Protein AF-0000000085128824 (afdb_homodimer)

pLDDT: mean 96.06, std 3.85, range [76.0, 98.94]

Radius of gyration: 30.32 Å; Cα contacts (8 Å, |Δi|>4): 2595; chains: 2; bounding box: 74×83×73 Å

Organism: Delftia acidovorans (strain DSM 14801 / SPH-1) (NCBI:txid398578)

Solvent-accessible surface area (backbone atoms only — not comparable to full-atom values): 56099 Å² total; per-residue (Å²): 107,40,31,37,21,40,40,27,42,61,51,48,26,54,29,29,67,61,25,47,53,52,52,52,52,51,46,54,53,30,52,72,69,62,27,44,33,38,38,35,14,32,28,36,46,35,14,75,72,45,60,47,48,72,73,36,65,72,48,50,50,47,51,53,51,40,51,52,51,49,29,56,55,27,52,79,43,53,77,34,33,38,37,38,10,33,79,39,82,42,81,76,49,36,41,62,22,20,52,22,42,36,32,35,37,46,52,37,80,78,42,78,44,44,30,50,48,62,57,34,46,56,78,41,59,44,51,51,54,29,32,64,29,70,100,65,62,49,72,46,76,48,88,81,37,36,36,24,62,46,41,47,55,30,63,71,25,75,87,41,51,64,30,86,70,41,54,53,62,41,38,46,74,67,55,39,54,31,33,40,30,24,13,65,59,68,42,31,67,64,41,68,52,48,50,52,48,52,50,26,48,47,15,38,76,56,65,30,23,36,40,39,36,17,24,22,47,30,46,62,32,44,29,20,38,27,47,22,33,32,30,30,48,83,66,26,42,30,42,65,48,56,65,72,43,73,38,79,48,55,33,29,38,47,96,68,38,60,19,34,76,86,66,42,74,48,54,70,52,73,78,71,72,70,56,67,54,59,45,52,51,54,50,46,27,45,26,50,42,34,34,34,52,50,65,70,31,72,31,34,35,36,65,32,70,31,38,52,48,32,49,45,47,50,54,45,45,25,68,43,58,34,25,91,29,30,36,34,38,31,58,47,45,88,47,46,51,70,63,28,56,52,43,36,51,53,28,28,60,57,55,56,29,54,73,38,60,44,73,39,46,68,59,50,52,51,51,40,53,51,44,24,71,42,70,74,47,76,64,53,67,67,37,40,30,43,44,55,36,26,52,52,25,50,52,52,49,41,48,22,60,69,71,59,28,43,34,43,22,41,49,29,25,52,35,54,42,47,40,69,65,35,82,59,4,55,51,43,42,65,35,22,67,34,37,46,34,41,59,68,49,51,55,52,37,44,53,46,54,20,60,74,67,73,42,67,43,61,47,64,67,36,70,69,45,78,63,52,81,47,59,42,83,88,44,43,48,61,79,81,38,66,56,54,82,57,44,46,33,48,46,46,38,73,72,40,34,83,64,39,54,69,67,58,32,52,51,22,46,52,51,46,55,54,36,48,74,37,92,65,25,48,58,49,54,51,50,51,51,50,30,34,61,73,17,40,65,54,58,53,36,36,44,48,39,37,38,46,40,77,62,28,78,60,68,34,47,48,65,63,62,41,41,44,83,127,106,39,30,38,22,41,39,28,42,62,52,48,25,54,30,30,69,62,24,48,52,51,52,51,53,51,47,54,54,30,52,74,68,61,27,45,33,37,40,36,15,32,28,36,46,35,15,74,74,46,58,49,47,71,72,35,68,69,50,50,50,47,50,53,50,40,51,52,52,49,29,55,54,27,50,78,43,54,77,33,32,38,35,38,11,34,80,39,81,41,79,75,51,36,40,62,21,21,53,24,40,35,33,33,36,47,52,37,78,78,44,78,44,43,30,51,49,60,56,35,46,56,76,41,59,42,51,52,54,30,32,65,30,69,99,64,64,49,71,46,78,50,86,81,37,38,36,24,63,45,41,46,55,29,62,71,24,76,85,40,51,63,31,86,70,42,56,52,61,41,37,46,73,67,56,41,54,32,33,41,30,24,13,63,60,68,41,30,68,62,40,68,52,48,51,52,49,51,49,26,49,48,16,40,77,57,65,30,24,36,40,39,35,18,22,22,48,29,47,62,32,44,28,21,36,28,47,24,34,31,28,31,47,83,66,26,43,30,42,63,48,55,65,73,43,73,38,79,49,53,34,28,38,48,97,65,38,60,19,33,76,86,68,42,74,48,55,72,52,74,79,70,72,70,58,67,55,58,43,53,51,53,50,46,26,44,27,51,42,34,34,33,53,50,63,71,32,72,32,35,34,34,64,34,68,33,39,52,48,32,49,43,46,49,54,45,45,24,69,43,56,34,26,90,29,30,39,35,36,32,59,47,45,88,48,44,52,70,64,27,56,50,45,36,52,53,29,29,59,56,55,57,30,54,72,38,59,44,72,38,45,67,59,51,52,50,51,38,53,50,43,24,70,41,71,74,46,75,65,53,67,66,36,41,30,44,45,55,37,27,52,52,25,50,53,51,49,40,49,21,59,68,73,58,29,43,33,44,24,42,51,28,24,52,34,55,43,47,40,70,66,34,81,58,5,57,50,43,43,65,34,21,68,34,36,47,33,40,59,68,49,51,54,52,38,44,51,45,53,20,60,75,67,73,44,66,41,63,46,64,70,35,70,70,44,80,62,54,81,47,59,42,82,88,46,44,51,59,79,81,38,68,56,55,81,58,43,46,34,48,46,46,39,71,72,39,33,84,65,41,53,71,67,58,32,50,52,22,47,51,51,47,55,53,36,49,74,37,92,66,25,49,60,48,55,51,48,51,53,50,30,34,61,73,17,40,65,55,56,51,35,35,42,48,36,37,38,46,40,76,64,27,76,60,70,35,47,49,66,62,61,40,41,44,85,128

InterPro domains:
  IPR003010 Carbon-nitrogen hydrolase [PF00795] (3-253)
  IPR003010 Carbon-nitrogen hydrolase [PS50263] (2-255)
  IPR003694 NAD(+) synthetase [PTHR23090] (282-561)
  IPR003694 NAD(+) synthetase [TIGR00552] (288-543)
  IPR003694 NAD(+) synthetase [cd00553] (278-539)
  IPR014445 Glutamine-dependent NAD(+) synthetase [MF_02090] (2-566)
  IPR014445 Glutamine-dependent NAD(+) synthetase [PIRSF006630] (1-564)
  IPR014729 Rossmann-like alpha/beta/alpha sandwich fold [G3DSA:3.40.50.620] (280-566)
  IPR022310 NAD/GMP synthase [PF02540] (282-542)
  IPR036526 Carbon-nitrogen hydrolase superfamily [G3DSA:3.60.110.10] (1-261)
  IPR036526 Carbon-nitrogen hydrolase superfamily [SSF56317] (2-255)

Secondary structure (DSSP, 8-state):
-EEEEEEE--PPTT-HHHHHHHHHHHHHHHHHTT-SEEEPPTTTTT-S--GGGGG-HHHHHHHHHHHHHHHHHHTTSTT-EEEEEEEEE--SSS-SEEEEEEEEETTEEEEEEE------STT--GGGTBPPPPS---EEEETTEEEEEEEGGGGS-TTSSS-S--HHHHHHHH--SEEEEEE-----TTHHHHHHHHHHHHHHHHT--EEEEE-EEEETTEEEEB--EEEETTTEEEEEPPBTS-EEEEEEEETTEEE-TTSPBPPPPPS--S-HHHHHHHHHHHHHHHHHHHHT---EEEE--SSHHHHHHHHHHHHHH-GGGEEEEE---TT--HHHHHHHHHHHHHHT-EEEE---HHHHHHHHHHHHHHHSS---SHHHHHHHHHHHHHHHHHHHHHH-PEEEE---HHHHHHT-S-TTTTT-SSEESSTTS-HHHHHHHHHHHHHHHTS-SS-HHHHHSPP---SSTT--GGGTS--HHHHHHHHIIIIIGGGS-HHHHHHHHHHHHHHHHSTTHHHHHHHHHHHHHHTHHHHHTPPPB---SSS-SGGG----SSS---/-EEEEEEE--PPTT-HHHHHHHHHHHHHHHHHTT-SEEEPPTTTTT-S--GGGGG-HHHHHHHHHHHHHHHHHHTTSTT-EEEEEEEEE--SSS-SEEEEEEEEETTEEEEEEE------STT--GGGTBPPPPS---EEEETTEEEEEEEGGGGS-TTSSS-S--HHHHHHHH--SEEEEEE-----TTHHHHHHHHHHHHHHHHT--EEEEE-EEEETTEEEEB--EEEETTTEEEEEPPBTS-EEEEEEEETTEEE-TTSPBPPPPPS--S-HHHHHHHHHHHHHHHHHHHHT---EEEE--SSHHHHHHHHHHHHHH-GGGEEEEE---TT--HHHHHHHHHHHHHHT-EEEE---HHHHHHHHHHHHHHHSS---SHHHHHHHHHHHHHHHHHHHHHH-PEEEE---HHHHHHT-S-TTTTT-SSEESSTTS-HHHHHHHHHHHHHHHTS-SS-HHHHHSPP---SSTT--GGGTS--HHHHHHHHIIIIIGGGS-HHHHHHHHHHHHHHHHSTTHHHHHHHHHHHHHHTHHHHHTPPPB---SSS-SGGG----SSS---

Structure (mmCIF, N/CA/C/O backbone):
data_AF-0000000085128824-model_v1
#
loop_
_entity.id
_entity.type
_entity.pdbx_description
1 polymer 'Glutamine-dependent NAD(+) synthetase'
#
loop_
_atom_site.group_PDB
_atom_site.id
_atom_site.type_symbol
_atom_site.label_atom_id
_atom_site.label_alt_id
_atom_site.label_comp_id
_atom_site.label_asym_id
_atom_site.label_entity_id
_atom_site.label_seq_id
_atom_site.pdbx_PDB_ins_code
_atom_site.Cartn_x
_atom_site.Cartn_y
_atom_site.Cartn_z
_atom_site.occupancy
_atom_site.B_iso_or_equiv
_atom_site.auth_seq_id
_atom_site.auth_comp_id
_atom_site.auth_asym_id
_atom_site.auth_atom_id
_atom_site.pdbx_PDB_model_num
ATOM 1 N N . MET A 1 1 ? -27.078 31.078 25.359 1 91.44 1 MET A N 1
ATOM 2 C CA . MET A 1 1 ? -25.734 31.281 24.844 1 91.44 1 MET A CA 1
ATOM 3 C C . MET A 1 1 ? -24.844 30.094 25.188 1 91.44 1 MET A C 1
ATOM 5 O O . MET A 1 1 ? -24.891 29.578 26.312 1 91.44 1 MET A O 1
ATOM 9 N N . LEU A 1 2 ? -24.203 29.578 24.234 1 96.56 2 LEU A N 1
ATOM 10 C CA . LEU A 1 2 ? -23.281 28.453 24.375 1 96.56 2 LEU A CA 1
ATOM 11 C C . LEU A 1 2 ? -21.844 28.891 24.062 1 96.56 2 LEU A C 1
ATOM 13 O O . LEU A 1 2 ? -21.594 29.516 23.031 1 96.56 2 LEU A O 1
ATOM 17 N N . ARG A 1 3 ? -20.906 28.688 24.984 1 97.69 3 ARG A N 1
ATOM 18 C CA . ARG A 1 3 ? -19.484 28.969 24.75 1 97.69 3 ARG A CA 1
ATOM 19 C C . ARG A 1 3 ? -18.75 27.703 24.328 1 97.69 3 ARG A C 1
ATOM 21 O O . ARG A 1 3 ? -18.75 26.703 25.047 1 97.69 3 ARG A O 1
ATOM 28 N N . ILE A 1 4 ? -18.125 27.75 23.125 1 98.5 4 ILE A N 1
ATOM 29 C CA . ILE A 1 4 ? -17.531 26.562 22.516 1 98.5 4 ILE A CA 1
ATOM 30 C C . ILE A 1 4 ? -16.031 26.797 22.297 1 98.5 4 ILE A C 1
ATOM 32 O O . ILE A 1 4 ? -15.648 27.75 21.625 1 98.5 4 ILE A O 1
ATOM 36 N N . THR A 1 5 ? -15.188 25.938 22.875 1 98.75 5 THR A N 1
ATOM 37 C CA . THR A 1 5 ? -13.758 25.969 22.578 1 98.75 5 THR A CA 1
ATOM 38 C C . THR A 1 5 ? -13.398 24.922 21.531 1 98.75 5 THR A C 1
ATOM 40 O O . THR A 1 5 ? -13.695 23.734 21.719 1 98.75 5 THR A O 1
ATOM 43 N N . ILE A 1 6 ? -12.812 25.375 20.422 1 98.69 6 ILE A N 1
ATOM 44 C CA . ILE A 1 6 ? -12.297 24.531 19.359 1 98.69 6 ILE A CA 1
ATOM 45 C C . ILE A 1 6 ? -10.852 24.141 19.672 1 98.69 6 ILE A C 1
ATOM 47 O O . ILE A 1 6 ? -9.992 25 19.859 1 98.69 6 ILE A O 1
ATOM 51 N N . ALA A 1 7 ? -10.633 22.859 19.797 1 98.88 7 ALA A N 1
ATOM 52 C CA . ALA A 1 7 ? -9.273 22.375 20 1 98.88 7 ALA A CA 1
ATOM 53 C C . ALA A 1 7 ? -8.703 21.75 18.734 1 98.88 7 ALA A C 1
ATOM 55 O O . ALA A 1 7 ? -8.711 20.516 18.578 1 98.88 7 ALA A O 1
ATOM 56 N N . GLN A 1 8 ? -8.211 22.578 17.828 1 98.75 8 GLN A N 1
ATOM 57 C CA . GLN A 1 8 ? -7.445 22.109 16.672 1 98.75 8 GLN A CA 1
ATOM 58 C C . GLN A 1 8 ? -6.066 21.609 17.094 1 98.75 8 GLN A C 1
ATOM 60 O O . GLN A 1 8 ? -5.121 22.391 17.203 1 98.75 8 GLN A O 1
ATOM 65 N N . LEU A 1 9 ? -5.977 20.25 17.297 1 98.62 9 LEU A N 1
ATOM 66 C CA . LEU A 1 9 ? -4.781 19.688 17.906 1 98.62 9 LEU A CA 1
ATOM 67 C C . LEU A 1 9 ? -4.082 18.719 16.953 1 98.62 9 LEU A C 1
ATOM 69 O O . LEU A 1 9 ? -4.66 18.312 15.938 1 98.62 9 LEU A O 1
ATOM 73 N N . ASN A 1 10 ? -2.822 18.438 17.25 1 98.44 10 ASN A N 1
ATOM 74 C CA . ASN A 1 10 ? -1.932 17.562 16.5 1 98.44 10 ASN A CA 1
ATOM 75 C C . ASN A 1 10 ? -1.668 16.266 17.25 1 98.44 10 ASN A C 1
ATOM 77 O O . ASN A 1 10 ? -0.556 16.031 17.719 1 98.44 10 ASN A O 1
ATOM 81 N N . PRO A 1 11 ? -2.709 15.367 17.297 1 98.38 11 PRO A N 1
ATOM 82 C CA . PRO A 1 11 ? -2.48 14.102 18 1 98.38 11 PRO A CA 1
ATOM 83 C C . PRO A 1 11 ? -1.459 13.211 17.281 1 98.38 11 PRO A C 1
ATOM 85 O O . PRO A 1 11 ? -1.275 13.328 16.078 1 98.38 11 PRO A O 1
ATOM 88 N N . THR A 1 12 ? -0.739 12.383 18.094 1 98.19 12 THR A N 1
ATOM 89 C CA . THR A 1 12 ? 0.215 11.414 17.562 1 98.19 12 THR A CA 1
ATOM 90 C C . THR A 1 12 ? -0.395 10.016 17.516 1 98.19 12 THR A C 1
ATOM 92 O O . THR A 1 12 ? -0.889 9.523 18.531 1 98.19 12 THR A O 1
ATOM 95 N N . VAL A 1 13 ? -0.369 9.406 16.406 1 98.25 13 VAL A N 1
ATOM 96 C CA . VAL A 1 13 ? -0.931 8.062 16.234 1 98.25 13 VAL A CA 1
ATOM 97 C C . VAL A 1 13 ? -0.264 7.105 17.219 1 98.25 13 VAL A C 1
ATOM 99 O O . VAL A 1 13 ? 0.965 7.016 17.281 1 98.25 13 VAL A O 1
ATOM 102 N N . GLY A 1 14 ? -1.083 6.449 18.016 1 97.62 14 GLY A N 1
ATOM 103 C CA . GLY A 1 14 ? -0.595 5.402 18.906 1 97.62 14 GLY A CA 1
ATOM 104 C C . GLY A 1 14 ? -0.161 5.926 20.266 1 97.62 14 GLY A C 1
ATOM 105 O O . GLY A 1 14 ? 0.028 5.148 21.203 1 97.62 14 GLY A O 1
ATOM 106 N N . ASP A 1 15 ? -0.001 7.219 20.438 1 97.94 15 ASP A N 1
ATOM 107 C CA . ASP A 1 15 ? 0.423 7.801 21.703 1 97.94 15 ASP A CA 1
ATOM 108 C C . ASP A 1 15 ? -0.78 8.172 22.562 1 97.94 15 ASP A C 1
ATOM 110 O O . ASP A 1 15 ? -0.999 9.352 22.859 1 97.94 15 ASP A O 1
ATOM 114 N N . ILE A 1 16 ? -1.431 7.16 23.047 1 98.44 16 ILE A N 1
ATOM 115 C CA . ILE A 1 16 ? -2.686 7.359 23.766 1 98.44 16 ILE A CA 1
ATOM 116 C C . ILE A 1 16 ? -2.441 8.227 25 1 98.44 16 ILE A C 1
ATOM 118 O O . ILE A 1 16 ? -3.135 9.219 25.219 1 98.44 16 ILE A O 1
ATOM 122 N N . ALA A 1 17 ? -1.405 7.91 25.75 1 97.88 17 ALA A N 1
ATOM 123 C CA . ALA A 1 17 ? -1.111 8.664 26.969 1 97.88 17 ALA A CA 1
ATOM 124 C C . ALA A 1 17 ? -0.786 10.117 26.641 1 97.88 17 ALA A C 1
ATOM 126 O O . ALA A 1 17 ? -1.258 11.031 27.328 1 97.88 17 ALA A O 1
ATOM 127 N N . GLY A 1 18 ? 0.056 10.297 25.625 1 98.19 18 GLY A N 1
ATOM 128 C CA . GLY A 1 18 ? 0.394 11.648 25.219 1 98.19 18 GLY A CA 1
ATOM 129 C C . GLY A 1 18 ? -0.802 12.438 24.719 1 98.19 18 GLY A C 1
ATOM 130 O O . GLY A 1 18 ? -0.931 13.633 25.016 1 98.19 18 GLY A O 1
ATOM 131 N N . ASN A 1 19 ? -1.681 11.844 23.984 1 98.75 19 ASN A N 1
ATOM 132 C CA . ASN A 1 19 ? -2.881 12.5 23.484 1 98.75 19 ASN A CA 1
ATOM 133 C C . ASN A 1 19 ? -3.828 12.883 24.609 1 98.75 19 ASN A C 1
ATOM 135 O O . ASN A 1 19 ? -4.395 13.977 24.625 1 98.75 19 ASN A O 1
ATOM 139 N N . VAL A 1 20 ? -3.947 11.938 25.578 1 98.75 20 VAL A N 1
ATOM 140 C CA . VAL A 1 20 ? -4.793 12.203 26.734 1 98.75 20 VAL A CA 1
ATOM 141 C C . VAL A 1 20 ? -4.27 13.422 27.484 1 98.75 20 VAL A C 1
ATOM 143 O O . VAL A 1 20 ? -5.047 14.305 27.875 1 98.75 20 VAL A O 1
ATOM 146 N N . ALA A 1 21 ? -2.994 13.477 27.688 1 98.5 21 ALA A N 1
ATOM 147 C CA . ALA A 1 21 ? -2.383 14.602 28.391 1 98.5 21 ALA A CA 1
ATOM 148 C C . ALA A 1 21 ? -2.645 15.914 27.656 1 98.5 21 ALA A C 1
ATOM 150 O O . ALA A 1 21 ? -2.967 16.922 28.281 1 98.5 21 ALA A O 1
ATOM 151 N N . ARG A 1 22 ? -2.516 15.922 26.375 1 98.19 22 ARG A N 1
ATOM 152 C CA . ARG A 1 22 ? -2.752 17.109 25.578 1 98.19 22 ARG A CA 1
ATOM 153 C C . ARG A 1 22 ? -4.215 17.547 25.641 1 98.19 22 ARG A C 1
ATOM 155 O O . ARG A 1 22 ? -4.512 18.734 25.703 1 98.19 22 ARG A O 1
ATOM 162 N N . MET A 1 23 ? -5.078 16.594 25.578 1 98.75 23 MET A N 1
ATOM 163 C CA . MET A 1 23 ? -6.508 16.891 25.672 1 98.75 23 MET A CA 1
ATOM 164 C C . MET A 1 23 ? -6.863 17.484 27.031 1 98.75 23 MET A C 1
ATOM 166 O O . MET A 1 23 ? -7.668 18.422 27.109 1 98.75 23 MET A O 1
ATOM 170 N N . ALA A 1 24 ? -6.246 16.969 28.062 1 98.44 24 ALA A N 1
ATOM 171 C CA . ALA A 1 24 ? -6.469 17.516 29.391 1 98.44 24 ALA A CA 1
ATOM 172 C C . ALA A 1 24 ? -5.965 18.953 29.5 1 98.44 24 ALA A C 1
ATOM 174 O O . ALA A 1 24 ? -6.602 19.797 30.125 1 98.44 24 ALA A O 1
ATOM 175 N N . GLU A 1 25 ? -4.84 19.172 28.891 1 98.5 25 GLU A N 1
ATOM 176 C CA . GLU A 1 25 ? -4.309 20.531 28.875 1 98.5 25 GLU A CA 1
ATOM 177 C C . GLU A 1 25 ? -5.266 21.484 28.156 1 98.5 25 GLU A C 1
ATOM 179 O O . GLU A 1 25 ? -5.48 22.609 28.609 1 98.5 25 GLU A O 1
ATOM 184 N N . ALA A 1 26 ? -5.777 21.078 27.047 1 98.75 26 ALA A N 1
ATOM 185 C CA . ALA A 1 26 ? -6.754 21.891 26.312 1 98.75 26 ALA A CA 1
ATOM 186 C C . ALA A 1 26 ? -8 22.125 27.156 1 98.75 26 ALA A C 1
ATOM 188 O O . ALA A 1 26 ? -8.602 23.219 27.094 1 98.75 26 ALA A O 1
ATOM 189 N N . ALA A 1 27 ? -8.414 21.156 27.922 1 98.69 27 ALA A N 1
ATOM 190 C CA . ALA A 1 27 ? -9.586 21.281 28.766 1 98.69 27 ALA A CA 1
ATOM 191 C C . ALA A 1 27 ? -9.375 22.344 29.844 1 98.69 27 ALA A C 1
ATOM 193 O O . ALA A 1 27 ? -10.297 23.094 30.172 1 98.69 27 ALA A O 1
ATOM 194 N N . ALA A 1 28 ? -8.227 22.328 30.391 1 98.38 28 ALA A N 1
ATOM 195 C CA . ALA A 1 28 ? -7.906 23.344 31.391 1 98.38 28 ALA A CA 1
ATOM 196 C C . ALA A 1 28 ? -8.062 24.75 30.797 1 98.38 28 ALA A C 1
ATOM 198 O O . ALA A 1 28 ? -8.625 25.641 31.438 1 98.38 28 ALA A O 1
ATOM 199 N N . ARG A 1 29 ? -7.566 24.891 29.594 1 98.19 29 ARG A N 1
ATOM 200 C CA . ARG A 1 29 ? -7.676 26.188 28.922 1 98.19 29 ARG A CA 1
ATOM 201 C C . ARG A 1 29 ? -9.133 26.516 28.594 1 98.19 29 ARG A C 1
ATOM 203 O O . ARG A 1 29 ? -9.555 27.656 28.719 1 98.19 29 ARG A O 1
ATOM 210 N N . ALA A 1 30 ? -9.844 25.547 28.109 1 98.5 30 ALA A N 1
ATOM 211 C CA . ALA A 1 30 ? -11.258 25.734 27.812 1 98.5 30 ALA A CA 1
ATOM 212 C C . ALA A 1 30 ? -12.039 26.125 29.062 1 98.5 30 ALA A C 1
ATOM 214 O O . ALA A 1 30 ? -12.938 26.969 29.016 1 98.5 30 ALA A O 1
ATOM 215 N N . ALA A 1 31 ? -11.734 25.5 30.156 1 97.81 31 ALA A N 1
ATOM 216 C CA . ALA A 1 31 ? -12.398 25.797 31.422 1 97.81 31 ALA A CA 1
ATOM 217 C C . ALA A 1 31 ? -12.133 27.234 31.844 1 97.81 31 ALA A C 1
ATOM 219 O O . ALA A 1 31 ? -13.031 27.922 32.344 1 97.81 31 ALA A O 1
ATOM 220 N N . ARG A 1 32 ? -10.914 27.641 31.672 1 97.25 32 ARG A N 1
ATOM 221 C CA . ARG A 1 32 ? -10.562 29.016 32 1 97.25 32 ARG A CA 1
ATOM 222 C C . ARG A 1 32 ? -11.359 30 31.141 1 97.25 32 ARG A C 1
ATOM 224 O O . ARG A 1 32 ? -11.695 31.094 31.594 1 97.25 32 ARG A O 1
ATOM 231 N N . ALA A 1 33 ? -11.633 29.609 29.953 1 96.94 33 ALA A N 1
ATOM 232 C CA . ALA A 1 33 ? -12.422 30.438 29.047 1 96.94 33 ALA A CA 1
ATOM 233 C C . ALA A 1 33 ? -13.914 30.281 29.312 1 96.94 33 ALA A C 1
ATOM 235 O O . ALA A 1 33 ? -14.742 30.797 28.562 1 96.94 33 ALA A O 1
ATOM 236 N N . GLN A 1 34 ? -14.273 29.469 30.359 1 96.56 34 GLN A N 1
ATOM 237 C CA . GLN A 1 34 ? -15.648 29.234 30.781 1 96.56 34 GLN A CA 1
ATOM 238 C C . GLN A 1 34 ? -16.469 28.562 29.672 1 96.56 34 GLN A C 1
ATOM 240 O O . GLN A 1 34 ? -17.625 28.922 29.453 1 96.56 34 GLN A O 1
ATOM 245 N N . ALA A 1 35 ? -15.805 27.734 28.906 1 98 35 ALA A N 1
ATOM 246 C CA . ALA A 1 35 ? -16.484 27.016 27.828 1 98 35 ALA A CA 1
ATOM 247 C C . ALA A 1 35 ? -17.5 26.031 28.375 1 98 35 ALA A C 1
ATOM 249 O O . ALA A 1 35 ? -17.297 25.438 29.438 1 98 35 ALA A O 1
ATOM 250 N N . ASP A 1 36 ? -18.625 25.891 27.609 1 98.25 36 ASP A N 1
ATOM 251 C CA . ASP A 1 36 ? -19.609 24.859 27.875 1 98.25 36 ASP A CA 1
ATOM 252 C C . ASP A 1 36 ? -19.281 23.578 27.109 1 98.25 36 ASP A C 1
ATOM 254 O O . ASP A 1 36 ? -19.672 22.484 27.516 1 98.25 36 ASP A O 1
ATOM 258 N N . LEU A 1 37 ? -18.609 23.734 26 1 98.62 37 LEU A N 1
ATOM 259 C CA . LEU A 1 37 ? -18.312 22.656 25.062 1 98.62 37 LEU A CA 1
ATOM 260 C C . LEU A 1 37 ? -16.875 22.766 24.562 1 98.62 37 LEU A C 1
ATOM 262 O O . LEU A 1 37 ? -16.438 23.844 24.141 1 98.62 37 LEU A O 1
ATOM 266 N N . LEU A 1 38 ? -16.078 21.719 24.719 1 98.88 38 LEU A N 1
ATOM 267 C CA . LEU A 1 38 ? -14.734 21.562 24.172 1 98.88 38 LEU A CA 1
ATOM 268 C C . LEU A 1 38 ? -14.711 20.484 23.094 1 98.88 38 LEU A C 1
ATOM 270 O O . LEU A 1 38 ? -15.07 19.328 23.359 1 98.88 38 LEU A O 1
ATOM 274 N N . VAL A 1 39 ? -14.297 20.828 21.844 1 98.94 39 VAL A N 1
ATOM 275 C CA . VAL A 1 39 ? -14.422 19.906 20.719 1 98.94 39 VAL A CA 1
ATOM 276 C C . VAL A 1 39 ? -13.039 19.531 20.188 1 98.94 39 VAL A C 1
ATOM 278 O O . VAL A 1 39 ? -12.25 20.406 19.828 1 98.94 39 VAL A O 1
ATOM 281 N N . PHE A 1 40 ? -12.719 18.25 20.25 1 98.94 40 PHE A N 1
ATOM 282 C CA . PHE A 1 40 ? -11.484 17.719 19.688 1 98.94 40 PHE A CA 1
ATOM 283 C C . PHE A 1 40 ? -11.734 17.094 18.312 1 98.94 40 PHE A C 1
ATOM 285 O O . PHE A 1 40 ? -12.875 16.828 17.953 1 98.94 40 PHE A O 1
ATOM 292 N N . PRO A 1 41 ? -10.688 16.828 17.516 1 98.88 41 PRO A N 1
ATOM 293 C CA . PRO A 1 41 ? -10.852 16.25 16.172 1 98.88 41 PRO A CA 1
ATOM 294 C C . PRO A 1 41 ? -11.219 14.773 16.219 1 98.88 41 PRO A C 1
ATOM 296 O O . PRO A 1 41 ? -11.25 14.172 17.281 1 98.88 41 PRO A O 1
ATOM 299 N N . GLU A 1 42 ? -11.516 14.273 15.008 1 98.88 42 GLU A N 1
ATOM 300 C CA . GLU A 1 42 ? -11.82 12.867 14.781 1 98.88 42 GLU A CA 1
ATOM 301 C C . GLU A 1 42 ? -10.664 11.977 15.234 1 98.88 42 GLU A C 1
ATOM 303 O O . GLU A 1 42 ? -9.5 12.25 14.93 1 98.88 42 GLU A O 1
ATOM 308 N N . LEU A 1 43 ? -11 10.961 16 1 98.88 43 LEU A N 1
ATOM 309 C CA . LEU A 1 43 ? -10.062 9.961 16.516 1 98.88 43 LEU A CA 1
ATOM 310 C C . LEU A 1 43 ? -8.938 10.625 17.297 1 98.88 43 LEU A C 1
ATOM 312 O O . LEU A 1 43 ? -7.797 10.164 17.266 1 98.88 43 LEU A O 1
ATOM 316 N N . SER A 1 44 ? -9.234 11.633 17.984 1 98.75 44 SER A N 1
ATOM 317 C CA . SER A 1 44 ? -8.234 12.422 18.703 1 98.75 44 SER A CA 1
ATOM 318 C C . SER A 1 44 ? -7.57 11.609 19.797 1 98.75 44 SER A C 1
ATOM 320 O O . SER A 1 44 ? -6.441 11.898 20.203 1 98.75 44 SER A O 1
ATOM 322 N N . LEU A 1 45 ? -8.227 10.508 20.312 1 98.81 45 LEU A N 1
ATOM 323 C CA . LEU A 1 45 ? -7.648 9.688 21.359 1 98.81 45 LEU A CA 1
ATOM 324 C C . LEU A 1 45 ? -6.414 8.945 20.859 1 98.81 45 LEU A C 1
ATOM 326 O O . LEU A 1 45 ? -5.43 8.812 21.594 1 98.81 45 LEU A O 1
ATOM 330 N N . CYS A 1 46 ? -6.484 8.516 19.609 1 98.38 46 CYS A N 1
ATOM 331 C CA . CYS A 1 46 ? -5.379 7.684 19.141 1 98.38 46 CYS A CA 1
ATOM 332 C C . CYS A 1 46 ? -4.68 8.312 17.938 1 98.38 46 CYS A C 1
ATOM 334 O O . CYS A 1 46 ? -3.613 7.859 17.531 1 98.38 46 CYS A O 1
ATOM 336 N N . GLY A 1 47 ? -5.172 9.367 17.438 1 98.12 47 GLY A N 1
ATOM 337 C CA . GLY A 1 47 ? -4.641 9.922 16.203 1 98.12 47 GLY A CA 1
ATOM 338 C C . GLY A 1 47 ? -5.148 9.219 14.969 1 98.12 47 GLY A C 1
ATOM 339 O O . GLY A 1 47 ? -5.32 7.996 14.969 1 98.12 47 GLY A O 1
ATOM 340 N N . TYR A 1 48 ? -5.496 10.047 13.945 1 97.69 48 TYR A N 1
ATOM 341 C CA . TYR A 1 48 ? -5.93 9.508 12.664 1 97.69 48 TYR A CA 1
ATOM 342 C C . TYR A 1 48 ? -4.75 9.344 11.711 1 97.69 48 TYR A C 1
ATOM 344 O O . TYR A 1 48 ? -3.967 10.281 11.523 1 97.69 48 TYR A O 1
ATOM 352 N N . TYR A 1 49 ? -4.398 8.211 11.102 1 95.19 49 TYR A N 1
ATOM 353 C CA . TYR A 1 49 ? -5.113 6.938 11.062 1 95.19 49 TYR A CA 1
ATOM 354 C C . TYR A 1 49 ? -4.223 5.797 11.547 1 95.19 49 TYR A C 1
ATOM 356 O O . TYR A 1 49 ? -3.104 5.625 11.055 1 95.19 49 TYR A O 1
ATOM 364 N N . PRO A 1 50 ? -4.641 5.016 12.453 1 96.81 50 PRO A N 1
ATOM 365 C CA . PRO A 1 50 ? -3.777 4.023 13.102 1 96.81 50 PRO A CA 1
ATOM 366 C C . PRO A 1 50 ? -3.557 2.783 12.234 1 96.81 50 PRO A C 1
ATOM 368 O O . PRO A 1 50 ? -2.662 1.982 12.523 1 96.81 50 PRO A O 1
ATOM 371 N N . GLY A 1 51 ? -4.418 2.588 11.18 1 95.81 51 GLY A N 1
ATOM 372 C CA . GLY A 1 51 ? -4.293 1.386 10.367 1 95.81 51 GLY A CA 1
ATOM 373 C C . GLY A 1 51 ? -4.512 0.109 11.156 1 95.81 51 GLY A C 1
ATOM 374 O O . GLY A 1 51 ? -5.434 0.025 11.969 1 95.81 51 GLY A O 1
ATOM 375 N N . ASP A 1 52 ? -3.678 -0.912 10.977 1 96.25 52 ASP A N 1
ATOM 376 C CA . ASP A 1 52 ? -3.877 -2.24 11.555 1 96.25 52 ASP A CA 1
ATOM 377 C C . ASP A 1 52 ? -3.473 -2.27 13.023 1 96.25 52 ASP A C 1
ATOM 379 O O . ASP A 1 52 ? -3.617 -3.297 13.695 1 96.25 52 ASP A O 1
ATOM 383 N N . LEU A 1 53 ? -2.953 -1.183 13.586 1 96.69 53 LEU A N 1
ATOM 384 C CA . LEU A 1 53 ? -2.846 -1.116 15.039 1 96.69 53 LEU A CA 1
ATOM 385 C C . LEU A 1 53 ? -4.191 -1.405 15.695 1 96.69 53 LEU A C 1
ATOM 387 O O . LEU A 1 53 ? -4.242 -1.963 16.797 1 96.69 53 LEU A O 1
ATOM 391 N N . LEU A 1 54 ? -5.219 -1.082 14.984 1 97.75 54 LEU A N 1
ATOM 392 C CA . LEU A 1 54 ? -6.574 -1.255 15.492 1 97.75 54 LEU A CA 1
ATOM 393 C C . LEU A 1 54 ? -6.91 -2.734 15.656 1 97.75 54 LEU A C 1
ATOM 395 O O . LEU A 1 54 ? -7.867 -3.084 16.359 1 97.75 54 LEU A O 1
ATOM 399 N N . ASP A 1 55 ? -6.16 -3.572 15 1 94.31 55 ASP A N 1
ATOM 400 C CA . ASP A 1 55 ? -6.41 -5.008 15.086 1 94.31 55 ASP A CA 1
ATOM 401 C C . ASP A 1 55 ? -5.676 -5.625 16.266 1 94.31 55 ASP A C 1
ATOM 403 O O . ASP A 1 55 ? -5.953 -6.766 16.656 1 94.31 55 ASP A O 1
ATOM 407 N N . GLU A 1 56 ? -4.75 -4.918 16.859 1 92.94 56 GLU A N 1
ATOM 408 C CA . GLU A 1 56 ? -3.914 -5.449 17.922 1 92.94 56 GLU A CA 1
ATOM 409 C C . GLU A 1 56 ? -4.637 -5.391 19.266 1 92.94 56 GLU A C 1
ATOM 411 O O . GLU A 1 56 ? -5.023 -4.309 19.719 1 92.94 56 GLU A O 1
ATOM 416 N N . PRO A 1 57 ? -4.785 -6.496 19.984 1 92.5 57 PRO A N 1
ATOM 417 C CA . PRO A 1 57 ? -5.484 -6.5 21.266 1 92.5 57 PRO A CA 1
ATOM 418 C C . PRO A 1 57 ? -4.867 -5.539 22.281 1 92.5 57 PRO A C 1
ATOM 420 O O . PRO A 1 57 ? -5.59 -4.84 22.984 1 92.5 57 PRO A O 1
ATOM 423 N N . ALA A 1 58 ? -3.561 -5.516 22.312 1 92.25 58 ALA A N 1
ATOM 424 C CA . ALA A 1 58 ? -2.885 -4.629 23.266 1 92.25 58 ALA A CA 1
ATOM 425 C C . ALA A 1 58 ? -3.211 -3.168 22.969 1 92.25 58 ALA A C 1
ATOM 427 O O . ALA A 1 58 ? -3.354 -2.363 23.891 1 92.25 58 ALA A O 1
ATOM 428 N N . PHE A 1 59 ? -3.303 -2.82 21.734 1 96.19 59 PHE A N 1
ATOM 429 C CA . PHE A 1 59 ? -3.652 -1.457 21.344 1 96.19 59 PHE A CA 1
ATOM 430 C C . PHE A 1 59 ? -5.07 -1.117 21.797 1 96.19 59 PHE A C 1
ATOM 432 O O . PHE A 1 59 ? -5.316 -0.04 22.344 1 96.19 59 PHE A O 1
ATOM 439 N N . ARG A 1 60 ? -5.977 -2.021 21.594 1 97 60 ARG A N 1
ATOM 440 C CA . ARG A 1 60 ? -7.367 -1.822 21.984 1 97 60 ARG A CA 1
ATOM 441 C C . ARG A 1 60 ? -7.5 -1.664 23.484 1 97 60 ARG A C 1
ATOM 443 O O . ARG A 1 60 ? -8.32 -0.877 23.969 1 97 60 ARG A O 1
ATOM 450 N N . GLU A 1 61 ? -6.719 -2.385 24.188 1 96.94 61 GLU A N 1
ATOM 451 C CA . GLU A 1 61 ? -6.715 -2.24 25.641 1 96.94 61 GLU A CA 1
ATOM 452 C C . GLU A 1 61 ? -6.238 -0.852 26.047 1 96.94 61 GLU A C 1
ATOM 454 O O . GLU A 1 61 ? -6.805 -0.241 26.953 1 96.94 61 GLU A O 1
ATOM 459 N N . ARG A 1 62 ? -5.227 -0.38 25.422 1 97.44 62 ARG A N 1
ATOM 460 C CA . ARG A 1 62 ? -4.719 0.955 25.734 1 97.44 62 ARG A CA 1
ATOM 461 C C . ARG A 1 62 ? -5.75 2.023 25.391 1 97.44 62 ARG A C 1
ATOM 463 O O . ARG A 1 62 ? -5.836 3.051 26.062 1 97.44 62 ARG A O 1
ATOM 470 N N . LEU A 1 63 ? -6.48 1.771 24.344 1 98.19 63 LEU A N 1
ATOM 471 C CA . LEU A 1 63 ? -7.559 2.682 23.984 1 98.19 63 LEU A CA 1
ATOM 472 C C . LEU A 1 63 ? -8.594 2.764 25.094 1 98.19 63 LEU A C 1
ATOM 474 O O . LEU A 1 63 ? -9.031 3.855 25.469 1 98.19 63 LEU A O 1
ATOM 478 N N . GLU A 1 64 ? -8.93 1.618 25.625 1 98.19 64 GLU A N 1
ATOM 479 C CA . GLU A 1 64 ? -9.898 1.573 26.719 1 98.19 64 GLU A CA 1
ATOM 480 C C . GLU A 1 64 ? -9.375 2.285 27.953 1 98.19 64 GLU A C 1
ATOM 482 O O . GLU A 1 64 ? -10.109 3.035 28.609 1 98.19 64 GLU A O 1
ATOM 487 N N . GLN A 1 65 ? -8.148 2.059 28.219 1 98.38 65 GLN A N 1
ATOM 488 C CA . GLN A 1 65 ? -7.527 2.729 29.359 1 98.38 65 GLN A CA 1
ATOM 489 C C . GLN A 1 65 ? -7.488 4.238 29.156 1 98.38 65 GLN A C 1
ATOM 491 O O . GLN A 1 65 ? -7.734 5.008 30.078 1 98.38 65 GLN A O 1
ATOM 496 N N . GLY A 1 66 ? -7.133 4.641 27.953 1 98.75 66 GLY A N 1
ATOM 497 C CA . GLY A 1 66 ? -7.121 6.059 27.641 1 98.75 66 GLY A CA 1
ATOM 498 C C . GLY A 1 66 ? -8.477 6.719 27.797 1 98.75 66 GLY A C 1
ATOM 499 O O . GLY A 1 66 ? -8.578 7.836 28.297 1 98.75 66 GLY A O 1
ATOM 500 N N . LEU A 1 67 ? -9.484 6.027 27.359 1 98.75 67 LEU A N 1
ATOM 501 C CA . LEU A 1 67 ? -10.844 6.555 27.516 1 98.75 67 LEU A CA 1
ATOM 502 C C . LEU A 1 67 ? -11.195 6.715 28.984 1 98.75 67 LEU A C 1
ATOM 504 O O . LEU A 1 67 ? -11.805 7.715 29.375 1 98.75 67 LEU A O 1
ATOM 508 N N . GLN A 1 68 ? -10.828 5.734 29.781 1 98.69 68 GLN A N 1
ATOM 509 C CA . GLN A 1 68 ? -11.078 5.824 31.219 1 98.69 68 GLN A CA 1
ATOM 510 C C . GLN A 1 68 ? -10.344 7.016 31.828 1 98.69 68 GLN A C 1
ATOM 512 O O . GLN A 1 68 ? -10.883 7.703 32.688 1 98.69 68 GLN A O 1
ATOM 517 N N . GLN A 1 69 ? -9.141 7.215 31.391 1 98.75 69 GLN A N 1
ATOM 518 C CA . GLN A 1 69 ? -8.375 8.352 31.875 1 98.75 69 GLN A CA 1
ATOM 519 C C . GLN A 1 69 ? -9.055 9.672 31.516 1 98.75 69 GLN A C 1
ATOM 521 O O . GLN A 1 69 ? -9.078 10.609 32.312 1 98.75 69 GLN A O 1
ATOM 526 N N . LEU A 1 70 ? -9.57 9.758 30.344 1 98.81 70 LEU A N 1
ATOM 527 C CA . LEU A 1 70 ? -10.281 10.961 29.922 1 98.81 70 LEU A CA 1
ATOM 528 C C . LEU A 1 70 ? -11.531 11.172 30.766 1 98.81 70 LEU A C 1
ATOM 530 O O . LEU A 1 70 ? -11.828 12.297 31.172 1 98.81 70 LEU A O 1
ATOM 534 N N . LEU A 1 71 ? -12.266 10.094 30.969 1 98.69 71 LEU A N 1
ATOM 535 C CA . LEU A 1 71 ? -13.461 10.188 31.812 1 98.69 71 LEU A CA 1
ATOM 536 C C . LEU A 1 71 ? -13.109 10.727 33.188 1 98.69 71 LEU A C 1
ATOM 538 O O . LEU A 1 71 ? -13.805 11.602 33.719 1 98.69 71 LEU A O 1
ATOM 542 N N . GLN A 1 72 ? -12.062 10.227 33.688 1 98.5 72 GLN A N 1
ATOM 543 C CA . GLN A 1 72 ? -11.617 10.711 35 1 98.5 72 GLN A CA 1
ATOM 544 C C . GLN A 1 72 ? -11.234 12.188 34.938 1 98.5 72 GLN A C 1
ATOM 546 O O . GLN A 1 72 ? -11.555 12.953 35.844 1 98.5 72 GLN A O 1
ATOM 551 N N . ALA A 1 73 ? -10.578 12.578 33.906 1 98.5 73 ALA A N 1
ATOM 552 C CA . ALA A 1 73 ? -10.141 13.961 33.75 1 98.5 73 ALA A CA 1
ATOM 553 C C . ALA A 1 73 ? -11.336 14.906 33.688 1 98.5 73 ALA A C 1
ATOM 555 O O . ALA A 1 73 ? -11.266 16.047 34.188 1 98.5 73 ALA A O 1
ATOM 556 N N . THR A 1 74 ? -12.398 14.484 33.125 1 98.5 74 THR A N 1
ATOM 557 C CA . THR A 1 74 ? -13.57 15.344 32.969 1 98.5 74 THR A CA 1
ATOM 558 C C . THR A 1 74 ? -14.125 15.734 34.344 1 98.5 74 THR A C 1
ATOM 560 O O . THR A 1 74 ? -14.82 16.75 34.469 1 98.5 74 THR A O 1
ATOM 563 N N . ARG A 1 75 ? -13.906 14.945 35.375 1 98.31 75 ARG A N 1
ATOM 564 C CA . ARG A 1 75 ? -14.422 15.219 36.719 1 98.31 75 ARG A CA 1
ATOM 565 C C . ARG A 1 75 ? -13.805 16.484 37.281 1 98.31 75 ARG A C 1
ATOM 567 O O . ARG A 1 75 ? -14.359 17.094 38.219 1 98.31 75 ARG A O 1
ATOM 574 N N . GLN A 1 76 ? -12.656 16.844 36.75 1 97.88 76 GLN A N 1
ATOM 575 C CA . GLN A 1 76 ? -12.008 18.078 37.188 1 97.88 76 GLN A CA 1
ATOM 576 C C . GLN A 1 76 ? -12.812 19.312 36.781 1 97.88 76 GLN A C 1
ATOM 578 O O . GLN A 1 76 ? -12.75 20.344 37.438 1 97.88 76 GLN A O 1
ATOM 583 N N . TRP A 1 77 ? -13.469 19.219 35.656 1 97.62 77 TRP A N 1
ATOM 584 C CA . TRP A 1 77 ? -14.328 20.266 35.156 1 97.62 77 TRP A CA 1
ATOM 585 C C . TRP A 1 77 ? -15.727 19.734 34.844 1 97.62 77 TRP A C 1
ATOM 587 O O . TRP A 1 77 ? -16.125 19.641 33.688 1 97.62 77 TRP A O 1
ATOM 597 N N . PRO A 1 78 ? -16.531 19.547 35.844 1 97.19 78 PRO A N 1
ATOM 598 C CA . PRO A 1 78 ? -17.766 18.766 35.719 1 97.19 78 PRO A CA 1
ATOM 599 C C . PRO A 1 78 ? -18.797 19.438 34.812 1 97.19 78 PRO A C 1
ATOM 601 O O . PRO A 1 78 ? -19.75 18.781 34.375 1 97.19 78 PRO A O 1
ATOM 604 N N . GLN A 1 79 ? -18.719 20.703 34.594 1 96.75 79 GLN A N 1
ATOM 605 C CA . GLN A 1 79 ? -19.719 21.391 33.781 1 96.75 79 GLN A CA 1
ATOM 606 C C . GLN A 1 79 ? -19.312 21.422 32.312 1 96.75 79 GLN A C 1
ATOM 608 O O . GLN A 1 79 ? -20.141 21.75 31.438 1 96.75 79 GLN A O 1
ATOM 613 N N . LEU A 1 80 ? -18.078 21.109 32 1 98.44 80 LEU A N 1
ATOM 614 C CA . LEU A 1 80 ? -17.547 21.156 30.656 1 98.44 80 LEU A CA 1
ATOM 615 C C . LEU A 1 80 ? -17.859 19.859 29.906 1 98.44 80 LEU A C 1
ATOM 617 O O . LEU A 1 80 ? -17.578 18.766 30.406 1 98.44 80 LEU A O 1
ATOM 621 N N . HIS A 1 81 ? -18.5 19.922 28.719 1 98.81 81 HIS A N 1
ATOM 622 C CA . HIS A 1 81 ? -18.688 18.797 27.828 1 98.81 81 HIS A CA 1
ATOM 623 C C . HIS A 1 81 ? -17.5 18.609 26.891 1 98.81 81 HIS A C 1
ATOM 625 O O . HIS A 1 81 ? -17.062 19.578 26.25 1 98.81 81 HIS A O 1
ATOM 631 N N . TRP A 1 82 ? -16.906 17.438 26.875 1 98.88 82 TRP A N 1
ATOM 632 C CA . TRP A 1 82 ? -15.812 17.125 25.953 1 98.88 82 TRP A CA 1
ATOM 633 C C . TRP A 1 82 ? -16.328 16.328 24.766 1 98.88 82 TRP A C 1
ATOM 635 O O . TRP A 1 82 ? -16.797 15.203 24.906 1 98.88 82 TRP A O 1
ATOM 645 N N . VAL A 1 83 ? -16.281 16.875 23.547 1 98.94 83 VAL A N 1
ATOM 646 C CA . VAL A 1 83 ? -16.531 16.109 22.344 1 98.94 83 VAL A CA 1
ATOM 647 C C . VAL A 1 83 ? -15.211 15.531 21.812 1 98.94 83 VAL A C 1
ATOM 649 O O . VAL A 1 83 ? -14.336 16.281 21.375 1 98.94 83 VAL A O 1
ATOM 652 N N . ILE A 1 84 ? -15.039 14.227 21.875 1 98.94 84 ILE A N 1
ATOM 653 C CA . ILE A 1 84 ? -13.789 13.594 21.453 1 98.94 84 ILE A CA 1
ATOM 654 C C . ILE A 1 84 ? -14.078 12.547 20.375 1 98.94 84 ILE A C 1
ATOM 656 O O . ILE A 1 84 ? -15.234 12.148 20.188 1 98.94 84 ILE A O 1
ATOM 660 N N . GLY A 1 85 ? -13.047 12.188 19.609 1 98.88 85 GLY A N 1
ATOM 661 C CA . GLY A 1 85 ? -13.117 11.047 18.703 1 98.88 85 GLY A CA 1
ATOM 662 C C . GLY A 1 85 ? -12.312 9.852 19.188 1 98.88 85 GLY A C 1
ATOM 663 O O . GLY A 1 85 ? -11.18 10.008 19.656 1 98.88 85 GLY A O 1
ATOM 664 N N . ALA A 1 86 ? -12.883 8.625 19.094 1 98.88 86 ALA A N 1
ATOM 665 C CA . ALA A 1 86 ? -12.195 7.402 19.516 1 98.88 86 ALA A CA 1
ATOM 666 C C . ALA A 1 86 ? -12.797 6.176 18.844 1 98.88 86 ALA A C 1
ATOM 668 O O . ALA A 1 86 ? -13.977 6.164 18.484 1 98.88 86 ALA A O 1
ATOM 669 N N . PRO A 1 87 ? -11.938 5.156 18.594 1 98.75 87 PRO A N 1
ATOM 670 C CA . PRO A 1 87 ? -12.531 3.861 18.25 1 98.75 87 PRO A CA 1
ATOM 671 C C . PRO A 1 87 ? -13.328 3.256 19.406 1 98.75 87 PRO A C 1
ATOM 673 O O . PRO A 1 87 ? -12.906 3.35 20.562 1 98.75 87 PRO A O 1
ATOM 676 N N . THR A 1 88 ? -14.477 2.762 19.109 1 98.5 88 THR A N 1
ATOM 677 C CA . THR A 1 88 ? -15.281 2.08 20.125 1 98.5 88 THR A CA 1
ATOM 678 C C . THR A 1 88 ? -15.695 0.694 19.641 1 98.5 88 THR A C 1
ATOM 680 O O . THR A 1 88 ? -15.672 0.416 18.438 1 98.5 88 THR A O 1
ATOM 683 N N . ARG A 1 89 ? -16.031 -0.153 20.547 1 97.19 89 ARG A N 1
ATOM 684 C CA . ARG A 1 89 ? -16.422 -1.518 20.219 1 97.19 89 ARG A CA 1
ATOM 685 C C . ARG A 1 89 ? -17.781 -1.541 19.5 1 97.19 89 ARG A C 1
ATOM 687 O O . ARG A 1 89 ? -18.688 -0.806 19.875 1 97.19 89 ARG A O 1
ATOM 694 N N . ALA A 1 90 ? -17.828 -2.234 18.438 1 95.75 90 ALA A N 1
ATOM 695 C CA . ALA A 1 90 ? -19.078 -2.459 17.734 1 95.75 90 ALA A CA 1
ATOM 696 C C . ALA A 1 90 ? -19.781 -3.719 18.234 1 95.75 90 ALA A C 1
ATOM 698 O O . ALA A 1 90 ? -19.125 -4.703 18.578 1 95.75 90 ALA A O 1
ATOM 699 N N . SER A 1 91 ? -21.109 -3.559 18.234 1 89.31 91 SER A N 1
ATOM 700 C CA . SER A 1 91 ? -21.922 -4.727 18.562 1 89.31 91 SER A CA 1
ATOM 701 C C . SER A 1 91 ? -22.609 -5.285 17.328 1 89.31 91 SER A C 1
ATOM 703 O O . SER A 1 91 ? -22.891 -4.551 16.375 1 89.31 91 SER A O 1
ATOM 705 N N . GLY A 1 92 ? -22.734 -6.543 17.234 1 88.31 92 GLY A N 1
ATOM 706 C CA . GLY A 1 92 ? -23.406 -7.152 16.094 1 88.31 92 GLY A CA 1
ATOM 707 C C . GLY A 1 92 ? -22.453 -7.676 15.039 1 88.31 92 GLY A C 1
ATOM 708 O O . GLY A 1 92 ? -21.25 -7.824 15.297 1 88.31 92 GLY A O 1
ATOM 709 N N . PRO A 1 93 ? -22.969 -8 13.852 1 91.81 93 PRO A N 1
ATOM 710 C CA . PRO A 1 93 ? -22.125 -8.531 12.781 1 91.81 93 PRO A CA 1
ATOM 711 C C . PRO A 1 93 ? -21.25 -7.461 12.141 1 91.81 93 PRO A C 1
ATOM 713 O O . PRO A 1 93 ? -21.547 -6.27 12.234 1 91.81 93 PRO A O 1
ATOM 716 N N . GLY A 1 94 ? -20.188 -7.879 11.578 1 93.56 94 GLY A N 1
ATOM 717 C CA . GLY A 1 94 ? -19.312 -6.969 10.836 1 93.56 94 GLY A CA 1
ATOM 718 C C . GLY A 1 94 ? -18.016 -6.68 11.555 1 93.56 94 GLY A C 1
ATOM 719 O O . GLY A 1 94 ? -17.469 -7.547 12.242 1 93.56 94 GLY A O 1
ATOM 720 N N . LYS A 1 95 ? -17.5 -5.484 11.297 1 96 95 LYS A N 1
ATOM 721 C CA . LYS A 1 95 ? -16.219 -5.09 11.891 1 96 95 LYS A CA 1
ATOM 722 C C . LYS A 1 95 ? -16.359 -4.883 13.398 1 96 95 LYS A C 1
ATOM 724 O O . LYS A 1 95 ? -17.422 -4.484 13.883 1 96 95 LYS A O 1
ATOM 729 N N . PRO A 1 96 ? -15.289 -5.078 14.109 1 95.25 96 PRO A N 1
ATOM 730 C CA . PRO A 1 96 ? -15.383 -5.066 15.57 1 95.25 96 PRO A CA 1
ATOM 731 C C . PRO A 1 96 ? -15.359 -3.654 16.156 1 95.25 96 PRO A C 1
ATOM 733 O O . PRO A 1 96 ? -15.562 -3.475 17.359 1 95.25 96 PRO A O 1
ATOM 736 N N . LEU A 1 97 ? -15.125 -2.66 15.32 1 98.25 97 LEU A N 1
ATOM 737 C CA . LEU A 1 97 ? -14.977 -1.313 15.859 1 98.25 97 LEU A CA 1
ATOM 738 C C . LEU A 1 97 ? -15.867 -0.328 15.109 1 98.25 97 LEU A C 1
ATOM 740 O O . LEU A 1 97 ? -16.234 -0.568 13.953 1 98.25 97 LEU A O 1
ATOM 744 N N . HIS A 1 98 ? -16.25 0.699 15.766 1 98.56 98 HIS A N 1
ATOM 745 C CA . HIS A 1 98 ? -16.797 1.912 15.172 1 98.56 98 HIS A CA 1
ATOM 746 C C . HIS A 1 98 ? -15.828 3.08 15.297 1 98.56 98 HIS A C 1
ATOM 748 O O . HIS A 1 98 ? -15.008 3.115 16.219 1 98.56 98 HIS A O 1
ATOM 754 N N . ASN A 1 99 ? -15.812 3.934 14.344 1 98.81 99 ASN A N 1
ATOM 755 C CA . ASN A 1 99 ? -15.273 5.281 14.484 1 98.81 99 ASN A CA 1
ATOM 756 C C . ASN A 1 99 ? -16.281 6.223 15.133 1 98.81 99 ASN A C 1
ATOM 758 O O . ASN A 1 99 ? -17.234 6.652 14.492 1 98.81 99 ASN A O 1
ATOM 762 N N . SER A 1 100 ? -15.977 6.59 16.391 1 98.88 100 SER A N 1
ATOM 763 C CA . SER A 1 100 ? -17.062 7.18 17.156 1 98.88 100 SER A CA 1
ATOM 764 C C . SER A 1 100 ? -16.703 8.578 17.641 1 98.88 100 SER A C 1
ATOM 766 O O . SER A 1 100 ? -15.531 8.883 17.844 1 98.88 100 SER A O 1
ATOM 768 N N . LEU A 1 101 ? -17.672 9.398 17.703 1 98.88 101 LEU A N 1
ATOM 769 C CA . LEU A 1 101 ? -17.672 10.625 18.484 1 98.88 101 LEU A CA 1
ATOM 770 C C . LEU A 1 101 ? -18.344 10.406 19.844 1 98.88 101 LEU A C 1
ATOM 772 O O . LEU A 1 101 ? -19.438 9.844 19.922 1 98.88 101 LEU A O 1
ATOM 776 N N . LEU A 1 102 ? -17.672 10.758 20.922 1 98.94 102 LEU A N 1
ATOM 777 C CA . LEU A 1 102 ? -18.203 10.656 22.281 1 98.94 102 LEU A CA 1
ATOM 778 C C . LEU A 1 102 ? -18.297 12.039 22.922 1 98.94 102 LEU A C 1
ATOM 780 O O . LEU A 1 102 ? -17.391 12.867 22.766 1 98.94 102 LEU A O 1
ATOM 784 N N . VAL A 1 103 ? -19.391 12.297 23.578 1 98.94 103 VAL A N 1
ATOM 785 C CA . VAL A 1 103 ? -19.5 13.461 24.453 1 98.94 103 VAL A CA 1
ATOM 786 C C . VAL A 1 103 ? -19.328 13.023 25.906 1 98.94 103 VAL A C 1
ATOM 788 O O . VAL A 1 103 ? -20.141 12.281 26.438 1 98.94 103 VAL A O 1
ATOM 791 N N . LEU A 1 104 ? -18.234 13.461 26.5 1 98.88 104 LEU A N 1
ATOM 792 C CA . LEU A 1 104 ? -17.906 13.125 27.891 1 98.88 104 LEU A CA 1
ATOM 793 C C . LEU A 1 104 ? -18.266 14.273 28.828 1 98.88 104 LEU A C 1
ATOM 795 O O . LEU A 1 104 ? -18.078 15.445 28.469 1 98.88 104 LEU A O 1
ATOM 799 N N . LYS A 1 105 ? -18.734 13.961 29.984 1 98.75 105 LYS A N 1
ATOM 800 C CA . LYS A 1 105 ? -19 14.953 31.031 1 98.75 105 LYS A CA 1
ATOM 801 C C . LYS A 1 105 ? -18.984 14.305 32.406 1 98.75 105 LYS A C 1
ATOM 803 O O . LYS A 1 105 ? -19.703 13.32 32.625 1 98.75 105 LYS A O 1
ATOM 808 N N . ASP A 1 106 ? -18.219 14.805 33.25 1 98.5 106 ASP A N 1
ATOM 809 C CA . ASP A 1 106 ? -18.234 14.461 34.688 1 98.5 106 ASP A CA 1
ATOM 810 C C . ASP A 1 106 ? -18.125 12.945 34.875 1 98.5 106 ASP A C 1
ATOM 812 O O . ASP A 1 106 ? -18.938 12.344 35.562 1 98.5 106 ASP A O 1
ATOM 816 N N . GLY A 1 107 ? -17.234 12.383 34.156 1 98.56 107 GLY A N 1
ATOM 817 C CA . GLY A 1 107 ? -16.875 10.992 34.375 1 98.56 107 GLY A CA 1
ATOM 818 C C . GLY A 1 107 ? -17.781 10.031 33.625 1 98.56 107 GLY A C 1
ATOM 819 O O . GLY A 1 107 ? -17.703 8.812 33.812 1 98.56 107 GLY A O 1
ATOM 820 N N . ALA A 1 108 ? -18.625 10.562 32.719 1 98.56 108 ALA A N 1
ATOM 821 C CA . ALA A 1 108 ? -19.562 9.68 32.031 1 98.56 108 ALA A CA 1
ATOM 822 C C . ALA A 1 108 ? -19.656 10.023 30.547 1 98.56 108 ALA A C 1
ATOM 824 O O . ALA A 1 108 ? -19.406 11.172 30.156 1 98.56 108 ALA A O 1
ATOM 825 N N . VAL A 1 109 ? -19.969 9.031 29.766 1 98.75 109 VAL A N 1
ATOM 826 C CA . VAL A 1 109 ? -20.328 9.258 28.375 1 98.75 109 VAL A CA 1
ATOM 827 C C . VAL A 1 109 ? -21.797 9.68 28.266 1 98.75 109 VAL A C 1
ATOM 829 O O . VAL A 1 109 ? -22.688 8.914 28.625 1 98.75 109 VAL A O 1
ATOM 832 N N . ARG A 1 110 ? -22.016 10.844 27.766 1 98.69 110 ARG A N 1
ATOM 833 C CA . ARG A 1 110 ? -23.375 11.391 27.688 1 98.69 110 ARG A CA 1
ATOM 834 C C . ARG A 1 110 ? -24.016 11.078 26.344 1 98.69 110 ARG A C 1
ATOM 836 O O . ARG A 1 110 ? -25.234 11.047 26.219 1 98.69 110 ARG A O 1
ATOM 843 N N . LEU A 1 111 ? -23.188 10.891 25.391 1 98.69 111 LEU A N 1
ATOM 844 C CA . LEU A 1 111 ? -23.672 10.578 24.047 1 98.69 111 LEU A CA 1
ATOM 845 C C . LEU A 1 111 ? -22.594 9.883 23.234 1 98.69 111 LEU A C 1
ATOM 847 O O . LEU A 1 111 ? -21.406 10.227 23.344 1 98.69 111 LEU A O 1
ATOM 851 N N . ARG A 1 112 ? -22.969 8.914 22.484 1 98.56 112 ARG A N 1
ATOM 852 C CA . ARG A 1 112 ? -22.125 8.25 21.5 1 98.56 112 ARG A CA 1
ATOM 853 C C . ARG A 1 112 ? -22.766 8.305 20.109 1 98.56 112 ARG A C 1
ATOM 855 O O . ARG A 1 112 ? -23.953 8.023 19.938 1 98.56 112 ARG A O 1
ATOM 862 N N . TYR A 1 113 ? -22.031 8.773 19.188 1 98.62 113 TYR A N 1
ATOM 863 C CA . TYR A 1 113 ? -22.391 8.766 17.766 1 98.62 113 TYR A CA 1
ATOM 864 C C . TYR A 1 113 ? -21.344 7.992 16.953 1 98.62 113 TYR A C 1
ATOM 866 O O . TYR A 1 113 ? -20.156 8.281 17.016 1 98.62 113 TYR A O 1
ATOM 874 N N . ASP A 1 114 ? -21.781 6.934 16.25 1 98.5 114 ASP A N 1
ATOM 875 C CA . ASP A 1 114 ? -20.891 6.141 15.406 1 98.5 114 ASP A CA 1
ATOM 876 C C . ASP A 1 114 ? -20.953 6.605 13.953 1 98.5 114 ASP A C 1
ATOM 878 O O . ASP A 1 114 ? -22.047 6.727 13.375 1 98.5 114 ASP A O 1
ATOM 882 N N . LYS A 1 115 ? -19.844 6.91 13.414 1 98.38 115 LYS A N 1
ATOM 883 C CA . LYS A 1 115 ? -19.734 7.375 12.039 1 98.38 115 LYS A CA 1
ATOM 884 C C . LYS A 1 115 ? -20.516 6.473 11.094 1 98.38 115 LYS A C 1
ATOM 886 O O . LYS A 1 115 ? -20.422 5.246 11.164 1 98.38 115 LYS A O 1
ATOM 891 N N . GLN A 1 116 ? -21.219 7.066 10.164 1 97.69 116 GLN A N 1
ATOM 892 C CA . GLN A 1 116 ? -22.109 6.289 9.305 1 97.69 116 GLN A CA 1
ATOM 893 C C . GLN A 1 116 ? -21.469 6.016 7.949 1 97.69 116 GLN A C 1
ATOM 895 O O . GLN A 1 116 ? -21.656 4.941 7.371 1 97.69 116 GLN A O 1
ATOM 900 N N . LEU A 1 117 ? -20.828 7 7.406 1 97.75 117 LEU A N 1
ATOM 901 C CA . LEU A 1 117 ? -20.188 6.867 6.105 1 97.75 117 LEU A CA 1
ATOM 902 C C . LEU A 1 117 ? -18.688 6.637 6.258 1 97.75 117 LEU A C 1
ATOM 904 O O . LEU A 1 117 ? -17.984 7.469 6.836 1 97.75 117 LEU A O 1
ATOM 908 N N . LEU A 1 118 ? -18.203 5.543 5.77 1 97.81 118 LEU A N 1
ATOM 909 C CA . LEU A 1 118 ? -16.797 5.16 5.918 1 97.81 118 LEU A CA 1
ATOM 910 C C . LEU A 1 118 ? -16.062 5.27 4.59 1 97.81 118 LEU A C 1
ATOM 912 O O . LEU A 1 118 ? -16.188 4.395 3.73 1 97.81 118 LEU A O 1
ATOM 916 N N . PRO A 1 119 ? -15.281 6.344 4.434 1 96.94 119 PRO A N 1
ATOM 917 C CA . PRO A 1 119 ? -14.586 6.52 3.154 1 96.94 119 PRO A CA 1
ATOM 918 C C . PRO A 1 119 ? -13.602 5.391 2.857 1 96.94 119 PRO A C 1
ATOM 920 O O . PRO A 1 119 ? -12.773 5.051 3.703 1 96.94 119 PRO A O 1
ATOM 923 N N . THR A 1 120 ? -13.648 4.77 1.687 1 96.38 120 THR A N 1
ATOM 924 C CA . THR A 1 120 ? -12.789 3.715 1.162 1 96.38 120 THR A CA 1
ATOM 925 C C . THR A 1 120 ? -12.445 3.977 -0.3 1 96.38 120 THR A C 1
ATOM 927 O O . THR A 1 120 ? -12.914 3.27 -1.192 1 96.38 120 THR A O 1
ATOM 930 N N . TYR A 1 121 ? -11.641 4.941 -0.539 1 94.88 121 TYR A N 1
ATOM 931 C CA . TYR A 1 121 ? -11.164 5.43 -1.829 1 94.88 121 TYR A CA 1
ATOM 932 C C . TYR A 1 121 ? -9.914 6.281 -1.662 1 94.88 121 TYR A C 1
ATOM 934 O O . TYR A 1 121 ? -9.641 6.785 -0.57 1 94.88 121 TYR A O 1
ATOM 942 N N . ASN A 1 122 ? -9.086 6.398 -2.703 1 94.56 122 ASN A N 1
ATOM 943 C CA . ASN A 1 122 ? -7.887 7.23 -2.645 1 94.56 122 ASN A CA 1
ATOM 944 C C . ASN A 1 122 ? -6.984 6.836 -1.479 1 94.56 122 ASN A C 1
ATOM 946 O O . ASN A 1 122 ? -6.59 5.676 -1.36 1 94.56 122 ASN A O 1
ATOM 950 N N . ILE A 1 123 ? -6.809 7.699 -0.504 1 95.62 123 ILE A N 1
ATOM 951 C CA . ILE A 1 123 ? -5.895 7.395 0.591 1 95.62 123 ILE A CA 1
ATOM 952 C C . ILE A 1 123 ? -6.676 6.809 1.767 1 95.62 123 ILE A C 1
ATOM 954 O O . ILE A 1 123 ? -6.086 6.402 2.771 1 95.62 123 ILE A O 1
ATOM 958 N N . PHE A 1 124 ? -8.023 6.738 1.688 1 96.62 124 PHE A N 1
ATOM 959 C CA . PHE A 1 124 ? -8.867 6.355 2.811 1 96.62 124 PHE A CA 1
ATOM 960 C C . PHE A 1 124 ? -9.18 4.863 2.771 1 96.62 124 PHE A C 1
ATOM 962 O O . PHE A 1 124 ? -9.406 4.301 1.699 1 96.62 124 PHE A O 1
ATOM 969 N N . ASP A 1 125 ? -9.219 4.223 3.922 1 96.25 125 ASP A N 1
ATOM 970 C CA . ASP A 1 125 ? -9.477 2.791 4.031 1 96.25 125 ASP A CA 1
ATOM 971 C C . ASP A 1 125 ? -10.219 2.463 5.324 1 96.25 125 ASP A C 1
ATOM 973 O O . ASP A 1 125 ? -9.914 1.474 5.992 1 96.25 125 ASP A O 1
ATOM 977 N N . GLU A 1 126 ? -11.227 3.182 5.652 1 97.75 126 GLU A N 1
ATOM 978 C CA . GLU A 1 126 ? -11.844 3.074 6.969 1 97.75 126 GLU A CA 1
ATOM 979 C C . GLU A 1 126 ? -12.664 1.793 7.09 1 97.75 126 GLU A C 1
ATOM 981 O O . GLU A 1 126 ? -12.773 1.22 8.18 1 97.75 126 GLU A O 1
ATOM 986 N N . ARG A 1 127 ? -13.227 1.309 5.941 1 97.12 127 ARG A N 1
ATOM 987 C CA . ARG A 1 127 ? -14.031 0.096 6 1 97.12 127 ARG A CA 1
ATOM 988 C C . ARG A 1 127 ? -13.188 -1.108 6.398 1 97.12 127 ARG A C 1
ATOM 990 O O . ARG A 1 127 ? -13.727 -2.158 6.758 1 97.12 127 ARG A O 1
ATOM 997 N N . ARG A 1 128 ? -11.945 -0.994 6.297 1 96.88 128 ARG A N 1
ATOM 998 C CA . ARG A 1 128 ? -11.023 -2.055 6.691 1 96.88 128 ARG A CA 1
ATOM 999 C C . ARG A 1 128 ? -11.164 -2.377 8.18 1 96.88 128 ARG A C 1
ATOM 1001 O O . ARG A 1 128 ? -11.016 -3.533 8.578 1 96.88 128 ARG A O 1
ATOM 1008 N N . HIS A 1 129 ? -11.57 -1.397 9.023 1 97.69 129 HIS A N 1
ATOM 1009 C CA . HIS A 1 129 ? -11.492 -1.611 10.469 1 97.69 129 HIS A CA 1
ATOM 1010 C C . HIS A 1 129 ? -12.812 -1.281 11.148 1 97.69 129 HIS A C 1
ATOM 1012 O O . HIS A 1 129 ? -13.078 -1.758 12.25 1 97.69 129 HIS A O 1
ATOM 1018 N N . PHE A 1 130 ? -13.602 -0.451 10.5 1 98.19 130 PHE A N 1
ATOM 1019 C CA . PHE A 1 130 ? -14.766 0.081 11.195 1 98.19 130 PHE A CA 1
ATOM 1020 C C . PHE A 1 130 ? -16.047 -0.385 10.531 1 98.19 130 PHE A C 1
ATOM 1022 O O . PHE A 1 130 ? -16.094 -0.583 9.312 1 98.19 130 PHE A O 1
ATOM 1029 N N . GLU A 1 131 ? -17.047 -0.56 11.266 1 97.19 131 GLU A N 1
ATOM 1030 C CA . GLU A 1 131 ? -18.406 -0.813 10.812 1 97.19 131 GLU A CA 1
ATOM 1031 C C . GLU A 1 131 ? -19.234 0.471 10.797 1 97.19 131 GLU A C 1
ATOM 1033 O O . GLU A 1 131 ? -19.125 1.29 11.719 1 97.19 131 GLU A O 1
ATOM 1038 N N . PRO A 1 132 ? -20.031 0.711 9.758 1 96.5 132 PRO A N 1
ATOM 1039 C CA . PRO A 1 132 ? -20.875 1.909 9.742 1 96.5 132 PRO A CA 1
ATOM 1040 C C . PRO A 1 132 ? -21.828 1.976 10.945 1 96.5 132 PRO A C 1
ATOM 1042 O O . PRO A 1 132 ? -22.359 0.95 11.367 1 96.5 132 PRO A O 1
ATOM 1045 N N . GLY A 1 133 ? -22.031 3.137 11.516 1 96.94 133 GLY A N 1
ATOM 1046 C CA . GLY A 1 133 ? -23.031 3.342 12.555 1 96.94 133 GLY A CA 1
ATOM 1047 C C . GLY A 1 133 ? -24.453 3.318 12.023 1 96.94 133 GLY A C 1
ATOM 1048 O O . GLY A 1 133 ? -24.656 3.293 10.812 1 96.94 133 GLY A O 1
ATOM 1049 N N . PRO A 1 134 ? -25.406 3.314 12.898 1 95.25 134 PRO A N 1
ATOM 1050 C CA . PRO A 1 134 ? -26.812 3.314 12.484 1 95.25 134 PRO A CA 1
ATOM 1051 C C . PRO A 1 134 ? -27.203 4.594 11.75 1 95.25 134 PRO A C 1
ATOM 1053 O O . PRO A 1 134 ? -26.656 5.664 12.023 1 95.25 134 PRO A 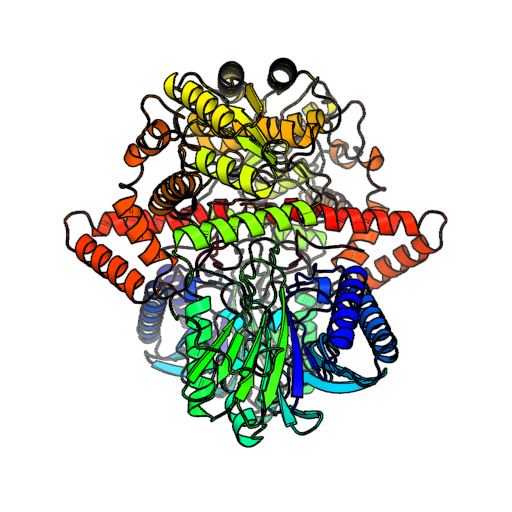O 1
ATOM 1056 N N . ASP A 1 135 ? -28.172 4.48 10.875 1 95.44 135 ASP A N 1
ATOM 1057 C CA . ASP A 1 135 ? -28.719 5.621 10.141 1 95.44 135 ASP A CA 1
ATOM 1058 C C . ASP A 1 135 ? -29.625 6.465 11.031 1 95.44 135 ASP A C 1
ATOM 1060 O O . ASP A 1 135 ? -30.859 6.438 10.883 1 95.44 135 ASP A O 1
ATOM 1064 N N . ALA A 1 136 ? -29.016 7.152 11.891 1 95.69 136 ALA A N 1
ATOM 1065 C CA . ALA A 1 136 ? -29.75 7.965 12.852 1 95.69 136 ALA A CA 1
ATOM 1066 C C . ALA A 1 136 ? -28.953 9.195 13.266 1 95.69 136 ALA A C 1
ATOM 1068 O O . ALA A 1 136 ? -27.719 9.148 13.32 1 95.69 136 ALA A O 1
ATOM 1069 N N . ALA A 1 137 ? -29.688 10.273 13.492 1 97.06 137 ALA A N 1
ATOM 1070 C CA . ALA A 1 137 ? -29.062 11.469 14.062 1 97.06 137 ALA A CA 1
ATOM 1071 C C . ALA A 1 137 ? -28.984 11.375 15.586 1 97.06 137 ALA A C 1
ATOM 1073 O O . ALA A 1 137 ? -29.844 10.766 16.219 1 97.06 137 ALA A O 1
ATOM 1074 N N . LYS A 1 138 ? -27.938 11.914 16.141 1 97.81 138 LYS 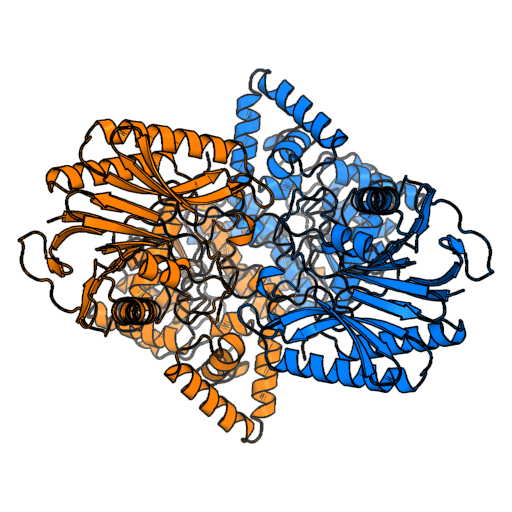A N 1
ATOM 1075 C CA . LYS A 1 138 ? -27.781 12.023 17.578 1 97.81 138 LYS A CA 1
ATOM 1076 C C . LYS A 1 138 ? -27.625 13.477 18.016 1 97.81 138 LYS A C 1
ATOM 1078 O O . LYS A 1 138 ? -26.812 14.211 17.438 1 97.81 138 LYS A O 1
ATOM 1083 N N . VAL A 1 139 ? -28.469 13.891 18.969 1 98.19 139 VAL A N 1
ATOM 1084 C CA . VAL A 1 139 ? -28.453 15.258 19.469 1 98.19 139 VAL A CA 1
ATOM 1085 C C . VAL A 1 139 ? -28.375 15.258 20.984 1 98.19 139 VAL A C 1
ATOM 1087 O O . VAL A 1 139 ? -28.766 14.289 21.641 1 98.19 139 VAL A O 1
ATOM 1090 N N . LEU A 1 140 ? -27.766 16.234 21.531 1 98.44 140 LEU A N 1
ATOM 1091 C CA . LEU A 1 140 ? -27.641 16.422 22.969 1 98.44 140 LEU A CA 1
ATOM 1092 C C . LEU A 1 140 ? -27.891 17.875 23.359 1 98.44 140 LEU A C 1
ATOM 1094 O O . LEU A 1 140 ? -27.328 18.781 22.75 1 98.44 140 LEU A O 1
ATOM 1098 N N . ARG A 1 141 ? -28.734 18.078 24.344 1 97.62 141 ARG A N 1
ATOM 1099 C CA . ARG A 1 141 ? -28.938 19.422 24.859 1 97.62 141 ARG A CA 1
ATOM 1100 C C . ARG A 1 141 ? -27.781 19.859 25.734 1 97.62 141 ARG A C 1
ATOM 1102 O O . ARG A 1 141 ? -27.438 19.188 26.719 1 97.62 141 ARG A O 1
ATOM 1109 N N . ILE A 1 142 ? -27.172 20.953 25.438 1 97.31 142 ILE A N 1
ATOM 1110 C CA . ILE A 1 142 ? -26.094 21.562 26.203 1 97.31 142 ILE A CA 1
ATOM 1111 C C . ILE A 1 142 ? -26.422 23.031 26.469 1 97.31 142 ILE A C 1
ATOM 1113 O O . ILE A 1 142 ? -26.406 23.859 25.547 1 97.31 142 ILE A O 1
ATOM 1117 N N . GLY A 1 143 ? -26.625 23.312 27.688 1 92.06 143 GLY A N 1
ATOM 1118 C CA . GLY A 1 143 ? -27.172 24.625 27.969 1 92.06 143 GLY A CA 1
ATOM 1119 C C . GLY A 1 143 ? -28.5 24.875 27.281 1 92.06 143 GLY A C 1
ATOM 1120 O O . GLY A 1 143 ? -29.438 24.078 27.422 1 92.06 143 GLY A O 1
ATOM 1121 N N . GLN A 1 144 ? -28.531 25.906 26.516 1 91.56 144 GLN A N 1
ATOM 1122 C CA . GLN A 1 144 ? -29.797 26.266 25.875 1 91.56 144 GLN A CA 1
ATOM 1123 C C . GLN A 1 144 ? -29.828 25.797 24.438 1 91.56 144 GLN A C 1
ATOM 1125 O O . GLN A 1 144 ? -30.797 26.047 23.719 1 91.56 144 GLN A O 1
ATOM 1130 N N . ALA A 1 145 ? -28.859 25.062 24.062 1 96.56 145 ALA A N 1
ATOM 1131 C CA . ALA A 1 145 ? -28.766 24.688 22.656 1 96.56 145 ALA A CA 1
ATOM 1132 C C . ALA A 1 145 ? -28.875 23.172 22.5 1 96.56 145 ALA A C 1
ATOM 1134 O O . ALA A 1 145 ? -28.312 22.422 23.297 1 96.56 145 ALA A O 1
ATOM 1135 N N . GLN A 1 146 ? -29.609 22.766 21.531 1 97.56 146 GLN A N 1
ATOM 1136 C CA . GLN A 1 146 ? -29.562 21.375 21.062 1 97.56 146 GLN A CA 1
ATOM 1137 C C . GLN A 1 146 ? -28.438 21.188 20.047 1 97.56 146 GLN A C 1
ATOM 1139 O O . GLN A 1 146 ? -28.453 21.812 18.984 1 97.56 146 GLN A O 1
ATOM 1144 N N . VAL A 1 147 ? -27.5 20.359 20.422 1 98.62 147 VAL A N 1
ATOM 1145 C CA . VAL A 1 147 ? -26.328 20.188 19.562 1 98.62 147 VAL A CA 1
ATOM 1146 C C . VAL A 1 147 ? -26.391 18.828 18.875 1 98.62 147 VAL A C 1
ATOM 1148 O O . VAL A 1 147 ? -26.594 17.797 19.531 1 98.62 147 VAL A O 1
ATOM 1151 N N . GLY A 1 148 ? -26.328 18.766 17.5 1 98.5 148 GLY A N 1
ATOM 1152 C CA . GLY A 1 148 ? -26.172 17.547 16.719 1 98.5 148 GLY A CA 1
ATOM 1153 C C . GLY A 1 148 ? -24.734 17.25 16.375 1 98.5 148 GLY A C 1
ATOM 1154 O O . GLY A 1 148 ? -23.875 18.125 16.422 1 98.5 148 GLY A O 1
ATOM 1155 N N . PHE A 1 149 ? -24.453 15.961 16.031 1 98.69 149 PHE A N 1
ATOM 1156 C CA . PHE A 1 149 ? -23.062 15.562 15.883 1 98.69 149 PHE A CA 1
ATOM 1157 C C . PHE A 1 149 ? -22.859 14.773 14.594 1 98.69 149 PHE A C 1
ATOM 1159 O O . PHE A 1 149 ? -23.719 13.969 14.211 1 98.69 149 PHE A O 1
ATOM 1166 N N . LEU A 1 150 ? -21.75 15.008 13.875 1 98.19 150 LEU A N 1
ATOM 1167 C CA . LEU A 1 150 ? -21.297 14.289 12.695 1 98.19 150 LEU A CA 1
ATOM 1168 C C . LEU A 1 150 ? -19.812 13.969 12.797 1 98.19 150 LEU A C 1
ATOM 1170 O O . LEU A 1 150 ? -19.078 14.609 13.555 1 98.19 150 LEU A O 1
ATOM 1174 N N . VAL A 1 151 ? -19.375 12.977 12.023 1 98.62 151 VAL A N 1
ATOM 1175 C CA . VAL A 1 151 ? -17.953 12.672 11.93 1 98.62 151 VAL A CA 1
ATOM 1176 C C . VAL A 1 151 ? -17.516 12.727 10.469 1 98.62 151 VAL A C 1
ATOM 1178 O O . VAL A 1 151 ? -17.859 11.852 9.672 1 98.62 151 VAL A O 1
ATOM 1181 N N . CYS A 1 152 ? -16.797 13.688 10.109 1 97.81 152 CYS A N 1
ATOM 1182 C CA . CYS A 1 152 ? -16.016 13.867 8.891 1 97.81 152 CYS A CA 1
ATOM 1183 C C . CYS A 1 152 ? -16.828 13.5 7.656 1 97.81 152 CYS A C 1
ATOM 1185 O O . CYS A 1 152 ? -17.734 14.234 7.27 1 97.81 152 CYS A O 1
ATOM 1187 N N . GLU A 1 153 ? -16.688 12.258 7.098 1 97.5 153 GLU A N 1
ATOM 1188 C CA . GLU A 1 153 ? -17.297 11.805 5.852 1 97.5 153 GLU A CA 1
ATOM 1189 C C . GLU A 1 153 ? -1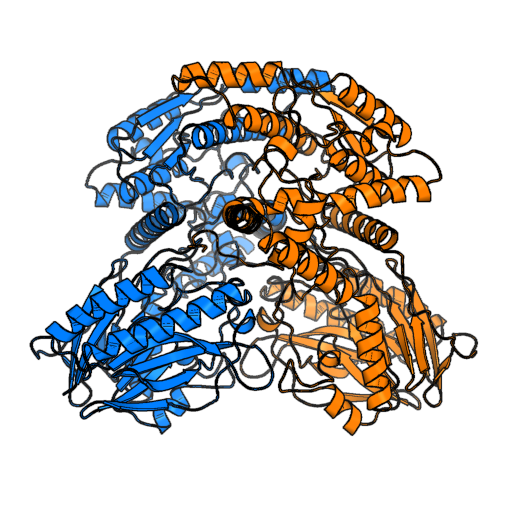8.812 11.945 5.91 1 97.5 153 GLU A C 1
ATOM 1191 O O . GLU A 1 153 ? -19.469 12.125 4.879 1 97.5 153 GLU A O 1
ATOM 1196 N N . ASP A 1 154 ? -19.406 11.914 7.059 1 97.31 154 ASP A N 1
ATOM 1197 C CA . ASP A 1 154 ? -20.844 12.023 7.23 1 97.31 154 ASP A CA 1
ATOM 1198 C C . ASP A 1 154 ? -21.375 13.32 6.637 1 97.31 154 ASP A C 1
ATOM 1200 O O . ASP A 1 154 ? -22.547 13.398 6.234 1 97.31 154 ASP A O 1
ATOM 1204 N N . GLY A 1 155 ? -20.484 14.297 6.566 1 94.56 155 GLY A N 1
ATOM 1205 C CA . GLY A 1 155 ? -20.891 15.594 6.059 1 94.56 155 GLY A CA 1
ATOM 1206 C C . GLY A 1 155 ? -20.656 15.758 4.566 1 94.56 155 GLY A C 1
ATOM 1207 O O . GLY A 1 155 ? -20.906 16.828 4.004 1 94.56 155 GLY A O 1
ATOM 1208 N N . TRP A 1 156 ? -20.188 14.758 3.885 1 91.25 156 TRP A N 1
ATOM 1209 C CA . TRP A 1 156 ? -19.734 14.906 2.506 1 91.25 156 TRP A CA 1
ATOM 1210 C C . TRP A 1 156 ? -20.766 14.32 1.534 1 91.25 156 TRP A C 1
ATOM 1212 O O . TRP A 1 156 ? -20.5 14.242 0.33 1 91.25 156 TRP A O 1
ATOM 1222 N N . ASN A 1 157 ? -21.875 13.836 1.933 1 87.88 157 ASN A N 1
ATOM 1223 C CA . ASN A 1 157 ? -22.859 13.203 1.059 1 87.88 157 ASN A CA 1
ATOM 1224 C C . ASN A 1 157 ? -24.172 13.984 1.024 1 87.88 157 ASN A C 1
ATOM 1226 O O . ASN A 1 157 ? -25.25 13.398 0.945 1 87.88 157 ASN A O 1
ATOM 1230 N N . ASP A 1 158 ? -24.062 15.242 1.104 1 82 158 ASP A N 1
ATOM 1231 C CA . ASP A 1 158 ? -25.266 16.078 1.111 1 82 158 ASP A CA 1
ATOM 1232 C C . ASP A 1 158 ? -26.047 15.914 -0.182 1 82 158 ASP A C 1
ATOM 1234 O O . ASP A 1 158 ? -27.281 15.898 -0.163 1 82 158 ASP A O 1
ATOM 1238 N N . ALA A 1 159 ? -25.344 15.688 -1.307 1 80.38 159 ALA A N 1
ATOM 1239 C CA . ALA A 1 159 ? -26 15.531 -2.605 1 80.38 159 ALA A CA 1
ATOM 1240 C C . ALA A 1 159 ? -26.547 14.117 -2.775 1 80.38 159 ALA A C 1
ATOM 1242 O O . ALA A 1 159 ? -27.344 13.867 -3.678 1 80.38 159 ALA A O 1
ATOM 1243 N N . GLY A 1 160 ? -26.141 13.211 -1.922 1 78.88 160 GLY A N 1
ATOM 1244 C CA . GLY A 1 160 ? -26.656 11.844 -1.893 1 78.88 160 GLY A CA 1
ATOM 1245 C C . GLY A 1 160 ? -26.141 10.992 -3.035 1 78.88 160 GLY A C 1
ATOM 1246 O O . GLY A 1 160 ? -26.781 10.016 -3.424 1 78.88 160 GLY A O 1
ATOM 1247 N N . ALA A 1 161 ? -25.016 11.305 -3.607 1 78.75 161 ALA A N 1
ATOM 1248 C CA . ALA A 1 161 ? -24.547 10.602 -4.797 1 78.75 161 ALA A CA 1
ATOM 1249 C C . ALA A 1 161 ? -23.531 9.531 -4.434 1 78.75 161 ALA A C 1
ATOM 1251 O O . ALA A 1 161 ? -23.516 8.453 -5.031 1 78.75 161 ALA A O 1
ATOM 1252 N N . ASP A 1 162 ? -22.844 9.711 -3.381 1 85.25 162 ASP A N 1
ATOM 1253 C CA . ASP A 1 162 ? -21.688 8.852 -3.102 1 85.25 162 ASP A CA 1
ATOM 1254 C C . ASP A 1 162 ? -22.078 7.688 -2.199 1 85.25 162 ASP A C 1
ATOM 1256 O O . ASP A 1 162 ? -21.359 6.688 -2.119 1 85.25 162 ASP A O 1
ATOM 1260 N N . TYR A 1 163 ? -23.172 7.832 -1.434 1 91.31 163 TYR A N 1
ATOM 1261 C CA . TYR A 1 163 ? -23.672 6.812 -0.521 1 91.31 163 TYR A CA 1
ATOM 1262 C C . TYR A 1 163 ? -25.203 6.754 -0.555 1 91.31 163 TYR A C 1
ATOM 1264 O O . TYR A 1 163 ? -25.859 7.758 -0.835 1 91.31 163 TYR A O 1
ATOM 1272 N N . ALA A 1 164 ? -25.703 5.656 -0.208 1 87.56 164 ALA A N 1
ATOM 1273 C CA . ALA A 1 164 ? -27.141 5.512 -0.084 1 87.56 164 ALA A CA 1
ATOM 1274 C C . ALA A 1 164 ? -27.656 6.227 1.164 1 87.56 164 ALA A C 1
ATOM 1276 O O . ALA A 1 164 ? -28.719 6.852 1.134 1 87.56 164 ALA A O 1
ATOM 1277 N N . THR A 1 165 ? -26.875 6.188 2.227 1 91.12 165 THR A N 1
ATOM 1278 C CA . THR A 1 165 ? -27.203 6.859 3.48 1 91.12 165 THR A CA 1
ATOM 1279 C C . THR A 1 165 ? -26.734 8.312 3.445 1 91.12 165 THR A C 1
ATOM 1281 O O . THR A 1 165 ? -25.656 8.617 2.949 1 91.12 165 THR A O 1
ATOM 1284 N N . ASN A 1 166 ? -27.609 9.25 4.039 1 92.69 166 ASN A N 1
ATOM 1285 C CA . ASN A 1 166 ? -27.266 10.672 4.082 1 92.69 166 ASN A CA 1
ATOM 1286 C C . ASN A 1 166 ? -27.438 11.242 5.488 1 92.69 166 ASN A C 1
ATOM 1288 O O . ASN A 1 166 ? -28.516 11.727 5.844 1 92.69 166 ASN A O 1
ATOM 1292 N N . PRO A 1 167 ? -26.422 11.312 6.207 1 94.25 167 PRO A N 1
ATOM 1293 C CA . PRO A 1 167 ? -26.484 11.773 7.598 1 94.25 167 PRO A CA 1
ATOM 1294 C C . PRO A 1 167 ? -27.031 13.203 7.719 1 94.25 167 PRO A C 1
ATOM 1296 O O . PRO A 1 167 ? -27.672 13.539 8.719 1 94.25 167 PRO A O 1
ATOM 1299 N N . PHE A 1 168 ? -26.844 14.07 6.781 1 91.25 168 PHE A N 1
ATOM 1300 C CA . PHE A 1 168 ? -27.344 15.438 6.848 1 91.25 168 PHE A CA 1
ATOM 1301 C C . PHE A 1 168 ? -28.859 15.461 6.801 1 91.25 168 PHE A C 1
ATOM 1303 O O . PHE A 1 168 ? -29.5 16.328 7.426 1 91.25 168 PHE A O 1
ATOM 1310 N N . ALA A 1 169 ? -29.391 14.57 6.008 1 89.81 169 ALA A N 1
ATOM 1311 C CA . ALA A 1 169 ? -30.844 14.5 5.957 1 89.81 169 ALA A CA 1
ATOM 1312 C C . ALA A 1 169 ? -31.422 14.156 7.328 1 89.81 169 ALA A C 1
ATOM 1314 O O . ALA A 1 169 ? -32.406 14.758 7.762 1 89.81 169 ALA A O 1
ATOM 1315 N N . ARG A 1 170 ? -30.797 13.188 7.984 1 93.19 170 ARG A N 1
ATOM 1316 C CA . ARG A 1 170 ? -31.234 12.82 9.328 1 93.19 170 ARG A CA 1
ATOM 1317 C C . ARG A 1 170 ? -31.031 13.969 10.305 1 93.19 170 ARG A C 1
ATOM 1319 O O . ARG A 1 170 ? -31.844 14.18 11.203 1 93.19 170 ARG A O 1
ATOM 1326 N N . MET A 1 171 ? -29.984 14.656 10.148 1 94.38 171 MET A N 1
ATOM 1327 C CA . MET A 1 171 ? -29.672 15.789 11.008 1 94.38 171 MET A CA 1
ATOM 1328 C C . MET A 1 171 ? -30.688 16.906 10.836 1 94.38 171 MET A C 1
ATOM 1330 O O . MET A 1 171 ? -31.125 17.516 11.812 1 94.38 171 MET A O 1
ATOM 1334 N N . ALA A 1 172 ? -31.031 17.156 9.617 1 92.31 172 ALA A N 1
ATOM 1335 C CA . ALA A 1 172 ? -32.031 18.172 9.328 1 92.31 172 ALA A CA 1
ATOM 1336 C C . ALA A 1 172 ? -33.375 17.828 9.984 1 92.31 172 ALA A C 1
ATOM 1338 O O . ALA A 1 172 ? -34.062 18.703 10.492 1 92.31 172 ALA A O 1
ATOM 1339 N N . ASP A 1 173 ? -33.719 16.547 9.93 1 93.94 173 ASP A N 1
ATOM 1340 C CA . ASP A 1 173 ? -34.938 16.094 10.555 1 93.94 173 ASP A CA 1
ATOM 1341 C C . ASP A 1 173 ? -34.938 16.344 12.062 1 93.94 173 ASP A C 1
ATOM 1343 O O . ASP A 1 173 ? -35.938 16.719 12.648 1 93.94 173 ASP A O 1
ATOM 1347 N N . ALA A 1 174 ? -33.75 16.156 12.633 1 96 174 ALA A N 1
ATOM 1348 C CA . ALA A 1 174 ? -33.594 16.344 14.078 1 96 174 ALA A CA 1
ATOM 1349 C C . ALA A 1 174 ? -33.594 17.812 14.438 1 96 174 ALA A C 1
ATOM 1351 O O . ALA A 1 174 ? -33.844 18.188 15.586 1 96 174 ALA A O 1
ATOM 1352 N N . ALA A 1 175 ? -33.25 18.656 13.602 1 94.19 175 ALA A N 1
ATOM 1353 C CA . ALA A 1 175 ? -33.281 20.109 13.633 1 94.19 175 ALA A CA 1
ATOM 1354 C C . ALA A 1 175 ? -32.562 20.656 14.859 1 94.19 175 ALA A C 1
ATOM 1356 O O . ALA A 1 175 ? -33.125 21.453 15.617 1 94.19 175 ALA A O 1
ATOM 1357 N N . PRO A 1 176 ? -31.391 20.281 15.078 1 97.88 176 PRO A N 1
ATOM 1358 C CA . PRO A 1 176 ? -30.641 20.906 16.172 1 97.88 176 PRO A CA 1
ATOM 1359 C C . PRO A 1 176 ? -30.359 22.391 15.938 1 97.88 176 PRO A C 1
ATOM 1361 O O . PRO A 1 176 ? -30.547 22.891 14.828 1 97.88 176 PRO A O 1
ATOM 1364 N N . ASP A 1 177 ? -29.984 23.062 17.062 1 97.62 177 ASP A N 1
ATOM 1365 C CA . ASP A 1 177 ? -29.609 24.469 16.938 1 97.62 177 ASP A CA 1
ATOM 1366 C C . ASP A 1 177 ? -28.234 24.625 16.297 1 97.62 177 ASP A C 1
ATOM 1368 O O . ASP A 1 177 ? -27.938 25.641 15.664 1 97.62 177 ASP A O 1
ATOM 1372 N N . LEU A 1 178 ? -27.406 23.641 16.469 1 98.06 178 LEU A N 1
ATOM 1373 C CA . LEU A 1 178 ? -26 23.625 16.047 1 98.06 178 LEU A CA 1
ATOM 1374 C C . LEU A 1 178 ? -25.547 22.219 15.703 1 98.06 178 LEU A C 1
ATOM 1376 O O . LEU A 1 178 ? -25.906 21.266 16.406 1 98.06 178 LEU A O 1
ATOM 1380 N N . VAL A 1 179 ? -24.812 22.062 14.602 1 98.44 179 VAL A N 1
ATOM 1381 C CA . VAL A 1 179 ? -24.172 20.781 14.273 1 98.44 179 VAL A CA 1
ATOM 1382 C C . VAL A 1 179 ? -22.672 20.875 14.492 1 98.44 179 VAL A C 1
ATOM 1384 O O . VAL A 1 179 ? -22.016 21.812 14 1 98.44 179 VAL A O 1
ATOM 1387 N N . VAL A 1 180 ? -22.094 20.016 15.273 1 98.75 180 VAL A N 1
ATOM 1388 C CA . VAL A 1 180 ? -20.656 19.891 15.477 1 98.75 180 VAL A CA 1
ATOM 1389 C C . VAL A 1 180 ? -20.125 18.703 14.695 1 98.75 180 VAL A C 1
ATOM 1391 O O . VAL A 1 180 ? -20.594 17.562 14.875 1 98.75 180 VAL A O 1
ATOM 1394 N N . SER A 1 181 ? -19.234 18.953 13.781 1 98.75 181 SER A N 1
ATOM 1395 C CA . SER A 1 181 ? -18.562 17.906 13.016 1 98.75 181 SER A CA 1
ATOM 1396 C C . SER A 1 181 ? -17.094 17.797 13.398 1 98.75 181 SER A C 1
ATOM 1398 O O . SER A 1 181 ? -16.328 18.75 13.273 1 98.75 181 SER A O 1
ATOM 1400 N N . ILE A 1 182 ? -16.672 16.609 13.93 1 98.94 182 ILE A N 1
ATOM 1401 C CA . ILE A 1 182 ? -15.258 16.406 14.203 1 98.94 182 ILE A CA 1
ATOM 1402 C C . ILE A 1 182 ? -14.609 15.695 13.023 1 98.94 182 ILE A C 1
ATOM 1404 O O . ILE A 1 182 ? -15.211 14.82 12.406 1 98.94 182 ILE A O 1
ATOM 1408 N N . ASN A 1 183 ? -13.359 16.156 12.68 1 98.88 183 ASN A N 1
ATOM 1409 C CA . ASN A 1 183 ? -12.797 15.711 11.406 1 98.88 183 ASN A CA 1
ATOM 1410 C C . ASN A 1 183 ? -11.297 15.445 11.516 1 98.88 183 ASN A C 1
ATOM 1412 O O . ASN A 1 183 ? -10.609 16.078 12.336 1 98.88 183 ASN A O 1
ATOM 1416 N N . ALA A 1 184 ? -10.82 14.508 10.805 1 98.62 184 ALA A N 1
ATOM 1417 C CA . ALA A 1 184 ? -9.438 14.352 10.375 1 98.62 184 ALA A CA 1
ATOM 1418 C C . ALA A 1 184 ? -9.336 14.328 8.852 1 98.62 184 ALA A C 1
ATOM 1420 O O . ALA A 1 184 ? -8.977 13.305 8.266 1 98.62 184 ALA A O 1
ATOM 1421 N N . SER A 1 185 ? -9.641 15.461 8.281 1 98.31 185 SER A N 1
ATOM 1422 C CA . SER A 1 185 ? -9.664 15.617 6.828 1 98.31 185 SER A CA 1
ATOM 1423 C C . SER A 1 185 ? -8.297 16 6.289 1 98.31 185 SER A C 1
ATOM 1425 O O . SER A 1 185 ? -7.801 17.094 6.559 1 98.31 185 SER A O 1
ATOM 1427 N N . PRO A 1 186 ? -7.695 15.133 5.543 1 97.81 186 PRO A N 1
ATOM 1428 C CA . PRO A 1 186 ? -6.363 15.43 5.008 1 97.81 186 PRO A CA 1
ATOM 1429 C C . PRO A 1 186 ? -6.367 16.625 4.055 1 97.81 186 PRO A C 1
ATOM 1431 O O . PRO A 1 186 ? -7.379 16.891 3.396 1 97.81 186 PRO A O 1
ATOM 1434 N N . SER A 1 187 ? -5.227 17.234 4.035 1 97.88 187 SER A N 1
ATOM 1435 C CA . SER A 1 187 ? -5.066 18.438 3.236 1 97.88 187 SER A CA 1
ATOM 1436 C C . SER A 1 187 ? -4.453 18.125 1.875 1 97.88 187 SER A C 1
ATOM 1438 O O . SER A 1 187 ? -3.6 17.25 1.763 1 97.88 187 SER A O 1
ATOM 1440 N N . HIS A 1 188 ? -4.875 18.781 0.866 1 97.06 188 HIS A N 1
ATOM 1441 C CA . HIS A 1 188 ? -4.266 18.891 -0.453 1 97.06 188 HIS A CA 1
ATOM 1442 C C . HIS A 1 188 ? -4.727 20.156 -1.174 1 97.06 188 HIS A C 1
ATOM 1444 O O . HIS A 1 188 ? -5.613 20.859 -0.689 1 97.06 188 HIS A O 1
ATOM 1450 N N . LEU A 1 189 ? -4.137 20.453 -2.26 1 96.62 189 LEU A N 1
ATOM 1451 C CA . LEU A 1 189 ? -4.48 21.641 -3.016 1 96.62 189 LEU A CA 1
ATOM 1452 C C . LEU A 1 189 ? -5.977 21.688 -3.314 1 96.62 189 LEU A C 1
ATOM 1454 O O . LEU A 1 189 ? -6.527 20.75 -3.883 1 96.62 189 LEU A O 1
ATOM 1458 N N . GLY A 1 190 ? -6.688 22.688 -2.877 1 95 190 GLY A N 1
ATOM 1459 C CA . GLY A 1 190 ? -8.094 22.922 -3.18 1 95 190 GLY A CA 1
ATOM 1460 C C . GLY A 1 190 ? -9.023 22.344 -2.127 1 95 190 GLY A C 1
ATOM 1461 O O . GLY A 1 190 ? -10.227 22.609 -2.152 1 95 190 GLY A O 1
ATOM 1462 N N . LYS A 1 191 ? -8.484 21.672 -1.199 1 96.25 191 LYS A N 1
ATOM 1463 C CA . LYS A 1 191 ? -9.336 20.969 -0.254 1 96.25 191 LYS A CA 1
ATOM 1464 C C . LYS A 1 191 ? -10.07 21.938 0.667 1 96.25 191 LYS A C 1
ATOM 1466 O O . LYS A 1 191 ? -11.25 21.734 0.968 1 96.25 191 LYS A O 1
ATOM 1471 N N . ARG A 1 192 ? -9.359 22.969 1.142 1 96.31 192 ARG A N 1
ATOM 1472 C CA . ARG A 1 192 ? -9.984 23.953 2.008 1 96.31 192 ARG A CA 1
ATOM 1473 C C . ARG A 1 192 ? -11.203 24.578 1.334 1 96.31 192 ARG A C 1
ATOM 1475 O O . ARG A 1 192 ? -12.266 24.703 1.954 1 96.31 192 ARG A O 1
ATOM 1482 N N . GLU A 1 193 ? -11.039 24.969 0.09 1 95 193 GLU A N 1
ATOM 1483 C CA . GLU A 1 193 ? -12.133 25.547 -0.679 1 95 193 GLU A CA 1
ATOM 1484 C C . GLU A 1 193 ? -13.289 24.562 -0.832 1 95 193 GLU A C 1
ATOM 1486 O O . GLU A 1 193 ? -14.453 24.938 -0.718 1 95 193 GLU A O 1
ATOM 1491 N N . GLN A 1 194 ? -12.914 23.359 -1.052 1 94.25 194 GLN A N 1
ATOM 1492 C CA . GLN A 1 194 ? -13.93 22.312 -1.175 1 94.25 194 GLN A CA 1
ATOM 1493 C C . GLN A 1 194 ? -14.711 22.141 0.124 1 94.25 194 GLN A C 1
ATOM 1495 O O . GLN A 1 194 ? -15.938 22.031 0.105 1 94.25 194 GLN A O 1
ATOM 1500 N N . ARG A 1 195 ? -14.062 22.109 1.264 1 96.81 195 ARG A N 1
ATOM 1501 C CA . ARG A 1 195 ? -14.703 22.016 2.566 1 96.81 195 ARG A CA 1
ATOM 1502 C C . ARG A 1 195 ? -15.688 23.156 2.785 1 96.81 195 ARG A C 1
ATOM 1504 O O . ARG A 1 195 ? -16.828 22.938 3.186 1 96.81 195 ARG A O 1
ATOM 1511 N N . HIS A 1 196 ? -15.18 24.375 2.516 1 96.75 196 HIS A N 1
ATOM 1512 C CA . HIS A 1 196 ? -16.016 25.562 2.695 1 96.75 196 HIS A CA 1
ATOM 1513 C C . HIS A 1 196 ? -17.266 25.484 1.839 1 96.75 196 HIS A C 1
ATOM 1515 O O . HIS A 1 196 ? -18.375 25.781 2.311 1 96.75 196 HIS A O 1
ATOM 1521 N N . GLU A 1 197 ? -17.062 25.031 0.62 1 94.44 197 GLU A N 1
ATOM 1522 C CA . GLU A 1 197 ? -18.188 24.953 -0.312 1 94.44 197 GLU A CA 1
ATOM 1523 C C . GLU A 1 197 ? -19.203 23.906 0.137 1 94.44 197 GLU A C 1
ATOM 1525 O O . GLU A 1 197 ? -20.406 24.203 0.23 1 94.44 197 GLU A O 1
ATOM 1530 N N . ILE A 1 198 ? -18.766 22.734 0.414 1 94.69 198 ILE A N 1
ATOM 1531 C CA . ILE A 1 198 ? -19.641 21.625 0.736 1 94.69 198 ILE A CA 1
ATOM 1532 C C . ILE A 1 198 ? -20.406 21.922 2.021 1 94.69 198 ILE A C 1
ATOM 1534 O O . ILE A 1 198 ? -21.641 21.812 2.057 1 94.69 198 ILE A O 1
ATOM 1538 N N . PHE A 1 199 ? -19.75 22.344 3.051 1 96.12 199 PHE A N 1
ATOM 1539 C CA . PHE A 1 199 ? -20.391 22.547 4.344 1 96.12 199 PHE A CA 1
ATOM 1540 C C . PHE A 1 199 ? -21.172 23.859 4.352 1 96.12 199 PHE A C 1
ATOM 1542 O O . PHE A 1 199 ? -22.188 23.984 5.051 1 96.12 199 PHE A O 1
ATOM 1549 N N . GLY A 1 200 ? -20.672 24.875 3.564 1 95.62 200 GLY A N 1
ATOM 1550 C CA . GLY A 1 200 ? -21.484 26.078 3.389 1 95.62 200 GLY A CA 1
ATOM 1551 C C . GLY A 1 200 ? -22.812 25.812 2.734 1 95.62 200 GLY A C 1
ATOM 1552 O O . GLY A 1 200 ? -23.859 26.281 3.207 1 95.62 200 GLY A O 1
ATOM 1553 N N . GLN A 1 201 ? -22.797 25 1.671 1 95.06 201 GLN A N 1
ATOM 1554 C CA . GLN A 1 201 ? -24.031 24.656 0.958 1 95.06 201 GLN A CA 1
ATOM 1555 C C . GLN A 1 201 ? -24.953 23.812 1.837 1 95.06 201 GLN A C 1
ATOM 1557 O O . GLN A 1 201 ? -26.172 24.047 1.859 1 95.06 201 GLN A O 1
ATOM 1562 N N . ALA A 1 202 ? -24.391 22.875 2.514 1 94.5 202 ALA A N 1
ATOM 1563 C CA . ALA A 1 202 ? -25.188 22.031 3.395 1 94.5 202 ALA A CA 1
ATOM 1564 C C . ALA A 1 202 ? -25.859 22.859 4.484 1 94.5 202 ALA A C 1
ATOM 1566 O O . ALA A 1 202 ? -27.047 22.656 4.781 1 94.5 202 ALA A O 1
ATOM 1567 N N . ALA A 1 203 ? -25.062 23.766 5.105 1 95.56 203 ALA A N 1
ATOM 1568 C CA . ALA A 1 203 ? -25.594 24.641 6.148 1 95.56 203 ALA A CA 1
ATOM 1569 C C . ALA A 1 203 ? -26.781 25.438 5.629 1 95.56 203 ALA A C 1
ATOM 1571 O O . ALA A 1 203 ? -27.812 25.562 6.312 1 95.56 203 ALA A O 1
ATOM 1572 N N . THR A 1 204 ? -26.656 25.969 4.469 1 96 204 THR A N 1
ATOM 1573 C CA . THR A 1 204 ? -27.688 26.797 3.873 1 96 204 THR A CA 1
ATOM 1574 C C . THR A 1 204 ? -28.906 25.953 3.498 1 96 204 THR A C 1
ATOM 1576 O O . THR A 1 204 ? -30.047 26.312 3.812 1 96 204 THR A O 1
ATOM 1579 N N . ARG A 1 205 ? -28.688 24.859 2.844 1 94.75 205 ARG A N 1
ATOM 1580 C CA . ARG A 1 205 ? -29.766 24 2.357 1 94.75 205 ARG A CA 1
ATOM 1581 C C . ARG A 1 205 ? -30.625 23.5 3.508 1 94.75 205 ARG A C 1
ATOM 1583 O O . ARG A 1 205 ? -31.859 23.422 3.379 1 94.75 205 ARG A O 1
ATOM 1590 N N . HIS A 1 206 ? -30 23.219 4.641 1 94.12 206 HIS A N 1
ATOM 1591 C CA . HIS A 1 206 ? -30.75 22.578 5.727 1 94.12 206 HIS A CA 1
ATOM 1592 C C . HIS A 1 206 ? -31.016 23.578 6.855 1 94.12 206 HIS A C 1
ATOM 1594 O O . HIS A 1 206 ? -31.672 23.234 7.844 1 94.12 206 HIS A O 1
ATOM 1600 N N . GLY A 1 207 ? -30.531 24.75 6.746 1 94.81 207 GLY A N 1
ATOM 1601 C CA . GLY A 1 207 ? -30.719 25.766 7.77 1 94.81 207 GLY A CA 1
ATOM 1602 C C . GLY A 1 207 ? -30.031 25.422 9.086 1 94.81 207 GLY A C 1
ATOM 1603 O O . GLY A 1 207 ? -30.609 25.625 10.156 1 94.81 207 GLY A O 1
ATOM 1604 N N . LEU A 1 208 ? -28.844 24.844 8.984 1 95.81 208 LEU A N 1
ATOM 1605 C CA . LEU A 1 208 ? -28.156 24.359 10.172 1 95.81 208 LEU A CA 1
ATOM 1606 C C . LEU A 1 208 ? -26.781 25.016 10.305 1 95.81 208 LEU A C 1
ATOM 1608 O O . LEU A 1 208 ? -25.906 24.812 9.453 1 95.81 208 LEU A O 1
ATOM 1612 N N . PRO A 1 209 ? -26.531 25.875 11.359 1 97.69 209 PRO A N 1
ATOM 1613 C CA . PRO A 1 209 ? -25.156 26.266 11.633 1 97.69 209 PRO A CA 1
ATOM 1614 C C . PRO A 1 209 ? -24.25 25.078 11.922 1 97.69 209 PRO A C 1
ATOM 1616 O O . PRO A 1 209 ? -24.672 24.109 12.57 1 97.69 209 PRO A O 1
ATOM 1619 N N . ILE A 1 210 ? -23.016 25.109 11.414 1 98.25 210 ILE A N 1
ATOM 1620 C CA . ILE A 1 210 ? -22.109 23.969 11.547 1 98.25 210 ILE A CA 1
ATOM 1621 C C . ILE A 1 210 ? -20.766 24.438 12.102 1 98.25 210 ILE A C 1
ATOM 1623 O O . ILE A 1 210 ? -20.219 25.453 11.648 1 98.25 210 ILE A O 1
ATOM 1627 N N . LEU A 1 211 ? -20.297 23.828 13.125 1 98.75 211 LEU A N 1
ATOM 1628 C CA . LEU A 1 211 ? -18.922 23.953 13.609 1 98.75 211 LEU A CA 1
ATOM 1629 C C . LEU A 1 211 ? -18.078 22.766 13.156 1 98.75 211 LEU A C 1
ATOM 1631 O O . LEU A 1 211 ? -18.359 21.625 13.531 1 98.75 211 LEU A O 1
ATOM 1635 N N . TYR A 1 212 ? -17.109 23.016 12.328 1 98.69 212 TYR A N 1
ATOM 1636 C CA . TYR A 1 212 ? -16.203 22.031 11.734 1 98.69 212 TYR A CA 1
ATOM 1637 C C . TYR A 1 212 ? -14.844 22.047 12.422 1 98.69 212 TYR A C 1
ATOM 1639 O O . TYR A 1 212 ? -14.086 23.016 12.281 1 98.69 212 TYR A O 1
ATOM 1647 N N . VAL A 1 213 ? -14.484 21 13.195 1 98.88 213 VAL A N 1
ATOM 1648 C CA . VAL A 1 213 ? -13.211 20.953 13.906 1 98.88 213 VAL A CA 1
ATOM 1649 C C . VAL A 1 213 ? -12.305 19.906 13.273 1 98.88 213 VAL A C 1
ATOM 1651 O O . VAL A 1 213 ? -12.656 18.719 13.227 1 98.88 213 VAL A O 1
ATOM 1654 N N . ASN A 1 214 ? -11.109 20.312 12.812 1 98.81 214 ASN A N 1
ATOM 1655 C CA . ASN A 1 214 ? -10.227 19.453 12.039 1 98.81 214 ASN A CA 1
ATOM 1656 C C . ASN A 1 214 ? -8.891 19.25 12.742 1 98.81 214 ASN A C 1
ATOM 1658 O O . ASN A 1 214 ? -8.453 20.109 13.516 1 98.81 214 ASN A O 1
ATOM 1662 N N . GLN A 1 215 ? -8.328 18.109 12.469 1 98.62 215 GLN A N 1
ATOM 1663 C CA . GLN A 1 215 ? -7 17.766 12.953 1 98.62 215 GLN A CA 1
ATOM 1664 C C . GLN A 1 215 ? -5.926 18.578 12.242 1 98.62 215 GLN A C 1
ATOM 1666 O O . GLN A 1 215 ? -6.137 19.062 11.125 1 98.62 215 GLN A O 1
ATOM 1671 N N . ILE A 1 216 ? -4.809 18.797 12.906 1 98.38 216 ILE A N 1
ATOM 1672 C CA . ILE A 1 216 ? -3.635 19.391 12.289 1 98.38 216 ILE A CA 1
ATOM 1673 C C . ILE A 1 216 ? -2.422 18.5 12.484 1 98.38 216 ILE A C 1
ATOM 1675 O O . ILE A 1 216 ? -2.395 17.672 13.406 1 98.38 216 ILE A O 1
ATOM 1679 N N . GLY A 1 217 ? -1.431 18.531 11.508 1 98.38 217 GLY A N 1
ATOM 1680 C CA . GLY A 1 217 ? -0.175 17.812 11.664 1 98.38 217 GLY A CA 1
ATOM 1681 C C . GLY A 1 217 ? 0.104 16.844 10.531 1 98.38 217 GLY A C 1
ATOM 1682 O O . GLY A 1 217 ? -0.736 16.656 9.648 1 98.38 217 GLY A O 1
ATOM 1683 N N . GLY A 1 218 ? 1.353 16.344 10.547 1 97.88 218 GLY A N 1
ATOM 1684 C CA . GLY A 1 218 ? 1.775 15.383 9.547 1 97.88 218 GLY A CA 1
ATOM 1685 C C . GLY A 1 218 ? 1.791 13.953 10.062 1 97.88 218 GLY A C 1
ATOM 1686 O O . GLY A 1 218 ? 2.141 13.711 11.219 1 97.88 218 GLY A O 1
ATOM 1687 N N . GLN A 1 219 ? 1.348 13.055 9.266 1 96.81 219 GLN A N 1
ATOM 1688 C CA . GLN A 1 219 ? 1.357 11.617 9.531 1 96.81 219 GLN A CA 1
ATOM 1689 C C . GLN A 1 219 ? 1.716 10.828 8.273 1 96.81 219 GLN A C 1
ATOM 1691 O O . GLN A 1 219 ? 0.873 10.633 7.395 1 96.81 219 GLN A O 1
ATOM 1696 N N . ASP A 1 220 ? 2.975 10.227 8.258 1 96.25 220 ASP A N 1
ATOM 1697 C CA . ASP A 1 220 ? 3.488 9.555 7.066 1 96.25 220 ASP A CA 1
ATOM 1698 C C . ASP A 1 220 ? 3.408 10.477 5.848 1 96.25 220 ASP A C 1
ATOM 1700 O O . ASP A 1 220 ? 3.953 11.578 5.859 1 96.25 220 ASP A O 1
ATOM 1704 N N . GLN A 1 221 ? 2.568 10.141 4.812 1 96.69 221 GLN A N 1
ATOM 1705 C CA . GLN A 1 221 ? 2.49 10.938 3.596 1 96.69 221 GLN A CA 1
ATOM 1706 C C . GLN A 1 221 ? 1.435 12.031 3.725 1 96.69 221 GLN A C 1
ATOM 1708 O O . GLN A 1 221 ? 1.385 12.953 2.908 1 96.69 221 GLN A O 1
ATOM 1713 N N . ILE A 1 222 ? 0.609 11.984 4.762 1 97.38 222 ILE A N 1
ATOM 1714 C CA . ILE A 1 222 ? -0.576 12.836 4.852 1 97.38 222 ILE A CA 1
ATOM 1715 C C . ILE A 1 222 ? -0.301 14.008 5.789 1 97.38 222 ILE A C 1
ATOM 1717 O O . ILE A 1 222 ? 0.406 13.859 6.789 1 97.38 222 ILE A O 1
ATOM 1721 N N . VAL A 1 223 ? -0.852 15.148 5.43 1 98.44 223 VAL A N 1
ATOM 1722 C CA . VAL A 1 223 ? -0.812 16.328 6.285 1 98.44 223 VAL A CA 1
ATOM 1723 C C . VAL A 1 223 ? -2.227 16.859 6.5 1 98.44 223 VAL A C 1
ATOM 1725 O O . VAL A 1 223 ? -3.033 16.906 5.566 1 98.44 223 VAL A O 1
ATOM 1728 N N . PHE A 1 224 ? -2.584 17.172 7.711 1 98.75 224 PHE A N 1
ATOM 1729 C CA . PHE A 1 224 ? -3.809 17.875 8.07 1 98.75 224 PHE A CA 1
ATOM 1730 C C . PHE A 1 224 ? -3.531 19.359 8.297 1 98.75 224 PHE A C 1
ATOM 1732 O O . PHE A 1 224 ? -2.625 19.719 9.055 1 98.75 224 PHE A O 1
ATOM 1739 N N . ASP A 1 225 ? -4.336 20.172 7.723 1 98.5 225 ASP A N 1
ATOM 1740 C CA . ASP A 1 225 ? -3.998 21.594 7.73 1 98.5 225 ASP A CA 1
ATOM 1741 C C . ASP A 1 225 ? -4.785 22.344 8.805 1 98.5 225 ASP A C 1
ATOM 1743 O O . ASP A 1 225 ? -4.676 23.562 8.922 1 98.5 225 ASP A O 1
ATOM 1747 N N . GLY A 1 226 ? -5.543 21.609 9.617 1 98.44 226 GLY A N 1
ATOM 1748 C CA . GLY A 1 226 ? -6.438 22.312 10.523 1 98.44 226 GLY A CA 1
ATOM 1749 C C . GLY A 1 226 ? -7.512 23.109 9.797 1 98.44 226 GLY A C 1
ATOM 1750 O O . GLY A 1 226 ? -8.258 22.547 8.984 1 98.44 226 GLY A O 1
ATOM 1751 N N . ALA A 1 227 ? -7.398 24.391 10.008 1 97.94 227 ALA A N 1
ATOM 1752 C CA . ALA A 1 227 ? -8.367 25.266 9.352 1 97.94 227 ALA A CA 1
ATOM 1753 C C . ALA A 1 227 ? -9.789 24.922 9.773 1 97.94 227 ALA A C 1
ATOM 1755 O O . ALA A 1 227 ? -10.68 24.766 8.93 1 97.94 227 ALA A O 1
ATOM 1756 N N . SER A 1 228 ? -9.953 24.609 11.07 1 98.69 228 SER A N 1
ATOM 1757 C CA . SER A 1 228 ? -11.305 24.469 11.602 1 98.69 228 SER A CA 1
ATOM 1758 C C . SER A 1 228 ? -12.148 25.703 11.32 1 98.69 228 SER A C 1
ATOM 1760 O O . SER A 1 228 ? -11.625 26.812 11.234 1 98.69 228 SER A O 1
ATOM 1762 N N . PHE A 1 229 ? -13.484 25.453 11.156 1 98.44 229 PHE A N 1
ATOM 1763 C CA . PHE A 1 229 ? -14.258 26.641 10.797 1 98.44 229 PHE A CA 1
ATOM 1764 C C . PHE A 1 229 ? -15.703 26.516 11.273 1 98.44 229 PHE A C 1
ATOM 1766 O O . PHE A 1 229 ? -16.125 25.438 11.695 1 98.44 229 PHE A O 1
ATOM 1773 N N . ALA A 1 230 ? -16.375 27.672 11.266 1 98.44 230 ALA A N 1
ATOM 1774 C CA . ALA A 1 230 ? -17.797 27.766 11.57 1 98.44 230 ALA A CA 1
ATOM 1775 C C . ALA A 1 230 ? -18.562 28.344 10.398 1 98.44 230 ALA A C 1
ATOM 1777 O O . ALA A 1 230 ? -18.094 29.281 9.734 1 98.44 230 ALA A O 1
ATOM 1778 N N . VAL A 1 231 ? -19.703 27.766 10.133 1 97.31 231 VAL A N 1
ATOM 1779 C CA . VAL A 1 231 ? -20.531 28.203 9.008 1 97.31 231 VAL A CA 1
ATOM 1780 C C . VAL A 1 231 ? -21.938 28.531 9.5 1 97.31 231 VAL A C 1
ATOM 1782 O O . VAL A 1 231 ? -22.484 27.812 10.344 1 97.31 231 VAL A O 1
ATOM 1785 N N . GLU A 1 232 ? -22.516 29.656 9.016 1 97.12 232 GLU A N 1
ATOM 1786 C CA . GLU A 1 232 ? -23.906 30.031 9.25 1 97.12 232 GLU A CA 1
ATOM 1787 C C . GLU A 1 232 ? -24.719 29.953 7.969 1 97.12 232 GLU A C 1
ATOM 1789 O O . GLU A 1 232 ? -24.234 30.297 6.891 1 97.12 232 GLU A O 1
ATOM 1794 N N . PRO A 1 233 ? -25.953 29.438 8.148 1 96.06 233 PRO A N 1
ATOM 1795 C CA . PRO A 1 233 ? -26.828 29.406 6.973 1 96.06 233 PRO A CA 1
ATOM 1796 C C . PRO A 1 233 ? -26.922 30.766 6.281 1 96.06 233 PRO A C 1
ATOM 1798 O O . PRO A 1 233 ? -27.219 31.766 6.93 1 96.06 233 PRO A O 1
ATOM 1801 N N . GLY A 1 234 ? -26.719 30.734 4.98 1 93.44 234 GLY A N 1
ATOM 1802 C CA . GLY A 1 234 ? -26.859 31.938 4.188 1 93.44 234 GLY A CA 1
ATOM 1803 C C . GLY A 1 234 ? -25.656 32.844 4.242 1 93.44 234 GLY A C 1
ATOM 1804 O O . GLY A 1 234 ? -25.438 33.656 3.34 1 93.44 234 GLY A O 1
ATOM 1805 N N . ARG A 1 235 ? -24.781 32.75 5.262 1 94.19 235 ARG A N 1
ATOM 1806 C CA . ARG A 1 235 ? -23.641 33.656 5.434 1 94.19 235 ARG A CA 1
ATOM 1807 C C . ARG A 1 235 ? -22.344 32.969 5.051 1 94.19 235 ARG A C 1
ATOM 1809 O O . ARG A 1 235 ? -21.344 33.656 4.762 1 94.19 235 ARG A O 1
ATOM 1816 N N . GLY A 1 236 ? -22.406 31.688 5.082 1 95 236 GLY A N 1
ATOM 1817 C CA . GLY A 1 236 ? -21.188 30.953 4.781 1 95 236 GLY A CA 1
ATOM 1818 C C . GLY A 1 236 ? -20.234 30.859 5.961 1 95 236 GLY A C 1
ATOM 1819 O O . GLY A 1 236 ? -20.672 30.781 7.109 1 95 236 GLY A O 1
ATOM 1820 N N . VAL A 1 237 ? -18.938 30.766 5.656 1 97.81 237 VAL A N 1
ATOM 1821 C CA . VAL A 1 237 ? -17.938 30.594 6.703 1 97.81 237 VAL A CA 1
ATOM 1822 C C . VAL A 1 237 ? -17.703 31.922 7.418 1 97.81 237 VAL A C 1
ATOM 1824 O O . VAL A 1 237 ? -17.312 32.906 6.793 1 97.81 237 VAL A O 1
ATOM 1827 N N . VAL A 1 238 ? -17.875 31.938 8.734 1 97.62 238 VAL A N 1
ATOM 1828 C CA . VAL A 1 238 ? -17.828 33.188 9.484 1 97.62 238 VAL A CA 1
ATOM 1829 C C . VAL A 1 238 ? -16.641 33.188 10.445 1 97.62 238 VAL A C 1
ATOM 1831 O O . VAL A 1 238 ? -16.375 34.156 11.141 1 97.62 238 VAL A O 1
ATOM 1834 N N . PHE A 1 239 ? -15.984 32.094 10.539 1 97.56 239 PHE A N 1
ATOM 1835 C CA . PHE A 1 239 ? -14.781 31.906 11.352 1 97.56 239 PHE A CA 1
ATOM 1836 C C . PHE A 1 239 ? -13.898 30.812 10.773 1 97.56 239 PHE A C 1
ATOM 1838 O O . PHE A 1 239 ? -14.406 29.797 10.281 1 97.56 239 PHE A O 1
ATOM 1845 N N . GLU A 1 240 ? -12.625 30.922 10.828 1 97.88 240 GLU A N 1
ATOM 1846 C CA . GLU A 1 240 ? -11.656 29.891 10.484 1 97.88 240 GLU A CA 1
ATOM 1847 C C . GLU A 1 240 ? -10.422 29.969 11.383 1 97.88 240 GLU A C 1
ATOM 1849 O O . GLU A 1 240 ? -9.844 31.047 11.555 1 97.88 240 GLU A O 1
ATOM 1854 N N . ALA A 1 241 ? -10.109 28.875 12.039 1 97.62 241 ALA A N 1
ATOM 1855 C CA . ALA A 1 241 ? -8.898 28.797 12.844 1 97.62 241 ALA A CA 1
ATOM 1856 C C . ALA A 1 241 ? -7.648 28.844 11.961 1 97.62 241 ALA A C 1
ATOM 1858 O O . ALA A 1 241 ? -7.734 28.672 10.75 1 97.62 241 ALA A O 1
ATOM 1859 N N . GLU A 1 242 ? -6.516 29.078 12.609 1 96.81 242 GLU A N 1
ATOM 1860 C CA . GLU A 1 242 ? -5.266 29.219 11.867 1 96.81 242 GLU A CA 1
ATOM 1861 C C . GLU A 1 242 ? -4.879 27.906 11.18 1 96.81 242 GLU A C 1
ATOM 1863 O O . GLU A 1 242 ? -5.086 26.828 11.734 1 96.81 242 GLU A O 1
ATOM 1868 N N . ARG A 1 243 ? -4.309 28.047 10.008 1 96.75 243 ARG A N 1
ATOM 1869 C CA . ARG A 1 243 ? -3.906 26.875 9.242 1 96.75 243 ARG A CA 1
ATOM 1870 C C . ARG A 1 243 ? -2.477 26.469 9.578 1 96.75 243 ARG A C 1
ATOM 1872 O O . ARG A 1 243 ? -1.628 27.312 9.852 1 96.75 243 ARG A O 1
ATOM 1879 N N . PHE A 1 244 ? -2.195 25.156 9.609 1 98.19 244 PHE A N 1
ATOM 1880 C CA . PHE A 1 244 ? -0.898 24.5 9.695 1 98.19 244 PHE A CA 1
ATOM 1881 C C . PHE A 1 244 ? -0.262 24.719 11.062 1 98.19 244 PHE A C 1
ATOM 1883 O O . PHE A 1 244 ? 0.954 24.578 11.211 1 98.19 244 PHE A O 1
ATOM 1890 N N . VAL A 1 245 ? -1.081 25.156 12.055 1 97.69 245 VAL A N 1
ATOM 1891 C CA . VAL A 1 245 ? -0.629 25.266 13.438 1 97.69 245 VAL A CA 1
ATOM 1892 C C . VAL A 1 245 ? -1.741 24.812 14.383 1 97.69 245 VAL A C 1
ATOM 1894 O O . VAL A 1 245 ? -2.92 24.844 14.023 1 97.69 245 VAL A O 1
ATOM 1897 N N . GLU A 1 246 ? -1.393 24.359 15.516 1 98.31 246 GLU A N 1
ATOM 1898 C CA . GLU A 1 246 ? -2.406 24.156 16.547 1 98.31 246 GLU A CA 1
ATOM 1899 C C . GLU A 1 246 ? -3.08 25.469 16.922 1 98.31 246 GLU A C 1
ATOM 1901 O O . GLU A 1 246 ? -2.441 26.531 16.906 1 98.31 246 GLU A O 1
ATOM 1906 N N . ASP A 1 247 ? -4.305 25.375 17.156 1 98.19 247 ASP A N 1
ATOM 1907 C CA . ASP A 1 247 ? -5.07 26.578 17.453 1 98.19 247 ASP A CA 1
ATOM 1908 C C . ASP A 1 247 ? -6.234 26.266 18.391 1 98.19 247 ASP A C 1
ATOM 1910 O O . ASP A 1 247 ? -7.113 25.469 18.062 1 98.19 247 ASP A O 1
ATOM 1914 N N . LEU A 1 248 ? -6.234 26.797 19.609 1 98.12 248 LEU A N 1
ATOM 1915 C CA . LEU A 1 248 ? -7.336 26.703 20.562 1 98.12 248 LEU A CA 1
ATOM 1916 C C . LEU A 1 248 ? -8.117 28.016 20.625 1 98.12 248 LEU A C 1
ATOM 1918 O O . LEU A 1 248 ? -7.613 29.031 21.109 1 98.12 248 LEU A O 1
ATOM 1922 N N . ARG A 1 249 ? -9.352 27.984 20.047 1 97 249 ARG A N 1
ATOM 1923 C CA . ARG A 1 249 ? -10.172 29.188 19.953 1 97 249 ARG A CA 1
ATOM 1924 C C . ARG A 1 249 ? -11.531 28.984 20.609 1 97 249 ARG A C 1
ATOM 1926 O O . ARG A 1 249 ? -12.141 27.922 20.469 1 97 249 ARG A O 1
ATOM 1933 N N . THR A 1 250 ? -11.992 30.031 21.375 1 98 250 THR A N 1
ATOM 1934 C CA . THR A 1 250 ? -13.312 29.969 21.984 1 98 250 THR A CA 1
ATOM 1935 C C . THR A 1 250 ? -14.281 30.891 21.25 1 98 250 THR A C 1
ATOM 1937 O O . THR A 1 250 ? -13.977 32.062 21.016 1 98 250 THR A O 1
ATOM 1940 N N . LEU A 1 251 ? -15.383 30.359 20.828 1 98.06 251 LEU A N 1
ATOM 1941 C CA . LEU A 1 251 ? -16.484 31.109 20.219 1 98.06 251 LEU A CA 1
ATOM 1942 C C . LEU A 1 251 ? -17.719 31.062 21.109 1 98.06 251 LEU A C 1
ATOM 1944 O O . LEU A 1 251 ? -17.812 30.234 22.016 1 98.06 251 LEU A O 1
ATOM 1948 N N . GLN A 1 252 ? -18.594 32.031 20.875 1 97.56 252 GLN A N 1
ATOM 1949 C CA . GLN A 1 252 ? -19.922 31.984 21.469 1 97.56 252 GLN A CA 1
ATOM 1950 C C . GLN A 1 252 ? -20.984 31.688 20.406 1 97.56 252 GLN A C 1
ATOM 1952 O O . GLN A 1 252 ? -20.781 32 19.219 1 97.56 252 GLN A O 1
ATOM 1957 N N . PHE A 1 253 ? -21.938 30.969 20.766 1 97.75 253 PHE A N 1
ATOM 1958 C CA . PHE A 1 253 ? -23.047 30.641 19.875 1 97.75 253 PHE A CA 1
ATOM 1959 C C . PHE A 1 253 ? -24.375 31.031 20.531 1 97.75 253 PHE A C 1
ATOM 1961 O O . PHE A 1 253 ? -24.688 30.578 21.625 1 97.75 253 PHE A O 1
ATOM 1968 N N . ASP A 1 254 ? -25.078 31.891 19.828 1 95 254 ASP A N 1
ATOM 1969 C CA . ASP A 1 254 ? -26.344 32.406 20.344 1 95 254 ASP A CA 1
ATOM 1970 C C . ASP A 1 254 ? -27.344 32.625 19.203 1 95 254 ASP A C 1
ATOM 1972 O O . ASP A 1 254 ? -27.016 33.281 18.219 1 95 254 ASP A O 1
ATOM 1976 N N . ASP A 1 255 ? -28.531 32.062 19.375 1 92.44 255 ASP A N 1
ATOM 1977 C CA . ASP A 1 255 ? -29.641 32.281 18.438 1 92.44 255 ASP A CA 1
ATOM 1978 C C . ASP A 1 255 ? -29.219 32.031 17 1 92.44 255 ASP A C 1
ATOM 1980 O O . ASP A 1 255 ? -29.406 32.875 16.125 1 92.44 255 ASP A O 1
ATOM 1984 N N . GLY A 1 256 ? -28.469 30.953 16.781 1 93.44 256 GLY A N 1
ATOM 1985 C CA . GLY A 1 256 ? -28.125 30.516 15.445 1 93.44 256 GLY A CA 1
ATOM 1986 C C . GLY A 1 256 ? -26.906 31.219 14.875 1 93.44 256 GLY A C 1
ATOM 1987 O O . GLY A 1 256 ? -26.531 31 13.719 1 93.44 256 GLY A O 1
ATOM 1988 N N . ARG A 1 257 ? -26.234 32 15.68 1 95.5 257 ARG A N 1
ATOM 1989 C CA . ARG A 1 257 ? -25.094 32.781 15.195 1 95.5 257 ARG A CA 1
ATOM 1990 C C . ARG A 1 257 ? -23.859 32.531 16.031 1 95.5 257 ARG A C 1
ATOM 1992 O O . ARG A 1 257 ? -23.938 32.344 17.25 1 95.5 257 ARG A O 1
ATOM 1999 N N . PHE A 1 258 ? -22.75 32.594 15.32 1 97.75 258 PHE A N 1
ATOM 2000 C CA . PHE A 1 258 ? -21.469 32.5 16 1 97.75 258 PHE A CA 1
ATOM 2001 C C . PHE A 1 258 ? -20.922 33.875 16.328 1 97.75 258 PHE A C 1
ATOM 2003 O O . PHE A 1 258 ? -21 34.781 15.508 1 97.75 258 PHE A O 1
ATOM 2010 N N . LEU A 1 259 ? -20.438 34.062 17.516 1 97.31 259 LEU A N 1
ATOM 2011 C CA . LEU A 1 259 ? -19.766 35.25 17.984 1 97.31 259 LEU A CA 1
ATOM 2012 C C . LEU A 1 259 ? -18.359 34.938 18.469 1 97.31 259 LEU A C 1
ATOM 2014 O O . LEU A 1 259 ? -18.047 33.812 18.812 1 97.31 259 LEU A O 1
ATOM 2018 N N . ASP A 1 260 ? -17.5 35.938 18.453 1 94.81 260 ASP A N 1
ATOM 2019 C CA . ASP A 1 260 ? -16.172 35.75 18.984 1 94.81 260 ASP A CA 1
ATOM 2020 C C . ASP A 1 260 ? -16.172 35.719 20.516 1 94.81 260 ASP A C 1
ATOM 2022 O O . ASP A 1 260 ? -17.234 35.75 21.141 1 94.81 260 ASP A O 1
ATOM 2026 N N . ALA A 1 261 ? -15.031 35.531 21.078 1 90.81 261 ALA A N 1
ATOM 2027 C CA . ALA A 1 261 ? -14.914 35.375 22.531 1 90.81 261 ALA A CA 1
ATOM 2028 C C . ALA A 1 261 ? -15.438 36.594 23.266 1 90.81 261 ALA A C 1
ATOM 2030 O O . ALA A 1 261 ? -15.93 36.5 24.391 1 90.81 261 ALA A O 1
ATOM 2031 N N . ALA A 1 262 ? -15.414 37.781 22.578 1 91.62 262 ALA A N 1
ATOM 2032 C CA . ALA A 1 262 ? -15.844 39.031 23.188 1 91.62 262 ALA A CA 1
ATOM 2033 C C . ALA A 1 262 ? -17.328 39.281 22.953 1 91.62 262 ALA A C 1
ATOM 2035 O O . ALA A 1 262 ? -17.875 40.312 23.391 1 91.62 262 ALA A O 1
ATOM 2036 N N . GLY A 1 263 ? -17.969 38.406 22.234 1 92.25 263 GLY A N 1
ATOM 2037 C CA . GLY A 1 263 ? -19.391 38.531 22 1 92.25 263 GLY A CA 1
ATOM 2038 C C . GLY A 1 263 ? -19.719 39.312 20.75 1 92.25 263 GLY A C 1
ATOM 2039 O O . GLY A 1 263 ? -20.859 39.75 20.562 1 92.25 263 GLY A O 1
ATOM 2040 N N . GLN A 1 264 ? -18.703 39.562 20 1 93.88 264 GLN A N 1
ATOM 2041 C CA . GLN A 1 264 ? -18.922 40.281 18.734 1 93.88 264 GLN A CA 1
ATOM 2042 C C . GLN A 1 264 ? -19.188 39.312 17.594 1 93.88 264 GLN A C 1
ATOM 2044 O O . GLN A 1 264 ? -18.641 38.219 17.562 1 93.88 264 GLN A O 1
ATOM 2049 N N . PRO A 1 265 ? -20 39.75 16.688 1 91.25 265 PRO A N 1
ATOM 2050 C CA . PRO A 1 265 ? -20.266 38.875 15.547 1 91.25 265 PRO A CA 1
ATOM 2051 C C . PRO A 1 265 ? -19 38.5 14.766 1 91.25 265 PRO A C 1
ATOM 2053 O O . PRO A 1 265 ? -18.141 39.375 14.57 1 91.25 265 PRO A O 1
ATOM 2056 N N . CYS A 1 266 ? -18.938 37.312 14.43 1 90.62 266 CYS A N 1
ATOM 2057 C CA . CYS A 1 266 ? -17.844 36.875 13.562 1 90.62 266 CYS A CA 1
ATOM 2058 C C . CYS A 1 266 ? -18.016 37.406 12.148 1 90.62 266 CYS A C 1
ATOM 2060 O O . CYS A 1 266 ? -19.141 37.656 11.711 1 90.62 266 CYS A O 1
ATOM 2062 N N . MET A 1 267 ? -16.859 37.625 11.562 1 87 267 MET A N 1
ATOM 2063 C CA . MET A 1 267 ? -16.906 38.156 10.203 1 87 267 MET A CA 1
ATOM 2064 C C . MET A 1 267 ? -16.641 37.031 9.188 1 87 267 MET A C 1
ATOM 2066 O O . MET A 1 267 ? -15.961 36.062 9.508 1 87 267 MET A O 1
ATOM 2070 N N . SER A 1 268 ? -17.141 37.281 7.965 1 89.38 268 SER A N 1
ATOM 2071 C CA . SER A 1 268 ? -16.938 36.312 6.898 1 89.38 268 SER A CA 1
ATOM 2072 C C . SER A 1 268 ? -15.461 36.125 6.594 1 89.38 268 SER A C 1
ATOM 2074 O O . SER A 1 268 ? -14.68 37.094 6.633 1 89.38 268 SER A O 1
ATOM 2076 N N . VAL A 1 269 ? -15.125 34.906 6.387 1 92.94 269 VAL A N 1
ATOM 2077 C CA . VAL A 1 269 ? -13.758 34.531 6.035 1 92.94 269 VAL A CA 1
ATOM 2078 C C . VAL A 1 269 ? -13.602 34.5 4.516 1 92.94 269 VAL A C 1
ATOM 2080 O O . VAL A 1 269 ? -14.461 34 3.807 1 92.94 269 VAL A O 1
ATOM 2083 N N . PRO A 1 270 ? -12.539 35.094 4.023 1 88.56 270 PRO A N 1
ATOM 2084 C CA . PRO A 1 270 ? -12.352 35.094 2.568 1 88.56 270 PRO A CA 1
ATOM 2085 C C . PRO A 1 270 ? -12.32 33.688 1.978 1 88.56 270 PRO A C 1
ATOM 2087 O O . PRO A 1 270 ? -11.758 32.781 2.582 1 88.56 270 PRO A O 1
ATOM 2090 N N . ALA A 1 271 ? -12.945 33.625 0.802 1 86.38 271 ALA A N 1
ATOM 2091 C CA . ALA A 1 271 ? -12.984 32.344 0.089 1 86.38 271 ALA A CA 1
ATOM 2092 C C . ALA A 1 271 ? -11.594 31.922 -0.377 1 86.38 271 ALA A C 1
ATOM 2094 O O . ALA A 1 271 ? -11.281 30.734 -0.43 1 86.38 271 ALA A O 1
ATOM 2095 N N . GLU A 1 272 ? -10.898 33 -0.716 1 86.94 272 GLU A N 1
ATOM 2096 C CA . GLU A 1 272 ? -9.547 32.719 -1.2 1 86.94 272 GLU A CA 1
ATOM 2097 C C . GLU A 1 272 ? -8.617 32.344 -0.052 1 86.94 272 GLU A C 1
ATOM 2099 O O . GLU A 1 272 ? -8.609 33 0.992 1 86.94 272 GLU A O 1
ATOM 2104 N N . GLY A 1 273 ? -8.016 31.281 -0.165 1 88.31 273 GLY A N 1
ATOM 2105 C CA . GLY A 1 273 ? -7.051 30.828 0.83 1 88.31 273 GLY A CA 1
ATOM 2106 C C . GLY A 1 273 ? -5.621 31.219 0.493 1 88.31 273 GLY A C 1
ATOM 2107 O O . GLY A 1 273 ? -5.375 32.281 -0.039 1 88.31 273 GLY A O 1
ATOM 2108 N N . LEU A 1 274 ? -4.695 30.469 0.863 1 94.19 274 LEU A N 1
ATOM 2109 C CA . LEU A 1 274 ? -3.275 30.672 0.59 1 94.19 274 LEU A CA 1
ATOM 2110 C C . LEU A 1 274 ? -2.977 30.5 -0.895 1 94.19 274 LEU A C 1
ATOM 2112 O O . LEU A 1 274 ? -3.529 29.609 -1.543 1 94.19 274 LEU A O 1
ATOM 2116 N N . PRO A 1 275 ? -2.109 31.453 -1.427 1 95.88 275 PRO A N 1
ATOM 2117 C CA . PRO A 1 275 ? -1.631 31.141 -2.773 1 95.88 275 PRO A CA 1
ATOM 2118 C C . PRO A 1 275 ? -1.013 29.75 -2.865 1 95.88 275 PRO A C 1
ATOM 2120 O O . PRO A 1 275 ? -0.448 29.25 -1.886 1 95.88 275 PRO A O 1
ATOM 2123 N N . THR A 1 276 ? -1.09 29.156 -4.008 1 96.81 276 THR A N 1
ATOM 2124 C CA . THR A 1 276 ? -0.745 27.766 -4.219 1 96.81 276 THR A CA 1
ATOM 2125 C C . THR A 1 276 ? 0.661 27.469 -3.703 1 96.81 276 THR A C 1
ATOM 2127 O O . THR A 1 276 ? 0.864 26.5 -2.955 1 96.81 276 THR A O 1
ATOM 2130 N N . MET A 1 277 ? 1.633 28.266 -4.055 1 98.5 277 MET A N 1
ATOM 2131 C CA . MET A 1 277 ? 3.018 28 -3.682 1 98.5 277 MET A CA 1
ATOM 2132 C C . MET A 1 277 ? 3.219 28.156 -2.178 1 98.5 277 MET A C 1
ATOM 2134 O O . MET A 1 277 ? 3.99 27.422 -1.566 1 98.5 277 MET A O 1
ATOM 2138 N N . GLU A 1 278 ? 2.553 29.141 -1.6 1 98.31 278 GLU A N 1
ATOM 2139 C CA . GLU A 1 278 ? 2.6 29.312 -0.15 1 98.31 278 GLU A CA 1
ATOM 2140 C C . GLU A 1 278 ? 1.979 28.109 0.559 1 98.31 278 GLU A C 1
ATOM 2142 O O . GLU A 1 278 ? 2.5 27.641 1.573 1 98.31 278 GLU A O 1
ATOM 2147 N N . PHE A 1 279 ? 0.863 27.656 0.012 1 98.06 279 PHE A N 1
ATOM 2148 C CA . PHE A 1 279 ? 0.215 26.469 0.536 1 98.06 279 PHE A CA 1
ATOM 2149 C C . PHE A 1 279 ? 1.168 25.281 0.504 1 98.06 279 PHE A C 1
ATOM 2151 O O . PHE A 1 279 ? 1.349 24.594 1.513 1 98.06 279 PHE A O 1
ATOM 2158 N N . TYR A 1 280 ? 1.824 25.031 -0.679 1 98.62 280 TYR A N 1
ATOM 2159 C CA . TYR A 1 280 ? 2.771 23.922 -0.812 1 98.62 280 TYR A CA 1
ATOM 2160 C C . TYR A 1 280 ? 3.885 24.031 0.222 1 98.62 280 TYR A C 1
ATOM 2162 O O . TYR A 1 280 ? 4.203 23.062 0.908 1 98.62 280 TYR A O 1
ATOM 2170 N N . ARG A 1 281 ? 4.434 25.219 0.32 1 98.75 281 ARG A N 1
ATOM 2171 C CA . ARG A 1 281 ? 5.559 25.469 1.22 1 98.75 281 ARG A CA 1
ATOM 2172 C C . ARG A 1 281 ? 5.184 25.125 2.66 1 98.75 281 ARG A C 1
ATOM 2174 O O . ARG A 1 281 ? 5.855 24.312 3.309 1 98.75 281 ARG A O 1
ATOM 2181 N N . ARG A 1 282 ? 4.074 25.656 3.145 1 98.5 282 ARG A N 1
ATOM 2182 C CA . ARG A 1 282 ? 3.674 25.469 4.535 1 98.5 282 ARG A CA 1
ATOM 2183 C C . ARG A 1 282 ? 3.344 24 4.812 1 98.5 282 ARG A C 1
ATOM 2185 O O . ARG A 1 282 ? 3.693 23.469 5.867 1 98.5 282 ARG A O 1
ATOM 2192 N N . GLN A 1 283 ? 2.684 23.391 3.879 1 98.62 283 GLN A N 1
ATOM 2193 C CA . GLN A 1 283 ? 2.295 22 4.074 1 98.62 283 GLN A CA 1
ATOM 2194 C C . GLN A 1 283 ? 3.518 21.078 4.121 1 98.62 283 GLN A C 1
ATOM 2196 O O . GLN A 1 283 ? 3.607 20.203 4.977 1 98.62 283 GLN A O 1
ATOM 2201 N N . ILE A 1 284 ? 4.453 21.25 3.189 1 98.88 284 ILE A N 1
ATOM 2202 C CA . ILE A 1 284 ? 5.641 20.406 3.113 1 98.88 284 ILE A CA 1
ATOM 2203 C C . ILE A 1 284 ? 6.492 20.594 4.363 1 98.88 284 ILE A C 1
ATOM 2205 O O . ILE A 1 284 ? 6.988 19.625 4.941 1 98.88 284 ILE A O 1
ATOM 2209 N N . VAL A 1 285 ? 6.605 21.828 4.801 1 98.81 285 VAL A N 1
ATOM 2210 C CA . VAL A 1 285 ? 7.406 22.141 5.98 1 98.81 285 VAL A CA 1
ATOM 2211 C C . VAL A 1 285 ? 6.809 21.453 7.207 1 98.81 285 VAL A C 1
ATOM 2213 O O . VAL A 1 285 ? 7.523 20.812 7.977 1 98.81 285 VAL A O 1
ATOM 2216 N N . LEU A 1 286 ? 5.473 21.547 7.379 1 98.81 286 LEU A N 1
ATOM 2217 C CA . LEU A 1 286 ? 4.805 20.891 8.5 1 98.81 286 LEU A CA 1
ATOM 2218 C C . LEU A 1 286 ? 4.953 19.375 8.406 1 98.81 286 LEU A C 1
ATOM 2220 O O . LEU A 1 286 ? 5.227 18.719 9.406 1 98.81 286 LEU A O 1
ATOM 2224 N N . GLY A 1 287 ? 4.762 18.844 7.195 1 98.75 287 GLY A N 1
ATOM 2225 C CA . GLY A 1 287 ? 4.891 17.406 6.988 1 98.75 287 GLY A CA 1
ATOM 2226 C C . GLY A 1 287 ? 6.258 16.875 7.379 1 98.75 287 GLY A C 1
ATOM 2227 O O . GLY A 1 287 ? 6.355 15.852 8.062 1 98.75 287 GLY A O 1
ATOM 2228 N N . LEU A 1 288 ? 7.309 17.578 6.969 1 98.81 288 LEU A N 1
ATOM 2229 C CA . LEU A 1 288 ? 8.664 17.156 7.289 1 98.81 288 LEU A CA 1
ATOM 2230 C C . LEU A 1 288 ? 8.922 17.234 8.789 1 98.81 288 LEU A C 1
ATOM 2232 O O . LEU A 1 288 ? 9.453 16.281 9.383 1 98.81 288 LEU A O 1
ATOM 2236 N N . ARG A 1 289 ? 8.555 18.328 9.406 1 98.62 289 ARG A N 1
ATOM 2237 C CA . ARG A 1 289 ? 8.781 18.531 10.836 1 98.62 289 ARG A CA 1
ATOM 2238 C C . ARG A 1 289 ? 8.156 17.391 11.641 1 98.62 289 ARG A C 1
ATOM 2240 O O . ARG A 1 289 ? 8.805 16.812 12.516 1 98.62 289 ARG A O 1
ATOM 2247 N N . ASP A 1 290 ? 6.93 17.109 11.359 1 98.5 290 ASP A N 1
ATOM 2248 C CA . ASP A 1 290 ? 6.211 16.109 12.148 1 98.5 290 ASP A CA 1
ATOM 2249 C C . ASP A 1 290 ? 6.734 14.695 11.859 1 98.5 290 ASP A C 1
ATOM 2251 O O . ASP A 1 290 ? 6.852 13.875 12.766 1 98.5 290 ASP A O 1
ATOM 2255 N N . TYR A 1 291 ? 7.012 14.391 10.586 1 98.44 291 TYR A N 1
ATOM 2256 C CA . TYR A 1 291 ? 7.562 13.078 10.258 1 98.44 291 TYR A CA 1
ATOM 2257 C C . TYR A 1 291 ? 8.883 12.844 10.984 1 98.44 291 TYR A C 1
ATOM 2259 O O . TYR A 1 291 ? 9.086 11.789 11.594 1 98.44 291 TYR A O 1
ATOM 2267 N N . ALA A 1 292 ? 9.805 13.805 10.875 1 98.38 292 ALA A N 1
ATOM 2268 C CA . ALA A 1 292 ? 11.109 13.695 11.531 1 98.38 292 ALA A CA 1
ATOM 2269 C C . ALA A 1 292 ? 10.945 13.492 13.031 1 98.38 292 ALA A C 1
ATOM 2271 O O . ALA A 1 292 ? 11.492 12.539 13.594 1 98.38 292 ALA A O 1
ATOM 2272 N N . ARG A 1 293 ? 10.133 14.328 13.672 1 97.06 293 ARG A N 1
ATOM 2273 C CA . ARG A 1 293 ? 9.938 14.258 15.109 1 97.06 293 ARG A CA 1
ATOM 2274 C C . ARG A 1 293 ? 9.352 12.914 15.523 1 97.06 293 ARG A C 1
ATOM 2276 O O . ARG A 1 293 ? 9.836 12.289 16.469 1 97.06 293 ARG A O 1
ATOM 2283 N N . ARG A 1 294 ? 8.359 12.492 14.828 1 96.69 294 ARG A N 1
ATOM 2284 C CA . ARG A 1 294 ? 7.645 11.281 15.203 1 96.69 294 ARG A CA 1
ATOM 2285 C C . ARG A 1 294 ? 8.492 10.039 14.945 1 96.69 294 ARG A C 1
ATOM 2287 O O . ARG A 1 294 ? 8.336 9.016 15.617 1 96.69 294 ARG A O 1
ATOM 2294 N N . CYS A 1 295 ? 9.422 10.102 14.008 1 96.5 295 CYS A N 1
ATOM 2295 C CA . CYS A 1 295 ? 10.312 8.984 13.711 1 96.5 295 CYS A CA 1
ATOM 2296 C C . CYS A 1 295 ? 11.602 9.086 14.516 1 96.5 295 CYS A C 1
ATOM 2298 O O . CYS A 1 295 ? 12.492 8.25 14.375 1 96.5 295 CYS A O 1
ATOM 2300 N N . GLY A 1 296 ? 11.758 10.188 15.281 1 95.88 296 GLY A N 1
ATOM 2301 C CA . GLY A 1 296 ? 12.883 10.312 16.203 1 95.88 296 GLY A CA 1
ATOM 2302 C C . GLY A 1 296 ? 14.086 10.992 15.578 1 95.88 296 GLY A C 1
ATOM 2303 O O . GLY A 1 296 ? 15.195 10.922 16.125 1 95.88 296 GLY A O 1
ATOM 2304 N N . PHE A 1 297 ? 13.914 11.664 14.477 1 97.69 297 PHE A N 1
ATOM 2305 C CA . PHE A 1 297 ? 15 12.383 13.828 1 97.69 297 PHE A CA 1
ATOM 2306 C C . PHE A 1 297 ? 15 13.852 14.227 1 97.69 297 PHE A C 1
ATOM 2308 O O . PHE A 1 297 ? 13.938 14.461 14.383 1 97.69 297 PHE A O 1
ATOM 2315 N N . THR A 1 298 ? 16.156 14.406 14.352 1 97.69 298 THR A N 1
ATOM 2316 C CA . THR A 1 298 ? 16.297 15.836 14.625 1 97.69 298 THR A CA 1
ATOM 2317 C C . THR A 1 298 ? 17.078 16.531 13.516 1 97.69 298 THR A C 1
ATOM 2319 O O . THR A 1 298 ? 17.047 17.766 13.406 1 97.69 298 THR A O 1
ATOM 2322 N N . ARG A 1 299 ? 17.766 15.727 12.711 1 98.5 299 ARG A N 1
ATOM 2323 C CA . ARG A 1 299 ? 18.594 16.266 11.633 1 98.5 299 ARG A CA 1
ATOM 2324 C C . ARG A 1 299 ? 18.312 15.531 10.32 1 98.5 299 ARG A C 1
ATOM 2326 O O . ARG A 1 299 ? 17.797 14.414 10.32 1 98.5 299 ARG A O 1
ATOM 2333 N N . ALA A 1 300 ? 18.672 16.234 9.211 1 98.81 300 ALA A N 1
ATOM 2334 C CA . ALA A 1 300 ? 18.453 15.648 7.887 1 98.81 300 ALA A CA 1
ATOM 2335 C C . ALA A 1 300 ? 19.688 15.812 7.004 1 98.81 300 ALA A C 1
ATOM 2337 O O . ALA A 1 300 ? 20.5 16.703 7.23 1 98.81 300 ALA A O 1
ATOM 2338 N N . VAL A 1 301 ? 19.859 14.906 6.07 1 98.94 301 VAL A N 1
ATOM 2339 C CA . VAL A 1 301 ? 20.906 14.984 5.062 1 98.94 301 VAL A CA 1
ATOM 2340 C C . VAL A 1 301 ? 20.297 14.898 3.668 1 98.94 301 VAL A C 1
ATOM 2342 O O . VAL A 1 301 ? 19.312 14.188 3.453 1 98.94 301 VAL A O 1
ATOM 2345 N N . VAL A 1 302 ? 20.797 15.695 2.732 1 98.75 302 VAL A N 1
ATOM 2346 C CA . VAL A 1 302 ? 20.328 15.758 1.352 1 98.75 302 VAL A CA 1
ATOM 2347 C C . VAL A 1 302 ? 21.531 15.773 0.402 1 98.75 302 VAL A C 1
ATOM 2349 O O . VAL A 1 302 ? 22.516 16.469 0.659 1 98.75 302 VAL A O 1
ATOM 2352 N N . GLY A 1 303 ? 21.484 14.938 -0.616 1 98.38 303 GLY A N 1
ATOM 2353 C CA . GLY A 1 303 ? 22.438 15.094 -1.694 1 98.38 303 GLY A CA 1
ATOM 2354 C C . GLY A 1 303 ? 22.234 16.375 -2.494 1 98.38 303 GLY A C 1
ATOM 2355 O O . GLY A 1 303 ? 21.141 16.625 -3.002 1 98.38 303 GLY A O 1
ATOM 2356 N N . SER A 1 304 ? 23.266 17.156 -2.58 1 97.19 304 SER A N 1
ATOM 2357 C CA . SER A 1 304 ? 23.203 18.406 -3.342 1 97.19 304 SER A CA 1
ATOM 2358 C C . SER A 1 304 ? 23.812 18.234 -4.73 1 97.19 304 SER A C 1
ATOM 2360 O O . SER A 1 304 ? 25.031 18.219 -4.879 1 97.19 304 SER A O 1
ATOM 2362 N N . SER A 1 305 ? 23.031 18.203 -5.75 1 92.69 305 SER A N 1
ATOM 2363 C CA . SER A 1 305 ? 23.5 17.969 -7.113 1 92.69 305 SER A CA 1
ATOM 2364 C C . SER A 1 305 ? 23.797 19.281 -7.832 1 92.69 305 SER A C 1
ATOM 2366 O O . SER A 1 305 ? 24.359 19.281 -8.922 1 92.69 305 SER A O 1
ATOM 2368 N N . GLY A 1 306 ? 23.359 20.359 -7.266 1 92 306 GLY A N 1
ATOM 2369 C CA . GLY A 1 306 ? 23.422 21.625 -7.973 1 92 306 GLY A CA 1
ATOM 2370 C C . GLY A 1 306 ? 22.219 21.891 -8.844 1 92 306 GLY A C 1
ATOM 2371 O O . GLY A 1 306 ? 22.125 22.922 -9.5 1 92 306 GLY A O 1
ATOM 2372 N N . GLY A 1 307 ? 21.297 20.984 -8.812 1 94.56 307 GLY A N 1
ATOM 2373 C CA . GLY A 1 307 ? 20.047 21.141 -9.555 1 94.56 307 GLY A CA 1
ATOM 2374 C C . GLY A 1 307 ? 18.922 21.688 -8.703 1 94.56 307 GLY A C 1
ATOM 2375 O O . GLY A 1 307 ? 19.047 21.812 -7.488 1 94.56 307 GLY A O 1
ATOM 2376 N N . ILE A 1 308 ? 17.828 21.938 -9.336 1 97.44 308 ILE A N 1
ATOM 2377 C CA . ILE A 1 308 ? 16.719 22.672 -8.727 1 97.44 308 ILE A CA 1
ATOM 2378 C C . ILE A 1 308 ? 16.031 21.812 -7.684 1 97.44 308 ILE A C 1
ATOM 2380 O O . ILE A 1 308 ? 15.594 22.297 -6.645 1 97.44 308 ILE A O 1
ATOM 2384 N N . ASP A 1 309 ? 15.938 20.484 -7.906 1 98.19 309 ASP A N 1
ATOM 2385 C CA . ASP A 1 309 ? 15.211 19.609 -6.988 1 98.19 309 ASP A CA 1
ATOM 2386 C C . ASP A 1 309 ? 15.914 19.531 -5.637 1 98.19 309 ASP A C 1
ATOM 2388 O O . ASP A 1 309 ? 15.281 19.688 -4.59 1 98.19 309 ASP A O 1
ATOM 2392 N N . SER A 1 310 ? 17.219 19.25 -5.672 1 98.06 310 SER A N 1
ATOM 2393 C CA . SER A 1 310 ? 17.984 19.172 -4.426 1 98.06 310 SER A CA 1
ATOM 2394 C C . SER A 1 310 ? 18.047 20.531 -3.734 1 98.06 310 SER A C 1
ATOM 2396 O O . SER A 1 310 ? 18 20.609 -2.504 1 98.06 310 SER A O 1
ATOM 2398 N N . ALA A 1 311 ? 18.094 21.609 -4.535 1 98.56 311 ALA A N 1
ATOM 2399 C CA . ALA A 1 311 ? 18.141 22.953 -3.973 1 98.56 311 ALA A CA 1
ATOM 2400 C C . ALA A 1 311 ? 16.859 23.266 -3.205 1 98.56 311 ALA A C 1
ATOM 2402 O O . ALA A 1 311 ? 16.922 23.75 -2.07 1 98.56 311 ALA A O 1
ATOM 2403 N N . LEU A 1 312 ? 15.758 23 -3.826 1 98.81 312 LEU A N 1
ATOM 2404 C CA . LEU A 1 312 ? 14.477 23.25 -3.17 1 98.81 312 LEU A CA 1
ATOM 2405 C C . LEU A 1 312 ? 14.312 22.375 -1.936 1 98.81 312 LEU A C 1
ATOM 2407 O O . LEU A 1 312 ? 13.836 22.844 -0.896 1 98.81 312 LEU A O 1
ATOM 2411 N N . THR A 1 313 ? 14.711 21.109 -2.018 1 98.88 313 THR A N 1
ATOM 2412 C CA . THR A 1 313 ? 14.625 20.203 -0.881 1 98.88 313 THR A CA 1
ATOM 2413 C C . THR A 1 313 ? 15.43 20.734 0.299 1 98.88 313 THR A C 1
ATOM 2415 O O . THR A 1 313 ? 14.953 20.734 1.434 1 98.88 313 THR A O 1
ATOM 2418 N N . LEU A 1 314 ? 16.609 21.219 0.031 1 98.88 314 LEU A N 1
ATOM 2419 C CA . LEU A 1 314 ? 17.469 21.75 1.078 1 98.88 314 LEU A CA 1
ATOM 2420 C C . LEU A 1 314 ? 16.859 23 1.699 1 98.88 314 LEU A C 1
ATOM 2422 O O . LEU A 1 314 ? 16.875 23.172 2.922 1 98.88 314 LEU A O 1
ATOM 2426 N N . ALA A 1 315 ? 16.328 23.859 0.87 1 98.88 315 ALA A N 1
ATOM 2427 C CA . ALA A 1 315 ? 15.727 25.094 1.367 1 98.88 315 ALA A CA 1
ATOM 2428 C C . ALA A 1 315 ? 14.539 24.797 2.285 1 98.88 315 ALA A C 1
ATOM 2430 O O . ALA A 1 315 ? 14.422 25.375 3.367 1 98.88 315 ALA A O 1
ATOM 2431 N N . LEU A 1 316 ? 13.695 23.891 1.896 1 98.94 316 LEU A N 1
ATOM 2432 C CA . LEU A 1 316 ? 12.531 23.516 2.688 1 98.94 316 LEU A CA 1
ATOM 2433 C C . LEU A 1 316 ? 12.945 22.797 3.969 1 98.94 316 LEU A C 1
ATOM 2435 O O . LEU A 1 316 ? 12.344 23.016 5.027 1 98.94 316 LEU A O 1
ATOM 2439 N N . ALA A 1 317 ? 13.953 21.953 3.854 1 98.88 317 ALA A N 1
ATOM 2440 C CA . ALA A 1 317 ? 14.453 21.25 5.031 1 98.88 317 ALA A CA 1
ATOM 2441 C C . ALA A 1 317 ? 15.023 22.219 6.055 1 98.88 317 ALA A C 1
ATOM 2443 O O . ALA A 1 317 ? 14.773 22.094 7.254 1 98.88 317 ALA A O 1
ATOM 2444 N N . ALA A 1 318 ? 15.781 23.188 5.559 1 98.81 318 ALA A N 1
ATOM 2445 C CA . ALA A 1 318 ? 16.344 24.203 6.449 1 98.81 318 ALA A CA 1
ATOM 2446 C C . ALA A 1 318 ? 15.25 25 7.148 1 98.81 318 ALA A C 1
ATOM 2448 O O . ALA A 1 318 ? 15.375 25.328 8.328 1 98.81 318 ALA A O 1
ATOM 2449 N N . GLU A 1 319 ? 14.289 25.312 6.406 1 98.56 319 GLU A N 1
ATOM 2450 C CA . GLU A 1 319 ? 13.164 26.031 7.008 1 98.56 319 GLU A CA 1
ATOM 2451 C C . GLU A 1 319 ? 12.469 25.172 8.062 1 98.56 319 GLU A C 1
ATOM 2453 O O . GLU A 1 319 ? 12.094 25.672 9.125 1 98.56 319 GLU A O 1
ATOM 2458 N N . ALA A 1 320 ? 12.273 23.922 7.828 1 98.62 320 ALA A N 1
ATOM 2459 C CA . ALA A 1 320 ? 11.5 23.031 8.688 1 98.62 320 ALA A CA 1
ATOM 2460 C C . ALA A 1 320 ? 12.273 22.688 9.953 1 98.62 320 ALA A C 1
ATOM 2462 O O . ALA A 1 320 ? 11.695 22.641 11.047 1 98.62 320 ALA A O 1
ATOM 2463 N N . LEU A 1 321 ? 13.578 22.422 9.812 1 98.69 321 LEU A N 1
ATOM 2464 C CA . LEU A 1 321 ? 14.32 21.828 10.914 1 98.69 321 LEU A CA 1
ATOM 2465 C C . LEU A 1 321 ? 15.336 22.812 11.484 1 98.69 321 LEU A C 1
ATOM 2467 O O . LEU A 1 321 ? 15.867 22.594 12.578 1 98.69 321 LEU A O 1
ATOM 2471 N N . GLY A 1 322 ? 15.57 23.922 10.828 1 98.56 322 GLY A N 1
ATOM 2472 C CA . GLY A 1 322 ? 16.656 24.812 11.164 1 98.56 322 GLY A CA 1
ATOM 2473 C C . GLY A 1 322 ? 17.953 24.484 10.43 1 98.56 322 GLY A C 1
ATOM 2474 O O . GLY A 1 322 ? 18.312 23.312 10.297 1 98.56 322 GLY A O 1
ATOM 2475 N N . ALA A 1 323 ? 18.641 25.469 9.945 1 98.5 323 ALA A N 1
ATOM 2476 C CA . ALA A 1 323 ? 19.828 25.312 9.117 1 98.5 323 ALA A CA 1
ATOM 2477 C C . ALA A 1 323 ? 20.875 24.438 9.812 1 98.5 323 ALA A C 1
ATOM 2479 O O . ALA A 1 323 ? 21.516 23.609 9.172 1 98.5 323 ALA A O 1
ATOM 2480 N N . ASP A 1 324 ? 21.031 24.562 11.141 1 98.44 324 ASP A N 1
ATOM 2481 C CA . ASP A 1 324 ? 22.031 23.828 11.898 1 98.44 324 ASP A CA 1
ATOM 2482 C C . ASP A 1 324 ? 21.75 22.328 11.891 1 98.44 324 ASP A C 1
ATOM 2484 O O . ASP A 1 324 ? 22.625 21.516 12.219 1 98.44 324 ASP A O 1
ATOM 2488 N N . ASN A 1 325 ? 20.531 21.953 11.523 1 98.75 325 ASN A N 1
ATOM 2489 C CA . ASN A 1 325 ? 20.094 20.562 11.602 1 98.75 325 ASN A CA 1
ATOM 2490 C C . ASN A 1 325 ? 20 19.938 10.211 1 98.75 325 ASN A C 1
ATOM 2492 O O . ASN A 1 325 ? 19.406 18.859 10.055 1 98.75 325 ASN A O 1
ATOM 2496 N N . VAL A 1 326 ? 20.547 20.625 9.219 1 98.81 326 VAL A N 1
ATOM 2497 C CA . VAL A 1 326 ? 20.516 20.125 7.852 1 98.81 326 VAL A CA 1
ATOM 2498 C C . VAL A 1 326 ? 21.922 20.078 7.277 1 98.81 326 VAL A C 1
ATOM 2500 O O . VAL A 1 326 ? 22.688 21.047 7.434 1 98.81 326 VAL A O 1
ATOM 2503 N N . VAL A 1 327 ? 22.25 18.938 6.66 1 98.69 327 VAL A N 1
ATOM 2504 C CA . VAL A 1 327 ? 23.562 18.766 6.027 1 98.69 327 VAL A CA 1
ATOM 2505 C C . VAL A 1 327 ? 23.375 18.422 4.551 1 98.69 327 VAL A C 1
ATOM 2507 O O . VAL A 1 327 ? 22.469 17.672 4.188 1 98.69 327 VAL A O 1
ATOM 2510 N N . ALA A 1 328 ? 24.203 19.016 3.742 1 98.69 328 ALA A N 1
ATOM 2511 C CA . ALA A 1 328 ? 24.25 18.719 2.314 1 98.69 328 ALA A CA 1
ATOM 2512 C C . ALA A 1 328 ? 25.531 17.984 1.946 1 98.69 328 ALA A C 1
ATOM 2514 O O . ALA A 1 328 ? 26.578 18.234 2.547 1 98.69 328 ALA A O 1
ATOM 2515 N N . VAL A 1 329 ? 25.469 17.094 0.992 1 98.62 329 VAL A N 1
ATOM 2516 C CA . VAL A 1 329 ? 26.641 16.422 0.45 1 98.62 329 VAL A CA 1
ATOM 2517 C C . VAL A 1 329 ? 26.672 16.562 -1.07 1 98.62 329 VAL A C 1
ATOM 2519 O O . VAL A 1 329 ? 25.734 16.109 -1.754 1 98.62 329 VAL A O 1
ATOM 2522 N N . THR A 1 330 ? 27.625 17.266 -1.637 1 97.75 330 THR A N 1
ATOM 2523 C CA . THR A 1 330 ? 27.828 17.266 -3.08 1 97.75 330 THR A CA 1
ATOM 2524 C C . THR A 1 330 ? 28.781 16.141 -3.496 1 97.75 330 THR A C 1
ATOM 2526 O O . THR A 1 330 ? 29.766 15.883 -2.818 1 97.75 330 THR A O 1
ATOM 2529 N N . MET A 1 331 ? 28.406 15.406 -4.551 1 97.62 331 MET A N 1
ATOM 2530 C CA . MET A 1 331 ? 29.094 14.18 -4.934 1 97.62 331 MET A CA 1
ATOM 2531 C C . MET A 1 331 ? 29.453 14.203 -6.414 1 97.62 331 MET A C 1
ATOM 2533 O O . MET A 1 331 ? 28.938 13.406 -7.195 1 97.62 331 MET A O 1
ATOM 2537 N N . PRO A 1 332 ? 30.406 15.016 -6.773 1 94.94 332 PRO A N 1
ATOM 2538 C CA . PRO A 1 332 ? 30.734 15.211 -8.188 1 94.94 332 PRO A CA 1
ATOM 2539 C C . PRO A 1 332 ? 31.391 13.977 -8.812 1 94.94 332 PRO A C 1
ATOM 2541 O O . PRO A 1 332 ? 32.156 13.266 -8.148 1 94.94 332 PRO A O 1
ATOM 2544 N N . SER A 1 333 ? 31.016 13.727 -10.023 1 91.94 333 SER A N 1
ATOM 2545 C CA . SER A 1 333 ? 31.656 12.734 -10.883 1 91.94 333 SER A CA 1
ATOM 2546 C C . SER A 1 333 ? 32.5 13.406 -11.977 1 91.94 333 SER A C 1
ATOM 2548 O O . SER A 1 333 ? 32.75 14.617 -11.906 1 91.94 333 SER A O 1
ATOM 2550 N N . ARG A 1 334 ? 32.938 12.586 -12.992 1 85.12 334 ARG A N 1
ATOM 2551 C CA . ARG A 1 334 ? 33.656 13.117 -14.148 1 85.12 334 ARG A CA 1
ATOM 2552 C C . ARG A 1 334 ? 32.719 13.977 -15.008 1 85.12 334 ARG A C 1
ATOM 2554 O O . ARG A 1 334 ? 33.188 14.828 -15.766 1 85.12 334 ARG A O 1
ATOM 2561 N N . PHE A 1 335 ? 31.469 13.797 -14.828 1 80.81 335 PHE A N 1
ATOM 2562 C CA . PHE A 1 335 ? 30.516 14.461 -15.703 1 80.81 335 PHE A CA 1
ATOM 2563 C C . PHE A 1 335 ? 29.906 15.68 -15.023 1 80.81 335 PHE A C 1
ATOM 2565 O O . PHE A 1 335 ? 29.125 16.406 -15.625 1 80.81 335 PHE A O 1
ATOM 2572 N N . SER A 1 336 ? 30.312 15.844 -13.766 1 81.12 336 SER A N 1
ATOM 2573 C CA . SER A 1 336 ? 29.781 17 -13.039 1 81.12 336 SER A CA 1
ATOM 2574 C C . SER A 1 336 ? 30.453 18.281 -13.492 1 81.12 336 SER A C 1
ATOM 2576 O O . SER A 1 336 ? 31.672 18.344 -13.625 1 81.12 336 SER A O 1
ATOM 2578 N N . SER A 1 337 ? 29.672 19.281 -13.719 1 76.31 337 SER A N 1
ATOM 2579 C CA . SER A 1 337 ? 30.203 20.562 -14.141 1 76.31 337 SER A CA 1
ATOM 2580 C C . SER A 1 337 ? 30.734 21.359 -12.945 1 76.31 337 SER A C 1
ATOM 2582 O O . SER A 1 337 ? 30.266 21.188 -11.82 1 76.31 337 SER A O 1
ATOM 2584 N N . SER A 1 338 ? 31.688 22.156 -13.18 1 79.25 338 SER A N 1
ATOM 2585 C CA . SER A 1 338 ? 32.188 23.062 -12.148 1 79.25 338 SER A CA 1
ATOM 2586 C C . SER A 1 338 ? 31.078 23.984 -11.656 1 79.25 338 SER A C 1
ATOM 2588 O O . SER A 1 338 ? 31 24.297 -10.469 1 79.25 338 SER A O 1
ATOM 2590 N N . GLY A 1 339 ? 30.219 24.25 -12.547 1 78.81 339 GLY A N 1
ATOM 2591 C CA . GLY A 1 339 ? 29.094 25.109 -12.219 1 78.81 339 GLY A CA 1
ATOM 2592 C C . GLY A 1 339 ? 28.172 24.5 -11.188 1 78.81 339 GLY A C 1
ATOM 2593 O O . GLY A 1 339 ? 27.688 25.188 -10.281 1 78.81 339 GLY A O 1
ATOM 2594 N N . SER A 1 340 ? 28.016 23.25 -11.289 1 84.62 340 SER A N 1
ATOM 2595 C CA . SER A 1 340 ? 27.109 22.578 -10.359 1 84.62 340 SER A CA 1
ATOM 2596 C C . SER A 1 340 ? 27.688 22.531 -8.953 1 84.62 340 SER A C 1
ATOM 2598 O O . SER A 1 340 ? 26.953 22.703 -7.973 1 84.62 340 SER A O 1
ATOM 2600 N N . VAL A 1 341 ? 28.938 22.328 -8.836 1 88.75 341 VAL A N 1
ATOM 2601 C CA . VAL A 1 341 ? 29.594 22.312 -7.535 1 88.75 341 VAL A CA 1
ATOM 2602 C C . VAL A 1 341 ? 29.562 23.703 -6.922 1 88.75 341 VAL A C 1
ATOM 2604 O O . VAL A 1 341 ? 29.219 23.875 -5.75 1 88.75 341 VAL A O 1
ATOM 2607 N N . ASP A 1 342 ? 29.828 24.672 -7.73 1 91.69 342 ASP A N 1
ATOM 2608 C CA . ASP A 1 342 ? 29.812 26.047 -7.27 1 91.69 342 ASP A CA 1
ATOM 2609 C C . ASP A 1 342 ? 28.406 26.453 -6.816 1 91.69 342 ASP A C 1
ATOM 2611 O O . ASP A 1 342 ? 28.25 27.141 -5.809 1 91.69 342 ASP A O 1
ATOM 2615 N N . ASP A 1 343 ? 27.484 26.031 -7.57 1 92.69 343 ASP A N 1
ATOM 2616 C CA . ASP A 1 343 ? 26.094 26.328 -7.234 1 92.69 343 ASP A CA 1
ATOM 2617 C C . ASP A 1 343 ? 25.734 25.75 -5.867 1 92.69 343 ASP A C 1
ATOM 2619 O O . ASP A 1 343 ? 25.031 26.391 -5.082 1 92.69 343 ASP A O 1
ATOM 2623 N N . SER A 1 344 ? 26.219 24.562 -5.617 1 94.62 344 SER A N 1
ATOM 2624 C CA . SER A 1 344 ? 25.953 23.922 -4.328 1 94.62 344 SER A CA 1
ATOM 2625 C C . SER A 1 344 ? 26.594 24.703 -3.186 1 94.62 344 SER A C 1
ATOM 2627 O O . SER A 1 344 ? 26.016 24.844 -2.111 1 94.62 344 SER A O 1
ATOM 2629 N N . VAL A 1 345 ? 27.75 25.188 -3.432 1 97 345 VAL A N 1
ATOM 2630 C CA . VAL A 1 345 ? 28.469 25.969 -2.422 1 97 345 VAL A CA 1
ATOM 2631 C C . VAL A 1 345 ? 27.703 27.25 -2.109 1 97 345 VAL A C 1
ATOM 2633 O O . VAL A 1 345 ? 27.469 27.562 -0.942 1 97 345 VAL A O 1
ATOM 2636 N N . ILE A 1 346 ? 27.312 27.984 -3.111 1 97.5 346 ILE A N 1
ATOM 2637 C CA . ILE A 1 346 ? 26.578 29.234 -2.941 1 97.5 346 ILE A CA 1
ATOM 2638 C C . ILE A 1 346 ? 25.25 28.969 -2.246 1 97.5 346 ILE A C 1
ATOM 2640 O O . ILE A 1 346 ? 24.875 29.688 -1.313 1 97.5 346 ILE A O 1
ATOM 2644 N N . LEU A 1 347 ? 24.562 27.938 -2.703 1 98 347 LEU A N 1
ATOM 2645 C CA . LEU A 1 347 ? 23.297 27.562 -2.113 1 98 347 LEU A CA 1
ATOM 2646 C C . LEU A 1 347 ? 23.438 27.312 -0.617 1 98 347 LEU A C 1
ATOM 2648 O O . LEU A 1 347 ? 22.672 27.875 0.185 1 98 347 LEU A O 1
ATOM 2652 N N . CYS A 1 348 ? 24.391 26.484 -0.205 1 98.19 348 CYS A N 1
ATOM 2653 C CA . CYS A 1 348 ? 24.562 26.094 1.192 1 98.19 348 CYS A CA 1
ATOM 2654 C C . CYS A 1 348 ? 25 27.297 2.035 1 98.19 348 CYS A C 1
ATOM 2656 O O . CYS A 1 348 ? 24.594 27.422 3.195 1 98.19 348 CYS A O 1
ATOM 2658 N N . ARG A 1 349 ? 25.797 28.125 1.426 1 98 349 ARG A N 1
ATOM 2659 C CA . ARG A 1 349 ? 26.156 29.375 2.105 1 98 349 ARG A CA 1
ATOM 2660 C C . ARG A 1 349 ? 24.938 30.234 2.361 1 98 349 ARG A C 1
ATOM 2662 O O . ARG A 1 349 ? 24.734 30.734 3.469 1 98 349 ARG A O 1
ATOM 2669 N N . ASN A 1 350 ? 24.109 30.406 1.359 1 98.31 350 ASN A N 1
ATOM 2670 C CA . ASN A 1 350 ? 22.891 31.203 1.485 1 98.31 350 ASN A CA 1
ATOM 2671 C C . ASN A 1 350 ? 21.953 30.641 2.555 1 98.31 350 ASN A C 1
ATOM 2673 O O . ASN A 1 350 ? 21.281 31.406 3.258 1 98.31 350 ASN A O 1
ATOM 2677 N N . LEU A 1 351 ? 21.938 29.344 2.691 1 98.56 351 LEU A N 1
ATOM 2678 C CA . LEU A 1 351 ? 21 28.672 3.596 1 98.56 351 LEU A CA 1
ATOM 2679 C C . LEU A 1 351 ? 21.609 28.531 4.988 1 98.56 351 LEU A C 1
ATOM 2681 O O . LEU A 1 351 ? 20.891 28.25 5.953 1 98.56 351 LEU A O 1
ATOM 2685 N N . GLY A 1 352 ? 22.891 28.703 5.09 1 98.12 352 GLY A N 1
ATOM 2686 C CA . GLY A 1 352 ? 23.578 28.531 6.355 1 98.12 352 GLY A CA 1
ATOM 2687 C C . GLY A 1 352 ? 23.719 27.078 6.754 1 98.12 352 GLY A C 1
ATOM 2688 O O . GLY A 1 352 ? 23.656 26.734 7.934 1 98.12 352 GLY A O 1
ATOM 2689 N N . ILE A 1 353 ? 23.844 26.219 5.75 1 97.81 353 ILE A N 1
ATOM 2690 C CA . ILE A 1 353 ? 23.922 24.797 6.059 1 97.81 353 ILE A CA 1
ATOM 2691 C C . ILE A 1 353 ? 25.328 24.281 5.75 1 97.81 353 ILE A C 1
ATOM 2693 O O . ILE A 1 353 ? 26.047 24.875 4.941 1 97.81 353 ILE A O 1
ATOM 2697 N N . THR A 1 354 ? 25.688 23.188 6.449 1 98.06 354 THR A N 1
ATOM 2698 C CA . THR A 1 354 ? 26.984 22.547 6.223 1 98.06 354 THR A CA 1
ATOM 2699 C C . THR A 1 354 ? 26.984 21.781 4.902 1 98.06 354 THR A C 1
ATOM 2701 O O . THR A 1 354 ? 26.016 21.062 4.59 1 98.06 354 THR A O 1
ATOM 2704 N N . LEU A 1 355 ? 28.031 21.984 4.156 1 98.31 355 LEU A N 1
ATOM 2705 C CA . LEU A 1 355 ? 28.219 21.25 2.904 1 98.31 355 LEU A CA 1
ATOM 2706 C C . LEU A 1 355 ? 29.469 20.375 2.965 1 98.31 355 LEU A C 1
ATOM 2708 O O . LEU A 1 355 ? 30.562 20.875 3.273 1 98.31 355 LEU A O 1
ATOM 2712 N N . HIS A 1 356 ? 29.312 19.094 2.756 1 98.06 356 HIS A N 1
ATOM 2713 C CA . HIS A 1 356 ? 30.422 18.172 2.568 1 98.06 356 HIS A CA 1
ATOM 2714 C C . HIS A 1 356 ? 30.625 17.844 1.094 1 98.06 356 HIS A C 1
ATOM 2716 O O . HIS A 1 356 ? 29.656 17.859 0.314 1 98.06 356 HIS A O 1
ATOM 2722 N N . GLU A 1 357 ? 31.812 17.609 0.719 1 97 357 GLU A N 1
ATOM 2723 C CA . GLU A 1 357 ? 32.125 17.141 -0.627 1 97 357 GLU A CA 1
ATOM 2724 C C . GLU A 1 357 ? 32.625 15.703 -0.605 1 97 357 GLU A C 1
ATOM 2726 O O . GLU A 1 357 ? 33.531 15.367 0.177 1 97 357 GLU A O 1
ATOM 2731 N N . HIS A 1 358 ? 32.031 14.922 -1.399 1 97.38 358 HIS A N 1
ATOM 2732 C CA . HIS A 1 358 ? 32.406 13.516 -1.541 1 97.38 358 HIS A CA 1
ATOM 2733 C C . HIS A 1 358 ? 32.469 13.109 -3.01 1 97.38 358 HIS A C 1
ATOM 2735 O O . HIS A 1 358 ? 31.5 12.547 -3.541 1 97.38 358 HIS A O 1
ATOM 2741 N N . PRO A 1 359 ? 33.625 13.242 -3.656 1 96.06 359 PRO A N 1
ATOM 2742 C CA . PRO A 1 359 ? 33.719 12.867 -5.07 1 96.06 359 PRO A CA 1
ATOM 2743 C C . PRO A 1 359 ? 33.531 11.367 -5.293 1 96.06 359 PRO A C 1
ATOM 2745 O O . PRO A 1 359 ? 34 10.562 -4.484 1 96.06 359 PRO A O 1
ATOM 2748 N N . ILE A 1 360 ? 32.875 11.031 -6.422 1 96.75 360 ILE A N 1
ATOM 2749 C CA . ILE A 1 360 ? 32.531 9.625 -6.578 1 96.75 360 ILE A CA 1
ATOM 2750 C C . ILE A 1 360 ? 33.312 9.023 -7.742 1 96.75 360 ILE A C 1
ATOM 2752 O O . ILE A 1 360 ? 33.156 7.836 -8.047 1 96.75 360 ILE A O 1
ATOM 2756 N N . ARG A 1 361 ? 34.156 9.766 -8.43 1 95.88 361 ARG A N 1
ATOM 2757 C CA . ARG A 1 361 ? 34.844 9.328 -9.648 1 95.88 361 ARG A CA 1
ATOM 2758 C C . ARG A 1 361 ? 35.594 8.023 -9.422 1 95.88 361 ARG A C 1
ATOM 2760 O O . ARG A 1 361 ? 35.469 7.09 -10.219 1 95.88 361 ARG A O 1
ATOM 2767 N N . GLU A 1 362 ? 36.375 7.953 -8.391 1 96.44 362 GLU A N 1
ATOM 2768 C CA . GLU A 1 362 ? 37.188 6.781 -8.102 1 96.44 362 GLU A CA 1
ATOM 2769 C C . GLU A 1 362 ? 36.312 5.547 -7.867 1 96.44 362 GLU A C 1
ATOM 2771 O O . GLU A 1 362 ? 36.688 4.445 -8.297 1 96.44 362 GLU A O 1
ATOM 2776 N N . LEU A 1 363 ? 35.281 5.715 -7.168 1 97.69 363 LEU A N 1
ATOM 2777 C CA . LEU A 1 363 ? 34.375 4.605 -6.902 1 97.69 363 LEU A CA 1
ATOM 2778 C C . LEU A 1 363 ? 33.75 4.105 -8.195 1 97.69 363 LEU A C 1
ATOM 2780 O O . LEU A 1 363 ? 33.594 2.896 -8.391 1 97.69 363 LEU A O 1
ATOM 2784 N N . VAL A 1 364 ? 33.344 5.055 -9.078 1 97.5 364 VAL A N 1
ATOM 2785 C CA . VAL A 1 364 ? 32.75 4.684 -10.359 1 97.5 364 VAL A CA 1
ATOM 2786 C C . VAL A 1 364 ? 33.719 3.855 -11.172 1 97.5 364 VAL A C 1
ATOM 2788 O O . VAL A 1 364 ? 33.375 2.807 -11.711 1 97.5 364 VAL A O 1
ATOM 2791 N N . ASP A 1 365 ? 34.969 4.309 -11.227 1 96.88 365 ASP A N 1
ATOM 2792 C CA . ASP A 1 365 ? 36 3.598 -11.953 1 96.88 365 ASP A CA 1
ATOM 2793 C C . ASP A 1 365 ? 36.219 2.205 -11.375 1 96.88 365 ASP A C 1
ATOM 2795 O O . ASP A 1 365 ? 36.438 1.24 -12.117 1 96.88 365 ASP A O 1
ATOM 2799 N N . GLY A 1 366 ? 36.25 2.135 -10.062 1 97 366 GLY A N 1
ATOM 2800 C CA . GLY A 1 366 ? 36.406 0.852 -9.398 1 97 366 GLY A CA 1
ATOM 2801 C C . GLY A 1 366 ? 35.312 -0.144 -9.742 1 97 366 GLY A C 1
ATOM 2802 O O . GLY A 1 366 ? 35.594 -1.292 -10.086 1 97 366 GLY A O 1
ATOM 2803 N N . TYR A 1 367 ? 34.062 0.26 -9.703 1 97.81 367 TYR A N 1
ATOM 2804 C CA . TYR A 1 367 ? 32.938 -0.595 -10.047 1 97.81 367 TYR A CA 1
ATOM 2805 C C . TYR A 1 367 ? 33.031 -1.05 -11.5 1 97.81 367 TYR A C 1
ATOM 2807 O O . TYR A 1 367 ? 32.781 -2.221 -11.805 1 97.81 367 TYR A O 1
ATOM 2815 N N . ALA A 1 368 ? 33.281 -0.076 -12.359 1 96.94 368 ALA A N 1
ATOM 2816 C CA . ALA A 1 368 ? 33.344 -0.384 -13.781 1 96.94 368 ALA A CA 1
ATOM 2817 C C . ALA A 1 368 ? 34.406 -1.431 -14.078 1 96.94 368 ALA A C 1
ATOM 2819 O O . ALA A 1 368 ? 34.156 -2.381 -14.828 1 96.94 368 ALA A O 1
ATOM 2820 N N . ARG A 1 369 ? 35.562 -1.243 -13.523 1 97.06 369 ARG A N 1
ATOM 2821 C CA . ARG A 1 369 ? 36.656 -2.18 -13.719 1 97.06 369 ARG A CA 1
ATOM 2822 C C . ARG A 1 369 ? 36.312 -3.568 -13.203 1 97.06 369 ARG A C 1
ATOM 2824 O O . ARG A 1 369 ? 36.531 -4.57 -13.883 1 97.06 369 ARG A O 1
ATOM 2831 N N . GLN A 1 370 ? 35.812 -3.641 -12.047 1 96.69 370 GLN A N 1
ATOM 2832 C CA . GLN A 1 370 ? 35.469 -4.922 -11.438 1 96.69 370 GLN A CA 1
ATOM 2833 C C . GLN A 1 370 ? 34.344 -5.609 -12.203 1 96.69 370 GLN A C 1
ATOM 2835 O O . GLN A 1 370 ? 34.344 -6.832 -12.344 1 96.69 370 GLN A O 1
ATOM 2840 N N . PHE A 1 371 ? 33.375 -4.828 -12.617 1 97.25 371 PHE A N 1
ATOM 2841 C CA . PHE A 1 371 ? 32.25 -5.363 -13.391 1 97.25 371 PHE A CA 1
ATOM 2842 C C . PHE A 1 371 ? 32.75 -6.051 -14.656 1 97.25 371 PHE A C 1
ATOM 2844 O O . PHE A 1 371 ? 32.344 -7.172 -14.969 1 97.25 371 PHE A O 1
ATOM 2851 N N . GLU A 1 372 ? 33.625 -5.328 -15.398 1 97.19 372 GLU A N 1
ATOM 2852 C CA . GLU A 1 372 ? 34.188 -5.895 -16.625 1 97.19 372 GLU A CA 1
ATOM 2853 C C . GLU A 1 372 ? 34.969 -7.172 -16.328 1 97.19 372 GLU A C 1
ATOM 2855 O O . GLU A 1 372 ? 34.844 -8.156 -17.062 1 97.19 372 GLU A O 1
ATOM 2860 N N . ALA A 1 373 ? 35.688 -7.176 -15.32 1 97.12 373 ALA A N 1
ATOM 2861 C CA . ALA A 1 373 ? 36.5 -8.336 -14.938 1 97.12 373 ALA A CA 1
ATOM 2862 C C . ALA A 1 373 ? 35.594 -9.523 -14.578 1 97.12 373 ALA A C 1
ATOM 2864 O O . ALA A 1 373 ? 35.906 -10.672 -14.906 1 97.12 373 ALA A O 1
ATOM 2865 N N . SER A 1 374 ? 34.5 -9.297 -13.922 1 97.06 374 SER A N 1
ATOM 2866 C CA . SER A 1 374 ? 33.656 -10.344 -13.367 1 97.06 374 SER A CA 1
ATOM 2867 C C . SER A 1 374 ? 32.688 -10.867 -14.414 1 97.06 374 SER A C 1
ATOM 2869 O O . SER A 1 374 ? 32.312 -12.047 -14.406 1 97.06 374 SER A O 1
ATOM 2871 N N . PHE A 1 375 ? 32.188 -9.977 -15.312 1 97.19 375 PHE A N 1
ATOM 2872 C CA . PHE A 1 375 ? 31.047 -10.367 -16.156 1 97.19 375 PHE A CA 1
ATOM 2873 C C . PHE A 1 375 ? 31.438 -10.305 -17.625 1 97.19 375 PHE A C 1
ATOM 2875 O O . PHE A 1 375 ? 30.625 -10.641 -18.5 1 97.19 375 PHE A O 1
ATOM 2882 N N . GLY A 1 376 ? 32.625 -9.828 -18 1 95.5 376 GLY A N 1
ATOM 2883 C CA . GLY A 1 376 ? 33.188 -9.984 -19.328 1 95.5 376 GLY A CA 1
ATOM 2884 C C . GLY A 1 376 ? 32.75 -8.898 -20.297 1 95.5 376 GLY A C 1
ATOM 2885 O O . GLY A 1 376 ? 33.062 -8.961 -21.484 1 95.5 376 GLY A O 1
ATOM 2886 N N . GLN A 1 377 ? 31.969 -7.945 -19.812 1 94.75 377 GLN A N 1
ATOM 2887 C CA . GLN A 1 377 ? 31.531 -6.824 -20.625 1 94.75 377 GLN A CA 1
ATOM 2888 C C . GLN A 1 377 ? 31.641 -5.504 -19.875 1 94.75 377 GLN A C 1
ATOM 2890 O O . GLN A 1 377 ? 31.453 -5.465 -18.656 1 94.75 377 GLN A O 1
ATOM 2895 N N . PRO A 1 378 ? 32 -4.477 -20.641 1 95.06 378 PRO A N 1
ATOM 2896 C CA . PRO A 1 378 ? 32.125 -3.184 -19.969 1 95.06 378 PRO A CA 1
ATOM 2897 C C . PRO A 1 378 ? 30.766 -2.645 -19.5 1 95.06 378 PRO A C 1
ATOM 2899 O O . PRO A 1 378 ? 29.75 -2.895 -20.156 1 95.06 378 PRO A O 1
ATOM 2902 N N . LEU A 1 379 ? 30.828 -2.01 -18.453 1 94.19 379 LEU A N 1
ATOM 2903 C CA . LEU A 1 379 ? 29.656 -1.282 -17.984 1 94.19 379 LEU A CA 1
ATOM 2904 C C . LEU A 1 379 ? 29.469 0.003 -18.797 1 94.19 379 LEU A C 1
ATOM 2906 O O . LEU A 1 379 ? 30.344 0.868 -18.797 1 94.19 379 LEU A O 1
ATOM 2910 N N . GLN A 1 380 ? 28.406 0.182 -19.516 1 93.62 380 GLN A N 1
ATOM 2911 C CA . GLN A 1 380 ? 28.188 1.34 -20.375 1 93.62 380 GLN A CA 1
ATOM 2912 C C . GLN A 1 380 ? 26.703 1.665 -20.484 1 93.62 380 GLN A C 1
ATOM 2914 O O . GLN A 1 380 ? 25.859 0.904 -20 1 93.62 380 GLN A O 1
ATOM 2919 N N . GLY A 1 381 ? 26.469 2.881 -20.953 1 93.06 381 GLY A N 1
ATOM 2920 C CA . GLY A 1 381 ? 25.078 3.27 -21.156 1 93.06 381 GLY A CA 1
ATOM 2921 C C . GLY A 1 381 ? 24.312 3.457 -19.859 1 93.06 381 GLY A C 1
ATOM 2922 O O . GLY A 1 381 ? 24.844 4.023 -18.906 1 93.06 381 GLY A O 1
ATOM 2923 N N . LEU A 1 382 ? 23.094 3.027 -19.875 1 93.38 382 LEU A N 1
ATOM 2924 C CA . LEU A 1 382 ? 22.172 3.244 -18.766 1 93.38 382 LEU A CA 1
ATOM 2925 C C . LEU A 1 382 ? 22.688 2.59 -17.484 1 93.38 382 LEU A C 1
ATOM 2927 O O . LEU A 1 382 ? 22.625 3.182 -16.406 1 93.38 382 LEU A O 1
ATOM 2931 N N . PRO A 1 383 ? 23.281 1.391 -17.594 1 96 383 PRO A N 1
ATOM 2932 C CA . PRO A 1 383 ? 23.828 0.784 -16.359 1 96 383 PRO A CA 1
ATOM 2933 C C . PRO A 1 383 ? 24.906 1.64 -15.703 1 96 383 PRO A C 1
ATOM 2935 O O . PRO A 1 383 ? 24.953 1.734 -14.477 1 96 383 PRO A O 1
ATOM 2938 N N . LEU A 1 384 ? 25.734 2.248 -16.5 1 96.31 384 LEU A N 1
ATOM 2939 C CA . LEU A 1 384 ? 26.781 3.109 -15.969 1 96.31 384 LEU A CA 1
ATOM 2940 C C . LEU A 1 384 ? 26.172 4.367 -15.352 1 96.31 384 LEU A C 1
ATOM 2942 O O . LEU A 1 384 ? 26.641 4.836 -14.305 1 96.31 384 LEU A O 1
ATOM 2946 N N . GLU A 1 385 ? 25.219 4.953 -16.031 1 95.38 385 GLU A N 1
ATOM 2947 C CA . GLU A 1 385 ? 24.516 6.102 -15.477 1 95.38 385 GLU A CA 1
ATOM 2948 C C . GLU A 1 385 ? 23.875 5.758 -14.125 1 95.38 385 GLU A C 1
ATOM 2950 O O . GLU A 1 385 ? 24.047 6.492 -13.148 1 95.38 385 GLU A O 1
ATOM 2955 N N . ASN A 1 386 ? 23.203 4.641 -14.07 1 97.19 386 ASN A N 1
ATOM 2956 C CA . ASN A 1 386 ? 22.531 4.199 -12.852 1 97.19 386 ASN A CA 1
ATOM 2957 C C . ASN A 1 386 ? 23.531 3.914 -11.734 1 97.19 386 ASN A C 1
ATOM 2959 O O . ASN A 1 386 ? 23.219 4.137 -10.555 1 97.19 386 ASN A O 1
ATOM 2963 N N . LEU A 1 387 ? 24.672 3.402 -12.133 1 97.94 387 LEU A N 1
ATOM 2964 C CA . LEU A 1 387 ? 25.719 3.131 -11.148 1 97.94 387 LEU A CA 1
ATOM 2965 C C . LEU A 1 387 ? 26.094 4.398 -10.391 1 97.94 387 LEU A C 1
ATOM 2967 O O . LEU A 1 387 ? 26.234 4.379 -9.164 1 97.94 387 LEU A O 1
ATOM 2971 N N . GLN A 1 388 ? 26.281 5.48 -11.102 1 97.5 388 GLN A N 1
ATOM 2972 C CA . GLN A 1 388 ? 26.656 6.742 -10.469 1 97.5 388 GLN A CA 1
ATOM 2973 C C . GLN A 1 388 ? 25.609 7.172 -9.438 1 97.5 388 GLN A C 1
ATOM 2975 O O . GLN A 1 388 ? 25.953 7.59 -8.336 1 97.5 388 GLN A O 1
ATOM 2980 N N . ALA A 1 389 ? 24.359 7.047 -9.805 1 97.62 389 ALA A N 1
ATOM 2981 C CA . ALA A 1 389 ? 23.266 7.371 -8.883 1 97.62 389 ALA A CA 1
ATOM 2982 C C . ALA A 1 389 ? 23.297 6.461 -7.66 1 97.62 389 ALA A C 1
ATOM 2984 O O . ALA A 1 389 ? 23.094 6.914 -6.535 1 97.62 389 ALA A O 1
ATOM 2985 N N . ARG A 1 390 ? 23.547 5.191 -7.844 1 98.5 390 ARG A N 1
ATOM 2986 C CA . ARG A 1 390 ? 23.531 4.238 -6.734 1 98.5 390 ARG A CA 1
ATOM 2987 C C . ARG A 1 390 ? 24.719 4.441 -5.812 1 98.5 390 ARG A C 1
ATOM 2989 O O . ARG A 1 390 ? 24.609 4.262 -4.598 1 98.5 390 ARG A O 1
ATOM 2996 N N . ILE A 1 391 ? 25.875 4.832 -6.387 1 98.44 391 ILE A N 1
ATOM 2997 C CA . ILE A 1 391 ? 27.031 5.168 -5.566 1 98.44 391 ILE A CA 1
ATOM 2998 C C . ILE A 1 391 ? 26.703 6.359 -4.668 1 98.44 391 ILE A C 1
ATOM 3000 O O . ILE A 1 391 ? 27 6.344 -3.471 1 98.44 391 ILE A O 1
ATOM 3004 N N . ARG A 1 392 ? 26.094 7.371 -5.242 1 98.25 392 ARG A N 1
ATOM 3005 C CA . ARG A 1 392 ? 25.672 8.539 -4.465 1 98.25 392 ARG A CA 1
ATOM 3006 C C . ARG A 1 392 ? 24.688 8.148 -3.371 1 98.25 392 ARG A C 1
ATOM 3008 O O . ARG A 1 392 ? 24.812 8.586 -2.229 1 98.25 392 ARG A O 1
ATOM 3015 N N . GLY A 1 393 ? 23.656 7.293 -3.777 1 98.19 393 GLY A N 1
ATOM 3016 C CA . GLY A 1 393 ? 22.703 6.801 -2.795 1 98.19 393 GLY A CA 1
ATOM 3017 C C . GLY A 1 393 ? 23.359 6.062 -1.644 1 98.19 393 GLY A C 1
ATOM 3018 O O . GLY A 1 393 ? 22.984 6.262 -0.483 1 98.19 393 GLY A O 1
ATOM 3019 N N . THR A 1 394 ? 24.297 5.215 -1.955 1 98.44 394 THR A N 1
ATOM 3020 C CA . THR A 1 394 ? 25.016 4.449 -0.946 1 98.44 394 THR A CA 1
ATOM 3021 C C . THR A 1 394 ? 25.781 5.379 -0.006 1 98.44 394 THR A C 1
ATOM 3023 O O . THR A 1 394 ? 25.734 5.207 1.214 1 98.44 394 THR A O 1
ATOM 3026 N N . THR A 1 395 ? 26.438 6.352 -0.598 1 98.19 395 THR A N 1
ATOM 3027 C CA . THR A 1 395 ? 27.203 7.316 0.185 1 98.19 395 THR A CA 1
ATOM 3028 C C . THR A 1 395 ? 26.297 8.062 1.164 1 98.19 395 THR A C 1
ATOM 3030 O O . THR A 1 395 ? 26.641 8.195 2.344 1 98.19 395 THR A O 1
ATOM 3033 N N . LEU A 1 396 ? 25.203 8.508 0.729 1 98.56 396 LEU A N 1
ATOM 3034 C CA . LEU A 1 396 ? 24.25 9.25 1.562 1 98.56 396 LEU A CA 1
ATOM 3035 C C . LEU A 1 396 ? 23.688 8.359 2.666 1 98.56 396 LEU A C 1
ATOM 3037 O O . LEU A 1 396 ? 23.516 8.805 3.801 1 98.56 396 LEU A O 1
ATOM 3041 N N . MET A 1 397 ? 23.422 7.121 2.346 1 98.12 397 MET A N 1
ATOM 3042 C CA . MET A 1 397 ? 22.906 6.191 3.348 1 98.12 397 MET A CA 1
ATOM 3043 C C . MET A 1 397 ? 23.953 5.902 4.414 1 98.12 397 MET A C 1
ATOM 3045 O O . MET A 1 397 ? 23.625 5.723 5.586 1 98.12 397 MET A O 1
ATOM 3049 N N . GLU A 1 398 ? 25.234 5.781 3.99 1 97.69 398 GLU A N 1
ATOM 3050 C CA . GLU A 1 398 ? 26.312 5.602 4.961 1 97.69 398 GLU A CA 1
ATOM 3051 C C . GLU A 1 398 ? 26.375 6.777 5.93 1 97.69 398 GLU A C 1
ATOM 3053 O O . GLU A 1 398 ? 26.578 6.59 7.133 1 97.69 398 GLU A O 1
ATOM 3058 N N . TYR A 1 399 ? 26.234 7.949 5.355 1 98.12 399 TYR A N 1
ATOM 3059 C CA . TYR A 1 399 ? 26.219 9.133 6.211 1 98.12 399 TYR A CA 1
ATOM 3060 C C . TYR A 1 399 ? 25.062 9.062 7.199 1 98.12 399 TYR A C 1
ATOM 3062 O O . TYR A 1 399 ? 25.25 9.289 8.398 1 98.12 399 TYR A O 1
ATOM 3070 N N . SER A 1 400 ? 23.891 8.773 6.691 1 98.06 400 SER A N 1
ATOM 3071 C CA . SER A 1 400 ? 22.688 8.664 7.527 1 98.06 400 SER A CA 1
ATOM 3072 C C . SER A 1 400 ? 22.891 7.652 8.648 1 98.06 400 SER A C 1
ATOM 3074 O O . SER A 1 400 ? 22.562 7.926 9.805 1 98.06 400 SER A O 1
ATOM 3076 N N . ASN A 1 401 ? 23.453 6.512 8.281 1 96.5 401 ASN A N 1
ATOM 3077 C CA . ASN A 1 401 ? 23.688 5.453 9.258 1 96.5 401 ASN A CA 1
ATOM 3078 C C . ASN A 1 401 ? 24.703 5.883 10.32 1 96.5 401 ASN A C 1
ATOM 3080 O O . ASN A 1 401 ? 24.531 5.566 11.5 1 96.5 401 ASN A O 1
ATOM 3084 N N . ALA A 1 402 ? 25.703 6.551 9.898 1 97.62 402 ALA A N 1
ATOM 3085 C CA . ALA A 1 402 ? 26.812 6.891 10.781 1 97.62 402 ALA A CA 1
ATOM 3086 C C . ALA A 1 402 ? 26.422 8.039 11.719 1 97.62 402 ALA A C 1
ATOM 3088 O O . ALA A 1 402 ? 26.844 8.062 12.875 1 97.62 402 ALA A O 1
ATOM 3089 N N . PHE A 1 403 ? 25.609 8.992 11.219 1 97.62 403 PHE A N 1
ATOM 3090 C CA . PHE A 1 403 ? 25.406 10.219 11.984 1 97.62 403 PHE A CA 1
ATOM 3091 C C . PHE A 1 403 ? 23.969 10.344 12.445 1 97.62 403 PHE A C 1
ATOM 3093 O O . PHE A 1 403 ? 23.625 11.273 13.18 1 97.62 403 PHE A O 1
ATOM 3100 N N . GLY A 1 404 ? 23.062 9.453 11.992 1 97.06 404 GLY A N 1
ATOM 3101 C CA . GLY A 1 404 ? 21.688 9.398 12.484 1 97.06 404 GLY A CA 1
ATOM 3102 C C . GLY A 1 404 ? 20.797 10.445 11.852 1 97.06 404 GLY A C 1
ATOM 3103 O O . GLY A 1 404 ? 19.812 10.867 12.461 1 97.06 404 GLY A O 1
ATOM 3104 N N . HIS A 1 405 ? 21.156 10.953 10.641 1 98.44 405 HIS A N 1
ATOM 3105 C CA . HIS A 1 405 ? 20.359 11.969 9.953 1 98.44 405 HIS A CA 1
ATOM 3106 C C . HIS A 1 405 ? 19.297 11.328 9.062 1 98.44 405 HIS A C 1
ATOM 3108 O O . HIS A 1 405 ? 19.562 10.297 8.438 1 98.44 405 HIS A O 1
ATOM 3114 N N . LEU A 1 406 ? 18.094 11.906 9.008 1 98.69 406 LEU A N 1
ATOM 3115 C CA . LEU A 1 406 ? 17.062 11.492 8.055 1 98.69 406 LEU A CA 1
ATOM 3116 C C . LEU A 1 406 ? 17.484 11.828 6.629 1 98.69 406 LEU A C 1
ATOM 3118 O O . LEU A 1 406 ? 17.734 12.992 6.305 1 98.69 406 LEU A O 1
ATOM 3122 N N . LEU A 1 407 ? 17.609 10.852 5.801 1 98.81 407 LEU A N 1
ATOM 3123 C CA . LEU A 1 407 ? 17.906 11.094 4.395 1 98.81 407 LEU A CA 1
ATOM 3124 C C . LEU A 1 407 ? 16.641 11.469 3.633 1 98.81 407 LEU A C 1
ATOM 3126 O O . LEU A 1 407 ? 15.664 10.719 3.641 1 98.81 407 LEU A O 1
ATOM 3130 N N . LEU A 1 408 ? 16.625 12.625 2.982 1 98.81 408 LEU A N 1
ATOM 3131 C CA . LEU A 1 408 ? 15.492 13.086 2.184 1 98.81 408 LEU A CA 1
ATOM 3132 C C . LEU A 1 408 ? 15.742 12.844 0.699 1 98.81 408 LEU A C 1
ATOM 3134 O O . LEU A 1 408 ? 16.828 13.133 0.188 1 98.81 408 LEU A O 1
ATOM 3138 N N . THR A 1 409 ? 14.758 12.281 0.037 1 98.06 409 THR A N 1
ATOM 3139 C CA . THR A 1 409 ? 14.852 12.133 -1.411 1 98.06 409 THR A CA 1
ATOM 3140 C C . THR A 1 409 ? 14.484 13.438 -2.113 1 98.06 409 THR A C 1
ATOM 3142 O O . THR A 1 409 ? 13.836 14.305 -1.525 1 98.06 409 THR A O 1
ATOM 3145 N N . THR A 1 410 ? 14.875 13.547 -3.355 1 97.94 410 THR A N 1
ATOM 3146 C CA . THR A 1 410 ? 14.719 14.844 -4.012 1 97.94 410 THR A CA 1
ATOM 3147 C C . THR A 1 410 ? 13.875 14.711 -5.277 1 97.94 410 THR A C 1
ATOM 3149 O O . THR A 1 410 ? 13.664 15.688 -5.996 1 97.94 410 THR A O 1
ATOM 3152 N N . GLY A 1 411 ? 13.352 13.508 -5.559 1 97.44 411 GLY A N 1
ATOM 3153 C CA . GLY A 1 411 ? 12.586 13.297 -6.777 1 97.44 411 GLY A CA 1
ATOM 3154 C C . GLY A 1 411 ? 11.258 14.039 -6.785 1 97.44 411 GLY A C 1
ATOM 3155 O O . GLY A 1 411 ? 10.594 14.141 -5.754 1 97.44 411 GLY A O 1
ATOM 3156 N N . ASN A 1 412 ? 10.875 14.609 -7.973 1 98.19 412 ASN A N 1
ATOM 3157 C CA . ASN A 1 412 ? 9.586 15.258 -8.156 1 98.19 412 ASN A CA 1
ATOM 3158 C C . ASN A 1 412 ? 8.586 14.328 -8.836 1 98.19 412 ASN A C 1
ATOM 3160 O O . ASN A 1 412 ? 8.938 13.234 -9.266 1 98.19 412 ASN A O 1
ATOM 3164 N N . LYS A 1 413 ? 7.375 14.742 -8.945 1 98.12 413 LYS A N 1
ATOM 3165 C CA . LYS A 1 413 ? 6.297 13.883 -9.422 1 98.12 413 LYS A CA 1
ATOM 3166 C C . LYS A 1 413 ? 6.473 13.539 -10.898 1 98.12 413 LYS A C 1
ATOM 3168 O O . LYS A 1 413 ? 6.168 12.43 -11.32 1 98.12 413 LYS A O 1
ATOM 3173 N N . SER A 1 414 ? 6.934 14.523 -11.688 1 98.44 414 SER A N 1
ATOM 3174 C CA . SER A 1 414 ? 7.117 14.289 -13.117 1 98.44 414 SER A CA 1
ATOM 3175 C C . SER A 1 414 ? 8.078 13.133 -13.367 1 98.44 414 SER A C 1
ATOM 3177 O O . SER A 1 414 ? 7.758 12.203 -14.109 1 98.44 414 SER A O 1
ATOM 3179 N N . GLU A 1 415 ? 9.219 13.227 -12.68 1 97.81 415 GLU A N 1
ATOM 3180 C CA . GLU A 1 415 ? 10.273 12.227 -12.852 1 97.81 415 GLU A CA 1
ATOM 3181 C C . GLU A 1 415 ? 9.844 10.875 -12.289 1 97.81 415 GLU A C 1
ATOM 3183 O O . GLU A 1 415 ? 10.031 9.844 -12.93 1 97.81 415 GLU A O 1
ATOM 3188 N N . ILE A 1 416 ? 9.25 10.875 -11.141 1 97.44 416 ILE A N 1
ATOM 3189 C CA . ILE A 1 416 ? 8.805 9.656 -10.477 1 97.44 416 ILE A CA 1
ATOM 3190 C C . ILE A 1 416 ? 7.723 8.984 -11.312 1 97.44 416 ILE A C 1
ATOM 3192 O O . ILE A 1 416 ? 7.66 7.75 -11.383 1 97.44 416 ILE A O 1
ATOM 3196 N N . SER A 1 417 ? 6.895 9.781 -11.961 1 97.94 417 SER A N 1
ATOM 3197 C CA . SER A 1 417 ? 5.797 9.258 -12.766 1 97.94 417 SER A CA 1
ATOM 3198 C C . SER A 1 417 ? 6.316 8.406 -13.922 1 97.94 417 SER A C 1
ATOM 3200 O O . SER A 1 417 ? 5.828 7.301 -14.156 1 97.94 417 SER A O 1
ATOM 3202 N N . VAL A 1 418 ? 7.332 8.922 -14.57 1 97.62 418 VAL A N 1
ATOM 3203 C CA . VAL A 1 418 ? 7.754 8.273 -15.805 1 97.62 418 VAL A CA 1
ATOM 3204 C C . VAL A 1 418 ? 9.008 7.445 -15.555 1 97.62 418 VAL A C 1
ATOM 3206 O O . VAL A 1 418 ? 9.641 6.961 -16.5 1 97.62 418 VAL A O 1
ATOM 3209 N N . GLY A 1 419 ? 9.422 7.344 -14.352 1 96.56 419 GLY A N 1
ATOM 3210 C CA . GLY A 1 419 ? 10.523 6.469 -13.969 1 96.56 419 GLY A CA 1
ATOM 3211 C C . GLY A 1 419 ? 11.883 7.062 -14.266 1 96.56 419 GLY A C 1
ATOM 3212 O O . GLY A 1 419 ? 12.875 6.336 -14.375 1 96.56 419 GLY A O 1
ATOM 3213 N N . TYR A 1 420 ? 11.906 8.398 -14.5 1 96.38 420 TYR A N 1
ATOM 3214 C CA . TYR A 1 420 ? 13.18 9.078 -14.703 1 96.38 420 TYR A CA 1
ATOM 3215 C C . TYR A 1 420 ? 13.922 9.266 -13.383 1 96.38 420 TYR A C 1
ATOM 3217 O O . TYR A 1 420 ? 14.164 10.398 -12.953 1 96.38 420 TYR A O 1
ATOM 3225 N N . CYS A 1 421 ? 14.234 8.219 -12.719 1 96.5 421 CYS A N 1
ATOM 3226 C CA . CYS A 1 421 ? 14.953 8.062 -11.453 1 96.5 421 CYS A CA 1
ATOM 3227 C C . CYS A 1 421 ? 15.625 6.699 -11.375 1 96.5 421 CYS A C 1
ATOM 3229 O O . CYS A 1 421 ? 15.297 5.793 -12.141 1 96.5 421 CYS A O 1
ATOM 3231 N N . THR A 1 422 ? 16.578 6.574 -10.57 1 97.38 422 THR A N 1
ATOM 3232 C CA . THR A 1 422 ? 17.312 5.324 -10.406 1 97.38 422 THR A CA 1
ATOM 3233 C C . THR A 1 422 ? 16.906 4.629 -9.109 1 97.38 422 THR A C 1
ATOM 3235 O O . THR A 1 422 ? 17.156 5.145 -8.016 1 97.38 422 THR A O 1
ATOM 3238 N N . LEU A 1 423 ? 16.281 3.461 -9.242 1 97.25 423 LEU A N 1
ATOM 3239 C CA . LEU A 1 423 ? 15.922 2.645 -8.094 1 97.25 423 LEU A CA 1
ATOM 3240 C C . LEU A 1 423 ? 17.156 2.312 -7.258 1 97.25 423 LEU A C 1
ATOM 3242 O O . LEU A 1 423 ? 18.188 1.902 -7.801 1 97.25 423 LEU A O 1
ATOM 3246 N N . TYR A 1 424 ? 17.141 2.523 -5.938 1 97.69 424 TYR A N 1
ATOM 3247 C CA . TYR A 1 424 ? 18.203 2.32 -4.957 1 97.69 424 TYR A CA 1
ATOM 3248 C C . TYR A 1 424 ? 19.328 3.328 -5.152 1 97.69 424 TYR A C 1
ATOM 3250 O O . TYR A 1 424 ? 20.469 3.08 -4.75 1 97.69 424 TYR A O 1
ATOM 3258 N N . GLY A 1 425 ? 19.125 4.375 -5.934 1 97.5 425 GLY A N 1
ATOM 3259 C CA . GLY A 1 425 ? 20 5.523 -6.094 1 97.5 425 GLY A CA 1
ATOM 3260 C C . GLY A 1 425 ? 19.406 6.809 -5.551 1 97.5 425 GLY A C 1
ATOM 3261 O O . GLY A 1 425 ? 19.406 7.035 -4.336 1 97.5 425 GLY A O 1
ATOM 3262 N N . ASP A 1 426 ? 18.766 7.566 -6.512 1 96.44 426 ASP A N 1
ATOM 3263 C CA . ASP A 1 426 ? 18.188 8.836 -6.082 1 96.44 426 ASP A CA 1
ATOM 3264 C C . ASP A 1 426 ? 16.844 8.609 -5.391 1 96.44 426 ASP A C 1
ATOM 3266 O O . ASP A 1 426 ? 16.266 9.539 -4.82 1 96.44 426 ASP A O 1
ATOM 3270 N N . THR A 1 427 ? 16.359 7.363 -5.363 1 96.94 427 THR A N 1
ATOM 3271 C CA . THR A 1 427 ? 15.141 7.055 -4.641 1 96.94 427 THR A CA 1
ATOM 3272 C C . THR A 1 427 ? 15.438 6.727 -3.18 1 96.94 427 THR A C 1
ATOM 3274 O O . THR A 1 427 ? 14.523 6.551 -2.377 1 96.94 427 THR A O 1
ATOM 3277 N N . ASN A 1 428 ? 16.688 6.648 -2.799 1 97.81 428 ASN A N 1
ATOM 3278 C CA . ASN A 1 428 ? 17.047 6.344 -1.416 1 97.81 428 ASN A CA 1
ATOM 3279 C C . ASN A 1 428 ? 16.594 7.453 -0.465 1 97.81 428 ASN A C 1
ATOM 3281 O O . ASN A 1 428 ? 16.781 8.633 -0.755 1 97.81 428 ASN A O 1
ATOM 3285 N N . GLY A 1 429 ? 15.977 7.066 0.605 1 97.69 429 GLY A N 1
ATOM 3286 C CA . GLY A 1 429 ? 15.633 8.039 1.632 1 97.69 429 GLY A CA 1
ATOM 3287 C C . GLY A 1 429 ? 14.477 7.598 2.506 1 97.69 429 GLY A C 1
ATOM 3288 O O . GLY A 1 429 ? 13.906 6.523 2.299 1 97.69 429 GLY A O 1
ATOM 3289 N N . GLY A 1 430 ? 14.266 8.398 3.494 1 97.88 430 GLY A N 1
ATOM 3290 C CA . GLY A 1 430 ? 13.18 8.094 4.414 1 97.88 430 GLY A CA 1
ATOM 3291 C C . GLY A 1 430 ? 11.922 8.898 4.148 1 97.88 430 GLY A C 1
ATOM 3292 O O . GLY A 1 430 ? 10.836 8.539 4.605 1 97.88 430 GLY A O 1
ATOM 3293 N N . LEU A 1 431 ? 12.055 9.953 3.363 1 98.56 431 LEU A N 1
ATOM 3294 C CA . LEU A 1 431 ? 10.914 10.82 3.07 1 98.56 431 LEU A CA 1
ATOM 3295 C C . LEU A 1 431 ? 11.172 11.641 1.812 1 98.56 431 LEU A C 1
ATOM 3297 O O . LEU A 1 431 ? 12.289 12.125 1.597 1 98.56 431 LEU A O 1
ATOM 3301 N N . GLY A 1 432 ? 10.203 11.742 0.994 1 98.44 432 GLY A N 1
ATOM 3302 C CA . GLY A 1 432 ? 10.258 12.625 -0.163 1 98.44 432 GLY A CA 1
ATOM 3303 C C . GLY A 1 432 ? 9.375 13.844 -0.023 1 98.44 432 GLY A C 1
ATOM 3304 O O . GLY A 1 432 ? 8.18 13.727 0.275 1 98.44 432 GLY A O 1
ATOM 3305 N N . LEU A 1 433 ? 9.93 15.016 -0.277 1 98.62 433 LEU A N 1
ATOM 3306 C CA . LEU A 1 433 ? 9.195 16.266 -0.077 1 98.62 433 LEU A CA 1
ATOM 3307 C C . LEU A 1 433 ? 8.523 16.719 -1.369 1 98.62 433 LEU A C 1
ATOM 3309 O O . LEU A 1 433 ? 7.473 17.359 -1.335 1 98.62 433 LEU A O 1
ATOM 3313 N N . LEU A 1 434 ? 9.156 16.328 -2.506 1 98.62 434 LEU A N 1
ATOM 3314 C CA . LEU A 1 434 ? 8.766 16.953 -3.766 1 98.62 434 LEU A CA 1
ATOM 3315 C C . LEU A 1 434 ? 8 15.961 -4.645 1 98.62 434 LEU A C 1
ATOM 3317 O O . LEU A 1 434 ? 7.559 16.312 -5.738 1 98.62 434 LEU A O 1
ATOM 3321 N N . GLY A 1 435 ? 7.863 14.797 -4.18 1 98.19 435 GLY A N 1
ATOM 3322 C CA . GLY A 1 435 ? 7.395 13.711 -5.027 1 98.19 435 GLY A CA 1
ATOM 3323 C C . GLY A 1 435 ? 5.965 13.898 -5.5 1 98.19 435 GLY A C 1
ATOM 3324 O O . GLY A 1 435 ? 5.492 13.164 -6.367 1 98.19 435 GLY A O 1
ATOM 3325 N N . ASP A 1 436 ? 5.234 14.859 -5.023 1 98.25 436 ASP A N 1
ATOM 3326 C CA . ASP A 1 436 ? 3.869 15.133 -5.461 1 98.25 436 ASP A CA 1
ATOM 3327 C C . ASP A 1 436 ? 3.762 16.516 -6.086 1 98.25 436 ASP A C 1
ATOM 3329 O O . ASP A 1 436 ? 2.662 17.062 -6.219 1 98.25 436 ASP A O 1
ATOM 3333 N N . LEU A 1 437 ? 4.918 17.125 -6.391 1 98.62 437 LEU A N 1
ATOM 3334 C CA . LEU A 1 437 ? 5.012 18.359 -7.164 1 98.62 437 LEU A CA 1
ATOM 3335 C C . LEU A 1 437 ? 5.484 18.078 -8.586 1 98.62 437 LEU A C 1
ATOM 3337 O O . LEU A 1 437 ? 6.488 17.391 -8.789 1 98.62 437 LEU A O 1
ATOM 3341 N N . TYR A 1 438 ? 4.762 18.641 -9.555 1 98.44 438 TYR A N 1
ATOM 3342 C CA . TYR A 1 438 ? 5.273 18.562 -10.922 1 98.44 438 TYR A CA 1
ATOM 3343 C C . TYR A 1 438 ? 6.504 19.453 -11.094 1 98.44 438 TYR A C 1
ATOM 3345 O O . TYR A 1 438 ? 6.68 20.422 -10.352 1 98.44 438 TYR A O 1
ATOM 3353 N N . LYS A 1 439 ? 7.355 19.141 -12.055 1 98.38 439 LYS A N 1
ATOM 3354 C CA . LYS A 1 439 ? 8.617 19.859 -12.242 1 98.38 439 LYS A CA 1
ATOM 3355 C C . LYS A 1 439 ? 8.375 21.344 -12.422 1 98.38 439 LYS A C 1
ATOM 3357 O O . LYS A 1 439 ? 9.133 22.172 -11.898 1 98.38 439 LYS A O 1
ATOM 3362 N N . THR A 1 440 ? 7.344 21.734 -13.18 1 98.12 440 THR A N 1
ATOM 3363 C CA . THR A 1 440 ? 7.016 23.156 -13.367 1 98.12 440 THR A CA 1
ATOM 3364 C C . THR A 1 440 ? 6.688 23.812 -12.031 1 98.12 440 THR A C 1
ATOM 3366 O O . THR A 1 440 ? 7.031 24.969 -11.812 1 98.12 440 THR A O 1
ATOM 3369 N N . GLU A 1 441 ? 6.086 23.078 -11.164 1 98.5 441 GLU A N 1
ATOM 3370 C CA . GLU A 1 441 ? 5.746 23.594 -9.844 1 98.5 441 GLU A CA 1
ATOM 3371 C C . GLU A 1 441 ? 6.98 23.703 -8.961 1 98.5 441 GLU A C 1
ATOM 3373 O O . GLU A 1 441 ? 7.059 24.578 -8.094 1 98.5 441 GLU A O 1
ATOM 3378 N N . VAL A 1 442 ? 7.922 22.781 -9.156 1 98.75 442 VAL A N 1
ATOM 3379 C CA . VAL A 1 442 ? 9.18 22.844 -8.422 1 98.75 442 VAL A CA 1
ATOM 3380 C C . VAL A 1 442 ? 9.875 24.172 -8.711 1 98.75 442 VAL A C 1
ATOM 3382 O O . VAL A 1 442 ? 10.344 24.844 -7.793 1 98.75 442 VAL A O 1
ATOM 3385 N N . PHE A 1 443 ? 9.891 24.578 -9.977 1 98.56 443 PHE A N 1
ATOM 3386 C CA . PHE A 1 443 ? 10.492 25.859 -10.359 1 98.56 443 PHE A CA 1
ATOM 3387 C C . PHE A 1 443 ? 9.742 27.016 -9.719 1 98.56 443 PHE A C 1
ATOM 3389 O O . PHE A 1 443 ? 10.359 27.922 -9.156 1 98.56 443 PHE A O 1
ATOM 3396 N N . GLU A 1 444 ? 8.453 26.953 -9.789 1 98.62 444 GLU A N 1
ATOM 3397 C CA . GLU A 1 444 ? 7.641 28.047 -9.258 1 98.62 444 GLU A CA 1
ATOM 3398 C C . GLU A 1 444 ? 7.789 28.156 -7.742 1 98.62 444 GLU A C 1
ATOM 3400 O O . GLU A 1 444 ? 7.844 29.25 -7.195 1 98.62 444 GLU A O 1
ATOM 3405 N N . LEU A 1 445 ? 7.805 27 -7.07 1 98.81 445 LEU A N 1
ATOM 3406 C CA . LEU A 1 445 ? 7.953 27.016 -5.617 1 98.81 445 LEU A CA 1
ATOM 3407 C C . LEU A 1 445 ? 9.328 27.531 -5.219 1 98.81 445 LEU A C 1
ATOM 3409 O O . LEU A 1 445 ? 9.469 28.219 -4.195 1 98.81 445 LEU A O 1
ATOM 3413 N N . SER A 1 446 ? 10.336 27.219 -6.004 1 98.81 446 SER A N 1
ATOM 3414 C CA . SER A 1 446 ? 11.672 27.734 -5.742 1 98.81 446 SER A CA 1
ATOM 3415 C C . SER A 1 446 ? 11.703 29.25 -5.812 1 98.81 446 SER A C 1
ATOM 3417 O O . SER A 1 446 ? 12.289 29.906 -4.949 1 98.81 446 SER A O 1
ATOM 3419 N N . ARG A 1 447 ? 11.07 29.797 -6.84 1 98.62 447 ARG A N 1
ATOM 3420 C CA . ARG A 1 447 ? 10.977 31.25 -6.961 1 98.62 447 ARG A CA 1
ATOM 3421 C C . ARG A 1 447 ? 10.211 31.844 -5.789 1 98.62 447 ARG A C 1
ATOM 3423 O O . ARG A 1 447 ? 10.578 32.906 -5.273 1 98.62 447 ARG A O 1
ATOM 3430 N N . HIS A 1 448 ? 9.172 31.188 -5.406 1 98.69 448 HIS A N 1
ATOM 3431 C CA . HIS A 1 448 ? 8.359 31.641 -4.277 1 98.69 448 HIS A CA 1
ATOM 3432 C C . HIS A 1 448 ? 9.18 31.672 -2.99 1 98.69 448 HIS A C 1
ATOM 3434 O O . HIS A 1 448 ? 9.062 32.594 -2.191 1 98.69 448 HIS A O 1
ATOM 3440 N N . VAL A 1 449 ? 9.969 30.656 -2.748 1 98.62 449 VAL A N 1
ATOM 3441 C CA . VAL A 1 449 ? 10.82 30.578 -1.565 1 98.62 449 VAL A CA 1
ATOM 3442 C C . VAL A 1 449 ? 11.75 31.781 -1.521 1 98.62 449 VAL A C 1
ATOM 3444 O O . VAL A 1 449 ? 11.906 32.406 -0.476 1 98.62 449 VAL A O 1
ATOM 3447 N N . ASN A 1 450 ? 12.32 32.125 -2.646 1 98.56 450 ASN A N 1
ATOM 3448 C CA . ASN A 1 450 ? 13.188 33.312 -2.729 1 98.56 450 ASN A CA 1
ATOM 3449 C C . ASN A 1 450 ? 12.422 34.594 -2.445 1 98.56 450 ASN A C 1
ATOM 3451 O O . ASN A 1 450 ? 12.883 35.438 -1.674 1 98.56 450 ASN A O 1
ATOM 3455 N N . ARG A 1 451 ? 11.273 34.719 -3.033 1 98.06 451 ARG A N 1
ATOM 3456 C CA . ARG A 1 451 ? 10.461 35.906 -2.836 1 98.06 451 ARG A CA 1
ATOM 3457 C C . ARG A 1 451 ? 10.039 36.062 -1.377 1 98.06 451 ARG A C 1
ATOM 3459 O O . ARG A 1 451 ? 10.086 37.156 -0.816 1 98.06 451 ARG A O 1
ATOM 3466 N N . SER A 1 452 ? 9.609 35 -0.792 1 97.12 452 SER A N 1
ATOM 3467 C CA . SER A 1 452 ? 9.148 35 0.591 1 97.12 452 SER A CA 1
ATOM 3468 C C . SER A 1 452 ? 10.273 35.344 1.552 1 97.12 452 SER A C 1
ATOM 3470 O O . SER A 1 452 ? 10.039 35.969 2.592 1 97.12 452 SER A O 1
ATOM 3472 N N . ALA A 1 453 ? 11.461 34.938 1.224 1 96.81 453 ALA A N 1
ATOM 3473 C CA . ALA A 1 453 ? 12.617 35.219 2.068 1 96.81 453 ALA A CA 1
ATOM 3474 C C . ALA A 1 453 ? 13.148 36.625 1.814 1 96.81 453 ALA A C 1
ATOM 3476 O O . ALA A 1 453 ? 13.906 37.156 2.621 1 96.81 453 ALA A O 1
ATOM 3477 N N . GLY A 1 454 ? 12.797 37.25 0.712 1 96.75 454 GLY A N 1
ATOM 3478 C CA . GLY A 1 454 ? 13.281 38.562 0.331 1 96.75 454 GLY A CA 1
ATOM 3479 C C . GLY A 1 454 ? 14.727 38.562 -0.133 1 96.75 454 GLY A C 1
ATOM 3480 O O . GLY A 1 454 ? 15.383 39.594 -0.149 1 96.75 454 GLY A O 1
ATOM 3481 N N . ARG A 1 455 ? 15.273 37.375 -0.354 1 95.94 455 ARG A N 1
ATOM 3482 C CA . ARG A 1 455 ? 16.641 37.219 -0.851 1 95.94 455 ARG A CA 1
ATOM 3483 C C . ARG A 1 455 ? 16.781 35.906 -1.626 1 95.94 455 ARG A C 1
ATOM 3485 O O . ARG A 1 455 ? 15.891 35.062 -1.592 1 95.94 455 ARG A O 1
ATOM 3492 N N . GLU A 1 456 ? 17.859 35.781 -2.287 1 95.94 456 GLU A N 1
ATOM 3493 C CA . GLU A 1 456 ? 18.141 34.562 -3.076 1 95.94 456 GLU A CA 1
ATOM 3494 C C . GLU A 1 456 ? 18.688 33.438 -2.199 1 95.94 456 GLU A C 1
ATOM 3496 O O . GLU A 1 456 ? 19.875 33.156 -2.207 1 95.94 456 GLU A O 1
ATOM 3501 N N . LEU A 1 457 ? 17.812 32.812 -1.557 1 97.81 457 LEU A N 1
ATOM 3502 C CA . LEU A 1 457 ? 18.234 31.609 -0.864 1 97.81 457 LEU A CA 1
ATOM 3503 C C . LEU A 1 457 ? 18.719 30.562 -1.855 1 97.81 457 LEU A C 1
ATOM 3505 O O . LEU A 1 457 ? 19.797 29.984 -1.672 1 97.81 457 LEU A O 1
ATOM 3509 N N . ILE A 1 458 ? 17.875 30.344 -2.865 1 98.56 458 ILE A N 1
ATOM 3510 C CA . ILE A 1 458 ? 18.266 29.484 -3.984 1 98.56 458 ILE A CA 1
ATOM 3511 C C . ILE A 1 458 ? 18.844 30.344 -5.105 1 98.56 458 ILE A C 1
ATOM 3513 O O . ILE A 1 458 ? 18.156 31.188 -5.672 1 98.56 458 ILE A O 1
ATOM 3517 N N . PRO A 1 459 ? 20.031 30.109 -5.426 1 97.75 459 PRO A N 1
ATOM 3518 C CA . PRO A 1 459 ? 20.656 30.938 -6.469 1 97.75 459 PRO A CA 1
ATOM 3519 C C . PRO A 1 459 ? 19.875 30.922 -7.777 1 97.75 459 PRO A C 1
ATOM 3521 O O . PRO A 1 459 ? 19.422 29.859 -8.219 1 97.75 459 PRO A O 1
ATOM 3524 N N . GLN A 1 460 ? 19.75 32.094 -8.391 1 96.81 460 GLN A N 1
ATOM 3525 C CA . GLN A 1 460 ? 19.031 32.219 -9.656 1 96.81 460 GLN A CA 1
ATOM 3526 C C . GLN A 1 460 ? 19.656 31.344 -10.734 1 96.81 460 GLN A C 1
ATOM 3528 O O . GLN A 1 460 ? 18.953 30.812 -11.602 1 96.81 460 GLN A O 1
ATOM 3533 N N . ALA A 1 461 ? 20.953 31.156 -10.672 1 95.56 461 ALA A N 1
ATOM 3534 C CA . ALA A 1 461 ? 21.656 30.312 -11.625 1 95.56 461 ALA A CA 1
ATOM 3535 C C . ALA A 1 461 ? 21.109 28.891 -11.625 1 95.56 461 ALA A C 1
ATOM 3537 O O . ALA A 1 461 ? 21.062 28.234 -12.664 1 95.56 461 ALA A O 1
ATOM 3538 N N . ILE A 1 462 ? 20.734 28.375 -10.445 1 96.56 462 ILE A N 1
ATOM 3539 C CA . ILE A 1 462 ? 20.156 27.047 -10.32 1 96.56 462 ILE A CA 1
ATOM 3540 C C . ILE A 1 462 ? 18.781 27.016 -10.961 1 96.56 462 ILE A C 1
ATOM 3542 O O . ILE A 1 462 ? 18.406 26.047 -11.625 1 96.56 462 ILE A O 1
ATOM 3546 N N . ILE A 1 463 ? 18.016 28.031 -10.766 1 97.06 463 ILE A N 1
ATOM 3547 C CA . ILE A 1 463 ? 16.656 28.109 -11.273 1 97.06 463 ILE A CA 1
ATOM 3548 C C . ILE A 1 463 ? 16.672 28.234 -12.797 1 97.06 463 ILE A C 1
ATOM 3550 O O . ILE A 1 463 ? 15.82 27.656 -13.477 1 97.06 463 ILE A O 1
ATOM 3554 N N . ASP A 1 464 ? 17.656 28.922 -13.328 1 94.94 464 ASP A N 1
ATOM 3555 C CA . ASP A 1 464 ? 17.719 29.188 -14.758 1 94.94 464 ASP A CA 1
ATOM 3556 C C . ASP A 1 464 ? 18.344 28.016 -15.516 1 94.94 464 ASP A C 1
ATOM 3558 O O . ASP A 1 464 ? 18.156 27.891 -16.734 1 94.94 464 ASP A O 1
ATOM 3562 N N . LYS A 1 465 ? 19.047 27.234 -14.797 1 90.12 465 LYS A N 1
ATOM 3563 C CA . LYS A 1 465 ? 19.766 26.125 -15.406 1 90.12 465 LYS A CA 1
ATOM 3564 C C . LYS A 1 465 ? 18.812 25.047 -15.906 1 90.12 465 LYS A C 1
ATOM 3566 O O . LYS A 1 465 ? 17.906 24.625 -15.188 1 90.12 465 LYS A O 1
ATOM 3571 N N . PRO A 1 466 ? 19.031 24.594 -17.203 1 89.06 466 PRO A N 1
ATOM 3572 C CA . PRO A 1 466 ? 18.203 23.469 -17.656 1 89.06 466 PRO A CA 1
ATOM 3573 C C . PRO A 1 466 ? 18.391 22.219 -16.797 1 89.06 466 PRO A C 1
ATOM 3575 O O . PRO A 1 466 ? 19.516 21.906 -16.391 1 89.06 466 PRO A O 1
ATOM 3578 N N . PRO A 1 467 ? 17.344 21.5 -16.531 1 89.62 467 PRO A N 1
ATOM 3579 C CA . PRO A 1 467 ? 17.453 20.297 -15.703 1 89.62 467 PRO A CA 1
ATOM 3580 C C . PRO A 1 467 ? 18.312 19.203 -16.344 1 89.62 467 PRO A C 1
ATOM 3582 O O . PRO A 1 467 ? 18.25 19 -17.547 1 89.62 467 PRO A O 1
ATOM 3585 N N . SER A 1 468 ? 19.047 18.578 -15.508 1 87.81 468 SER A N 1
ATOM 3586 C CA . SER A 1 468 ? 19.938 17.5 -15.93 1 87.81 468 SER A CA 1
ATOM 3587 C C . SER A 1 468 ? 20.234 16.547 -14.789 1 87.81 468 SER A C 1
ATOM 3589 O O . SER A 1 468 ? 20.391 16.953 -13.641 1 87.81 468 SER A O 1
ATOM 3591 N N . ALA A 1 469 ? 20.375 15.25 -15.125 1 81.25 469 ALA A N 1
ATOM 3592 C CA . ALA A 1 469 ? 20.781 14.266 -14.125 1 81.25 469 ALA A CA 1
ATOM 3593 C C . ALA A 1 469 ? 22.297 14.211 -13.992 1 81.25 469 ALA A C 1
ATOM 3595 O O . ALA A 1 469 ? 22.828 13.672 -13.016 1 81.25 469 ALA A O 1
ATOM 3596 N N . GLU A 1 470 ? 22.984 14.703 -14.938 1 81.94 470 GLU A N 1
ATOM 3597 C CA . GLU A 1 470 ? 24.438 14.789 -14.992 1 81.94 470 GLU A CA 1
ATOM 3598 C C . GLU A 1 470 ? 25.078 13.422 -14.766 1 81.94 470 GLU A C 1
ATOM 3600 O O . GLU A 1 470 ? 26.031 13.297 -13.984 1 81.94 470 GLU A O 1
ATOM 3605 N N . LEU A 1 471 ? 24.516 12.406 -15.367 1 83.31 471 LEU A N 1
ATOM 3606 C CA . LEU A 1 471 ? 25.031 11.055 -15.266 1 83.31 471 LEU A CA 1
ATOM 3607 C C . LEU A 1 471 ? 25.75 10.648 -16.547 1 83.31 471 LEU A C 1
ATOM 3609 O O . LEU A 1 471 ? 26.422 9.609 -16.594 1 83.31 471 LEU A O 1
ATOM 3613 N N . ALA A 1 472 ? 25.672 11.516 -17.578 1 84 472 ALA A N 1
ATOM 3614 C CA . ALA A 1 472 ? 26.344 11.344 -18.859 1 84 472 ALA A CA 1
ATOM 3615 C C . ALA A 1 472 ? 26.797 12.688 -19.422 1 84 472 ALA A C 1
ATOM 3617 O O . ALA A 1 472 ? 26.359 13.742 -18.969 1 84 472 ALA A O 1
ATOM 3618 N N . PRO A 1 473 ? 27.734 12.641 -20.391 1 84.56 473 PRO A N 1
ATOM 3619 C CA . PRO A 1 473 ? 28.234 13.906 -20.938 1 84.56 473 PRO A CA 1
ATOM 3620 C C . PRO A 1 473 ? 27.125 14.742 -21.594 1 84.56 473 PRO A C 1
ATOM 3622 O O . PRO A 1 473 ? 26.406 14.25 -22.453 1 84.56 473 PRO A O 1
ATOM 3625 N N . ASP A 1 474 ? 26.984 15.945 -21.172 1 82.12 474 ASP A N 1
ATOM 3626 C CA . ASP A 1 474 ? 26.094 16.938 -21.766 1 82.12 474 ASP A CA 1
ATOM 3627 C C . ASP A 1 474 ? 24.641 16.469 -21.719 1 82.12 474 ASP A C 1
ATOM 3629 O O . ASP A 1 474 ? 23.859 16.734 -22.641 1 82.12 474 ASP A O 1
ATOM 3633 N N . GLN A 1 475 ? 24.438 15.812 -20.75 1 85.06 475 GLN A N 1
ATOM 3634 C CA . GLN A 1 475 ? 23.109 15.219 -20.625 1 85.06 475 GLN A CA 1
ATOM 3635 C C . GLN A 1 475 ? 22.078 16.266 -20.203 1 85.06 475 GLN A C 1
ATOM 3637 O O . GLN A 1 475 ? 22.328 17.062 -19.297 1 85.06 475 GLN A O 1
ATOM 3642 N N . LYS A 1 476 ? 20.875 16.344 -20.953 1 85.25 476 LYS A N 1
ATOM 3643 C CA . LYS A 1 476 ? 19.688 17.109 -20.562 1 85.25 476 LYS A CA 1
ATOM 3644 C C . LYS A 1 476 ? 18.469 16.188 -20.422 1 85.25 476 LYS A C 1
ATOM 3646 O O . LYS A 1 476 ? 18.344 15.203 -21.141 1 85.25 476 LYS A O 1
ATOM 3651 N N . ASP A 1 477 ? 17.625 16.531 -19.484 1 86.31 477 ASP A N 1
ATOM 3652 C CA . ASP A 1 477 ? 16.422 15.719 -19.328 1 86.31 477 ASP A CA 1
ATOM 3653 C C . ASP A 1 477 ? 15.664 15.586 -20.641 1 86.31 477 ASP A C 1
ATOM 3655 O O . ASP A 1 477 ? 15.125 14.523 -20.953 1 86.31 477 ASP A O 1
ATOM 3659 N N . GLU A 1 478 ? 15.688 16.578 -21.422 1 85.44 478 GLU A N 1
ATOM 3660 C CA . GLU A 1 478 ? 14.898 16.641 -22.641 1 85.44 478 GLU A CA 1
ATOM 3661 C C . GLU A 1 478 ? 15.477 15.727 -23.719 1 85.44 478 GLU A C 1
ATOM 3663 O O . GLU A 1 478 ? 14.828 15.469 -24.734 1 85.44 478 GLU A O 1
ATOM 3668 N N . ASP A 1 479 ? 16.656 15.188 -23.469 1 84.56 479 ASP A N 1
ATOM 3669 C CA . ASP A 1 479 ? 17.188 14.156 -24.359 1 84.56 479 ASP A CA 1
ATOM 3670 C C . ASP A 1 479 ? 16.344 12.891 -24.297 1 84.56 479 ASP A C 1
ATOM 3672 O O . ASP A 1 479 ? 16.312 12.102 -25.25 1 84.56 479 ASP A O 1
ATOM 3676 N N . SER A 1 480 ? 15.609 12.688 -23.172 1 88.19 480 SER A N 1
ATOM 3677 C CA . SER A 1 480 ? 14.875 11.445 -22.953 1 88.19 480 SER A CA 1
ATOM 3678 C C . SER A 1 480 ? 13.398 11.711 -22.703 1 88.19 480 SER A C 1
ATOM 3680 O O . SER A 1 480 ? 12.57 10.805 -22.844 1 88.19 480 SER A O 1
ATOM 3682 N N . LEU A 1 481 ? 13.047 12.906 -22.312 1 93.25 481 LEU A N 1
ATOM 3683 C CA . LEU A 1 481 ? 11.68 13.281 -21.953 1 93.25 481 LEU A CA 1
ATOM 3684 C C . LEU A 1 481 ? 11.203 14.461 -22.797 1 93.25 481 LEU A C 1
ATOM 3686 O O . LEU A 1 481 ? 12.016 15.25 -23.281 1 93.25 481 LEU A O 1
ATOM 3690 N N . PRO A 1 482 ? 9.938 14.531 -22.984 1 94.81 482 PRO A N 1
ATOM 3691 C CA . PRO A 1 482 ? 9.445 15.812 -23.5 1 94.81 482 PRO A CA 1
ATOM 3692 C C . PRO A 1 482 ? 9.703 16.969 -22.547 1 94.81 482 PRO A C 1
ATOM 3694 O O . PRO A 1 482 ? 9.961 16.75 -21.359 1 94.81 482 PRO A O 1
ATOM 3697 N N . PRO A 1 483 ? 9.688 18.203 -23.156 1 96.19 483 PRO A N 1
ATOM 3698 C CA . PRO A 1 483 ? 9.781 19.344 -22.219 1 96.19 483 PRO A CA 1
ATOM 3699 C C . PRO A 1 483 ? 8.781 19.25 -21.078 1 96.19 483 PRO A C 1
ATOM 3701 O O . PRO A 1 483 ? 7.641 18.828 -21.281 1 96.19 483 PRO A O 1
ATOM 3704 N N . TYR A 1 484 ? 9.195 19.656 -19.906 1 97.25 484 TYR A N 1
ATOM 3705 C CA . TYR A 1 484 ? 8.383 19.469 -18.719 1 97.25 484 TYR A CA 1
ATOM 3706 C C . TYR A 1 484 ? 7.059 20.219 -18.828 1 97.25 484 TYR A C 1
ATOM 3708 O O . TYR A 1 484 ? 6.039 19.766 -18.312 1 97.25 484 TYR A O 1
ATOM 3716 N N . ALA A 1 485 ? 7.043 21.344 -19.5 1 96.94 485 ALA A N 1
ATOM 3717 C CA . ALA A 1 485 ? 5.801 22.078 -19.719 1 96.94 485 ALA A CA 1
ATOM 3718 C C . ALA A 1 485 ? 4.777 21.219 -20.453 1 96.94 485 ALA A C 1
ATOM 3720 O O . ALA A 1 485 ? 3.572 21.344 -20.219 1 96.94 485 ALA A O 1
ATOM 3721 N N . VAL A 1 486 ? 5.258 20.359 -21.328 1 97.88 486 VAL A N 1
ATOM 3722 C CA . VAL A 1 486 ? 4.41 19.453 -22.094 1 97.88 486 VAL A CA 1
ATOM 3723 C C . VAL A 1 486 ? 4.129 18.203 -21.266 1 97.88 486 VAL A C 1
ATOM 3725 O O . VAL A 1 486 ? 2.975 17.797 -21.094 1 97.88 486 VAL A O 1
ATOM 3728 N N . LEU A 1 487 ? 5.168 17.625 -20.688 1 98.38 487 LEU A N 1
ATOM 3729 C CA . LEU A 1 487 ? 5.059 16.406 -19.922 1 98.38 487 LEU A CA 1
ATOM 3730 C C . LEU A 1 487 ? 4.07 16.578 -18.766 1 98.38 487 LEU A C 1
ATOM 3732 O O . LEU A 1 487 ? 3.217 15.711 -18.547 1 98.38 487 LEU A O 1
ATOM 3736 N N . ASP A 1 488 ? 4.164 17.688 -18.062 1 98.44 488 ASP A N 1
ATOM 3737 C CA . ASP A 1 488 ? 3.355 17.906 -16.875 1 98.44 488 ASP A CA 1
ATOM 3738 C C . ASP A 1 488 ? 1.869 17.969 -17.219 1 98.44 488 ASP A C 1
ATOM 3740 O O . ASP A 1 488 ? 1.03 17.453 -16.469 1 98.44 488 ASP A O 1
ATOM 3744 N N . GLU A 1 489 ? 1.555 18.531 -18.344 1 98.31 489 GLU A N 1
ATOM 3745 C CA . GLU A 1 489 ? 0.152 18.578 -18.734 1 98.31 489 GLU A CA 1
ATOM 3746 C C . GLU A 1 489 ? -0.373 17.188 -19.094 1 98.31 489 GLU A C 1
ATOM 3748 O O . GLU A 1 489 ? -1.516 16.859 -18.781 1 98.31 489 GLU A O 1
ATOM 3753 N N . ILE A 1 490 ? 0.472 16.438 -19.781 1 98.31 490 ILE A N 1
ATOM 3754 C CA . ILE A 1 490 ? 0.084 15.062 -20.094 1 98.31 490 ILE A CA 1
ATOM 3755 C C . ILE A 1 490 ? -0.112 14.273 -18.812 1 98.31 490 ILE A C 1
ATOM 3757 O O . ILE A 1 490 ? -1.087 13.531 -18.672 1 98.31 490 ILE A O 1
ATOM 3761 N N . LEU A 1 491 ? 0.81 14.422 -17.844 1 98.38 491 LEU A N 1
ATOM 3762 C CA . LEU A 1 491 ? 0.755 13.695 -16.578 1 98.38 491 LEU A CA 1
ATOM 3763 C C . LEU A 1 491 ? -0.476 14.094 -15.773 1 98.38 491 LEU A C 1
ATOM 3765 O O . LEU A 1 491 ? -1.142 13.242 -15.18 1 98.38 491 LEU A O 1
ATOM 3769 N N . LYS A 1 492 ? -0.746 15.43 -15.688 1 98 492 LYS A N 1
ATOM 3770 C CA . LYS A 1 492 ? -1.94 15.906 -14.992 1 98 492 LYS A CA 1
ATOM 3771 C C . LYS A 1 492 ? -3.199 15.25 -15.555 1 98 492 LYS A C 1
ATOM 3773 O O . LYS A 1 492 ? -4.055 14.789 -14.805 1 98 492 LYS A O 1
ATOM 3778 N N . TYR A 1 493 ? -3.232 15.156 -16.828 1 96.81 493 TYR A N 1
ATOM 3779 C CA . TYR A 1 493 ? -4.379 14.562 -17.5 1 96.81 493 TYR A CA 1
ATOM 3780 C C . TYR A 1 493 ? -4.438 13.062 -17.234 1 96.81 493 TYR A C 1
ATOM 3782 O O . TYR A 1 493 ? -5.492 12.523 -16.891 1 96.81 493 TYR A O 1
ATOM 3790 N N . ALA A 1 494 ? -3.334 12.398 -17.359 1 95.56 494 ALA A N 1
ATOM 3791 C CA . ALA A 1 494 ? -3.279 10.938 -17.359 1 95.56 494 ALA A CA 1
ATOM 3792 C C . ALA A 1 494 ? -3.369 10.391 -15.938 1 95.56 494 ALA A C 1
ATOM 3794 O O . ALA A 1 494 ? -3.955 9.328 -15.711 1 95.56 494 ALA A O 1
ATOM 3795 N N . ILE A 1 495 ? -2.816 11.047 -14.953 1 95.5 495 ILE A N 1
ATOM 3796 C CA . ILE A 1 495 ? -2.711 10.523 -13.602 1 95.5 495 ILE A CA 1
ATOM 3797 C C . ILE A 1 495 ? -3.854 11.07 -12.742 1 95.5 495 ILE A C 1
ATOM 3799 O O . ILE A 1 495 ? -4.559 10.305 -12.078 1 95.5 495 ILE A O 1
ATOM 3803 N N . GLU A 1 496 ? -4.086 12.344 -12.766 1 94.88 496 GLU A N 1
ATOM 3804 C CA . GLU A 1 496 ? -5.043 12.984 -11.859 1 94.88 496 GLU A CA 1
ATOM 3805 C C . GLU A 1 496 ? -6.43 13.062 -12.492 1 94.88 496 GLU A C 1
ATOM 3807 O O . GLU A 1 496 ? -7.434 12.789 -11.836 1 94.88 496 GLU A O 1
ATOM 3812 N N . GLY A 1 497 ? -6.457 13.445 -13.773 1 92.62 497 GLY A N 1
ATOM 3813 C CA . GLY A 1 497 ? -7.73 13.547 -14.469 1 92.62 497 GLY A CA 1
ATOM 3814 C C . GLY A 1 497 ? -8.734 14.43 -13.75 1 92.62 497 GLY A C 1
ATOM 3815 O O . GLY A 1 497 ? -8.414 15.562 -13.383 1 92.62 497 GLY A O 1
ATOM 3816 N N . ARG A 1 498 ? -9.867 13.867 -13.375 1 88.31 498 ARG A N 1
ATOM 3817 C CA . ARG A 1 498 ? -10.992 14.633 -12.836 1 88.31 498 ARG A CA 1
ATOM 3818 C C . ARG A 1 498 ? -10.789 14.938 -11.359 1 88.31 498 ARG A C 1
ATOM 3820 O O . ARG A 1 498 ? -11.609 15.633 -10.742 1 88.31 498 ARG A O 1
ATOM 3827 N N . HIS A 1 499 ? -9.703 14.406 -10.773 1 89.94 499 HIS A N 1
ATOM 3828 C CA . HIS A 1 499 ? -9.359 14.797 -9.414 1 89.94 499 HIS A CA 1
ATOM 3829 C C . HIS A 1 499 ? -8.828 16.219 -9.359 1 89.94 499 HIS A C 1
ATOM 3831 O O . HIS A 1 499 ? -8.789 16.844 -8.297 1 89.94 499 HIS A O 1
ATOM 3837 N N . LEU A 1 500 ? -8.367 16.734 -10.523 1 93.19 500 LEU A N 1
ATOM 3838 C CA . LEU A 1 500 ? -7.926 18.125 -10.602 1 93.19 500 LEU A CA 1
ATOM 3839 C C . LEU A 1 500 ? -9.102 19.078 -10.422 1 93.19 500 LEU A C 1
ATOM 3841 O O . LEU A 1 500 ? -10.258 18.688 -10.602 1 93.19 500 LEU A O 1
ATOM 3845 N N . SER A 1 501 ? -8.742 20.312 -10.047 1 92.12 501 SER A N 1
ATOM 3846 C CA . SER A 1 501 ? -9.789 21.344 -10.109 1 92.12 501 SER A CA 1
ATOM 3847 C C . SER A 1 501 ? -10.359 21.453 -11.523 1 92.12 501 SER A C 1
ATOM 3849 O O . SER A 1 501 ? -9.688 21.125 -12.5 1 92.12 501 SER A O 1
ATOM 3851 N N . THR A 1 502 ? -11.547 21.953 -11.617 1 92.31 502 THR A N 1
ATOM 3852 C CA . THR A 1 502 ? -12.211 22.078 -12.914 1 92.31 502 THR A CA 1
ATOM 3853 C C . THR A 1 502 ? -11.352 22.906 -13.875 1 92.31 502 THR A C 1
ATOM 3855 O O . THR A 1 502 ? -11.18 22.516 -15.039 1 92.31 502 THR A O 1
ATOM 3858 N N . ALA A 1 503 ? -10.836 23.906 -13.32 1 93.31 503 ALA A N 1
ATOM 3859 C CA . ALA A 1 503 ? -10.031 24.797 -14.156 1 93.31 503 ALA A CA 1
ATOM 3860 C C . ALA A 1 503 ? -8.758 24.094 -14.625 1 93.31 503 ALA A C 1
ATOM 3862 O O . ALA A 1 503 ? -8.398 24.172 -15.805 1 93.31 503 ALA A O 1
ATOM 3863 N N . GLU A 1 504 ? -8.07 23.469 -13.711 1 94.81 504 GLU A N 1
ATOM 3864 C CA . GLU A 1 504 ? -6.828 22.781 -14.047 1 94.81 504 GLU A CA 1
ATOM 3865 C C . GLU A 1 504 ? -7.078 21.609 -15 1 94.81 504 GLU A C 1
ATOM 3867 O O . GLU A 1 504 ? -6.297 21.375 -15.922 1 94.81 504 GLU A O 1
ATOM 3872 N N . TYR A 1 505 ? -8.133 20.875 -14.766 1 95.94 505 TYR A N 1
ATOM 3873 C CA . TYR A 1 505 ? -8.484 19.766 -15.656 1 95.94 505 TYR A CA 1
ATOM 3874 C C . TYR A 1 505 ? -8.781 20.266 -17.062 1 95.94 505 TYR A C 1
ATOM 3876 O O . TYR A 1 505 ? -8.336 19.672 -18.047 1 95.94 505 TYR A O 1
ATOM 3884 N N . GLY A 1 506 ? -9.594 21.375 -17.078 1 96.88 506 GLY A N 1
ATOM 3885 C CA . GLY A 1 506 ? -9.906 21.953 -18.375 1 96.88 506 GLY A CA 1
ATOM 3886 C C . GLY A 1 506 ? -8.672 22.312 -19.172 1 96.88 506 GLY A C 1
ATOM 3887 O O . GLY A 1 506 ? -8.602 22.047 -20.375 1 96.88 506 GLY A O 1
ATOM 3888 N N . THR A 1 507 ? -7.742 22.859 -18.5 1 97.31 507 THR A N 1
ATOM 3889 C CA . THR A 1 507 ? -6.496 23.25 -19.141 1 97.31 507 THR A CA 1
ATOM 3890 C C . THR A 1 507 ? -5.738 22.016 -19.641 1 97.31 507 THR A C 1
ATOM 3892 O O . THR A 1 507 ? -5.316 21.969 -20.797 1 97.31 507 THR A O 1
ATOM 3895 N N . ALA A 1 508 ? -5.547 21.016 -18.797 1 97.56 508 ALA A N 1
ATOM 3896 C CA . ALA A 1 508 ? -4.82 19.797 -19.156 1 97.56 508 ALA A CA 1
ATOM 3897 C C . ALA A 1 508 ? -5.523 19.047 -20.281 1 97.56 508 ALA A C 1
ATOM 3899 O O . ALA A 1 508 ? -4.875 18.578 -21.219 1 97.56 508 ALA A O 1
ATOM 3900 N N . GLU A 1 509 ? -6.828 18.984 -20.203 1 97.31 509 GLU A N 1
ATOM 3901 C CA . GLU A 1 509 ? -7.613 18.281 -21.219 1 97.31 509 GLU A CA 1
ATOM 3902 C C . GLU A 1 509 ? -7.488 18.969 -22.578 1 97.31 509 GLU A C 1
ATOM 3904 O O . GLU A 1 509 ? -7.289 18.297 -23.594 1 97.31 509 GLU A O 1
ATOM 3909 N N . ARG A 1 510 ? -7.668 20.281 -22.578 1 97.75 510 ARG A N 1
ATOM 3910 C CA . ARG A 1 510 ? -7.531 21.031 -23.828 1 97.75 510 ARG A CA 1
ATOM 3911 C C . ARG A 1 510 ? -6.141 20.859 -24.422 1 97.75 510 ARG A C 1
ATOM 3913 O O . ARG A 1 510 ? -5.996 20.672 -25.625 1 97.75 510 ARG A O 1
ATOM 3920 N N . PHE A 1 511 ? -5.207 20.938 -23.531 1 97.94 511 PHE A N 1
ATOM 3921 C CA . PHE A 1 511 ? -3.83 20.781 -23.984 1 97.94 511 PHE A CA 1
ATOM 3922 C C . PHE A 1 511 ? -3.623 19.422 -24.641 1 97.94 511 PHE A C 1
ATOM 3924 O O . PHE A 1 511 ? -3.088 19.328 -25.75 1 97.94 511 PHE A O 1
ATOM 3931 N N . VAL A 1 512 ? -4.012 18.328 -24.031 1 97.75 512 VAL A N 1
ATOM 3932 C CA . VAL A 1 512 ? -3.811 16.969 -24.516 1 97.75 512 VAL A CA 1
ATOM 3933 C C . VAL A 1 512 ? -4.625 16.734 -25.781 1 97.75 512 VAL A C 1
ATOM 3935 O O . VAL A 1 512 ? -4.141 16.125 -26.734 1 97.75 512 VAL A O 1
ATOM 3938 N N . THR A 1 513 ? -5.832 17.281 -25.828 1 97.5 513 THR A N 1
ATOM 3939 C CA . THR A 1 513 ? -6.668 17.156 -27.016 1 97.5 513 THR A CA 1
ATOM 3940 C C . THR A 1 513 ? -5.988 17.812 -28.219 1 97.5 513 THR A C 1
ATOM 3942 O O . THR A 1 513 ? -5.977 17.234 -29.312 1 97.5 513 THR A O 1
ATOM 3945 N N . GLN A 1 514 ? -5.504 18.938 -27.953 1 97.81 514 GLN A N 1
ATOM 3946 C CA . GLN A 1 514 ? -4.773 19.625 -29.016 1 97.81 514 GLN A CA 1
ATOM 3947 C C . GLN A 1 514 ? -3.549 18.828 -29.453 1 97.81 514 GLN A C 1
ATOM 3949 O O . GLN A 1 514 ? -3.262 18.719 -30.641 1 97.81 514 GLN A O 1
ATOM 3954 N N . LEU A 1 515 ? -2.881 18.344 -28.484 1 97.31 515 LEU A N 1
ATOM 3955 C CA . LEU A 1 515 ? -1.688 17.562 -28.75 1 97.31 515 LEU A CA 1
ATOM 3956 C C . LEU A 1 515 ? -2.029 16.328 -29.594 1 97.31 515 LEU A C 1
ATOM 3958 O O . LEU A 1 515 ? -1.282 15.969 -30.5 1 97.31 515 LEU A O 1
ATOM 3962 N N . LEU A 1 516 ? -3.068 15.625 -29.359 1 96.81 516 LEU A N 1
ATOM 3963 C CA . LEU A 1 516 ? -3.498 14.422 -30.062 1 96.81 516 LEU A CA 1
ATOM 3964 C C . LEU A 1 516 ? -3.77 14.734 -31.531 1 96.81 516 LEU A C 1
ATOM 3966 O O . LEU A 1 516 ? -3.65 13.852 -32.375 1 96.81 516 LEU A O 1
ATOM 3970 N N . GLY A 1 517 ? -4.129 15.977 -31.859 1 95.94 517 GLY A N 1
ATOM 3971 C CA . GLY A 1 517 ? -4.414 16.391 -33.219 1 95.94 517 GLY A CA 1
ATOM 3972 C C . GLY A 1 517 ? -3.168 16.766 -34 1 95.94 517 GLY A C 1
ATOM 3973 O O . GLY A 1 517 ? -3.221 16.953 -35.219 1 95.94 517 GLY A O 1
ATOM 3974 N N . GLN A 1 518 ? -2.104 16.891 -33.344 1 96.69 518 GLN A N 1
ATOM 3975 C CA . GLN A 1 518 ? -0.843 17.281 -33.969 1 96.69 518 GLN A CA 1
ATOM 3976 C C . GLN A 1 518 ? -0.052 16.047 -34.406 1 96.69 518 GLN A C 1
ATOM 3978 O O . GLN A 1 518 ? -0.22 14.961 -33.844 1 96.69 518 GLN A O 1
ATOM 3983 N N . PRO A 1 519 ? 0.731 16.266 -35.5 1 96.38 519 PRO A N 1
ATOM 3984 C CA . PRO A 1 519 ? 1.585 15.141 -35.875 1 96.38 519 PRO A CA 1
ATOM 3985 C C . PRO A 1 519 ? 2.488 14.656 -34.75 1 96.38 519 PRO A C 1
ATOM 3987 O O . PRO A 1 519 ? 3.197 15.453 -34.125 1 96.38 519 PRO A O 1
ATOM 3990 N N . GLY A 1 520 ? 2.406 13.414 -34.438 1 96.25 520 GLY A N 1
ATOM 3991 C CA . GLY A 1 520 ? 3.248 12.805 -33.406 1 96.25 520 GLY A CA 1
ATOM 3992 C C . GLY A 1 520 ? 2.668 12.922 -32.031 1 96.25 520 GLY A C 1
ATOM 3993 O O . GLY A 1 520 ? 3.215 12.359 -31.078 1 96.25 520 GLY A O 1
ATOM 3994 N N . GLY A 1 521 ? 1.645 13.703 -31.922 1 97 521 GLY A N 1
ATOM 3995 C CA . GLY A 1 521 ? 1.05 13.953 -30.609 1 97 521 GLY A CA 1
ATOM 3996 C C . GLY A 1 521 ? 0.493 12.703 -29.953 1 97 521 GLY A C 1
ATOM 3997 O O . GLY A 1 521 ? 0.721 12.469 -28.766 1 97 521 GLY A O 1
ATOM 3998 N N . ALA A 1 522 ? -0.251 11.93 -30.719 1 96.62 522 ALA A N 1
ATOM 3999 C CA . ALA A 1 522 ? -0.834 10.695 -30.188 1 96.62 522 ALA A CA 1
ATOM 4000 C C . ALA A 1 522 ? 0.251 9.734 -29.734 1 96.62 522 ALA A C 1
ATOM 4002 O O . ALA A 1 522 ? 0.116 9.094 -28.688 1 96.62 522 ALA A O 1
ATOM 4003 N N . GLU A 1 523 ? 1.241 9.609 -30.438 1 96.88 523 GLU A N 1
ATOM 4004 C CA . GLU A 1 523 ? 2.361 8.734 -30.094 1 96.88 523 GLU A CA 1
ATOM 4005 C C . GLU A 1 523 ? 3.049 9.195 -28.812 1 96.88 523 GLU A C 1
ATOM 4007 O O . GLU A 1 523 ? 3.457 8.367 -28 1 96.88 523 GLU A O 1
ATOM 4012 N N . LEU A 1 524 ? 3.17 10.492 -28.688 1 97.31 524 LEU A N 1
ATOM 4013 C CA . LEU A 1 524 ? 3.801 11.047 -27.484 1 97.31 524 LEU A CA 1
ATOM 4014 C C . LEU A 1 524 ? 2.979 10.727 -26.25 1 97.31 524 LEU A C 1
ATOM 4016 O O . LEU A 1 524 ? 3.523 10.281 -25.234 1 97.31 524 LEU A O 1
ATOM 4020 N N . VAL A 1 525 ? 1.713 10.961 -26.344 1 97.25 525 VAL A N 1
ATOM 4021 C CA . VAL A 1 525 ? 0.825 10.703 -25.219 1 97.25 525 VAL A CA 1
ATOM 4022 C C . VAL A 1 525 ? 0.871 9.219 -24.859 1 97.25 525 VAL A C 1
ATOM 4024 O O . VAL A 1 525 ? 0.963 8.867 -23.672 1 97.25 525 VAL A O 1
ATOM 4027 N N . ASP A 1 526 ? 0.875 8.391 -25.828 1 96.06 526 ASP A N 1
ATOM 4028 C CA . ASP A 1 526 ? 0.934 6.949 -25.609 1 96.06 526 ASP A CA 1
ATOM 4029 C C . ASP A 1 526 ? 2.256 6.547 -24.953 1 96.06 526 ASP A C 1
ATOM 4031 O O . ASP A 1 526 ? 2.283 5.703 -24.062 1 96.06 526 ASP A O 1
ATOM 4035 N N . ARG A 1 527 ? 3.268 7.105 -25.453 1 96.69 527 ARG A N 1
ATOM 4036 C CA . ARG A 1 527 ? 4.586 6.824 -24.906 1 96.69 527 ARG A CA 1
ATOM 4037 C C . ARG A 1 527 ? 4.648 7.199 -23.422 1 96.69 527 ARG A C 1
ATOM 4039 O O . ARG A 1 527 ? 5.172 6.441 -22.609 1 96.69 527 ARG A O 1
ATOM 4046 N N . VAL A 1 528 ? 4.148 8.383 -23.094 1 97.69 528 VAL A N 1
ATOM 4047 C CA . VAL A 1 528 ? 4.16 8.852 -21.703 1 97.69 528 VAL A CA 1
ATOM 4048 C C . VAL A 1 528 ? 3.328 7.914 -20.844 1 97.69 528 VAL A C 1
ATOM 4050 O O . VAL A 1 528 ? 3.752 7.531 -19.75 1 97.69 528 VAL A O 1
ATOM 4053 N N . LYS A 1 529 ? 2.223 7.52 -21.312 1 96.19 529 LYS A N 1
ATOM 4054 C CA . LYS A 1 529 ? 1.374 6.594 -20.578 1 96.19 529 LYS A CA 1
ATOM 4055 C C . LYS A 1 529 ? 2.094 5.273 -20.328 1 96.19 529 LYS A C 1
ATOM 4057 O O . LYS A 1 529 ? 2.014 4.715 -19.219 1 96.19 529 LYS A O 1
ATOM 4062 N N . ARG A 1 530 ? 2.771 4.777 -21.312 1 95.25 530 ARG A N 1
ATOM 4063 C CA . ARG A 1 530 ? 3.527 3.535 -21.172 1 95.25 530 ARG A CA 1
ATOM 4064 C C . ARG A 1 530 ? 4.652 3.691 -20.156 1 95.25 530 ARG A C 1
ATOM 4066 O O . ARG A 1 530 ? 4.926 2.771 -19.375 1 95.25 530 ARG A O 1
ATOM 4073 N N . MET A 1 531 ? 5.285 4.859 -20.172 1 97.06 531 MET A N 1
ATOM 4074 C CA . MET A 1 531 ? 6.34 5.129 -19.203 1 97.06 531 MET A CA 1
ATOM 4075 C C . MET A 1 531 ? 5.789 5.121 -17.781 1 97.06 531 MET A C 1
ATOM 4077 O O . MET A 1 531 ? 6.434 4.617 -16.859 1 97.06 531 MET A O 1
ATOM 4081 N N . ILE A 1 532 ? 4.574 5.668 -17.609 1 96.69 532 ILE A N 1
ATOM 4082 C CA . ILE A 1 532 ? 3.938 5.68 -16.297 1 96.69 532 ILE A CA 1
ATOM 4083 C C . ILE A 1 532 ? 3.742 4.25 -15.805 1 96.69 532 ILE A C 1
ATOM 4085 O O . ILE A 1 532 ? 4.133 3.91 -14.68 1 96.69 532 ILE A O 1
ATOM 4089 N N . PHE A 1 533 ? 3.275 3.369 -16.641 1 93.81 533 PHE A N 1
ATOM 4090 C CA . PHE A 1 533 ? 2.906 2.014 -16.25 1 93.81 533 PHE A CA 1
ATOM 4091 C C . PHE A 1 533 ? 4.148 1.173 -15.977 1 93.81 533 PHE A C 1
ATOM 4093 O O . PHE A 1 533 ? 4.164 0.367 -15.039 1 93.81 533 PHE A O 1
ATOM 4100 N N . ARG A 1 534 ? 5.176 1.409 -16.703 1 93.5 534 ARG A N 1
ATOM 4101 C CA . ARG A 1 534 ? 6.391 0.607 -16.609 1 93.5 534 ARG A CA 1
ATOM 4102 C C . ARG A 1 534 ? 7.188 0.976 -15.359 1 93.5 534 ARG A C 1
ATOM 4104 O O . ARG A 1 534 ? 8.133 0.277 -14.984 1 93.5 534 ARG A O 1
ATOM 4111 N N . SER A 1 535 ? 6.742 2.043 -14.695 1 95.75 535 SER A N 1
ATOM 4112 C CA . SER A 1 535 ? 7.543 2.537 -13.586 1 95.75 535 SER A CA 1
ATOM 4113 C C . SER A 1 535 ? 6.871 2.244 -12.25 1 95.75 535 SER A C 1
ATOM 4115 O O . SER A 1 535 ? 7.301 2.742 -11.203 1 95.75 535 SER A O 1
ATOM 4117 N N . GLU A 1 536 ? 5.797 1.393 -12.273 1 95.62 536 GLU A N 1
ATOM 4118 C CA . GLU A 1 536 ? 5.047 1.093 -11.055 1 95.62 536 GLU A CA 1
ATOM 4119 C C . GLU A 1 536 ? 5.93 0.398 -10.023 1 95.62 536 GLU A C 1
ATOM 4121 O O . GLU A 1 536 ? 5.82 0.665 -8.82 1 95.62 536 GLU A O 1
ATOM 4126 N N . TYR A 1 537 ? 6.836 -0.474 -10.477 1 95.5 537 TYR A N 1
ATOM 4127 C CA . TYR A 1 537 ? 7.676 -1.239 -9.562 1 95.5 537 TYR A CA 1
ATOM 4128 C C . TYR A 1 537 ? 8.617 -0.323 -8.797 1 95.5 537 TYR A C 1
ATOM 4130 O O . TYR A 1 537 ? 8.938 -0.582 -7.633 1 95.5 537 TYR A O 1
ATOM 4138 N N . LYS A 1 538 ? 9.086 0.804 -9.445 1 96.75 538 LYS A N 1
ATOM 4139 C CA . LYS A 1 538 ? 9.938 1.771 -8.758 1 96.75 538 LYS A CA 1
ATOM 4140 C C . LYS A 1 538 ? 9.156 2.523 -7.68 1 96.75 538 LYS A C 1
ATOM 4142 O O . LYS A 1 538 ? 9.633 2.674 -6.555 1 96.75 538 LYS A O 1
ATOM 4147 N N . ARG A 1 539 ? 7.969 2.939 -8.062 1 96.38 539 ARG A N 1
ATOM 4148 C CA . ARG A 1 539 ? 7.164 3.744 -7.152 1 96.38 539 ARG A CA 1
ATOM 4149 C C . ARG A 1 539 ? 6.723 2.924 -5.941 1 96.38 539 ARG A C 1
ATOM 4151 O O . ARG A 1 539 ? 6.594 3.457 -4.84 1 96.38 539 ARG A O 1
ATOM 4158 N N . ARG A 1 540 ? 6.582 1.606 -6.121 1 95.19 540 ARG A N 1
ATOM 4159 C CA . ARG A 1 540 ? 6.195 0.711 -5.035 1 95.19 540 ARG A CA 1
ATOM 4160 C C . ARG A 1 540 ? 7.285 0.64 -3.969 1 95.19 540 ARG A C 1
ATOM 4162 O O . ARG A 1 540 ? 6.996 0.401 -2.793 1 95.19 540 ARG A O 1
ATOM 4169 N N . GLN A 1 541 ? 8.477 0.872 -4.355 1 96.62 541 GLN A N 1
ATOM 4170 C CA . GLN A 1 541 ? 9.602 0.737 -3.43 1 96.62 541 GLN A CA 1
ATOM 4171 C C . GLN A 1 541 ? 10.094 2.104 -2.967 1 96.62 541 GLN A C 1
ATOM 4173 O O . GLN A 1 541 ? 11.211 2.223 -2.453 1 96.62 541 GLN A O 1
ATOM 4178 N N . ALA A 1 542 ? 9.305 3.16 -3.17 1 96.12 542 ALA A N 1
ATOM 4179 C CA . ALA A 1 542 ? 9.68 4.508 -2.748 1 96.12 542 ALA A CA 1
ATOM 4180 C C . ALA A 1 542 ? 9.383 4.719 -1.265 1 96.12 542 ALA A C 1
ATOM 4182 O O . ALA A 1 542 ? 8.469 4.102 -0.713 1 96.12 542 ALA A O 1
ATOM 4183 N N . PRO A 1 543 ? 10.164 5.555 -0.561 1 96.69 543 PRO A N 1
ATOM 4184 C CA . PRO A 1 543 ? 9.727 5.996 0.769 1 96.69 543 PRO A CA 1
ATOM 4185 C C . PRO A 1 543 ? 8.453 6.832 0.728 1 96.69 543 PRO A C 1
ATOM 4187 O O . PRO A 1 543 ? 7.969 7.172 -0.354 1 96.69 543 PRO A O 1
ATOM 4190 N N . PRO A 1 544 ? 7.867 7.125 1.907 1 97 544 PRO A N 1
ATOM 4191 C CA . PRO A 1 544 ? 6.707 8.023 1.914 1 97 544 PRO A CA 1
ATOM 4192 C C . PRO A 1 544 ? 6.984 9.352 1.212 1 97 544 PRO A C 1
ATOM 4194 O O . PRO A 1 544 ? 8.078 9.906 1.343 1 97 544 PRO A O 1
ATOM 4197 N N . ILE A 1 545 ? 6.039 9.797 0.436 1 98 545 ILE A N 1
ATOM 4198 C CA . ILE A 1 545 ? 6.082 11.078 -0.26 1 98 545 ILE A CA 1
ATOM 4199 C C . ILE A 1 545 ? 4.973 11.984 0.264 1 98 545 ILE A C 1
ATOM 4201 O O . ILE A 1 545 ? 3.805 11.594 0.304 1 98 545 ILE A O 1
ATOM 4205 N N . LEU A 1 546 ? 5.309 13.141 0.699 1 98.31 546 LEU A N 1
ATOM 4206 C CA . LEU A 1 546 ? 4.289 14.047 1.22 1 98.31 546 LEU A CA 1
ATOM 4207 C C . LEU A 1 546 ? 3.258 14.383 0.148 1 98.31 546 LEU A C 1
ATOM 4209 O O . LEU A 1 546 ? 3.613 14.82 -0.95 1 98.31 546 LEU A O 1
ATOM 4213 N N . ARG A 1 547 ? 2.068 14.164 0.444 1 97.94 547 ARG A N 1
ATOM 4214 C CA . ARG A 1 547 ? 0.95 14.406 -0.462 1 97.94 547 ARG A CA 1
ATOM 4215 C C . ARG A 1 547 ? 0.541 15.875 -0.45 1 97.94 547 ARG A C 1
ATOM 4217 O O . ARG A 1 547 ? 0.217 16.422 0.604 1 97.94 547 ARG A O 1
ATOM 4224 N N . VAL A 1 548 ? 0.51 16.531 -1.599 1 97.88 548 VAL A N 1
ATOM 4225 C CA . VAL A 1 548 ? 0.081 17.922 -1.65 1 97.88 548 VAL A CA 1
ATOM 4226 C C . VAL A 1 548 ? -1.024 18.094 -2.691 1 97.88 548 VAL A C 1
ATOM 4228 O O . VAL A 1 548 ? -1.688 19.125 -2.746 1 97.88 548 VAL A O 1
ATOM 4231 N N . ARG A 1 549 ? -1.277 17.078 -3.482 1 96.5 549 ARG A N 1
ATOM 4232 C CA . ARG A 1 549 ? -2.301 17.094 -4.523 1 96.5 549 ARG A CA 1
ATOM 4233 C C . ARG A 1 549 ? -3.35 16.016 -4.273 1 96.5 549 ARG A C 1
ATOM 4235 O O . ARG A 1 549 ? -3.152 15.133 -3.436 1 96.5 549 ARG A O 1
ATOM 4242 N N . PRO A 1 550 ? -4.43 16.062 -5.039 1 94.56 550 PRO A N 1
ATOM 4243 C CA . PRO A 1 550 ? -5.559 15.164 -4.754 1 94.56 550 PRO A CA 1
ATOM 4244 C C . PRO A 1 550 ? -5.242 13.703 -5.051 1 94.56 550 PRO A C 1
ATOM 4246 O O . PRO A 1 550 ? -5.855 12.805 -4.465 1 94.56 550 PRO A O 1
ATOM 4249 N N . ARG A 1 551 ? -4.328 13.477 -5.965 1 93.75 551 ARG A N 1
ATOM 4250 C CA . ARG A 1 551 ? -3.943 12.109 -6.277 1 93.75 551 ARG A CA 1
ATOM 4251 C C . ARG A 1 551 ? -2.436 11.914 -6.152 1 93.75 551 ARG A C 1
ATOM 4253 O O . ARG A 1 551 ? -1.677 12.352 -7.023 1 93.75 551 ARG A O 1
ATOM 4260 N N . ALA A 1 552 ? -2.053 11.336 -5.129 1 91.12 552 ALA A N 1
ATOM 4261 C CA . ALA A 1 552 ? -0.638 11.086 -4.867 1 91.12 552 ALA A CA 1
ATOM 4262 C C . ALA A 1 552 ? -0.29 9.617 -5.074 1 91.12 552 ALA A C 1
ATOM 4264 O O . ALA A 1 552 ? -1.159 8.742 -4.977 1 91.12 552 ALA A O 1
ATOM 4265 N N . PHE A 1 553 ? 0.927 9.289 -5.402 1 93.12 553 PHE A N 1
ATOM 4266 C CA . PHE A 1 553 ? 1.403 7.914 -5.441 1 93.12 553 PHE A CA 1
ATOM 4267 C C . PHE A 1 553 ? 1.369 7.289 -4.055 1 93.12 553 PHE A C 1
ATOM 4269 O O . PHE A 1 553 ? 1.169 7.984 -3.057 1 93.12 553 PHE A O 1
ATOM 4276 N N . GLY A 1 554 ? 1.528 6.016 -3.961 1 89.44 554 GLY A N 1
ATOM 4277 C CA . GLY A 1 554 ? 1.373 5.293 -2.709 1 89.44 554 GLY A CA 1
ATOM 4278 C C . GLY A 1 554 ? -0.026 4.742 -2.51 1 89.44 554 GLY A C 1
ATOM 4279 O O . GLY A 1 554 ? -0.572 4.082 -3.396 1 89.44 554 GLY A O 1
ATOM 4280 N N . THR A 1 555 ? -0.588 5.094 -1.414 1 88.31 555 THR A N 1
ATOM 4281 C CA . THR A 1 555 ? -1.896 4.535 -1.089 1 88.31 555 THR A CA 1
ATOM 4282 C C . THR A 1 555 ? -2.988 5.191 -1.929 1 88.31 555 THR A C 1
ATOM 4284 O O . THR A 1 555 ? -4.062 4.617 -2.117 1 88.31 555 THR A O 1
ATOM 4287 N N . GLY A 1 556 ? -2.686 6.367 -2.473 1 92.12 556 GLY A N 1
ATOM 4288 C CA . GLY A 1 556 ? -3.689 7.102 -3.227 1 92.12 556 GLY A CA 1
ATOM 4289 C C . GLY A 1 556 ? -3.854 6.602 -4.648 1 92.12 556 GLY A C 1
ATOM 4290 O O . GLY A 1 556 ? -4.801 6.984 -5.344 1 92.12 556 GLY A O 1
ATOM 4291 N N . ARG A 1 557 ? -2.926 5.809 -5.07 1 93.56 557 ARG A N 1
ATOM 4292 C CA . ARG A 1 557 ? -2.938 5.203 -6.398 1 93.56 557 ARG A CA 1
ATOM 4293 C C . ARG A 1 557 ? -2.459 3.756 -6.344 1 93.56 557 ARG A C 1
ATOM 4295 O O . ARG A 1 557 ? -1.254 3.496 -6.309 1 93.56 557 ARG A O 1
ATOM 4302 N N . GLN A 1 558 ? -3.373 2.844 -6.438 1 94 558 GLN A N 1
ATOM 4303 C CA . GLN A 1 558 ? -3.061 1.425 -6.305 1 94 558 GLN A CA 1
ATOM 4304 C C . GLN A 1 558 ? -3.141 0.712 -7.648 1 94 558 GLN A C 1
ATOM 4306 O O . GLN A 1 558 ? -4.223 0.301 -8.078 1 94 558 GLN A O 1
ATOM 4311 N N . MET A 1 559 ? -1.987 0.559 -8.305 1 95.94 559 MET A N 1
ATOM 4312 C CA . MET A 1 559 ? -1.871 -0.092 -9.609 1 95.94 559 MET A CA 1
ATOM 4313 C C . MET A 1 559 ? -1.097 -1.4 -9.492 1 95.94 559 MET A C 1
ATOM 4315 O O . MET A 1 559 ? -0.131 -1.492 -8.734 1 95.94 559 MET A O 1
ATOM 4319 N N . PRO A 1 560 ? -1.507 -2.42 -10.188 1 96.19 560 PRO A N 1
ATOM 4320 C CA . PRO A 1 560 ? -0.705 -3.646 -10.188 1 96.19 560 PRO A CA 1
ATOM 4321 C C . PRO A 1 560 ? 0.625 -3.482 -10.922 1 96.19 560 PRO A C 1
ATOM 4323 O O . PRO A 1 560 ? 0.737 -2.65 -11.82 1 96.19 560 PRO A O 1
ATOM 4326 N N . ILE A 1 561 ? 1.61 -4.207 -10.5 1 96.69 561 ILE A N 1
ATOM 4327 C CA . ILE A 1 561 ? 2.9 -4.227 -11.18 1 96.69 561 ILE A CA 1
ATOM 4328 C C . ILE A 1 561 ? 2.857 -5.227 -12.336 1 96.69 561 ILE A C 1
ATOM 4330 O O . ILE A 1 561 ? 3.141 -4.871 -13.484 1 96.69 561 ILE A O 1
ATOM 4334 N N . ALA A 1 562 ? 2.467 -6.496 -12.016 1 95.44 562 ALA A N 1
ATOM 4335 C CA . ALA A 1 562 ? 2.398 -7.574 -13 1 95.44 562 ALA A CA 1
ATOM 4336 C C . ALA A 1 562 ? 1.075 -7.543 -13.758 1 95.44 562 ALA A C 1
ATOM 4338 O O . ALA A 1 562 ? 0.182 -8.352 -13.492 1 95.44 562 ALA A O 1
ATOM 4339 N N . ALA A 1 563 ? 0.902 -6.66 -14.688 1 94.75 563 ALA A N 1
ATOM 4340 C CA . ALA A 1 563 ? -0.324 -6.477 -15.453 1 94.75 563 ALA A CA 1
ATOM 4341 C C . ALA A 1 563 ? -0.012 -6.113 -16.906 1 94.75 563 ALA A C 1
ATOM 4343 O O . ALA A 1 563 ? 1.125 -5.766 -17.234 1 94.75 563 ALA A O 1
ATOM 4344 N N . HIS A 1 564 ? -0.967 -6.332 -17.719 1 93.44 564 HIS A N 1
ATOM 4345 C CA . HIS A 1 564 ? -0.897 -5.879 -19.109 1 93.44 564 HIS A CA 1
ATOM 4346 C C . HIS A 1 564 ? -1.492 -4.48 -19.266 1 93.44 564 HIS A C 1
ATOM 4348 O O . HIS A 1 564 ? -2.66 -4.262 -18.938 1 93.44 564 HIS A O 1
ATOM 4354 N N . TYR A 1 565 ? -0.644 -3.578 -19.688 1 85.69 565 TYR A N 1
ATOM 4355 C CA . TYR A 1 565 ? -1.086 -2.203 -19.891 1 85.69 565 TYR A CA 1
ATOM 4356 C C . TYR A 1 565 ? -1.203 -1.888 -21.375 1 85.69 565 TYR A C 1
ATOM 4358 O O . TYR A 1 565 ? -0.364 -2.311 -22.172 1 85.69 565 TYR A O 1
ATOM 4366 N N . GLU A 1 566 ? -2.354 -1.486 -21.75 1 82.12 566 GLU A N 1
ATOM 4367 C CA . GLU A 1 566 ? -2.6 -1.059 -23.125 1 82.12 566 GLU A CA 1
ATOM 4368 C C . GLU A 1 566 ? -3.135 0.37 -23.172 1 82.12 566 GLU A C 1
ATOM 4370 O O . GLU A 1 566 ? -3.938 0.765 -22.328 1 82.12 566 GLU A O 1
ATOM 4375 N N . MET B 1 1 ? -30.172 -34.125 -16.641 1 91.38 1 MET B N 1
ATOM 4376 C CA . MET B 1 1 ? -28.719 -34.188 -16.531 1 91.38 1 MET B CA 1
ATOM 4377 C C . MET B 1 1 ? -28.078 -32.906 -17.109 1 91.38 1 MET B C 1
ATOM 4379 O O . MET B 1 1 ? -28.5 -32.438 -18.156 1 91.38 1 MET B O 1
ATOM 4383 N N . LEU B 1 2 ? -27.266 -32.344 -16.359 1 96.56 2 LEU B N 1
ATOM 4384 C CA . LEU B 1 2 ? -26.516 -31.125 -16.75 1 96.56 2 LEU B CA 1
ATOM 4385 C C . LEU B 1 2 ? -25.031 -31.422 -16.875 1 96.56 2 LEU B C 1
ATOM 4387 O O . LEU B 1 2 ? -24.438 -32 -15.969 1 96.56 2 LEU B O 1
ATOM 4391 N N . ARG B 1 3 ? -24.422 -31.156 -18.031 1 97.69 3 ARG B N 1
ATOM 4392 C CA . ARG B 1 3 ? -22.984 -31.297 -18.219 1 97.69 3 ARG B CA 1
ATOM 4393 C C . ARG B 1 3 ? -22.266 -29.969 -18.016 1 97.69 3 ARG B C 1
ATOM 4395 O O . ARG B 1 3 ? -22.578 -28.984 -18.703 1 97.69 3 ARG B O 1
ATOM 4402 N N . ILE B 1 4 ? -21.312 -29.922 -17.047 1 98.56 4 ILE B N 1
ATOM 4403 C CA . ILE B 1 4 ? -20.688 -28.672 -16.625 1 98.56 4 ILE B CA 1
ATOM 4404 C C . ILE B 1 4 ? -19.188 -28.766 -16.859 1 98.56 4 ILE B C 1
ATOM 4406 O O . ILE B 1 4 ? -18.516 -29.656 -16.328 1 98.56 4 ILE B O 1
ATOM 4410 N N . THR B 1 5 ? -18.609 -27.844 -17.656 1 98.75 5 THR B N 1
ATOM 4411 C CA . THR B 1 5 ? -17.156 -27.734 -17.781 1 98.75 5 THR B CA 1
ATOM 4412 C C . THR B 1 5 ? -16.625 -26.641 -16.875 1 98.75 5 THR B C 1
ATOM 4414 O O . THR B 1 5 ? -17.062 -25.484 -16.938 1 98.75 5 THR B O 1
ATOM 4417 N N . ILE B 1 6 ? -15.688 -27.031 -15.977 1 98.69 6 ILE B N 1
ATOM 4418 C CA . ILE B 1 6 ? -14.969 -26.109 -15.102 1 98.69 6 ILE B CA 1
ATOM 4419 C C . ILE B 1 6 ? -13.727 -25.578 -15.805 1 98.69 6 ILE B C 1
ATOM 4421 O O . ILE B 1 6 ? -12.883 -26.359 -16.25 1 98.69 6 ILE B O 1
ATOM 4425 N N . ALA B 1 7 ? -13.672 -24.281 -15.977 1 98.88 7 ALA B N 1
ATOM 4426 C CA . ALA B 1 7 ? -12.492 -23.672 -16.578 1 98.88 7 ALA B CA 1
ATOM 4427 C C . ALA B 1 7 ? -11.633 -22.984 -15.523 1 98.88 7 ALA B C 1
ATOM 4429 O O . ALA B 1 7 ? -11.711 -21.766 -15.359 1 98.88 7 ALA B O 1
ATOM 4430 N N . GLN B 1 8 ? -10.828 -23.75 -14.805 1 98.75 8 GLN B N 1
ATOM 4431 C CA . GLN B 1 8 ? -9.812 -23.203 -13.922 1 98.75 8 GLN B CA 1
ATOM 4432 C C . GLN B 1 8 ? -8.664 -22.578 -14.711 1 98.75 8 GLN B C 1
ATOM 4434 O O . GLN B 1 8 ? -7.719 -23.266 -15.094 1 98.75 8 GLN B O 1
ATOM 4439 N N . LEU B 1 9 ? -8.758 -21.234 -14.914 1 98.62 9 LEU B N 1
ATOM 4440 C CA . LEU B 1 9 ? -7.852 -20.562 -15.844 1 98.62 9 LEU B CA 1
ATOM 4441 C C . LEU B 1 9 ? -7 -19.531 -15.117 1 98.62 9 LEU B C 1
ATOM 4443 O O . LEU B 1 9 ? -7.297 -19.156 -13.977 1 98.62 9 LEU B O 1
ATOM 4447 N N . ASN B 1 10 ? -5.918 -19.125 -15.773 1 98.38 10 ASN B N 1
ATOM 4448 C CA . ASN B 1 10 ? -4.93 -18.156 -15.297 1 98.38 10 ASN B CA 1
ATOM 4449 C C . ASN B 1 10 ? -5.02 -16.844 -16.078 1 98.38 10 ASN B C 1
ATOM 4451 O O . ASN B 1 10 ? -4.121 -16.516 -16.844 1 98.38 10 ASN B O 1
ATOM 4455 N N . PRO B 1 11 ? -6.105 -16.047 -15.82 1 98.38 11 PRO B N 1
ATOM 4456 C CA . PRO B 1 11 ? -6.211 -14.781 -16.531 1 98.38 11 PRO B CA 1
ATOM 4457 C C . PRO B 1 11 ? -5.117 -13.789 -16.141 1 98.38 11 PRO B C 1
ATOM 4459 O O . PRO B 1 11 ? -4.574 -13.867 -15.039 1 98.38 11 PRO B O 1
ATOM 4462 N N . THR B 1 12 ? -4.746 -12.914 -17.109 1 98.19 12 THR B N 1
ATOM 4463 C CA . THR B 1 12 ? -3.775 -11.852 -16.859 1 98.19 12 THR B CA 1
ATOM 4464 C C . THR B 1 12 ? -4.484 -10.516 -16.625 1 98.19 12 THR B C 1
ATOM 4466 O O . THR B 1 12 ? -5.297 -10.086 -17.438 1 98.19 12 THR B O 1
ATOM 4469 N N . VAL B 1 13 ? -4.199 -9.883 -15.555 1 98.25 13 VAL B N 1
ATOM 4470 C CA . VAL B 1 13 ? -4.816 -8.609 -15.211 1 98.25 13 VAL B CA 1
ATOM 4471 C C . VAL B 1 13 ? -4.559 -7.598 -16.328 1 98.25 13 VAL B C 1
ATOM 4473 O O . VAL B 1 13 ? -3.414 -7.391 -16.734 1 98.25 13 VAL B O 1
ATOM 4476 N N . GLY B 1 14 ? -5.633 -7.027 -16.844 1 97.62 14 GLY B N 1
ATOM 4477 C CA . GLY B 1 14 ? -5.527 -5.953 -17.812 1 97.62 14 GLY B CA 1
ATOM 4478 C C . GLY B 1 14 ? -5.461 -6.445 -19.25 1 97.62 14 GLY B C 1
ATOM 4479 O O . GLY B 1 14 ? -5.633 -5.668 -20.188 1 97.62 14 GLY B O 1
ATOM 4480 N N . ASP B 1 15 ? -5.234 -7.723 -19.484 1 98 15 ASP B N 1
ATOM 4481 C CA . ASP B 1 15 ? -5.148 -8.273 -20.828 1 98 15 ASP B CA 1
ATOM 4482 C C . ASP B 1 15 ? -6.512 -8.773 -21.312 1 98 15 ASP B C 1
ATOM 4484 O O . ASP B 1 15 ? -6.695 -9.977 -21.531 1 98 15 ASP B O 1
ATOM 4488 N N . ILE B 1 16 ? -7.359 -7.836 -21.562 1 98.44 16 ILE B N 1
ATOM 4489 C CA . ILE B 1 16 ? -8.742 -8.164 -21.875 1 98.44 16 ILE B CA 1
ATOM 4490 C C . ILE B 1 16 ? -8.797 -9.016 -23.156 1 98.44 16 ILE B C 1
ATOM 4492 O O . ILE B 1 16 ? -9.43 -10.07 -23.172 1 98.44 16 ILE B O 1
ATOM 4496 N N . ALA B 1 17 ? -8.062 -8.609 -24.156 1 97.94 17 ALA B N 1
ATOM 4497 C CA . ALA B 1 17 ? -8.07 -9.344 -25.422 1 97.94 17 ALA B CA 1
ATOM 4498 C C . ALA B 1 17 ? -7.527 -10.758 -25.234 1 97.94 17 ALA B C 1
ATOM 4500 O O . ALA B 1 17 ? -8.086 -11.727 -25.766 1 97.94 17 ALA B O 1
ATOM 4501 N N . GLY B 1 18 ? -6.41 -10.844 -24.516 1 98.19 18 GLY B N 1
ATOM 4502 C CA . GLY B 1 18 ? -5.84 -12.156 -24.25 1 98.19 18 GLY B CA 1
ATOM 4503 C C . GLY B 1 18 ? -6.758 -13.047 -23.438 1 98.19 18 GLY B C 1
ATOM 4504 O O . GLY B 1 18 ? -6.855 -14.25 -23.703 1 98.19 18 GLY B O 1
ATOM 4505 N N . ASN B 1 19 ? -7.438 -12.531 -22.453 1 98.75 19 ASN B N 1
ATOM 4506 C CA . ASN B 1 19 ? -8.367 -13.297 -21.641 1 98.75 19 ASN B CA 1
ATOM 4507 C C . ASN B 1 19 ? -9.562 -13.773 -22.453 1 98.75 19 ASN B C 1
ATOM 4509 O O . ASN B 1 19 ? -10 -14.922 -22.312 1 98.75 19 ASN B O 1
ATOM 4513 N N . VAL B 1 20 ? -10.047 -12.859 -23.312 1 98.75 20 VAL B N 1
ATOM 4514 C CA . VAL B 1 20 ? -11.164 -13.219 -24.188 1 98.75 20 VAL B CA 1
ATOM 4515 C C . VAL B 1 20 ? -10.773 -14.398 -25.078 1 98.75 20 VAL B C 1
ATOM 4517 O O . VAL B 1 20 ? -11.547 -15.352 -25.219 1 98.75 20 VAL B O 1
ATOM 4520 N N . ALA B 1 21 ? -9.609 -14.336 -25.641 1 98.5 21 ALA B N 1
ATOM 4521 C CA . ALA B 1 21 ? -9.133 -15.406 -26.516 1 98.5 21 ALA B CA 1
ATOM 4522 C C . ALA B 1 21 ? -9.039 -16.734 -25.766 1 98.5 21 ALA B C 1
ATOM 4524 O O . ALA B 1 21 ? -9.438 -17.781 -26.281 1 98.5 21 ALA B O 1
ATOM 4525 N N . ARG B 1 22 ? -8.539 -16.703 -24.578 1 98.19 22 ARG B N 1
ATOM 4526 C CA . ARG B 1 22 ? -8.414 -17.906 -23.75 1 98.19 22 ARG B CA 1
ATOM 4527 C C . ARG B 1 22 ? -9.789 -18.484 -23.406 1 98.19 22 ARG B C 1
ATOM 4529 O O . ARG B 1 22 ? -9.969 -19.703 -23.375 1 98.19 22 ARG B O 1
ATOM 4536 N N . MET B 1 23 ? -10.68 -17.625 -23.062 1 98.75 23 MET B N 1
ATOM 4537 C CA . MET B 1 23 ? -12.031 -18.047 -22.719 1 98.75 23 MET B CA 1
ATOM 4538 C C . MET B 1 23 ? -12.711 -18.688 -23.922 1 98.75 23 MET B C 1
ATOM 4540 O O . MET B 1 23 ? -13.414 -19.703 -23.781 1 98.75 23 MET B O 1
ATOM 4544 N N . ALA B 1 24 ? -12.484 -18.125 -25.094 1 98.5 24 ALA B N 1
ATOM 4545 C CA . ALA B 1 24 ? -13.039 -18.703 -26.312 1 98.5 24 ALA B CA 1
ATOM 4546 C C . ALA B 1 24 ? -12.453 -20.094 -26.578 1 98.5 24 ALA B C 1
ATOM 4548 O O . ALA B 1 24 ? -13.164 -21 -27.016 1 98.5 24 ALA B O 1
ATOM 4549 N N . GLU B 1 25 ? -11.18 -20.203 -26.328 1 98.5 25 GLU B N 1
ATOM 4550 C CA . GLU B 1 25 ? -10.539 -21.5 -26.5 1 98.5 25 GLU B CA 1
ATOM 4551 C C . GLU B 1 25 ? -11.148 -22.531 -25.547 1 98.5 25 GLU B C 1
ATOM 4553 O O . GLU B 1 25 ? -11.383 -23.688 -25.938 1 98.5 25 GLU B O 1
ATOM 4558 N N . ALA B 1 26 ? -11.352 -22.172 -24.328 1 98.75 26 ALA B N 1
ATOM 4559 C CA . ALA B 1 26 ? -11.984 -23.047 -23.344 1 98.75 26 ALA B CA 1
ATOM 4560 C C . ALA B 1 26 ? -13.398 -23.438 -23.797 1 98.75 26 ALA B C 1
ATOM 4562 O O . ALA B 1 26 ? -13.836 -24.562 -23.578 1 98.75 26 ALA B O 1
ATOM 4563 N N . ALA B 1 27 ? -14.109 -22.516 -24.391 1 98.69 27 ALA B N 1
ATOM 4564 C CA . ALA B 1 27 ? -15.469 -22.75 -24.859 1 98.69 27 ALA B CA 1
ATOM 4565 C C . ALA B 1 27 ? -15.477 -23.812 -25.969 1 98.69 27 ALA B C 1
ATOM 4567 O O . ALA B 1 27 ? -16.375 -24.656 -26.016 1 98.69 27 ALA B O 1
ATOM 4568 N N . ALA B 1 28 ? -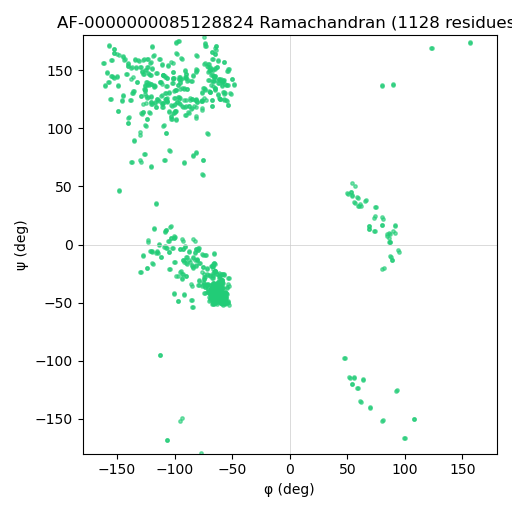14.539 -23.688 -26.828 1 98.38 28 ALA B N 1
ATOM 4569 C CA . ALA B 1 28 ? -14.43 -24.688 -27.875 1 98.38 28 ALA B CA 1
ATOM 4570 C C . ALA B 1 28 ? -14.266 -26.094 -27.297 1 98.38 28 ALA B C 1
ATOM 4572 O O . ALA B 1 28 ? -14.898 -27.047 -27.75 1 98.38 28 ALA B O 1
ATOM 4573 N N . ARG B 1 29 ? -13.43 -26.172 -26.281 1 98.19 29 ARG B N 1
ATOM 4574 C CA . ARG B 1 29 ? -13.211 -27.453 -25.625 1 98.19 29 ARG B CA 1
ATOM 4575 C C . ARG B 1 29 ? -14.469 -27.922 -24.906 1 98.19 29 ARG B C 1
ATOM 4577 O O . ARG B 1 29 ? -14.805 -29.109 -24.922 1 98.19 29 ARG B O 1
ATOM 4584 N N . ALA B 1 30 ?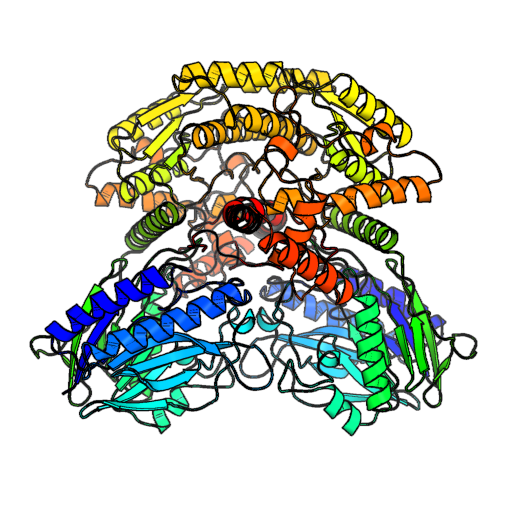 -15.102 -27.031 -24.219 1 98.5 30 ALA B N 1
ATOM 4585 C CA . ALA B 1 30 ? -16.344 -27.344 -23.516 1 98.5 30 ALA B CA 1
ATOM 4586 C C . ALA B 1 30 ? -17.422 -27.828 -24.5 1 98.5 30 ALA B C 1
ATOM 4588 O O . ALA B 1 30 ? -18.172 -28.766 -24.188 1 98.5 30 ALA B O 1
ATOM 4589 N N . ALA B 1 31 ? -17.5 -27.172 -25.609 1 97.75 31 ALA B N 1
ATOM 4590 C CA . ALA B 1 31 ? -18.469 -27.562 -26.641 1 97.75 31 ALA B CA 1
ATOM 4591 C C . ALA B 1 31 ? -18.203 -28.984 -27.141 1 97.75 31 ALA B C 1
ATOM 4593 O O . ALA B 1 31 ? -19.141 -29.75 -27.359 1 97.75 31 ALA B O 1
ATOM 4594 N N . ARG B 1 32 ? -16.953 -29.266 -27.328 1 97.25 32 ARG B N 1
ATOM 4595 C CA . ARG B 1 32 ? -16.578 -30.609 -27.766 1 97.25 32 ARG B CA 1
ATOM 4596 C C . ARG B 1 32 ? -16.984 -31.641 -26.719 1 97.25 32 ARG B C 1
ATOM 4598 O O . ARG B 1 32 ? -17.344 -32.781 -27.078 1 97.25 32 ARG B O 1
ATOM 4605 N N . ALA B 1 33 ? -16.953 -31.266 -25.5 1 96.94 33 ALA B N 1
ATOM 4606 C CA . ALA B 1 33 ? -17.359 -32.156 -24.422 1 96.94 33 ALA B CA 1
ATOM 4607 C C . ALA B 1 33 ? -18.875 -32.125 -24.234 1 96.94 33 ALA B C 1
ATOM 4609 O O . ALA B 1 33 ? -19.391 -32.719 -23.281 1 96.94 33 ALA B O 1
ATOM 4610 N N . GLN B 1 34 ? -19.594 -31.391 -25.109 1 96.56 34 GLN B N 1
ATOM 4611 C CA . GLN B 1 34 ? -21.047 -31.281 -25.109 1 96.56 34 GLN B CA 1
ATOM 4612 C C . GLN B 1 34 ? -21.562 -30.688 -23.812 1 96.56 34 GLN B C 1
ATOM 4614 O O . GLN B 1 34 ? -22.562 -31.141 -23.266 1 96.56 34 GLN B O 1
ATOM 4619 N N . ALA B 1 35 ? -20.797 -29.781 -23.266 1 98 35 ALA B N 1
ATOM 4620 C CA . ALA B 1 35 ? -21.188 -29.125 -22.031 1 98 35 ALA B CA 1
ATOM 4621 C C . ALA B 1 35 ? -22.422 -28.25 -22.234 1 98 35 ALA B C 1
ATOM 4623 O O . ALA B 1 35 ? -22.594 -27.672 -23.312 1 98 35 ALA B O 1
ATOM 4624 N N . ASP B 1 36 ? -23.281 -28.203 -21.172 1 98.25 36 ASP B N 1
ATOM 4625 C CA . ASP B 1 36 ? -24.391 -27.266 -21.125 1 98.25 36 ASP B CA 1
ATOM 4626 C C . ASP B 1 36 ? -23.984 -25.953 -20.469 1 98.25 36 ASP B C 1
ATOM 4628 O O . ASP B 1 36 ? -24.578 -24.906 -20.75 1 98.25 36 ASP B O 1
ATOM 4632 N N . LEU B 1 37 ? -23 -26.031 -19.609 1 98.62 37 LEU B N 1
ATOM 4633 C CA . LEU B 1 37 ? -22.547 -24.906 -18.797 1 98.62 37 LEU B CA 1
ATOM 4634 C C . LEU B 1 37 ? -21.016 -24.875 -18.719 1 98.62 37 LEU B C 1
ATOM 4636 O O . LEU B 1 37 ? -20.375 -25.891 -18.469 1 98.62 37 LEU B O 1
ATOM 4640 N N . LEU B 1 38 ? -20.422 -23.75 -19.094 1 98.88 38 LEU B N 1
ATOM 4641 C CA . LEU B 1 38 ? -19 -23.453 -18.969 1 98.88 38 LEU B CA 1
ATOM 4642 C C . LEU B 1 38 ? -18.766 -22.359 -17.922 1 98.88 38 LEU B C 1
ATOM 4644 O O . LEU B 1 38 ? -19.297 -21.25 -18.047 1 98.88 38 LEU B O 1
ATOM 4648 N N . VAL B 1 39 ? -17.969 -22.641 -16.844 1 98.94 39 VAL B N 1
ATOM 4649 C CA . VAL B 1 39 ? -17.844 -21.734 -15.727 1 98.94 39 VAL B CA 1
ATOM 4650 C C . VAL B 1 39 ? -16.406 -21.219 -15.617 1 98.94 39 VAL B C 1
ATOM 4652 O O . VAL B 1 39 ? -15.469 -22.016 -15.516 1 98.94 39 VAL B O 1
ATOM 4655 N N . PHE B 1 40 ? -16.234 -19.922 -15.75 1 98.94 40 PHE B N 1
ATOM 4656 C CA . PHE B 1 40 ? -14.953 -19.25 -15.562 1 98.94 40 PHE B CA 1
ATOM 4657 C C . PHE B 1 40 ? -14.852 -18.641 -14.172 1 98.94 40 PHE B C 1
ATOM 4659 O O . PHE B 1 40 ? -15.859 -18.484 -13.484 1 98.94 40 PHE B O 1
ATOM 4666 N N . PRO B 1 41 ? -13.648 -18.266 -13.703 1 98.88 41 PRO B N 1
ATOM 4667 C CA . PRO B 1 41 ? -13.469 -17.688 -12.367 1 98.88 41 PRO B CA 1
ATOM 4668 C C . PRO B 1 41 ? -13.969 -16.25 -12.273 1 98.88 41 PRO B C 1
ATOM 4670 O O . PRO B 1 41 ? -14.375 -15.672 -13.281 1 98.88 41 PRO B O 1
ATOM 4673 N N . GLU B 1 42 ? -13.953 -15.766 -11.023 1 98.88 42 GLU B N 1
ATOM 4674 C CA . GLU B 1 42 ? -14.305 -14.383 -10.703 1 98.88 42 GLU B CA 1
ATOM 4675 C C . GLU B 1 42 ? -13.422 -13.398 -11.461 1 98.88 42 GLU B C 1
ATOM 4677 O O . GLU B 1 42 ? -12.203 -13.562 -11.508 1 98.88 42 GLU B O 1
ATOM 4682 N N . LEU B 1 43 ? -14.062 -12.422 -12.094 1 98.88 43 LEU B N 1
ATOM 4683 C CA . LEU B 1 43 ? -13.414 -11.352 -12.844 1 98.88 43 LEU B CA 1
ATOM 4684 C C . LEU B 1 43 ? -12.508 -11.914 -13.93 1 98.88 43 LEU B C 1
ATOM 4686 O O . LEU B 1 43 ? -11.461 -11.352 -14.227 1 98.88 43 LEU B O 1
ATOM 4690 N N . SER B 1 44 ? -12.898 -12.953 -14.508 1 98.75 44 SER B N 1
ATOM 4691 C CA . SER B 1 44 ? -12.086 -13.656 -15.492 1 98.75 44 SER B CA 1
ATOM 4692 C C . SER B 1 44 ? -11.852 -12.797 -16.734 1 98.75 44 SER B C 1
ATOM 4694 O O . SER B 1 44 ? -10.867 -12.984 -17.453 1 98.75 44 SER B O 1
ATOM 4696 N N . LEU B 1 45 ? -12.719 -11.781 -17.016 1 98.81 45 LEU B N 1
ATOM 4697 C CA . LEU B 1 45 ? -12.555 -10.922 -18.172 1 98.81 45 LEU B CA 1
ATOM 4698 C C . LEU B 1 45 ? -11.305 -10.062 -18.047 1 98.81 45 LEU B C 1
ATOM 4700 O O . LEU B 1 45 ? -10.586 -9.852 -19.031 1 98.81 45 LEU B O 1
ATOM 4704 N N . CYS B 1 46 ? -11.047 -9.625 -16.812 1 98.38 46 CYS B N 1
ATOM 4705 C CA . CYS B 1 46 ? -9.938 -8.68 -16.688 1 98.38 46 CYS B CA 1
ATOM 4706 C C . CYS B 1 46 ? -8.867 -9.227 -15.75 1 98.38 46 CYS B C 1
ATOM 4708 O O . CYS B 1 46 ? -7.77 -8.672 -15.664 1 98.38 46 CYS B O 1
ATOM 4710 N N . GLY B 1 47 ? -9.086 -10.305 -15.141 1 98.12 47 GLY B N 1
ATOM 4711 C CA . GLY B 1 47 ? -8.172 -10.797 -14.125 1 98.12 47 GLY B CA 1
ATOM 4712 C C . GLY B 1 47 ? -8.352 -10.117 -12.781 1 98.12 47 GLY B C 1
ATOM 4713 O O . GLY B 1 47 ? -8.625 -8.922 -12.711 1 98.12 47 GLY B O 1
ATOM 4714 N N . TYR B 1 48 ? -8.32 -10.977 -11.719 1 97.69 48 TYR B N 1
ATOM 4715 C CA . TYR B 1 48 ? -8.406 -10.461 -10.359 1 97.69 48 TYR B CA 1
ATOM 4716 C C . TYR B 1 48 ? -7.016 -10.164 -9.797 1 97.69 48 TYR B C 1
ATOM 4718 O O . TYR B 1 48 ? -6.125 -11.016 -9.859 1 97.69 48 TYR B O 1
ATOM 4726 N N . TYR B 1 49 ? -6.602 -8.992 -9.297 1 95.19 49 TYR B N 1
ATOM 4727 C CA . TYR B 1 49 ? -7.398 -7.793 -9.047 1 95.19 49 TYR B CA 1
ATOM 4728 C C . TYR B 1 49 ? -6.797 -6.578 -9.742 1 95.19 49 TYR B C 1
ATOM 4730 O O . TYR B 1 49 ? -5.602 -6.297 -9.594 1 95.19 49 TYR B O 1
ATOM 4738 N N . PRO B 1 50 ? -7.523 -5.848 -10.469 1 96.81 50 PRO B N 1
ATOM 4739 C CA . PRO B 1 50 ? -6.984 -4.785 -11.32 1 96.81 50 PRO B CA 1
ATOM 4740 C C . PRO B 1 50 ? -6.648 -3.518 -10.547 1 96.81 50 PRO B C 1
ATOM 4742 O O . PRO B 1 50 ? -5.953 -2.637 -11.062 1 96.81 50 PRO B O 1
ATOM 4745 N N . GLY B 1 51 ? -7.18 -3.395 -9.281 1 95.81 51 GLY B N 1
ATOM 4746 C CA . GLY B 1 51 ? -6.941 -2.176 -8.523 1 95.81 51 GLY B CA 1
ATOM 4747 C C . GLY B 1 51 ? -7.5 -0.937 -9.195 1 95.81 51 GLY B C 1
ATOM 4748 O O . GLY B 1 51 ? -8.625 -0.952 -9.703 1 95.81 51 GLY B O 1
ATOM 4749 N N . ASP B 1 52 ? -6.75 0.159 -9.258 1 96.25 52 ASP B N 1
ATOM 4750 C CA . ASP B 1 52 ? -7.234 1.454 -9.727 1 96.25 52 ASP B CA 1
ATOM 4751 C C . ASP B 1 52 ? -7.277 1.503 -11.25 1 96.25 52 ASP B C 1
ATOM 4753 O O . ASP B 1 52 ? -7.707 2.502 -11.828 1 96.25 52 ASP B O 1
ATOM 4757 N N . LEU B 1 53 ? -6.848 0.46 -11.961 1 96.69 53 LEU B N 1
ATOM 4758 C CA . LEU B 1 53 ? -7.16 0.385 -13.383 1 96.69 53 LEU B CA 1
ATOM 4759 C C . LEU B 1 53 ? -8.664 0.536 -13.617 1 96.69 53 LEU B C 1
ATOM 4761 O O . LEU B 1 53 ? -9.078 1.074 -14.641 1 96.69 53 LEU B O 1
ATOM 4765 N N . LEU B 1 54 ? -9.398 0.122 -12.641 1 97.75 54 LEU B N 1
ATOM 4766 C CA . LEU B 1 54 ? -10.859 0.159 -12.727 1 97.75 54 LEU B CA 1
ATOM 4767 C C . LEU B 1 54 ? -11.367 1.597 -12.766 1 97.75 54 LEU B C 1
ATOM 4769 O O . LEU B 1 54 ? -12.508 1.846 -13.148 1 97.75 54 LEU B O 1
ATOM 4773 N N . ASP B 1 55 ? -10.539 2.51 -12.344 1 94.31 55 ASP B N 1
ATOM 4774 C CA . ASP B 1 55 ? -10.93 3.914 -12.328 1 94.31 55 ASP B CA 1
ATOM 4775 C C . ASP B 1 55 ? -10.641 4.582 -13.672 1 94.31 55 ASP B C 1
ATOM 4777 O O . ASP B 1 55 ? -11.117 5.688 -13.938 1 94.31 55 ASP B O 1
ATOM 4781 N N . GLU B 1 56 ? -9.859 3.961 -14.508 1 92.94 56 GLU B N 1
ATOM 4782 C CA . GLU B 1 56 ? -9.43 4.555 -15.766 1 92.94 56 GLU B CA 1
ATOM 4783 C C . GLU B 1 56 ? -10.508 4.406 -16.844 1 92.94 56 GLU B C 1
ATOM 4785 O O . GLU B 1 56 ? -10.906 3.291 -17.172 1 92.94 56 GLU B O 1
ATOM 4790 N N . PRO B 1 57 ? -10.961 5.492 -17.453 1 92.5 57 PRO B N 1
ATOM 4791 C CA . PRO B 1 57 ? -12.008 5.41 -18.484 1 92.5 57 PRO B CA 1
ATOM 4792 C C . PRO B 1 57 ? -11.625 4.5 -19.641 1 92.5 57 PRO B C 1
ATOM 4794 O O . PRO B 1 57 ? -12.453 3.725 -20.125 1 92.5 57 PRO B O 1
ATOM 4797 N N . ALA B 1 58 ? -10.391 4.594 -20.062 1 92.19 58 ALA B N 1
ATOM 4798 C CA . ALA B 1 58 ? -9.945 3.762 -21.188 1 92.19 58 ALA B CA 1
ATOM 4799 C C . ALA B 1 58 ? -10.031 2.279 -20.828 1 92.19 58 ALA B C 1
ATOM 4801 O O . ALA B 1 58 ? -10.359 1.452 -21.688 1 92.19 58 ALA B O 1
ATOM 4802 N N . PHE B 1 59 ? -9.719 1.945 -19.625 1 96.19 59 PHE B N 1
ATOM 4803 C CA . PHE B 1 59 ? -9.812 0.562 -19.172 1 96.19 59 PHE B CA 1
ATOM 4804 C C . PHE B 1 59 ? -11.258 0.082 -19.188 1 96.19 59 PHE B C 1
ATOM 4806 O O . PHE B 1 59 ? -11.547 -1.022 -19.656 1 96.19 59 PHE B O 1
ATOM 4813 N N . ARG B 1 60 ? -12.148 0.894 -18.703 1 97 60 ARG B N 1
ATOM 4814 C CA . ARG B 1 60 ? -13.562 0.556 -18.672 1 97 60 ARG B CA 1
ATOM 4815 C C . ARG B 1 60 ? -14.117 0.363 -20.078 1 97 60 ARG B C 1
ATOM 4817 O O . ARG B 1 60 ? -14.961 -0.505 -20.312 1 97 60 ARG B O 1
ATOM 4824 N N . GLU B 1 61 ? -13.648 1.146 -20.969 1 97 61 GLU B N 1
ATOM 4825 C CA . GLU B 1 61 ? -14.055 0.981 -22.359 1 97 61 GLU B CA 1
ATOM 4826 C C . GLU B 1 61 ? -13.586 -0.36 -22.922 1 97 61 GLU B C 1
ATOM 4828 O O . GLU B 1 61 ? -14.328 -1.037 -23.625 1 97 61 GLU B O 1
ATOM 4833 N N . ARG B 1 62 ? -12.398 -0.723 -22.641 1 97.5 62 ARG B N 1
ATOM 4834 C CA . ARG B 1 62 ? -11.875 -2.008 -23.078 1 97.5 62 ARG B CA 1
ATOM 4835 C C . ARG B 1 62 ? -12.656 -3.164 -22.469 1 97.5 62 ARG B C 1
ATOM 4837 O O . ARG B 1 62 ? -12.836 -4.203 -23.109 1 97.5 62 ARG B O 1
ATOM 4844 N N . LEU B 1 63 ? -13.062 -2.969 -21.25 1 98.19 63 LEU B N 1
ATOM 4845 C CA . LEU B 1 63 ? -13.898 -3.975 -20.609 1 98.19 63 LEU B CA 1
ATOM 4846 C C . LEU B 1 63 ? -15.203 -4.172 -21.375 1 98.19 63 LEU B C 1
ATOM 4848 O O . LEU B 1 63 ? -15.617 -5.305 -21.609 1 98.19 63 LEU B O 1
ATOM 4852 N N . GLU B 1 64 ? -15.789 -3.07 -21.766 1 98.19 64 GLU B N 1
ATOM 4853 C CA . GLU B 1 64 ? -17.031 -3.135 -22.516 1 98.19 64 GLU B CA 1
ATOM 4854 C C . GLU B 1 64 ? -16.828 -3.811 -23.875 1 98.19 64 GLU B C 1
ATOM 4856 O O . GLU B 1 64 ? -17.641 -4.637 -24.297 1 98.19 64 GLU B O 1
ATOM 4861 N N . GLN B 1 65 ? -15.758 -3.471 -24.469 1 98.38 65 GLN B N 1
ATOM 4862 C CA . GLN B 1 65 ? -15.438 -4.094 -25.75 1 98.38 65 GLN B CA 1
ATOM 4863 C C . GLN B 1 65 ? -15.195 -5.59 -25.594 1 98.38 65 GLN B C 1
ATOM 4865 O O . GLN B 1 65 ? -15.633 -6.391 -26.422 1 98.38 65 GLN B O 1
ATOM 4870 N N . GLY B 1 66 ? -14.469 -5.938 -24.562 1 98.75 66 GLY B N 1
ATOM 4871 C CA . GLY B 1 66 ? -14.227 -7.344 -24.281 1 98.75 66 GLY B CA 1
ATOM 4872 C C . GLY B 1 66 ? -15.5 -8.133 -24.047 1 98.75 66 GLY B C 1
ATOM 4873 O O . GLY B 1 66 ? -15.641 -9.258 -24.516 1 98.75 66 GLY B O 1
ATOM 4874 N N . LEU B 1 67 ? -16.406 -7.539 -23.312 1 98.75 67 LEU B N 1
ATOM 4875 C CA . LEU B 1 67 ? -17.688 -8.195 -23.078 1 98.75 67 LEU B CA 1
ATOM 4876 C C . LEU B 1 67 ? -18.438 -8.406 -24.391 1 98.75 67 LEU B C 1
ATOM 4878 O O . LEU B 1 67 ? -19.031 -9.469 -24.594 1 98.75 67 LEU B O 1
ATOM 4882 N N . GLN B 1 68 ? -18.406 -7.41 -25.234 1 98.69 68 GLN B N 1
ATOM 4883 C CA . GLN B 1 68 ? -19.062 -7.543 -26.531 1 98.69 68 GLN B CA 1
ATOM 4884 C C . GLN B 1 68 ? -18.438 -8.664 -27.344 1 98.69 68 GLN B C 1
ATOM 4886 O O . GLN B 1 68 ? -19.125 -9.422 -28.031 1 98.69 68 GLN B O 1
ATOM 4891 N N . GLN B 1 69 ? -17.141 -8.75 -27.297 1 98.75 69 GLN B N 1
ATOM 4892 C CA . GLN B 1 69 ? -16.438 -9.812 -28 1 98.75 69 GLN B CA 1
ATOM 4893 C C . GLN B 1 69 ? -16.844 -11.188 -27.469 1 98.75 69 GLN B C 1
ATOM 4895 O O . GLN B 1 69 ? -17.016 -12.133 -28.234 1 98.75 69 GLN B O 1
ATOM 4900 N N . LEU B 1 70 ? -17 -11.305 -26.188 1 98.81 70 LEU B N 1
ATOM 4901 C CA . LEU B 1 70 ? -17.438 -12.562 -25.609 1 98.81 70 LEU B CA 1
ATOM 4902 C C . LEU B 1 70 ? -18.859 -12.906 -26.047 1 98.81 70 LEU B C 1
ATOM 4904 O O . LEU B 1 70 ? -19.141 -14.055 -26.375 1 98.81 70 LEU B O 1
ATOM 4908 N N . LEU B 1 71 ? -19.719 -11.906 -26.016 1 98.75 71 LEU B N 1
ATOM 4909 C CA . LEU B 1 71 ? -21.078 -12.125 -26.469 1 98.75 71 LEU B CA 1
ATOM 4910 C C . LEU B 1 71 ? -21.109 -12.648 -27.906 1 98.75 71 LEU B C 1
ATOM 4912 O O . LEU B 1 71 ? -21.828 -13.594 -28.219 1 98.75 71 LEU B O 1
ATOM 4916 N N . GLN B 1 72 ? -20.297 -12.062 -28.688 1 98.5 72 GLN B N 1
ATOM 4917 C CA . GLN B 1 72 ? -20.203 -12.516 -30.062 1 98.5 72 GLN B CA 1
ATOM 4918 C C . GLN B 1 72 ? -19.688 -13.945 -30.141 1 98.5 72 GLN B C 1
ATOM 4920 O O . GLN B 1 72 ? -20.188 -14.758 -30.922 1 98.5 72 GLN B O 1
ATOM 4925 N N . ALA B 1 73 ? -18.719 -14.258 -29.359 1 98.44 73 ALA B N 1
ATOM 4926 C CA . ALA B 1 73 ? -18.125 -15.594 -29.359 1 98.44 73 ALA B CA 1
ATOM 4927 C C . ALA B 1 73 ? -19.156 -16.656 -28.969 1 98.44 73 ALA B C 1
ATOM 4929 O O . ALA B 1 73 ? -19.125 -17.781 -29.469 1 98.44 73 ALA B O 1
ATOM 4930 N N . THR B 1 74 ? -20.047 -16.328 -28.109 1 98.44 74 THR B N 1
ATOM 4931 C CA . THR B 1 74 ? -21.047 -17.297 -27.641 1 98.44 74 THR B CA 1
ATOM 4932 C C . THR B 1 74 ? -21.938 -17.75 -28.797 1 98.44 74 THR B C 1
ATOM 4934 O O . THR B 1 74 ? -22.531 -18.828 -28.719 1 98.44 74 THR B O 1
ATOM 4937 N N . ARG B 1 75 ? -22.094 -16.969 -29.812 1 98.31 75 ARG B N 1
ATOM 4938 C CA . ARG B 1 75 ? -22.953 -17.297 -30.953 1 98.31 75 ARG B CA 1
ATOM 4939 C C . ARG B 1 75 ? -22.422 -18.516 -31.703 1 98.31 75 ARG B C 1
ATOM 4941 O O . ARG B 1 75 ? -23.156 -19.188 -32.438 1 98.31 75 ARG B O 1
ATOM 4948 N N . GLN B 1 76 ? -21.125 -18.75 -31.531 1 97.88 76 GLN B N 1
ATOM 4949 C CA . GLN B 1 76 ? -20.531 -19.922 -32.156 1 97.88 76 GLN B CA 1
ATOM 4950 C C . GLN B 1 76 ? -21.062 -21.219 -31.547 1 97.88 76 GLN B C 1
ATOM 4952 O O . GLN B 1 76 ? -21.094 -22.266 -32.219 1 97.88 76 GLN B O 1
ATOM 4957 N N . TRP B 1 77 ? -21.359 -21.172 -30.297 1 97.56 77 TRP B N 1
ATOM 4958 C CA . TRP B 1 77 ? -21.938 -22.297 -29.562 1 97.56 77 TRP B CA 1
ATOM 4959 C C . TRP B 1 77 ? -23.219 -21.891 -28.859 1 97.56 77 TRP B C 1
ATOM 4961 O O . TRP B 1 77 ? -23.266 -21.828 -27.625 1 97.56 77 TRP B O 1
ATOM 4971 N N . PRO B 1 78 ? -24.281 -21.797 -29.578 1 97.25 78 PRO B N 1
ATOM 4972 C CA . PRO B 1 78 ? -25.5 -21.125 -29.078 1 97.25 78 PRO B CA 1
ATOM 4973 C C . PRO B 1 78 ? -26.172 -21.875 -27.938 1 97.25 78 PRO B C 1
ATOM 4975 O O . PRO B 1 78 ? -27 -21.312 -27.234 1 97.25 78 PRO B O 1
ATOM 4978 N N . GLN B 1 79 ? -25.891 -23.125 -27.75 1 96.75 79 GLN B N 1
ATOM 4979 C CA . GLN B 1 79 ? -26.547 -23.906 -26.688 1 96.75 79 GLN B CA 1
ATOM 4980 C C . GLN B 1 79 ? -25.734 -23.859 -25.406 1 96.75 79 GLN B C 1
ATOM 4982 O O . GLN B 1 79 ? -26.234 -24.25 -24.344 1 96.75 79 GLN B O 1
ATOM 4987 N N . LEU B 1 80 ? -24.5 -23.438 -25.469 1 98.5 80 LEU B N 1
ATOM 4988 C CA . LEU B 1 80 ? -23.594 -23.406 -24.328 1 98.5 80 LEU B CA 1
ATOM 4989 C C . LEU B 1 80 ? -23.781 -22.141 -23.516 1 98.5 80 LEU B C 1
ATOM 4991 O O . LEU B 1 80 ? -23.766 -21.031 -24.047 1 98.5 80 LEU B O 1
ATOM 4995 N N . HIS B 1 81 ? -24.047 -22.266 -22.188 1 98.81 81 HIS B N 1
ATOM 4996 C CA . HIS B 1 81 ? -24.078 -21.125 -21.266 1 98.81 81 HIS B CA 1
ATOM 4997 C C . HIS B 1 81 ? -22.688 -20.828 -20.719 1 98.81 81 HIS B C 1
ATOM 4999 O O . HIS B 1 81 ? -21.984 -21.734 -20.234 1 98.81 81 HIS B O 1
ATOM 5005 N N . TRP B 1 82 ? -22.234 -19.609 -20.859 1 98.88 82 TRP B N 1
ATOM 5006 C CA . TRP B 1 82 ? -20.953 -19.172 -20.281 1 98.88 82 TRP B CA 1
ATOM 5007 C C . TRP B 1 82 ? -21.172 -18.422 -18.984 1 98.88 82 TRP B C 1
ATOM 5009 O O . TRP B 1 82 ? -21.766 -17.344 -18.969 1 98.88 82 TRP B O 1
ATOM 5019 N N . VAL B 1 83 ? -20.734 -18.938 -17.844 1 98.94 83 VAL B N 1
ATOM 5020 C CA . VAL B 1 83 ? -20.688 -18.172 -16.594 1 98.94 83 VAL B CA 1
ATOM 5021 C C . VAL B 1 83 ? -19.328 -17.469 -16.469 1 98.94 83 VAL B C 1
ATOM 5023 O O . VAL B 1 83 ? -18.297 -18.125 -16.312 1 98.94 83 VAL B O 1
ATOM 5026 N N . ILE B 1 84 ? -19.312 -16.156 -16.562 1 98.94 84 ILE B N 1
ATOM 5027 C CA . ILE B 1 84 ? -18.062 -15.398 -16.516 1 98.94 84 ILE B CA 1
ATOM 5028 C C . ILE B 1 84 ? -18.125 -14.367 -15.398 1 98.94 84 ILE B C 1
ATOM 5030 O O . ILE B 1 84 ? -19.203 -14.078 -14.867 1 98.94 84 ILE B O 1
ATOM 5034 N N . GLY B 1 85 ? -16.953 -13.898 -14.953 1 98.88 85 GLY B N 1
ATOM 5035 C CA . GLY B 1 85 ? -16.859 -12.758 -14.062 1 98.88 85 GLY B CA 1
ATOM 5036 C C . GLY B 1 85 ? -16.344 -11.5 -14.742 1 98.88 85 GLY B C 1
ATOM 5037 O O . GLY B 1 85 ? -15.391 -11.555 -15.516 1 98.88 85 GLY B O 1
ATOM 5038 N N . ALA B 1 86 ? -16.969 -10.328 -14.461 1 98.88 86 ALA B N 1
ATOM 5039 C CA . ALA B 1 86 ? -16.562 -9.055 -15.047 1 98.88 86 ALA B CA 1
ATOM 5040 C C . ALA B 1 86 ? -17.047 -7.879 -14.211 1 98.88 86 ALA B C 1
ATOM 5042 O O . ALA B 1 86 ? -18.062 -7.973 -13.531 1 98.88 86 ALA B O 1
ATOM 5043 N N . PRO B 1 87 ? -16.25 -6.781 -14.203 1 98.75 87 PRO B N 1
ATOM 5044 C CA . PRO B 1 87 ? -16.844 -5.543 -13.688 1 98.75 87 PRO B CA 1
ATOM 5045 C C . PRO B 1 87 ? -18 -5.031 -14.555 1 98.75 87 PRO B C 1
ATOM 5047 O O . PRO B 1 87 ? -17.922 -5.102 -15.789 1 98.75 87 PRO B O 1
ATOM 5050 N N . THR B 1 88 ? -19.062 -4.645 -13.938 1 98.5 88 THR B N 1
ATOM 5051 C CA . THR B 1 88 ? -20.172 -4.055 -14.664 1 98.5 88 THR B CA 1
ATOM 5052 C C . THR B 1 88 ? -20.562 -2.707 -14.062 1 98.5 88 THR B C 1
ATOM 5054 O O . THR B 1 88 ? -20.219 -2.412 -12.914 1 98.5 88 THR B O 1
ATOM 5057 N N . ARG B 1 89 ? -21.234 -1.912 -14.812 1 97.19 89 ARG B N 1
ATOM 5058 C CA . ARG B 1 89 ? -21.625 -0.587 -14.359 1 97.19 89 ARG B CA 1
ATOM 5059 C C . ARG B 1 89 ? -22.703 -0.683 -13.281 1 97.19 89 ARG B C 1
ATOM 5061 O O . ARG B 1 89 ? -23.625 -1.507 -13.375 1 97.19 89 ARG B O 1
ATOM 5068 N N . ALA B 1 90 ? -22.516 0.019 -12.234 1 95.75 90 ALA B N 1
ATOM 5069 C CA . ALA B 1 90 ? -23.531 0.13 -11.188 1 95.75 90 ALA B CA 1
ATOM 5070 C C . ALA B 1 90 ? -24.453 1.312 -11.445 1 95.75 90 ALA B C 1
ATOM 5072 O O . ALA B 1 90 ? -24.016 2.354 -11.938 1 95.75 90 ALA B O 1
ATOM 5073 N N . SER B 1 91 ? -25.703 1.018 -11.07 1 89.19 91 SER B N 1
ATOM 5074 C CA . SER B 1 91 ? -26.672 2.098 -11.125 1 89.19 91 SER B CA 1
ATOM 5075 C C . SER B 1 91 ? -27.031 2.602 -9.734 1 89.19 91 SER B C 1
ATOM 5077 O O . SER B 1 91 ? -26.938 1.858 -8.758 1 89.19 91 SER B O 1
ATOM 5079 N N . GLY B 1 92 ? -27.234 3.852 -9.586 1 88.25 92 GLY B N 1
ATOM 5080 C CA . GLY B 1 92 ? -27.609 4.406 -8.297 1 88.25 92 GLY B CA 1
ATOM 5081 C C . GLY B 1 92 ? -26.438 5.035 -7.555 1 88.25 92 GLY B C 1
ATOM 5082 O O . GLY B 1 92 ? -25.391 5.297 -8.148 1 88.25 92 GLY B O 1
ATOM 5083 N N . PRO B 1 93 ? -26.625 5.324 -6.266 1 91.94 93 PRO B N 1
ATOM 5084 C CA . PRO B 1 93 ? -25.562 5.953 -5.48 1 91.94 93 PRO B CA 1
ATOM 5085 C C . PRO B 1 93 ? -24.422 4.988 -5.137 1 91.94 93 PRO B C 1
ATOM 5087 O O . PRO B 1 93 ? -24.625 3.77 -5.152 1 91.94 93 PRO B O 1
ATOM 5090 N N . GLY B 1 94 ? -23.297 5.52 -4.895 1 93.62 94 GLY B N 1
ATOM 5091 C CA . GLY B 1 94 ? -22.172 4.711 -4.453 1 93.62 94 GLY B CA 1
ATOM 5092 C C . GLY B 1 94 ? -21.109 4.539 -5.523 1 93.62 94 GLY B C 1
ATOM 5093 O O . GLY B 1 94 ? -20.875 5.441 -6.328 1 93.62 94 GLY B O 1
ATOM 5094 N N . LYS B 1 95 ? -20.422 3.393 -5.449 1 96 95 LYS B N 1
ATOM 5095 C CA . LYS B 1 95 ? -19.344 3.109 -6.395 1 96 95 LYS B CA 1
ATOM 5096 C C . LYS B 1 95 ? -19.891 2.869 -7.797 1 96 95 LYS B C 1
ATOM 5098 O O . LYS B 1 95 ? -21.016 2.365 -7.957 1 96 95 LYS B O 1
ATOM 5103 N N . PRO B 1 96 ? -19.109 3.152 -8.789 1 95.25 96 PRO B N 1
ATOM 5104 C CA . PRO B 1 96 ? -19.625 3.113 -10.164 1 95.25 96 PRO B CA 1
ATOM 5105 C C . PRO B 1 96 ? -19.641 1.702 -10.75 1 95.25 96 PRO B C 1
ATOM 5107 O O . PRO B 1 96 ? -20.156 1.49 -11.844 1 95.25 96 PRO B O 1
ATOM 5110 N N . LEU B 1 97 ? -19.078 0.745 -10.039 1 98.25 97 LEU B N 1
ATOM 5111 C CA . LEU B 1 97 ? -18.969 -0.59 -10.617 1 98.25 97 LEU B CA 1
ATOM 5112 C C . LEU B 1 97 ? -19.5 -1.645 -9.656 1 98.25 97 LEU B C 1
ATOM 5114 O O . LEU B 1 97 ? -19.531 -1.422 -8.438 1 98.25 97 LEU B O 1
ATOM 5118 N N . HIS B 1 98 ? -19.953 -2.711 -10.18 1 98.56 98 HIS B N 1
ATOM 5119 C CA . HIS B 1 98 ? -20.203 -3.963 -9.469 1 98.56 98 HIS B CA 1
ATOM 5120 C C . HIS B 1 98 ? -19.203 -5.035 -9.891 1 98.56 98 HIS B C 1
ATOM 5122 O O . HIS B 1 98 ? -18.688 -5.008 -11.008 1 98.56 98 HIS B O 1
ATOM 5128 N N . ASN B 1 99 ? -18.828 -5.867 -9 1 98.81 99 ASN B N 1
ATOM 5129 C CA . ASN B 1 99 ? -18.234 -7.156 -9.32 1 98.81 99 ASN B CA 1
ATOM 5130 C C . ASN B 1 99 ? -19.297 -8.203 -9.656 1 98.81 99 ASN B C 1
ATOM 5132 O O . ASN B 1 99 ? -19.969 -8.711 -8.766 1 98.81 99 ASN B O 1
ATOM 5136 N N . SER B 1 100 ? -19.312 -8.562 -10.938 1 98.88 100 SER B N 1
ATOM 5137 C CA . SER B 1 100 ? -20.531 -9.258 -11.359 1 98.88 100 SER B CA 1
ATOM 5138 C C . SER B 1 100 ? -20.188 -10.625 -11.953 1 98.88 100 SER B C 1
ATOM 5140 O O . SER B 1 100 ? -19.109 -10.82 -12.5 1 98.88 100 SER B O 1
ATOM 5142 N N . LEU B 1 101 ? -21.062 -11.531 -11.75 1 98.88 101 LEU B N 1
ATOM 5143 C CA . LEU B 1 101 ? -21.172 -12.766 -12.516 1 98.88 101 LEU B CA 1
ATOM 5144 C C . LEU B 1 101 ? -22.219 -12.633 -13.609 1 98.88 101 LEU B C 1
ATOM 5146 O O . LEU B 1 101 ? -23.344 -12.172 -13.352 1 98.88 101 LEU B O 1
ATOM 5150 N N . LEU B 1 102 ? -21.875 -12.93 -14.844 1 98.94 102 LEU B N 1
ATOM 5151 C CA . LEU B 1 102 ? -22.781 -12.906 -15.984 1 98.94 102 LEU B CA 1
ATOM 5152 C C . LEU B 1 102 ? -22.922 -14.289 -16.594 1 98.94 102 LEU B C 1
ATOM 5154 O O . LEU B 1 102 ? -21.938 -15.031 -16.719 1 98.94 102 LEU B O 1
ATOM 5158 N N . VAL B 1 103 ? -24.141 -14.672 -16.906 1 98.94 103 VAL B N 1
ATOM 5159 C CA . VAL B 1 103 ? -24.375 -15.852 -17.734 1 98.94 103 VAL B CA 1
ATOM 5160 C C . VAL B 1 103 ? -24.672 -15.422 -19.172 1 98.94 103 VAL B C 1
ATOM 5162 O O . VAL B 1 103 ? -25.688 -14.758 -19.422 1 98.94 103 VAL B O 1
ATOM 5165 N N . LEU B 1 104 ? -23.766 -15.758 -20.062 1 98.88 104 LEU B N 1
ATOM 5166 C CA . LEU B 1 104 ? -23.906 -15.406 -21.469 1 98.88 104 LEU B CA 1
ATOM 5167 C C . LEU B 1 104 ? -24.391 -16.609 -22.281 1 98.88 104 LEU B C 1
ATOM 5169 O O . LEU B 1 104 ? -24.016 -17.75 -22.016 1 98.88 104 LEU B O 1
ATOM 5173 N N . LYS B 1 105 ? -25.219 -16.359 -23.234 1 98.75 105 LYS B N 1
ATOM 5174 C CA . LYS B 1 105 ? -25.672 -17.391 -24.172 1 98.75 105 LYS B CA 1
ATOM 5175 C C . LYS B 1 105 ? -26.125 -16.766 -25.484 1 98.75 105 LYS B C 1
ATOM 5177 O O . LYS B 1 105 ? -26.969 -15.852 -25.5 1 98.75 105 LYS B O 1
ATOM 5182 N N . ASP B 1 106 ? -25.594 -17.188 -26.547 1 98.5 106 ASP B N 1
ATOM 5183 C CA . ASP B 1 106 ? -26.047 -16.859 -27.891 1 98.5 106 ASP B CA 1
ATOM 5184 C C . ASP B 1 106 ? -26.156 -15.359 -28.094 1 98.5 106 ASP B C 1
ATOM 5186 O O . ASP B 1 106 ? -27.188 -14.844 -28.516 1 98.5 106 ASP B O 1
ATOM 5190 N N . GLY B 1 107 ? -25.156 -14.695 -27.656 1 98.56 107 GLY B N 1
ATOM 5191 C CA . GLY B 1 107 ? -25.016 -13.273 -27.938 1 98.56 107 GLY B CA 1
ATOM 5192 C C . GLY B 1 107 ? -25.734 -12.391 -26.938 1 98.56 107 GLY B C 1
ATOM 5193 O O . GLY B 1 107 ? -25.844 -11.18 -27.141 1 98.56 107 GLY B O 1
ATOM 5194 N N . ALA B 1 108 ? -26.234 -12.992 -25.844 1 98.56 108 ALA B N 1
ATOM 5195 C CA . ALA B 1 108 ? -27.016 -12.203 -24.906 1 98.56 108 ALA B CA 1
ATOM 5196 C C . ALA B 1 108 ? -26.625 -12.531 -23.469 1 98.56 108 ALA B C 1
ATOM 5198 O O . ALA B 1 108 ? -26.188 -13.641 -23.172 1 98.56 108 ALA B O 1
ATOM 5199 N N . VAL B 1 109 ? -26.812 -11.57 -22.609 1 98.81 109 VAL B N 1
ATOM 5200 C CA . VAL B 1 109 ? -26.719 -11.805 -21.172 1 98.81 109 VAL B CA 1
ATOM 5201 C C . VAL B 1 109 ? -28.047 -12.367 -20.656 1 98.81 109 VAL B C 1
ATOM 5203 O O . VAL B 1 109 ? -29.078 -11.695 -20.719 1 98.81 109 VAL B O 1
ATOM 5206 N N . ARG B 1 110 ? -27.984 -13.539 -20.125 1 98.69 110 ARG B N 1
ATOM 5207 C CA . ARG B 1 110 ? -29.203 -14.203 -19.672 1 98.69 110 ARG B CA 1
ATOM 5208 C C . ARG B 1 110 ? -29.453 -13.93 -18.188 1 98.69 110 ARG B C 1
ATOM 5210 O O . ARG B 1 110 ? -30.578 -14.016 -17.719 1 98.69 110 ARG B O 1
ATOM 5217 N N . LEU B 1 111 ? -28.406 -13.664 -17.516 1 98.69 111 LEU B N 1
ATOM 5218 C CA . LEU B 1 111 ? -28.5 -13.383 -16.094 1 98.69 111 LEU B CA 1
ATOM 5219 C C . LEU B 1 111 ? -27.312 -12.57 -15.617 1 98.69 111 LEU B C 1
ATOM 5221 O O . LEU B 1 111 ? -26.188 -12.805 -16.062 1 98.69 111 LEU B O 1
ATOM 5225 N N . ARG B 1 112 ? -27.547 -11.633 -14.766 1 98.62 112 ARG B N 1
ATOM 5226 C CA . ARG B 1 112 ? -26.516 -10.875 -14.062 1 98.62 112 ARG B CA 1
ATOM 5227 C C . ARG B 1 112 ? -26.703 -10.969 -12.547 1 98.62 112 ARG B C 1
ATOM 5229 O O . ARG B 1 112 ? -27.812 -10.797 -12.047 1 98.62 112 ARG B O 1
ATOM 5236 N N . TYR B 1 113 ? -25.703 -11.359 -11.883 1 98.62 113 TYR B N 1
ATOM 5237 C CA . TYR B 1 113 ? -25.625 -11.359 -10.422 1 98.62 113 TYR B CA 1
ATOM 5238 C C . TYR B 1 113 ? -24.484 -10.477 -9.945 1 98.62 113 TYR B C 1
ATOM 5240 O O . TYR B 1 113 ? -23.328 -10.648 -10.359 1 98.62 113 TYR B O 1
ATOM 5248 N N . ASP B 1 114 ? -24.781 -9.453 -9.133 1 98.5 114 ASP B N 1
ATOM 5249 C CA . ASP B 1 114 ? -23.766 -8.57 -8.57 1 98.5 114 ASP B CA 1
ATOM 5250 C C . ASP B 1 114 ? -23.359 -9.016 -7.168 1 98.5 114 ASP B C 1
ATOM 5252 O O . ASP B 1 114 ? -24.219 -9.234 -6.305 1 98.5 114 ASP B O 1
ATOM 5256 N N . LYS B 1 115 ? -22.109 -9.203 -6.984 1 98.31 115 LYS B N 1
ATOM 5257 C CA . LYS B 1 115 ? -21.562 -9.641 -5.699 1 98.31 115 LYS B CA 1
ATOM 5258 C C . LYS B 1 115 ? -22.125 -8.805 -4.555 1 98.31 115 LYS B C 1
ATOM 5260 O O . LYS B 1 115 ? -22.172 -7.57 -4.637 1 98.31 115 LYS B O 1
ATOM 5265 N N . GLN B 1 116 ? -22.453 -9.445 -3.482 1 97.62 116 GLN B N 1
ATOM 5266 C CA . GLN B 1 116 ? -23.125 -8.75 -2.393 1 97.62 116 GLN B CA 1
ATOM 5267 C C . GLN B 1 116 ? -22.141 -8.398 -1.276 1 97.62 116 GLN B C 1
ATOM 5269 O O . GLN B 1 116 ? -22.266 -7.336 -0.654 1 97.62 116 GLN B O 1
ATOM 5274 N N . LEU B 1 117 ? -21.297 -9.312 -0.954 1 97.75 117 LEU B N 1
ATOM 5275 C CA . LEU B 1 117 ? -20.328 -9.102 0.107 1 97.75 117 LEU B CA 1
ATOM 5276 C C . LEU B 1 117 ? -18.969 -8.734 -0.476 1 97.75 117 LEU B C 1
ATOM 5278 O O . LEU B 1 117 ? -18.391 -9.5 -1.248 1 97.75 117 LEU B O 1
ATOM 5282 N N . LEU B 1 118 ? -18.438 -7.59 -0.131 1 97.81 118 LEU B N 1
ATOM 5283 C CA . LEU B 1 118 ? -17.188 -7.074 -0.677 1 97.81 118 LEU B CA 1
ATOM 5284 C C . LEU B 1 118 ? -16.094 -7.094 0.378 1 97.81 118 LEU B C 1
ATOM 5286 O O . LEU B 1 118 ? -16.047 -6.219 1.246 1 97.81 118 LEU B O 1
ATOM 5290 N N . PRO B 1 119 ? -15.211 -8.086 0.296 1 96.94 119 PRO B N 1
ATOM 5291 C CA . PRO B 1 119 ? -14.164 -8.172 1.316 1 96.94 119 PRO B CA 1
ATOM 5292 C C . PRO B 1 119 ? -13.242 -6.949 1.323 1 96.94 119 PRO B C 1
ATOM 5294 O O . PRO B 1 119 ? -12.734 -6.555 0.273 1 96.94 119 PRO B O 1
ATOM 5297 N N . THR B 1 120 ? -13.008 -6.312 2.463 1 96.31 120 THR B N 1
ATOM 5298 C CA . THR B 1 120 ? -12.133 -5.176 2.723 1 96.31 120 THR B CA 1
ATOM 5299 C C . THR B 1 120 ? -11.352 -5.379 4.02 1 96.31 120 THR B C 1
ATOM 5301 O O . THR B 1 120 ? -11.609 -4.699 5.016 1 96.31 120 THR B O 1
ATOM 5304 N N . TYR B 1 121 ? -10.43 -6.262 4.008 1 94.81 121 TYR B N 1
ATOM 5305 C CA . TYR B 1 121 ? -9.555 -6.68 5.094 1 94.81 121 TYR B CA 1
ATOM 5306 C C . TYR B 1 121 ? -8.328 -7.414 4.559 1 94.81 121 TYR B C 1
ATOM 5308 O O . TYR B 1 121 ? -8.344 -7.902 3.426 1 94.81 121 TYR B O 1
ATOM 5316 N N . ASN B 1 122 ? -7.227 -7.43 5.316 1 94.56 122 ASN B N 1
ATOM 5317 C CA . ASN B 1 122 ? -6.027 -8.148 4.898 1 94.56 122 ASN B CA 1
ATOM 5318 C C . ASN B 1 122 ? -5.551 -7.691 3.523 1 94.56 122 ASN B C 1
ATOM 5320 O O . ASN B 1 122 ? -5.316 -6.504 3.305 1 94.56 122 ASN B O 1
ATOM 5324 N N . ILE B 1 123 ? -5.582 -8.555 2.525 1 95.62 123 ILE B N 1
ATOM 5325 C CA . ILE B 1 123 ? -5.062 -8.188 1.214 1 95.62 123 ILE B CA 1
ATOM 5326 C C . ILE B 1 123 ? -6.203 -7.695 0.325 1 95.62 123 ILE B C 1
ATOM 5328 O O . ILE B 1 123 ? -5.973 -7.254 -0.803 1 95.62 123 ILE B O 1
ATOM 5332 N N . PHE B 1 124 ? -7.469 -7.742 0.796 1 96.62 124 PHE B N 1
ATOM 5333 C CA . PHE B 1 124 ? -8.641 -7.461 -0.026 1 96.62 124 PHE B CA 1
ATOM 5334 C C . PHE B 1 124 ? -9.062 -6.004 0.119 1 96.62 124 PHE B C 1
ATOM 5336 O O . PHE B 1 124 ? -9.016 -5.445 1.217 1 96.62 124 PHE B O 1
ATOM 5343 N N . ASP B 1 125 ? -9.5 -5.395 -0.959 1 96.25 125 ASP B N 1
ATOM 5344 C CA . ASP B 1 125 ? -9.914 -3.992 -0.971 1 96.25 125 ASP B CA 1
ATOM 5345 C C . ASP B 1 125 ? -11.023 -3.756 -1.986 1 96.25 125 ASP B C 1
ATOM 5347 O O . ASP B 1 125 ? -11.016 -2.758 -2.711 1 96.25 125 ASP B O 1
ATOM 5351 N N . GLU B 1 126 ? -12.016 -4.566 -2.012 1 97.75 126 GLU B N 1
ATOM 5352 C CA . GLU B 1 126 ? -13 -4.539 -3.09 1 97.75 126 GLU B CA 1
ATOM 5353 C C . GLU B 1 126 ? -13.938 -3.342 -2.951 1 97.75 126 GLU B C 1
ATOM 5355 O O . GLU B 1 126 ? -14.406 -2.799 -3.953 1 97.75 126 GLU B O 1
ATOM 5360 N N . ARG B 1 127 ? -14.18 -2.885 -1.69 1 97.12 127 ARG B N 1
ATOM 5361 C CA . ARG B 1 127 ? -15.078 -1.755 -1.493 1 97.12 127 ARG B CA 1
ATOM 5362 C C . ARG B 1 127 ? -14.5 -0.479 -2.096 1 97.12 127 ARG B C 1
ATOM 5364 O O . ARG B 1 127 ? -15.211 0.513 -2.264 1 97.12 127 ARG B O 1
ATOM 5371 N N . ARG B 1 128 ? -13.273 -0.49 -2.371 1 96.88 128 ARG B N 1
ATOM 5372 C CA . ARG B 1 128 ? -12.609 0.648 -3.002 1 96.88 128 ARG B CA 1
ATOM 5373 C C . ARG B 1 128 ? -13.211 0.937 -4.375 1 96.88 128 ARG B C 1
ATOM 5375 O O . ARG B 1 128 ? -13.305 2.096 -4.785 1 96.88 128 ARG B O 1
ATOM 5382 N N . HIS B 1 129 ? -13.75 -0.082 -5.074 1 97.69 129 HIS B N 1
ATOM 5383 C CA . HIS B 1 129 ? -14.109 0.12 -6.473 1 97.69 129 HIS B CA 1
ATOM 5384 C C . HIS B 1 129 ? -15.539 -0.346 -6.746 1 97.69 129 HIS B C 1
ATOM 5386 O O . HIS B 1 129 ? -16.156 0.085 -7.715 1 97.69 129 HIS B O 1
ATOM 5392 N N . PHE B 1 130 ? -16.016 -1.241 -5.91 1 98.12 130 PHE B N 1
ATOM 5393 C CA . PHE B 1 130 ? -17.281 -1.893 -6.242 1 98.12 130 PHE B CA 1
ATOM 5394 C C . PHE B 1 130 ? -18.359 -1.543 -5.223 1 98.12 130 PHE B C 1
ATOM 5396 O O . PHE B 1 130 ? -18.062 -1.337 -4.043 1 98.12 130 PHE B O 1
ATOM 5403 N N . GLU B 1 131 ? -19.531 -1.472 -5.633 1 97.19 131 GLU B N 1
ATOM 5404 C CA . GLU B 1 131 ? -20.719 -1.344 -4.797 1 97.19 131 GLU B CA 1
ATOM 5405 C C . GLU B 1 131 ? -21.375 -2.701 -4.562 1 97.19 131 GLU B C 1
ATOM 5407 O O . GLU B 1 131 ? -21.469 -3.521 -5.48 1 97.19 131 GLU B O 1
ATOM 5412 N N . PRO B 1 132 ? -21.812 -3 -3.336 1 96.44 132 PRO B N 1
ATOM 5413 C CA . PRO B 1 132 ? -22.5 -4.27 -3.096 1 96.44 132 PRO B CA 1
ATOM 5414 C C . PRO B 1 132 ? -23.75 -4.441 -3.967 1 96.44 132 PRO B C 1
ATOM 5416 O O . PRO B 1 132 ? -24.484 -3.479 -4.203 1 96.44 132 PRO B O 1
ATOM 5419 N N . GLY B 1 133 ? -24 -5.629 -4.465 1 96.94 133 GLY B N 1
ATOM 5420 C CA . GLY B 1 133 ? -25.219 -5.938 -5.176 1 96.94 133 GLY B CA 1
ATOM 5421 C C . GLY B 1 133 ? -26.422 -6.047 -4.262 1 96.94 133 GLY B C 1
ATOM 5422 O O . GLY B 1 133 ? -26.281 -6.035 -3.037 1 96.94 133 GLY B O 1
ATOM 5423 N N . PRO B 1 134 ? -27.594 -6.148 -4.824 1 95.19 134 PRO B N 1
ATOM 5424 C CA . PRO B 1 134 ? -28.812 -6.277 -4.023 1 95.19 134 PRO B CA 1
ATOM 5425 C C . PRO B 1 134 ? -28.859 -7.578 -3.225 1 95.19 134 PRO B C 1
ATOM 5427 O O . PRO B 1 134 ? -28.312 -8.594 -3.662 1 95.19 134 PRO B O 1
ATOM 5430 N N . ASP B 1 135 ? -29.531 -7.539 -2.092 1 95.31 135 ASP B N 1
ATOM 5431 C CA . ASP B 1 135 ? -29.719 -8.711 -1.245 1 95.31 135 ASP B CA 1
ATOM 5432 C C . ASP B 1 135 ? -30.766 -9.656 -1.842 1 95.31 135 ASP B C 1
ATOM 5434 O O . ASP B 1 135 ? -31.891 -9.742 -1.337 1 95.31 135 ASP B O 1
ATOM 5438 N N . ALA B 1 136 ? -30.375 -10.289 -2.861 1 95.69 136 ALA B N 1
ATOM 5439 C CA . ALA B 1 136 ? -31.281 -11.18 -3.576 1 95.69 136 ALA B CA 1
ATOM 5440 C C . ALA B 1 136 ? -30.516 -12.336 -4.227 1 95.69 136 ALA B C 1
ATOM 5442 O O . ALA B 1 136 ? -29.375 -12.164 -4.66 1 95.69 136 ALA B O 1
ATOM 5443 N N . ALA B 1 137 ? -31.172 -13.492 -4.23 1 97.06 137 ALA B N 1
ATOM 5444 C CA . ALA B 1 137 ? -30.625 -14.625 -4.969 1 97.06 137 ALA B CA 1
ATOM 5445 C C . ALA B 1 137 ? -31.016 -14.547 -6.445 1 97.06 137 ALA B C 1
ATOM 5447 O O . ALA B 1 137 ? -32.062 -14.023 -6.797 1 97.06 137 ALA B O 1
ATOM 5448 N N . LYS B 1 138 ? -30.125 -14.992 -7.293 1 97.81 138 LYS B N 1
ATOM 5449 C CA . LYS B 1 138 ? -30.391 -15.109 -8.727 1 97.81 138 LYS B CA 1
ATOM 5450 C C . LYS B 1 138 ? -30.234 -16.547 -9.195 1 97.81 138 LYS B C 1
ATOM 5452 O O . LYS B 1 138 ? -29.219 -17.188 -8.898 1 97.81 138 LYS B O 1
ATOM 5457 N N . VAL B 1 139 ? -31.281 -17.047 -9.875 1 98.19 139 VAL B N 1
ATOM 5458 C CA . VAL B 1 139 ? -31.281 -18.422 -10.367 1 98.19 139 VAL B CA 1
ATOM 5459 C C . VAL B 1 139 ? -31.641 -18.438 -11.852 1 98.19 139 VAL B C 1
ATOM 5461 O O . VAL B 1 139 ? -32.312 -17.516 -12.344 1 98.19 139 VAL B O 1
ATOM 5464 N N . LEU B 1 140 ? -31.125 -19.375 -12.555 1 98.44 140 LEU B N 1
ATOM 5465 C CA . LEU B 1 140 ? -31.406 -19.562 -13.977 1 98.44 140 LEU B CA 1
ATOM 5466 C C . LEU B 1 140 ? -31.625 -21.031 -14.297 1 98.44 140 LEU B C 1
ATOM 5468 O O . LEU B 1 140 ? -30.828 -21.875 -13.891 1 98.44 140 LEU B O 1
ATOM 5472 N N . ARG B 1 141 ? -32.688 -21.328 -14.992 1 97.62 141 ARG B N 1
ATOM 5473 C CA . ARG B 1 141 ? -32.906 -22.703 -15.438 1 97.62 141 ARG B CA 1
ATOM 5474 C C . ARG B 1 141 ? -32.031 -23.047 -16.625 1 97.62 141 ARG B C 1
ATOM 5476 O O . ARG B 1 141 ? -32.031 -22.344 -17.641 1 97.62 141 ARG B O 1
ATOM 5483 N N . ILE B 1 142 ? -31.25 -24.062 -16.531 1 97.31 142 ILE B N 1
ATOM 5484 C CA . ILE B 1 142 ? -30.391 -24.578 -17.578 1 97.31 142 ILE B CA 1
ATOM 5485 C C . ILE B 1 142 ? -30.625 -26.078 -17.766 1 97.31 142 ILE B C 1
ATOM 5487 O O . ILE B 1 142 ? -30.266 -26.875 -16.891 1 97.31 142 ILE B O 1
ATOM 5491 N N . GLY B 1 143 ? -31.156 -26.406 -18.859 1 92.06 143 GLY B N 1
ATOM 5492 C CA . GLY B 1 143 ? -31.641 -27.766 -18.984 1 92.06 143 GLY B CA 1
ATOM 5493 C C . GLY B 1 143 ? -32.688 -28.125 -17.953 1 92.06 143 GLY B C 1
ATOM 5494 O O . GLY B 1 143 ? -33.688 -27.422 -17.797 1 92.06 143 GLY B O 1
ATOM 5495 N N . GLN B 1 144 ? -32.375 -29.156 -17.234 1 91.5 144 GLN B N 1
ATOM 5496 C CA . GLN B 1 144 ? -33.375 -29.625 -16.266 1 91.5 144 GLN B CA 1
ATOM 5497 C C . GLN B 1 144 ? -33.031 -29.125 -14.852 1 91.5 144 GLN B C 1
ATOM 5499 O O . GLN B 1 144 ? -33.719 -29.469 -13.891 1 91.5 144 GLN B O 1
ATOM 5504 N N . ALA B 1 145 ? -32.062 -28.312 -14.781 1 96.56 145 ALA B N 1
ATOM 5505 C CA . ALA B 1 145 ? -31.609 -27.891 -13.461 1 96.56 145 ALA B CA 1
ATOM 5506 C C . ALA B 1 145 ? -31.797 -26.391 -13.258 1 96.56 145 ALA B C 1
ATOM 5508 O O . ALA B 1 145 ? -31.578 -25.594 -14.172 1 96.56 145 ALA B O 1
ATOM 5509 N N . GLN B 1 146 ? -32.281 -26.031 -12.094 1 97.56 146 GLN B N 1
ATOM 5510 C CA . GLN B 1 146 ? -32.219 -24.641 -11.656 1 97.56 146 GLN B CA 1
ATOM 5511 C C . GLN B 1 146 ? -30.859 -24.328 -11 1 97.56 146 GLN B C 1
ATOM 5513 O O . GLN B 1 146 ? -30.5 -24.938 -9.992 1 97.56 146 GLN B O 1
ATOM 5518 N N . VAL B 1 147 ? -30.156 -23.422 -11.625 1 98.62 147 VAL B N 1
ATOM 5519 C CA . VAL B 1 147 ? -28.812 -23.125 -11.156 1 98.62 147 VAL B CA 1
ATOM 5520 C C . VAL B 1 147 ? -28.797 -21.766 -10.461 1 98.62 147 VAL B C 1
ATOM 5522 O O . VAL B 1 147 ? -29.281 -20.781 -11.016 1 98.62 147 VAL B O 1
ATOM 5525 N N . GLY B 1 148 ? -28.344 -21.688 -9.156 1 98.5 148 GLY B N 1
ATOM 5526 C CA . GLY B 1 148 ? -28.078 -20.453 -8.445 1 98.5 148 GLY B CA 1
ATOM 5527 C C . GLY B 1 148 ? -26.641 -20 -8.516 1 98.5 148 GLY B C 1
ATOM 5528 O O . GLY B 1 148 ? -25.75 -20.797 -8.836 1 98.5 148 GLY B O 1
ATOM 5529 N N . PHE B 1 149 ? -26.391 -18.703 -8.266 1 98.69 149 PHE B N 1
ATOM 5530 C CA . PHE B 1 149 ? -25.062 -18.172 -8.523 1 98.69 149 PHE B CA 1
ATOM 5531 C C . PHE B 1 149 ? -24.562 -17.344 -7.34 1 98.69 149 PHE B C 1
ATOM 5533 O O . PHE B 1 149 ? -25.344 -16.609 -6.719 1 98.69 149 PHE B O 1
ATOM 5540 N N . LEU B 1 150 ? -23.281 -17.453 -6.977 1 98.25 150 LEU B N 1
ATOM 5541 C CA . LEU B 1 150 ? -22.578 -16.688 -5.969 1 98.25 150 LEU B CA 1
ATOM 5542 C C . LEU B 1 150 ? -21.219 -16.219 -6.496 1 98.25 150 LEU B C 1
ATOM 5544 O O . LEU B 1 150 ? -20.688 -16.797 -7.441 1 98.25 150 LEU B O 1
ATOM 5548 N N . VAL B 1 151 ? -20.688 -15.18 -5.871 1 98.62 151 VAL B N 1
ATOM 5549 C CA . VAL B 1 151 ? -19.328 -14.742 -6.191 1 98.62 151 VAL B CA 1
ATOM 5550 C C . VAL B 1 151 ? -18.469 -14.727 -4.926 1 98.62 151 VAL B C 1
ATOM 5552 O O . VAL B 1 151 ? -18.672 -13.883 -4.047 1 98.62 151 VAL B O 1
ATOM 5555 N N . CYS B 1 152 ? -17.594 -15.609 -4.793 1 97.81 152 CYS B N 1
ATOM 5556 C CA . CYS B 1 152 ? -16.469 -15.688 -3.857 1 97.81 152 CYS B CA 1
ATOM 5557 C C . CYS B 1 152 ? -16.922 -15.383 -2.434 1 97.81 152 CYS B C 1
ATOM 5559 O O . CYS B 1 152 ? -17.625 -16.203 -1.815 1 97.81 152 CYS B O 1
ATOM 5561 N N . GLU B 1 153 ? -16.75 -14.125 -1.932 1 97.44 153 GLU B N 1
ATOM 5562 C CA . GLU B 1 153 ? -17.031 -13.719 -0.555 1 97.44 153 GLU B CA 1
ATOM 5563 C C . GLU B 1 153 ? -18.469 -14 -0.172 1 97.44 153 GLU B C 1
ATOM 5565 O O . GLU B 1 153 ? -18.781 -14.227 1.002 1 97.44 153 GLU B O 1
ATOM 5570 N N . ASP B 1 154 ? -19.359 -14.047 -1.1 1 97.31 154 ASP B N 1
ATOM 5571 C CA . ASP B 1 154 ? -20.781 -14.297 -0.848 1 97.31 154 ASP B CA 1
ATOM 5572 C C . ASP B 1 154 ? -20.984 -15.641 -0.15 1 97.31 154 ASP B C 1
ATOM 5574 O O . ASP B 1 154 ? -21.969 -15.836 0.56 1 97.31 154 ASP B O 1
ATOM 5578 N N . GLY B 1 155 ? -20.016 -16.516 -0.364 1 94.56 155 GLY B N 1
ATOM 5579 C CA . GLY B 1 155 ? -20.141 -17.844 0.221 1 94.56 155 GLY B CA 1
ATOM 5580 C C . GLY B 1 155 ? -19.453 -17.969 1.571 1 94.56 155 GLY B C 1
ATOM 5581 O O . GLY B 1 155 ? -19.406 -19.047 2.16 1 94.56 155 GLY B O 1
ATOM 5582 N N . TRP B 1 156 ? -18.922 -16.922 2.113 1 91 156 TRP B N 1
ATOM 5583 C CA . TRP B 1 156 ? -18.078 -17 3.297 1 91 156 TRP B CA 1
ATOM 5584 C C . TRP B 1 156 ? -18.812 -16.5 4.531 1 91 156 TRP B C 1
ATOM 5586 O O . TRP B 1 156 ? -18.234 -16.359 5.609 1 91 156 TRP B O 1
ATOM 5596 N N . ASN B 1 157 ? -20.047 -16.125 4.488 1 87.5 157 ASN B N 1
ATOM 5597 C CA . ASN B 1 157 ? -20.781 -15.57 5.621 1 87.5 157 ASN B CA 1
ATOM 5598 C C . ASN B 1 157 ? -21.938 -16.484 6.027 1 87.5 157 ASN B C 1
ATOM 5600 O O . ASN B 1 157 ? -23 -16 6.414 1 87.5 157 ASN B O 1
ATOM 5604 N N . ASP B 1 158 ? -21.734 -17.719 5.914 1 81.69 158 ASP B N 1
ATOM 5605 C CA . ASP B 1 158 ? -22.797 -18.672 6.25 1 81.69 158 ASP B CA 1
ATOM 5606 C C . ASP B 1 158 ? -23.188 -18.562 7.719 1 81.69 158 ASP B C 1
ATOM 5608 O O . ASP B 1 158 ? -24.359 -18.656 8.062 1 81.69 158 ASP B O 1
ATOM 5612 N N . ALA B 1 159 ? -22.219 -18.219 8.602 1 79.81 159 ALA B N 1
ATOM 5613 C CA . ALA B 1 159 ? -22.469 -18.109 10.031 1 79.81 159 ALA B CA 1
ATOM 5614 C C . ALA B 1 159 ? -23.078 -16.75 10.375 1 79.81 159 ALA B C 1
ATOM 5616 O O . ALA B 1 159 ? -23.594 -16.562 11.477 1 79.81 159 ALA B O 1
ATOM 5617 N N . GLY B 1 160 ? -23.031 -15.828 9.43 1 78.44 160 GLY B N 1
ATOM 5618 C CA . GLY B 1 160 ? -23.656 -14.523 9.57 1 78.44 160 GLY B CA 1
ATOM 5619 C C . GLY B 1 160 ? -22.906 -13.602 10.531 1 78.44 160 GLY B C 1
ATOM 5620 O O . GLY B 1 160 ? -23.5 -12.672 11.078 1 78.44 160 GLY B O 1
ATOM 5621 N N . ALA B 1 161 ? -21.656 -13.82 10.758 1 78.44 161 ALA B N 1
ATOM 5622 C CA . ALA B 1 161 ? -20.922 -13.062 11.766 1 78.44 161 ALA B CA 1
ATOM 5623 C C . ALA B 1 161 ? -20.156 -11.898 11.141 1 78.44 161 ALA B C 1
ATOM 5625 O O . ALA B 1 161 ? -20.062 -10.82 11.727 1 78.44 161 ALA B O 1
ATOM 5626 N N . ASP B 1 162 ? -19.812 -12.031 9.922 1 84.69 162 ASP B N 1
ATOM 5627 C CA . ASP B 1 162 ? -18.875 -11.078 9.328 1 84.69 162 ASP B CA 1
ATOM 5628 C C . ASP B 1 162 ? -19.625 -9.961 8.602 1 84.69 162 ASP B C 1
ATOM 5630 O O . ASP B 1 162 ? -19.062 -8.898 8.336 1 84.69 162 ASP B O 1
ATOM 5634 N N . TYR B 1 163 ? -20.875 -10.227 8.188 1 90.81 163 TYR B N 1
ATOM 5635 C CA . TYR B 1 163 ? -21.719 -9.273 7.477 1 90.81 163 TYR B CA 1
ATOM 5636 C C . TYR B 1 163 ? -23.172 -9.367 7.957 1 90.81 163 TYR B C 1
ATOM 5638 O O . TYR B 1 163 ? -23.609 -10.422 8.406 1 90.81 163 TYR B O 1
ATOM 5646 N N . ALA B 1 164 ? -23.844 -8.32 7.777 1 87.25 164 ALA B N 1
ATOM 5647 C CA . ALA B 1 164 ? -25.266 -8.312 8.086 1 87.25 164 ALA B CA 1
ATOM 5648 C C . ALA B 1 164 ? -26.062 -9.094 7.035 1 87.25 164 ALA B C 1
ATOM 5650 O O . ALA B 1 164 ? -27 -9.812 7.363 1 87.25 164 ALA B O 1
ATOM 5651 N N . THR B 1 165 ? -25.625 -8.992 5.781 1 90.81 165 THR B N 1
ATOM 5652 C CA . THR B 1 165 ? -26.234 -9.711 4.664 1 90.81 165 THR B CA 1
ATOM 5653 C C . THR B 1 165 ? -25.656 -11.117 4.543 1 90.81 165 THR B C 1
ATOM 5655 O O . THR B 1 165 ? -24.438 -11.305 4.695 1 90.81 165 THR B O 1
ATOM 5658 N N . ASN B 1 166 ? -26.547 -12.141 4.211 1 92.44 166 ASN B N 1
ATOM 5659 C CA . ASN B 1 166 ? -26.109 -13.523 4.051 1 92.44 166 ASN B CA 1
ATOM 5660 C C . ASN B 1 166 ? -26.609 -14.125 2.742 1 92.44 166 ASN B C 1
ATOM 5662 O O . ASN B 1 166 ? -27.688 -14.727 2.705 1 92.44 166 ASN B O 1
ATOM 5666 N N . PRO B 1 167 ? -25.859 -14.086 1.763 1 94.06 167 PRO B N 1
ATOM 5667 C CA . PRO B 1 167 ? -26.266 -14.57 0.445 1 94.06 167 PRO B CA 1
ATOM 5668 C C . PRO B 1 167 ? -26.672 -16.047 0.459 1 94.06 167 PRO B C 1
ATOM 5670 O O . PRO B 1 167 ? -27.547 -16.469 -0.314 1 94.06 167 PRO B O 1
ATOM 5673 N N . PHE B 1 168 ? -26.141 -16.875 1.288 1 91.19 168 PHE B N 1
ATOM 5674 C CA . PHE B 1 168 ? -26.484 -18.297 1.347 1 91.19 168 PHE B CA 1
ATOM 5675 C C . PHE B 1 168 ? -27.922 -18.484 1.837 1 91.19 168 PHE B C 1
ATOM 5677 O O . PHE B 1 168 ? -28.609 -19.406 1.41 1 91.19 168 PHE B O 1
ATOM 5684 N N . ALA B 1 169 ? -28.266 -17.641 2.777 1 89.88 169 ALA B N 1
ATOM 5685 C CA . ALA B 1 169 ? -29.641 -17.719 3.256 1 89.88 169 ALA B CA 1
ATOM 5686 C C . ALA B 1 169 ? -30.625 -17.438 2.125 1 89.88 169 ALA B C 1
ATOM 5688 O O . ALA B 1 169 ? -31.641 -18.141 1.987 1 89.88 169 ALA B O 1
ATOM 5689 N N . ARG B 1 170 ? -30.328 -16.422 1.339 1 93.25 170 ARG B N 1
ATOM 5690 C CA . ARG B 1 170 ? -31.188 -16.109 0.193 1 93.25 170 ARG B CA 1
ATOM 5691 C C . ARG B 1 170 ? -31.172 -17.25 -0.822 1 93.25 170 ARG B C 1
ATOM 5693 O O . ARG B 1 170 ? -32.188 -17.547 -1.448 1 93.25 170 ARG B O 1
ATOM 5700 N N . MET B 1 171 ? -30.062 -17.828 -0.996 1 94.38 171 MET B N 1
ATOM 5701 C CA . MET B 1 171 ? -29.906 -18.938 -1.931 1 94.38 171 MET B CA 1
ATOM 5702 C C . MET B 1 171 ? -30.719 -20.141 -1.482 1 94.38 171 MET B C 1
ATOM 5704 O O . MET B 1 171 ? -31.359 -20.812 -2.303 1 94.38 171 MET B O 1
ATOM 5708 N N . ALA B 1 172 ? -30.672 -20.406 -0.229 1 92.44 172 ALA B N 1
ATOM 5709 C CA . ALA B 1 172 ? -31.438 -21.516 0.326 1 92.44 172 ALA B CA 1
ATOM 5710 C C . ALA B 1 172 ? -32.938 -21.312 0.103 1 92.44 172 ALA B C 1
ATOM 5712 O O . ALA B 1 172 ? -33.656 -22.266 -0.192 1 92.44 172 ALA B O 1
ATOM 5713 N N . ASP B 1 173 ? -33.344 -20.078 0.272 1 94.06 173 ASP B N 1
ATOM 5714 C CA . ASP B 1 173 ? -34.75 -19.75 0.047 1 94.06 173 ASP B CA 1
ATOM 5715 C C . ASP B 1 173 ? -35.156 -20 -1.402 1 94.06 173 ASP B C 1
ATOM 5717 O O . ASP B 1 173 ? -36.25 -20.5 -1.669 1 94.06 173 ASP B O 1
ATOM 5721 N N . ALA B 1 174 ? -34.219 -19.719 -2.295 1 96 174 ALA B N 1
ATOM 5722 C CA . ALA B 1 174 ? -34.5 -19.922 -3.717 1 96 174 ALA B CA 1
ATOM 5723 C C . ALA B 1 174 ? -34.438 -21.391 -4.09 1 96 174 ALA B C 1
ATOM 5725 O O . ALA B 1 174 ? -35 -21.797 -5.113 1 96 174 ALA B O 1
ATOM 5726 N N . ALA B 1 175 ? -33.781 -22.172 -3.395 1 94.19 175 ALA B N 1
ATOM 5727 C CA . ALA B 1 175 ? -33.719 -23.641 -3.434 1 94.19 175 ALA B CA 1
ATOM 5728 C C . ALA B 1 175 ? -33.312 -24.125 -4.828 1 94.19 175 ALA B C 1
ATOM 5730 O O . ALA B 1 175 ? -34 -24.984 -5.395 1 94.19 175 ALA B O 1
ATOM 5731 N N . PRO B 1 176 ? -32.312 -23.641 -5.375 1 97.81 176 PRO B N 1
ATOM 5732 C CA . PRO B 1 176 ? -31.859 -24.203 -6.652 1 97.81 176 PRO B CA 1
ATOM 5733 C C . PRO B 1 176 ? -31.375 -25.641 -6.531 1 97.81 176 PRO B C 1
ATOM 5735 O O . PRO B 1 176 ? -31.188 -26.141 -5.418 1 97.81 176 PRO B O 1
ATOM 5738 N N . ASP B 1 177 ? -31.281 -26.312 -7.723 1 97.62 177 ASP B N 1
ATOM 5739 C CA . ASP B 1 177 ? -30.766 -27.672 -7.742 1 97.62 177 ASP B CA 1
ATOM 5740 C C . ASP B 1 177 ? -29.25 -27.688 -7.531 1 97.62 177 ASP B C 1
ATOM 5742 O O . ASP B 1 177 ? -28.688 -28.656 -7.023 1 97.62 177 ASP B O 1
ATOM 5746 N N . LEU B 1 178 ? -28.609 -26.625 -7.934 1 98.06 178 LEU B N 1
ATOM 5747 C CA . LEU B 1 178 ? -27.156 -26.469 -7.93 1 98.06 178 LEU B CA 1
ATOM 5748 C C . LEU B 1 178 ? -26.75 -25.016 -7.715 1 98.06 178 LEU B C 1
ATOM 5750 O O . LEU B 1 178 ? -27.391 -24.109 -8.266 1 98.06 178 LEU B O 1
ATOM 5754 N N . VAL B 1 179 ? -25.734 -24.781 -6.867 1 98.44 179 VAL B N 1
ATOM 5755 C CA . VAL B 1 179 ? -25.172 -23.453 -6.723 1 98.44 179 VAL B CA 1
ATOM 5756 C C . VAL B 1 179 ? -23.781 -23.406 -7.371 1 98.44 179 VAL B C 1
ATOM 5758 O O . VAL B 1 179 ? -22.938 -24.25 -7.102 1 98.44 179 VAL B O 1
ATOM 5761 N N . VAL B 1 180 ? -23.562 -22.484 -8.273 1 98.75 180 VAL B N 1
ATOM 5762 C CA . VAL B 1 180 ? -22.25 -22.234 -8.883 1 98.75 180 VAL B CA 1
ATOM 5763 C C . VAL B 1 180 ? -21.625 -20.984 -8.273 1 98.75 180 VAL B C 1
ATOM 5765 O O . VAL B 1 180 ? -22.234 -19.906 -8.297 1 98.75 180 VAL B O 1
ATOM 5768 N N . SER B 1 181 ? -20.484 -21.141 -7.676 1 98.75 181 SER B N 1
ATOM 5769 C CA . SER B 1 181 ? -19.734 -20.031 -7.125 1 98.75 181 SER B CA 1
ATOM 5770 C C . SER B 1 181 ? -18.453 -19.781 -7.918 1 98.75 181 SER B C 1
ATOM 5772 O O . SER B 1 181 ? -17.609 -20.672 -8.039 1 98.75 181 SER B O 1
ATOM 5774 N N . ILE B 1 182 ? -18.328 -18.562 -8.523 1 98.94 182 ILE B N 1
ATOM 5775 C CA . ILE B 1 182 ? -17.078 -18.234 -9.195 1 98.94 182 ILE B CA 1
ATOM 5776 C C . ILE B 1 182 ? -16.172 -17.438 -8.25 1 98.94 182 ILE B C 1
ATOM 5778 O O . ILE B 1 182 ? -16.656 -16.609 -7.469 1 98.94 182 ILE B O 1
ATOM 5782 N N . ASN B 1 183 ? -14.844 -17.766 -8.289 1 98.88 183 ASN B N 1
ATOM 5783 C CA . ASN B 1 183 ? -13.977 -17.25 -7.234 1 98.88 183 ASN B CA 1
ATOM 5784 C C . ASN B 1 183 ? -12.609 -16.859 -7.773 1 98.88 183 ASN B C 1
ATOM 5786 O O . ASN B 1 183 ? -12.133 -17.422 -8.758 1 98.88 183 ASN B O 1
ATOM 5790 N N . ALA B 1 184 ? -12.047 -15.875 -7.219 1 98.62 184 ALA B N 1
ATOM 5791 C CA . ALA B 1 184 ? -10.617 -15.578 -7.207 1 98.62 184 ALA B CA 1
ATOM 5792 C C . ALA B 1 184 ? -10.078 -15.516 -5.777 1 98.62 184 ALA B C 1
ATOM 5794 O O . ALA B 1 184 ? -9.672 -14.453 -5.305 1 98.62 184 ALA B O 1
ATOM 5795 N N . SER B 1 185 ? -10.086 -16.672 -5.156 1 98.31 185 SER B N 1
ATOM 5796 C CA . SER B 1 185 ? -9.672 -16.797 -3.762 1 98.31 185 SER B CA 1
ATOM 5797 C C . SER B 1 185 ? -8.172 -17.047 -3.65 1 98.31 185 SER B C 1
ATOM 5799 O O . SER B 1 185 ? -7.68 -18.094 -4.066 1 98.31 185 SER B O 1
ATOM 5801 N N . PRO B 1 186 ? -7.465 -16.109 -3.1 1 97.81 186 PRO B N 1
ATOM 5802 C CA . PRO B 1 186 ? -6.016 -16.281 -2.982 1 97.81 186 PRO B CA 1
ATOM 5803 C C . PRO B 1 186 ? -5.625 -17.453 -2.086 1 97.81 186 PRO B C 1
ATOM 5805 O O . PRO B 1 186 ? -6.371 -17.812 -1.168 1 97.81 186 PRO B O 1
ATOM 5808 N N . SER B 1 187 ? -4.477 -17.953 -2.402 1 97.81 187 SER B N 1
ATOM 5809 C CA . SER B 1 187 ? -3.975 -19.125 -1.701 1 97.81 187 SER B CA 1
ATOM 5810 C C . SER B 1 187 ? -3.023 -18.734 -0.575 1 97.81 187 SER B C 1
ATOM 5812 O O . SER B 1 187 ? -2.26 -17.781 -0.706 1 97.81 187 SER B O 1
ATOM 5814 N N . HIS B 1 188 ? -3.07 -19.406 0.506 1 97.06 188 HIS B N 1
ATOM 5815 C CA . HIS B 1 188 ? -2.094 -19.438 1.588 1 97.06 188 HIS B CA 1
ATOM 5816 C C . HIS B 1 188 ? -2.205 -20.734 2.396 1 97.06 188 HIS B C 1
ATOM 5818 O O . HIS B 1 188 ? -3.125 -21.516 2.182 1 97.06 188 HIS B O 1
ATOM 5824 N N . LEU B 1 189 ? -1.305 -20.953 3.264 1 96.62 189 LEU B N 1
ATOM 5825 C CA . LEU B 1 189 ? -1.301 -22.156 4.074 1 96.62 189 LEU B CA 1
ATOM 5826 C C . LEU B 1 189 ? -2.635 -22.344 4.789 1 96.62 189 LEU B C 1
ATOM 5828 O O . LEU B 1 189 ? -3.088 -21.438 5.504 1 96.62 189 LEU B O 1
ATOM 5832 N N . GLY B 1 190 ? -3.336 -23.406 4.566 1 94.88 190 GLY B N 1
ATOM 5833 C CA . GLY B 1 190 ? -4.562 -23.766 5.262 1 94.88 190 GLY B CA 1
ATOM 5834 C C . GLY B 1 190 ? -5.812 -23.312 4.527 1 94.88 190 GLY B C 1
ATOM 5835 O O . GLY B 1 190 ? -6.926 -23.672 4.898 1 94.88 190 GLY B O 1
ATOM 5836 N N . LYS B 1 191 ? -5.633 -22.594 3.496 1 96.25 191 LYS B N 1
ATOM 5837 C CA . LYS B 1 191 ? -6.785 -21.984 2.848 1 96.25 191 LYS B CA 1
ATOM 5838 C C . LYS B 1 191 ? -7.66 -23.031 2.168 1 96.25 191 LYS B C 1
ATOM 5840 O O . LYS B 1 191 ? -8.891 -22.953 2.223 1 96.25 191 LYS B O 1
ATOM 5845 N N . ARG B 1 192 ? -7.02 -24 1.488 1 96.31 192 ARG B N 1
ATOM 5846 C CA . ARG B 1 192 ? -7.773 -25.062 0.832 1 96.31 192 ARG B CA 1
ATOM 5847 C C . ARG B 1 192 ? -8.688 -25.781 1.822 1 96.31 192 ARG B C 1
ATOM 5849 O O . ARG B 1 192 ? -9.859 -26.016 1.536 1 96.31 192 ARG B O 1
ATOM 5856 N N . GLU B 1 193 ? -8.133 -26.125 2.961 1 94.94 193 GLU B N 1
ATOM 5857 C CA . GLU B 1 193 ? -8.898 -26.797 4.008 1 94.94 193 GLU B CA 1
ATOM 5858 C C . GLU B 1 193 ? -10.039 -25.922 4.5 1 94.94 193 GLU B C 1
ATOM 5860 O O . GLU B 1 193 ? -11.148 -26.406 4.727 1 94.94 193 GLU B O 1
ATOM 5865 N N . GLN B 1 194 ? -9.734 -24.688 4.617 1 94.19 194 GLN B N 1
ATOM 5866 C CA . GLN B 1 194 ? -10.758 -23.734 5.043 1 94.19 194 GLN B CA 1
ATOM 5867 C C . GLN B 1 194 ? -11.898 -23.656 4.027 1 94.19 194 GLN B C 1
ATOM 5869 O O . GLN B 1 194 ? -13.07 -23.672 4.406 1 94.19 194 GLN B O 1
ATOM 5874 N N . ARG B 1 195 ? -11.602 -23.594 2.75 1 96.75 195 ARG B N 1
ATOM 5875 C CA . ARG B 1 195 ? -12.609 -23.562 1.694 1 96.75 195 ARG B CA 1
ATOM 5876 C C . ARG B 1 195 ? -13.5 -24.812 1.757 1 96.75 195 ARG B C 1
ATOM 5878 O O . ARG B 1 195 ? -14.727 -24.703 1.713 1 96.75 195 ARG B O 1
ATOM 5885 N N . HIS B 1 196 ? -12.82 -25.969 1.849 1 96.75 196 HIS B N 1
ATOM 5886 C CA . HIS B 1 196 ? -13.555 -27.234 1.907 1 96.75 196 HIS B CA 1
ATOM 5887 C C . HIS B 1 196 ? -14.516 -27.25 3.094 1 96.75 196 HIS B C 1
ATOM 5889 O O . HIS B 1 196 ? -15.664 -27.672 2.957 1 96.75 196 HIS B O 1
ATOM 5895 N N . GLU B 1 197 ? -14.016 -26.766 4.203 1 94.38 197 GLU B N 1
ATOM 5896 C CA . GLU B 1 197 ? -14.82 -26.781 5.422 1 94.38 197 GLU B CA 1
ATOM 5897 C C . GLU B 1 197 ? -16.016 -25.844 5.297 1 94.38 197 GLU B C 1
ATOM 5899 O O . GLU B 1 197 ? -17.156 -26.25 5.555 1 94.38 197 GLU B O 1
ATOM 5904 N N . ILE B 1 198 ? -15.789 -24.641 4.918 1 94.69 198 ILE B N 1
ATOM 5905 C CA . ILE B 1 198 ? -16.828 -23.609 4.875 1 94.69 198 ILE B CA 1
ATOM 5906 C C . ILE B 1 198 ? -17.906 -24.016 3.867 1 94.69 198 ILE B C 1
ATOM 5908 O O . ILE B 1 198 ? -19.094 -24.016 4.191 1 94.69 198 ILE B O 1
ATOM 5912 N N . PHE B 1 199 ? -17.531 -24.391 2.688 1 96.12 199 PHE B N 1
ATOM 5913 C CA . PHE B 1 199 ? -18.5 -24.672 1.636 1 96.12 199 PHE B CA 1
ATOM 5914 C C . PHE B 1 199 ? -19.125 -26.062 1.843 1 96.12 199 PHE B C 1
ATOM 5916 O O . PHE B 1 199 ? -20.281 -26.281 1.465 1 96.12 199 PHE B O 1
ATOM 5923 N N . GLY B 1 200 ? -18.328 -27 2.439 1 95.62 200 GLY B N 1
ATOM 5924 C CA . GLY B 1 200 ? -18.922 -28.266 2.83 1 95.62 200 GLY B CA 1
ATOM 5925 C C . GLY B 1 200 ? -20.031 -28.125 3.85 1 95.62 200 GLY B C 1
ATOM 5926 O O . GLY B 1 200 ? -21.094 -28.703 3.693 1 95.62 200 GLY B O 1
ATOM 5927 N N . GLN B 1 201 ? -19.781 -27.312 4.875 1 95 201 GLN B N 1
ATOM 5928 C CA . GLN B 1 201 ? -20.766 -27.062 5.918 1 95 201 GLN B CA 1
ATOM 5929 C C . GLN B 1 201 ? -21.984 -26.328 5.355 1 95 201 GLN B C 1
ATOM 5931 O O . GLN B 1 201 ? -23.125 -26.672 5.688 1 95 201 GLN B O 1
ATOM 5936 N N . ALA B 1 202 ? -21.734 -25.359 4.555 1 94.5 202 ALA B N 1
ATOM 5937 C CA . ALA B 1 202 ? -22.844 -24.609 3.957 1 94.5 202 ALA B CA 1
ATOM 5938 C C . ALA B 1 202 ? -23.719 -25.516 3.102 1 94.5 202 ALA B C 1
ATOM 5940 O O . ALA B 1 202 ? -24.953 -25.438 3.164 1 94.5 202 ALA B O 1
ATOM 5941 N N . ALA B 1 203 ? -23.047 -26.359 2.258 1 95.56 203 ALA B N 1
ATOM 5942 C CA . ALA B 1 203 ? -23.781 -27.297 1.407 1 95.56 203 ALA B CA 1
ATOM 5943 C C . ALA B 1 203 ? -24.688 -28.203 2.24 1 95.56 203 ALA B C 1
ATOM 5945 O O . ALA B 1 203 ? -25.844 -28.422 1.882 1 95.56 203 ALA B O 1
ATOM 5946 N N . THR B 1 204 ? -24.172 -28.688 3.312 1 96 204 THR B N 1
ATOM 5947 C CA . THR B 1 204 ? -24.906 -29.594 4.176 1 96 204 THR B CA 1
ATOM 5948 C C . THR B 1 204 ? -26.031 -28.859 4.898 1 96 204 THR B C 1
ATOM 5950 O O . THR B 1 204 ? -27.172 -29.344 4.926 1 96 204 THR B O 1
ATOM 5953 N N . ARG B 1 205 ? -25.734 -27.75 5.48 1 94.69 205 ARG B N 1
ATOM 5954 C CA . ARG B 1 205 ? -26.703 -26.984 6.27 1 94.69 205 ARG B CA 1
ATOM 5955 C C . ARG B 1 205 ? -27.906 -26.594 5.43 1 94.69 205 ARG B C 1
ATOM 5957 O O . ARG B 1 205 ? -29.047 -26.625 5.91 1 94.69 205 ARG B O 1
ATOM 5964 N N . HIS B 1 206 ? -27.672 -26.266 4.16 1 94 206 HIS B N 1
ATOM 5965 C CA . HIS B 1 206 ? -28.75 -25.719 3.344 1 94 206 HIS B CA 1
ATOM 5966 C C . HIS B 1 206 ? -29.25 -26.75 2.332 1 94 206 HIS B C 1
ATOM 5968 O O . HIS B 1 206 ? -30.188 -26.484 1.585 1 94 206 HIS B O 1
ATOM 5974 N N . GLY B 1 207 ? -28.641 -27.891 2.281 1 94.81 207 GLY B N 1
ATOM 5975 C CA . GLY B 1 207 ? -29.016 -28.922 1.343 1 94.81 207 GLY B CA 1
ATOM 5976 C C . GLY B 1 207 ? -28.781 -28.547 -0.107 1 94.81 207 GLY B C 1
ATOM 5977 O O . GLY B 1 207 ? -29.625 -28.812 -0.965 1 94.81 207 GLY B O 1
ATOM 5978 N N . LEU B 1 208 ? -27.688 -27.844 -0.352 1 95.81 208 LEU B N 1
ATOM 5979 C CA . LEU B 1 208 ? -27.406 -27.312 -1.686 1 95.81 208 LEU B CA 1
ATOM 5980 C C . LEU B 1 208 ? -26.078 -27.844 -2.219 1 95.81 208 LEU B C 1
ATOM 5982 O O . LEU B 1 208 ? -25.031 -27.547 -1.664 1 95.81 208 LEU B O 1
ATOM 5986 N N . PRO B 1 209 ? -26.078 -28.703 -3.316 1 97.69 209 PRO B N 1
ATOM 5987 C CA . PRO B 1 209 ? -24.797 -28.969 -3.986 1 97.69 209 PRO B CA 1
ATOM 5988 C C . PRO B 1 209 ? -24.125 -27.688 -4.512 1 97.69 209 PRO B C 1
ATOM 5990 O O . PRO B 1 209 ? -24.812 -26.781 -4.992 1 97.69 209 PRO B O 1
ATOM 5993 N N . ILE B 1 210 ? -22.812 -27.594 -4.391 1 98.25 210 ILE B N 1
ATOM 5994 C CA . ILE B 1 210 ? -22.109 -26.375 -4.766 1 98.25 210 ILE B CA 1
ATOM 5995 C C . ILE B 1 210 ? -20.938 -26.719 -5.695 1 98.25 210 ILE B C 1
ATOM 5997 O O . ILE B 1 210 ? -20.203 -27.672 -5.438 1 98.25 210 ILE B O 1
ATOM 6001 N N . LEU B 1 211 ? -20.844 -26.094 -6.805 1 98.75 211 LEU B N 1
ATOM 6002 C CA . LEU B 1 211 ? -19.672 -26.078 -7.664 1 98.75 211 LEU B CA 1
ATOM 6003 C C . LEU B 1 211 ? -18.859 -24.812 -7.461 1 98.75 211 LEU B C 1
ATOM 6005 O O . LEU B 1 211 ? -19.328 -23.719 -7.723 1 98.75 211 LEU B O 1
ATOM 6009 N N . TYR B 1 212 ? -17.656 -24.953 -6.957 1 98.69 212 TYR B N 1
ATOM 6010 C CA . TYR B 1 212 ? -16.719 -23.891 -6.641 1 98.69 212 TYR B CA 1
ATOM 6011 C C . TYR B 1 212 ? -15.617 -23.797 -7.695 1 98.69 212 TYR B C 1
ATOM 6013 O O . TYR B 1 212 ? -14.758 -24.672 -7.789 1 98.69 212 TYR B O 1
ATOM 6021 N N . VAL B 1 213 ? -15.602 -22.719 -8.516 1 98.88 213 VAL B N 1
ATOM 6022 C CA . VAL B 1 213 ? -14.602 -22.547 -9.57 1 98.88 213 VAL B CA 1
ATOM 6023 C C . VAL B 1 213 ? -13.656 -21.406 -9.211 1 98.88 213 VAL B C 1
ATOM 6025 O O . VAL B 1 213 ? -14.086 -20.266 -9.039 1 98.88 213 VAL B O 1
ATOM 6028 N N . ASN B 1 214 ? -12.344 -21.719 -9.133 1 98.81 214 ASN B N 1
ATOM 6029 C CA . ASN B 1 214 ? -11.359 -20.75 -8.641 1 98.81 214 ASN B CA 1
ATOM 6030 C C . ASN B 1 214 ? -10.305 -20.438 -9.695 1 98.81 214 ASN B C 1
ATOM 6032 O O . ASN B 1 214 ? -10.031 -21.266 -10.57 1 98.81 214 ASN B O 1
ATOM 6036 N N . GLN B 1 215 ? -9.797 -19.25 -9.578 1 98.62 215 GLN B N 1
ATOM 6037 C CA . GLN B 1 215 ? -8.703 -18.797 -10.43 1 98.62 215 GLN B CA 1
ATOM 6038 C C . GLN B 1 215 ? -7.398 -19.484 -10.07 1 98.62 215 GLN B C 1
ATOM 6040 O O . GLN B 1 215 ? -7.23 -19.969 -8.945 1 98.62 215 GLN B O 1
ATOM 6045 N N . ILE B 1 216 ? -6.516 -19.594 -11.031 1 98.38 216 ILE B N 1
ATOM 6046 C CA . ILE B 1 216 ? -5.16 -20.078 -10.797 1 98.38 216 ILE B CA 1
ATOM 6047 C C . ILE B 1 216 ? -4.148 -19.062 -11.328 1 98.38 216 ILE B C 1
ATOM 6049 O O . ILE B 1 216 ? -4.473 -18.266 -12.203 1 98.38 216 ILE B O 1
ATOM 6053 N N . GLY B 1 217 ? -2.914 -19 -10.68 1 98.31 217 GLY B N 1
ATOM 6054 C CA . GLY B 1 217 ? -1.836 -18.172 -11.188 1 98.31 217 GLY B CA 1
ATOM 6055 C C . GLY B 1 217 ? -1.335 -17.156 -10.172 1 98.31 217 GLY B C 1
ATOM 6056 O O . GLY B 1 217 ? -1.905 -17.031 -9.086 1 98.31 217 GLY B O 1
ATOM 6057 N N . GLY B 1 218 ? -0.192 -16.547 -10.539 1 97.94 218 GLY B N 1
ATOM 6058 C CA . GLY B 1 218 ? 0.409 -15.523 -9.688 1 97.94 218 GLY B CA 1
ATOM 6059 C C . GLY B 1 218 ? 0.145 -14.109 -10.172 1 97.94 218 GLY B C 1
ATOM 6060 O O . GLY B 1 218 ? 0.125 -13.859 -11.375 1 97.94 218 GLY B O 1
ATOM 6061 N N . GLN B 1 219 ? -0.134 -13.234 -9.266 1 96.81 219 GLN B N 1
ATOM 6062 C CA . GLN B 1 219 ? -0.328 -11.805 -9.5 1 96.81 219 GLN B CA 1
ATOM 6063 C C . GLN B 1 219 ? 0.302 -10.977 -8.391 1 96.81 219 GLN B C 1
ATOM 6065 O O . GLN B 1 219 ? -0.265 -10.852 -7.301 1 96.81 219 GLN B O 1
ATOM 6070 N N . ASP B 1 220 ? 1.449 -10.242 -8.727 1 96.31 220 ASP B N 1
ATOM 6071 C CA . ASP B 1 220 ? 2.221 -9.516 -7.723 1 96.31 220 ASP B CA 1
ATOM 6072 C C . ASP B 1 220 ? 2.586 -10.422 -6.547 1 96.31 220 ASP B C 1
ATOM 6074 O O . ASP B 1 220 ? 3.215 -11.469 -6.734 1 96.31 220 ASP B O 1
ATOM 6078 N N . GLN B 1 221 ? 2.053 -10.156 -5.316 1 96.75 221 GLN B N 1
ATOM 6079 C CA . GLN B 1 221 ? 2.406 -10.945 -4.141 1 96.75 221 GLN B CA 1
ATOM 6080 C C . GLN B 1 221 ? 1.461 -12.133 -3.973 1 96.75 221 GLN B C 1
ATOM 6082 O O . GLN B 1 221 ? 1.736 -13.047 -3.193 1 96.75 221 GLN B O 1
ATOM 6087 N N . ILE B 1 222 ? 0.369 -12.18 -4.723 1 97.38 222 ILE B N 1
ATOM 6088 C CA . ILE B 1 222 ? -0.707 -13.133 -4.48 1 97.38 222 ILE B CA 1
ATOM 6089 C C . ILE B 1 222 ? -0.602 -14.297 -5.469 1 97.38 222 ILE B C 1
ATOM 6091 O O . ILE B 1 222 ? -0.226 -14.094 -6.629 1 97.38 222 ILE B O 1
ATOM 6095 N N . VAL B 1 223 ? -0.914 -15.477 -4.984 1 98.44 223 VAL B N 1
ATOM 6096 C CA . VAL B 1 223 ? -1.011 -16.672 -5.832 1 98.44 223 VAL B CA 1
ATOM 6097 C C . VAL B 1 223 ? -2.371 -17.328 -5.633 1 98.44 223 VAL B C 1
ATOM 6099 O O . VAL B 1 223 ? -2.859 -17.438 -4.504 1 98.44 223 VAL B O 1
ATOM 6102 N N . PHE B 1 224 ? -3.037 -17.688 -6.688 1 98.75 224 PHE B N 1
ATOM 6103 C CA . PHE B 1 224 ? -4.242 -18.516 -6.688 1 98.75 224 PHE B CA 1
ATOM 6104 C C . PHE B 1 224 ? -3.902 -19.969 -7.008 1 98.75 224 PHE B C 1
ATOM 6106 O O . PHE B 1 224 ? -3.221 -20.25 -7.996 1 98.75 224 PHE B O 1
ATOM 6113 N N . ASP B 1 225 ? -4.434 -20.844 -6.234 1 98.5 225 ASP B N 1
ATOM 6114 C CA . ASP B 1 225 ? -3.977 -22.234 -6.359 1 98.5 225 ASP B CA 1
ATOM 6115 C C . ASP B 1 225 ? -4.969 -23.062 -7.164 1 98.5 225 ASP B C 1
ATOM 6117 O O . ASP B 1 225 ? -4.785 -24.281 -7.324 1 98.5 225 ASP B O 1
ATOM 6121 N N . GLY B 1 226 ? -5.992 -22.422 -7.715 1 98.44 226 GLY B N 1
ATOM 6122 C CA . GLY B 1 226 ? -7.039 -23.234 -8.328 1 98.44 226 GLY B CA 1
ATOM 6123 C C . GLY B 1 226 ? -7.77 -24.109 -7.332 1 98.44 226 GLY B C 1
ATOM 6124 O O . GLY B 1 226 ? -8.297 -23.625 -6.328 1 98.44 226 GLY B O 1
ATOM 6125 N N . ALA B 1 227 ? -7.598 -25.391 -7.594 1 97.94 227 ALA B N 1
ATOM 6126 C CA . ALA B 1 227 ? -8.258 -26.344 -6.699 1 97.94 227 ALA B CA 1
ATOM 6127 C C . ALA B 1 227 ? -9.766 -26.125 -6.68 1 97.94 227 ALA B C 1
ATOM 6129 O O . ALA B 1 227 ? -10.375 -26.047 -5.613 1 97.94 227 ALA B O 1
ATOM 6130 N N . SER B 1 228 ? -10.336 -25.859 -7.863 1 98.69 228 SER B N 1
ATOM 6131 C CA . SER B 1 228 ? -11.789 -25.844 -7.973 1 98.69 228 SER B CA 1
ATOM 6132 C C . SER B 1 228 ? -12.391 -27.156 -7.477 1 98.69 228 SER B C 1
ATOM 6134 O O . SER B 1 228 ? -11.758 -28.203 -7.562 1 98.69 228 SER B O 1
ATOM 6136 N N . PHE B 1 229 ? -13.641 -27.031 -6.926 1 98.44 229 PHE B N 1
ATOM 6137 C CA . PHE B 1 229 ? -14.148 -28.266 -6.371 1 98.44 229 PHE B CA 1
ATOM 6138 C C . PHE B 1 229 ? -15.672 -28.297 -6.402 1 98.44 229 PHE B C 1
ATOM 6140 O O . PHE B 1 229 ? -16.312 -27.266 -6.672 1 98.44 229 PHE B O 1
ATOM 6147 N N . ALA B 1 230 ? -16.203 -29.5 -6.219 1 98.5 230 ALA B N 1
ATOM 6148 C CA . ALA B 1 230 ? -17.625 -29.734 -6.094 1 98.5 230 ALA B CA 1
ATOM 6149 C C . ALA B 1 230 ? -17.969 -30.375 -4.75 1 98.5 230 ALA B C 1
ATOM 6151 O O . ALA B 1 230 ? -17.234 -31.25 -4.27 1 98.5 230 ALA B O 1
ATOM 6152 N N . VAL B 1 231 ? -19.016 -29.906 -4.164 1 97.25 231 VAL B N 1
ATOM 6153 C CA . VAL B 1 231 ? -19.438 -30.406 -2.857 1 97.25 231 VAL B CA 1
ATOM 6154 C C . VAL B 1 231 ? -20.891 -30.875 -2.912 1 97.25 231 VAL B C 1
ATOM 6156 O O . VAL B 1 231 ? -21.719 -30.219 -3.549 1 97.25 231 VAL B O 1
ATOM 6159 N N . GLU B 1 232 ? -21.203 -32.031 -2.297 1 97.12 232 GLU B N 1
ATOM 6160 C CA . GLU B 1 232 ? -22.547 -32.562 -2.123 1 97.12 232 GLU B CA 1
ATOM 6161 C C . GLU B 1 232 ? -22.969 -32.531 -0.654 1 97.12 232 GLU B C 1
ATOM 6163 O O . GLU B 1 232 ? -22.156 -32.812 0.231 1 97.12 232 GLU B O 1
ATOM 6168 N N . PRO B 1 233 ? -24.25 -32.125 -0.459 1 96.06 233 PRO B N 1
ATOM 6169 C CA . PRO B 1 233 ? -24.734 -32.156 0.924 1 96.06 233 PRO B CA 1
ATOM 6170 C C . PRO B 1 233 ? -24.5 -33.5 1.6 1 96.06 233 PRO B C 1
ATOM 6172 O O . PRO B 1 233 ? -24.875 -34.562 1.05 1 96.06 233 PRO B O 1
ATOM 6175 N N . GLY B 1 234 ? -23.906 -33.438 2.777 1 93.44 234 GLY B N 1
ATOM 6176 C CA . GLY B 1 234 ? -23.703 -34.625 3.57 1 93.44 234 GLY B CA 1
ATOM 6177 C C . GLY B 1 234 ? -22.484 -35.438 3.152 1 93.44 234 GLY B C 1
ATOM 6178 O O . GLY B 1 234 ? -21.938 -36.188 3.941 1 93.44 234 GLY B O 1
ATOM 6179 N N . ARG B 1 235 ? -21.969 -35.281 1.923 1 94.12 235 ARG B N 1
ATOM 6180 C CA . ARG B 1 235 ? -20.859 -36.062 1.415 1 94.12 235 ARG B CA 1
ATOM 6181 C C . ARG B 1 235 ? -19.562 -35.25 1.405 1 94.12 235 ARG B C 1
ATOM 6183 O O . ARG B 1 235 ? -18.469 -35.844 1.383 1 94.12 235 ARG B O 1
ATOM 6190 N N . GLY B 1 236 ? -19.766 -33.969 1.421 1 94.94 236 GLY B N 1
ATOM 6191 C CA . GLY B 1 236 ? -18.578 -33.125 1.361 1 94.94 236 GLY B CA 1
ATOM 6192 C C . GLY B 1 236 ? -18.031 -32.969 -0.044 1 94.94 236 GLY B C 1
ATOM 6193 O O . GLY B 1 236 ? -18.797 -32.938 -1.014 1 94.94 236 GLY B O 1
ATOM 6194 N N . VAL B 1 237 ? -16.703 -32.75 -0.143 1 97.81 237 VAL B N 1
ATOM 6195 C CA . VAL B 1 237 ? -16.078 -32.5 -1.437 1 97.81 237 VAL B CA 1
ATOM 6196 C C . VAL B 1 237 ? -15.938 -33.812 -2.207 1 97.81 237 VAL B C 1
ATOM 6198 O O . VAL B 1 237 ? -15.297 -34.75 -1.729 1 97.81 237 VAL B O 1
ATOM 6201 N N . VAL B 1 238 ? -16.484 -33.875 -3.402 1 97.62 238 VAL B N 1
ATOM 6202 C CA . VAL B 1 238 ? -16.531 -35.125 -4.148 1 97.62 238 VAL B CA 1
ATOM 6203 C C . VAL B 1 238 ? -15.695 -35 -5.418 1 97.62 238 VAL B C 1
ATOM 6205 O O . VAL B 1 238 ? -15.562 -35.969 -6.176 1 97.62 238 VAL B O 1
ATOM 6208 N N . PHE B 1 239 ? -15.195 -33.875 -5.695 1 97.56 239 PHE B N 1
ATOM 6209 C CA . PHE B 1 239 ? -14.305 -33.594 -6.816 1 97.56 239 PHE B CA 1
ATOM 6210 C C . PHE B 1 239 ? -13.406 -32.406 -6.508 1 97.56 239 PHE B C 1
ATOM 6212 O O . PHE B 1 239 ? -13.836 -31.438 -5.871 1 97.56 239 PHE B O 1
ATOM 6219 N N . GLU B 1 240 ? -12.203 -32.375 -6.934 1 97.88 240 GLU B N 1
ATOM 6220 C CA . GLU B 1 240 ? -11.273 -31.266 -6.875 1 97.88 240 GLU B CA 1
ATOM 6221 C C . GLU B 1 240 ? -10.359 -31.234 -8.094 1 97.88 240 GLU B C 1
ATOM 6223 O O . GLU B 1 240 ? -9.75 -32.25 -8.438 1 97.88 240 GLU B O 1
ATOM 6228 N N . ALA B 1 241 ? -10.352 -30.125 -8.797 1 97.62 241 ALA B N 1
ATOM 6229 C CA . ALA B 1 241 ? -9.438 -29.938 -9.922 1 97.62 241 ALA B CA 1
ATOM 6230 C C . ALA B 1 241 ? -7.992 -29.859 -9.445 1 97.62 241 ALA B C 1
ATOM 6232 O O . ALA B 1 241 ? -7.734 -29.672 -8.25 1 97.62 241 ALA B O 1
ATOM 6233 N N . GLU B 1 242 ? -7.078 -29.984 -10.391 1 96.75 242 GLU B N 1
ATOM 6234 C CA . GLU B 1 242 ? -5.66 -29.984 -10.047 1 96.75 242 GLU B CA 1
ATOM 6235 C C . GLU B 1 242 ? -5.219 -28.641 -9.477 1 96.75 242 GLU B C 1
ATOM 6237 O O . GLU B 1 242 ? -5.699 -27.594 -9.906 1 96.75 242 GLU B O 1
ATOM 6242 N N . ARG B 1 243 ? -4.309 -28.719 -8.539 1 96.75 243 ARG B N 1
ATOM 6243 C CA . ARG B 1 243 ? -3.814 -27.5 -7.902 1 96.75 243 ARG B CA 1
ATOM 6244 C C . ARG B 1 243 ? -2.592 -26.969 -8.641 1 96.75 243 ARG B C 1
ATOM 6246 O O . ARG B 1 243 ? -1.784 -27.734 -9.164 1 96.75 243 ARG B O 1
ATOM 6253 N N . PHE B 1 244 ? -2.457 -25.641 -8.734 1 98.12 244 PHE B N 1
ATOM 6254 C CA . PHE B 1 244 ? -1.311 -24.859 -9.188 1 98.12 244 PHE B CA 1
ATOM 6255 C C . PHE B 1 244 ? -1.084 -25.031 -10.688 1 98.12 244 PHE B C 1
ATOM 6257 O O . PHE B 1 244 ? 0.014 -24.781 -11.188 1 98.12 244 PHE B O 1
ATOM 6264 N N . VAL B 1 245 ? -2.113 -25.562 -11.406 1 97.69 245 VAL B N 1
ATOM 6265 C CA . VAL B 1 245 ? -2.076 -25.641 -12.859 1 97.69 245 VAL B CA 1
ATOM 6266 C C . VAL B 1 245 ? -3.453 -25.312 -13.43 1 97.69 245 VAL B C 1
ATOM 6268 O O . VAL B 1 245 ? -4.465 -25.453 -12.742 1 97.69 245 VAL B O 1
ATOM 6271 N N . GLU B 1 246 ? -3.486 -24.844 -14.609 1 98.31 246 GLU B N 1
ATOM 6272 C CA . GLU B 1 246 ? -4.77 -24.766 -15.297 1 98.31 246 GLU B CA 1
ATOM 6273 C C . GLU B 1 246 ? -5.395 -26.141 -15.477 1 98.31 246 GLU B C 1
ATOM 6275 O O . GLU B 1 246 ? -4.68 -27.141 -15.664 1 98.31 246 GLU B O 1
ATOM 6280 N N . ASP B 1 247 ? -6.637 -26.156 -15.336 1 98.12 247 ASP B N 1
ATOM 6281 C CA . ASP B 1 247 ? -7.344 -27.438 -15.422 1 98.12 247 ASP B CA 1
ATOM 6282 C C . ASP B 1 247 ? -8.75 -27.25 -15.977 1 98.12 247 ASP B C 1
ATOM 6284 O O . ASP B 1 247 ? -9.562 -26.531 -15.398 1 98.12 247 ASP B O 1
ATOM 6288 N N . LEU B 1 248 ? -9.055 -27.797 -17.156 1 98.12 248 LEU B N 1
ATOM 6289 C CA . LEU B 1 248 ? -10.383 -27.828 -17.75 1 98.12 248 LEU B CA 1
ATOM 6290 C C . LEU B 1 248 ? -11.023 -29.203 -17.594 1 98.12 248 LEU B C 1
ATOM 6292 O O . LEU B 1 248 ? -10.602 -30.156 -18.234 1 98.12 248 LEU B O 1
ATOM 6296 N N . ARG B 1 249 ? -12.047 -29.281 -16.688 1 97 249 ARG B N 1
ATOM 6297 C CA . ARG B 1 249 ? -12.688 -30.547 -16.359 1 97 249 ARG B CA 1
ATOM 6298 C C . ARG B 1 249 ? -14.188 -30.484 -16.594 1 97 249 ARG B C 1
ATOM 6300 O O . ARG B 1 249 ? -14.828 -29.484 -16.266 1 97 249 ARG B O 1
ATOM 6307 N N . THR B 1 250 ? -14.742 -31.578 -17.188 1 98 250 THR B N 1
ATOM 6308 C CA . THR B 1 250 ? -16.188 -31.656 -17.391 1 98 250 THR B CA 1
ATOM 6309 C C . THR B 1 250 ? -16.812 -32.656 -16.422 1 98 250 THR B C 1
ATOM 6311 O O . THR B 1 250 ? -16.328 -33.781 -16.297 1 98 250 THR B O 1
ATOM 6314 N N . LEU B 1 251 ? -17.781 -32.219 -15.68 1 98.06 251 LEU B N 1
ATOM 6315 C CA . LEU B 1 251 ? -18.578 -33.062 -14.797 1 98.06 251 LEU B CA 1
ATOM 6316 C C . LEU B 1 251 ? -20.031 -33.156 -15.289 1 98.06 251 LEU B C 1
ATOM 6318 O O . LEU B 1 251 ? -20.453 -32.375 -16.125 1 98.06 251 LEU B O 1
ATOM 6322 N N . GLN B 1 252 ? -20.703 -34.188 -14.828 1 97.62 252 GLN B N 1
ATOM 6323 C CA . GLN B 1 252 ? -22.141 -34.281 -15 1 97.62 252 GLN B CA 1
ATOM 6324 C C . GLN B 1 252 ? -22.859 -34.062 -13.672 1 97.62 252 GLN B C 1
ATOM 6326 O O . GLN B 1 252 ? -22.312 -34.344 -12.602 1 97.62 252 GLN B O 1
ATOM 6331 N N . PHE B 1 253 ? -23.953 -33.469 -13.727 1 97.75 253 PHE B N 1
ATOM 6332 C CA . PHE B 1 253 ? -24.781 -33.25 -12.555 1 97.75 253 PHE B CA 1
ATOM 6333 C C . PHE B 1 253 ? -26.203 -33.75 -12.781 1 97.75 253 PHE B C 1
ATOM 6335 O O . PHE B 1 253 ? -26.859 -33.344 -13.734 1 97.75 253 PHE B O 1
ATOM 6342 N N . ASP B 1 254 ? -26.578 -34.656 -11.93 1 95 254 ASP B N 1
ATOM 6343 C CA . ASP B 1 254 ? -27.891 -35.281 -12.047 1 95 254 ASP B CA 1
ATOM 6344 C C . ASP B 1 254 ? -28.484 -35.594 -10.68 1 95 254 ASP B C 1
ATOM 6346 O O . ASP B 1 254 ? -27.812 -36.219 -9.836 1 95 254 ASP B O 1
ATOM 6350 N N . ASP B 1 255 ? -29.734 -35.156 -10.477 1 92.38 255 ASP B N 1
ATOM 6351 C CA . ASP B 1 255 ? -30.5 -35.438 -9.273 1 92.38 255 ASP B CA 1
ATOM 6352 C C . ASP B 1 255 ? -29.688 -35.125 -8.016 1 92.38 255 ASP B C 1
ATOM 6354 O O . ASP B 1 255 ? -29.547 -36 -7.141 1 92.38 255 ASP B O 1
ATOM 6358 N N . GLY B 1 256 ? -29.016 -34 -8.016 1 93.44 256 GLY B N 1
ATOM 6359 C CA . GLY B 1 256 ? -28.328 -33.531 -6.824 1 93.44 256 GLY B CA 1
ATOM 6360 C C . GLY B 1 256 ? -26.938 -34.125 -6.648 1 93.44 256 GLY B C 1
ATOM 6361 O O . GLY B 1 256 ? -26.266 -33.844 -5.648 1 93.44 256 GLY B O 1
ATOM 6362 N N . ARG B 1 257 ? -26.453 -34.812 -7.613 1 95.5 257 ARG B N 1
ATOM 6363 C CA . ARG B 1 257 ? -25.172 -35.5 -7.492 1 95.5 257 ARG B CA 1
ATOM 6364 C C . ARG B 1 257 ? -24.25 -35.125 -8.648 1 95.5 257 ARG B C 1
ATOM 6366 O O . ARG B 1 257 ? -24.703 -34.969 -9.781 1 95.5 257 ARG B O 1
ATOM 6373 N N . PHE B 1 258 ? -23 -35.094 -8.305 1 97.75 258 PHE B N 1
ATOM 6374 C CA . PHE B 1 258 ? -21.984 -34.875 -9.328 1 97.75 258 PHE B CA 1
ATOM 6375 C C . PHE B 1 258 ? -21.422 -36.188 -9.82 1 97.75 258 PHE B C 1
ATOM 6377 O O . PHE B 1 258 ? -21.172 -37.094 -9.023 1 97.75 258 PHE B O 1
ATOM 6384 N N . LEU B 1 259 ? -21.297 -36.344 -11.102 1 97.31 259 LEU B N 1
ATOM 6385 C CA . LEU B 1 259 ? -20.672 -37.469 -11.766 1 97.31 259 LEU B CA 1
ATOM 6386 C C . LEU B 1 259 ? -19.5 -37.031 -12.625 1 97.31 259 LEU B C 1
ATOM 6388 O O . LEU B 1 259 ? -19.422 -35.875 -13.031 1 97.31 259 LEU B O 1
ATOM 6392 N N . ASP B 1 260 ? -18.594 -37.969 -12.883 1 94.75 260 ASP B N 1
ATOM 6393 C CA . ASP B 1 260 ? -17.5 -37.625 -13.781 1 94.75 260 ASP B CA 1
ATOM 6394 C C . ASP B 1 260 ? -17.953 -37.625 -15.242 1 94.75 260 ASP B C 1
ATOM 6396 O O . ASP B 1 260 ? -19.141 -37.781 -15.523 1 94.75 260 ASP B O 1
ATOM 6400 N N . ALA B 1 261 ? -17.031 -37.344 -16.109 1 90.94 261 ALA B N 1
ATOM 6401 C CA . ALA B 1 261 ? -17.375 -37.188 -17.531 1 90.94 261 ALA B CA 1
ATOM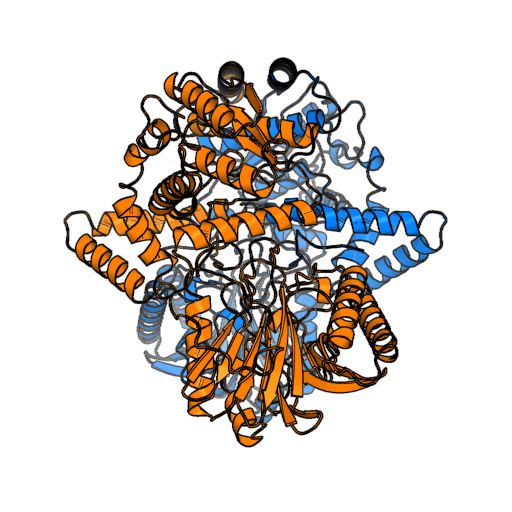 6402 C C . ALA B 1 261 ? -17.953 -38.469 -18.094 1 90.94 261 ALA B C 1
ATOM 6404 O O . ALA B 1 261 ? -18.766 -38.438 -19.016 1 90.94 261 ALA B O 1
ATOM 6405 N N . ALA B 1 262 ? -17.609 -39.625 -17.453 1 91.62 262 ALA B N 1
ATOM 6406 C CA . ALA B 1 262 ? -18.078 -40.938 -17.938 1 91.62 262 ALA B CA 1
ATOM 6407 C C . ALA B 1 262 ? -19.391 -41.312 -17.266 1 91.62 262 ALA B C 1
ATOM 6409 O O . ALA B 1 262 ? -19.953 -42.375 -17.578 1 91.62 262 ALA B O 1
ATOM 6410 N N . GLY B 1 263 ? -19.875 -40.5 -16.406 1 92.19 263 GLY B N 1
ATOM 6411 C CA . GLY B 1 263 ? -21.156 -40.75 -15.766 1 92.19 263 GLY B CA 1
ATOM 6412 C C . GLY B 1 263 ? -21.031 -41.562 -14.492 1 92.19 263 GLY B C 1
ATOM 6413 O O . GLY B 1 263 ? -22.031 -42.094 -13.984 1 92.19 263 GLY B O 1
ATOM 6414 N N . GLN B 1 264 ? -19.812 -41.688 -14.062 1 93.81 264 GLN B N 1
ATOM 6415 C CA . GLN B 1 264 ? -19.578 -42.406 -12.805 1 93.81 264 GLN B CA 1
ATOM 6416 C C . GLN B 1 264 ? -19.609 -41.438 -11.617 1 93.81 264 GLN B C 1
ATOM 6418 O O . GLN B 1 264 ? -19.188 -40.312 -11.734 1 93.81 264 GLN B O 1
ATOM 6423 N N . PRO B 1 265 ? -20.078 -41.938 -10.516 1 91.25 265 PRO B N 1
ATOM 6424 C CA . PRO B 1 265 ? -20.094 -41.094 -9.344 1 91.25 265 PRO B CA 1
ATOM 6425 C C . PRO B 1 265 ? -18.703 -40.594 -8.945 1 91.25 265 PRO B C 1
ATOM 6427 O O . PRO B 1 265 ? -17.734 -41.344 -9.023 1 91.25 265 PRO B O 1
ATOM 6430 N N . CYS B 1 266 ? -18.672 -39.375 -8.633 1 90.69 266 CYS B N 1
ATOM 6431 C CA . CYS B 1 266 ? -17.422 -38.844 -8.117 1 90.69 266 CYS B CA 1
ATOM 6432 C C . CYS B 1 266 ? -17.125 -39.375 -6.719 1 90.69 266 CYS B C 1
ATOM 6434 O O . CYS B 1 266 ? -18.047 -39.719 -5.973 1 90.69 266 CYS B O 1
ATOM 6436 N N . MET B 1 267 ? -15.828 -39.469 -6.492 1 86.94 267 MET B N 1
ATOM 6437 C CA . MET B 1 267 ? -15.43 -39.969 -5.18 1 86.94 267 MET B CA 1
ATOM 6438 C C . MET B 1 267 ? -14.969 -38.844 -4.281 1 86.94 267 MET B C 1
ATOM 6440 O O . MET B 1 267 ? -14.508 -37.812 -4.77 1 86.94 267 MET B O 1
ATOM 6444 N N . SER B 1 268 ? -15.062 -39.125 -2.955 1 89.12 268 SER B N 1
ATOM 6445 C CA . SER B 1 268 ? -14.648 -38.125 -1.978 1 89.12 268 SER B CA 1
ATOM 6446 C C . SER B 1 268 ? -13.172 -37.781 -2.123 1 89.12 268 SER B C 1
ATOM 6448 O O . SER B 1 268 ? -12.352 -38.656 -2.406 1 89.12 268 SER B O 1
ATOM 6450 N N . VAL B 1 269 ? -12.906 -36.531 -2.004 1 92.69 269 VAL B N 1
ATOM 6451 C CA . VAL B 1 269 ? -11.539 -36.031 -2.064 1 92.69 269 VAL B CA 1
ATOM 6452 C C . VAL B 1 269 ? -10.945 -35.969 -0.659 1 92.69 269 VAL B C 1
ATOM 6454 O O . VAL B 1 269 ? -11.609 -35.531 0.281 1 92.69 269 VAL B O 1
ATOM 6457 N N . PRO B 1 270 ? -9.734 -36.438 -0.513 1 88.19 270 PRO B N 1
ATOM 6458 C CA . PRO B 1 270 ? -9.133 -36.406 0.821 1 88.19 270 PRO B CA 1
ATOM 6459 C C . PRO B 1 270 ? -9.062 -35 1.399 1 88.19 270 PRO B C 1
ATOM 6461 O O . PRO B 1 270 ? -8.797 -34.031 0.67 1 88.19 270 PRO B O 1
ATOM 6464 N N . ALA B 1 271 ? -9.312 -34.969 2.707 1 86 271 ALA B N 1
ATOM 6465 C CA . ALA B 1 271 ? -9.258 -33.688 3.42 1 86 271 ALA B CA 1
ATOM 6466 C C . ALA B 1 271 ? -7.836 -33.125 3.467 1 86 271 ALA B C 1
ATOM 6468 O O . ALA B 1 271 ? -7.629 -31.922 3.451 1 86 271 ALA B O 1
ATOM 6469 N N . GLU B 1 272 ? -6.977 -34.125 3.564 1 86.75 272 GLU B N 1
ATOM 6470 C CA . GLU B 1 272 ? -5.574 -33.75 3.641 1 86.75 272 GLU B CA 1
ATOM 6471 C C . GLU B 1 272 ? -5.059 -33.25 2.285 1 86.75 272 GLU B C 1
ATOM 6473 O O . GLU B 1 272 ? -5.301 -33.906 1.263 1 86.75 272 GLU B O 1
ATOM 6478 N N . GLY B 1 273 ? -4.551 -32.156 2.25 1 88.12 273 GLY B N 1
ATOM 6479 C CA . GLY B 1 273 ? -3.967 -31.609 1.036 1 88.12 273 GLY B CA 1
ATOM 6480 C C . GLY B 1 273 ? -2.471 -31.844 0.936 1 88.12 273 GLY B C 1
ATOM 6481 O O . GLY B 1 273 ? -1.972 -32.875 1.365 1 88.12 273 GLY B O 1
ATOM 6482 N N . LEU B 1 274 ? -1.777 -31.031 0.299 1 94.12 274 LEU B N 1
ATOM 6483 C CA . LEU B 1 274 ? -0.328 -31.094 0.144 1 94.12 274 LEU B CA 1
ATOM 6484 C C . LEU B 1 274 ? 0.371 -30.859 1.48 1 94.12 274 LEU B C 1
ATOM 6486 O O . LEU B 1 274 ? -0.052 -30.016 2.271 1 94.12 274 LEU B O 1
ATOM 6490 N N . PRO B 1 275 ? 1.438 -31.734 1.726 1 95.88 275 PRO B N 1
ATOM 6491 C CA . PRO B 1 275 ? 2.254 -31.344 2.879 1 95.88 275 PRO B CA 1
ATOM 6492 C C . PRO B 1 275 ? 2.738 -29.906 2.803 1 95.88 275 PRO B C 1
ATOM 6494 O O . PRO B 1 275 ? 2.941 -29.375 1.706 1 95.88 275 PRO B O 1
ATOM 6497 N N . THR B 1 276 ? 2.939 -29.312 3.924 1 96.81 276 THR B N 1
ATOM 6498 C CA . THR B 1 276 ? 3.195 -27.891 4.043 1 96.81 276 THR B CA 1
ATOM 6499 C C . THR B 1 276 ? 4.355 -27.469 3.145 1 96.81 276 THR B C 1
ATOM 6501 O O . THR B 1 276 ? 4.238 -26.5 2.381 1 96.81 276 THR B O 1
ATOM 6504 N N . MET B 1 277 ? 5.461 -28.156 3.186 1 98.5 277 MET B N 1
ATOM 6505 C CA . MET B 1 277 ? 6.645 -27.766 2.43 1 98.5 277 MET B CA 1
ATOM 6506 C C . MET B 1 277 ? 6.414 -27.938 0.931 1 98.5 277 MET B C 1
ATOM 6508 O O . MET B 1 277 ? 6.902 -27.141 0.13 1 98.5 277 MET B O 1
ATOM 6512 N N . GLU B 1 278 ? 5.699 -28.984 0.563 1 98.31 278 GLU B N 1
ATOM 6513 C CA . GLU B 1 278 ? 5.336 -29.172 -0.838 1 98.31 278 GLU B CA 1
ATOM 6514 C C . GLU B 1 278 ? 4.426 -28.047 -1.319 1 98.31 278 GLU B C 1
ATOM 6516 O O . GLU B 1 278 ? 4.586 -27.547 -2.434 1 98.31 278 GLU B O 1
ATOM 6521 N N . PHE B 1 279 ? 3.479 -27.703 -0.469 1 98.06 279 PHE B N 1
ATOM 6522 C CA . PHE B 1 279 ? 2.6 -26.578 -0.766 1 98.06 279 PHE B CA 1
ATOM 6523 C C . PHE B 1 279 ? 3.406 -25.297 -0.995 1 98.06 279 PHE B C 1
ATOM 6525 O O . PHE B 1 279 ? 3.219 -24.609 -2.002 1 98.06 279 PHE B O 1
ATOM 6532 N N . TYR B 1 280 ? 4.348 -24.969 -0.045 1 98.62 280 TYR B N 1
ATOM 6533 C CA . TYR B 1 280 ? 5.188 -23.781 -0.177 1 98.62 280 TYR B CA 1
ATOM 6534 C C . TYR B 1 280 ? 5.957 -23.812 -1.491 1 98.62 280 TYR B C 1
ATOM 6536 O O . TYR B 1 280 ? 5.969 -22.812 -2.227 1 98.62 280 TYR B O 1
ATOM 6544 N N . ARG B 1 281 ? 6.559 -24.938 -1.764 1 98.75 281 ARG B N 1
ATOM 6545 C CA . ARG B 1 281 ? 7.391 -25.078 -2.955 1 98.75 281 ARG B CA 1
ATOM 6546 C C . ARG B 1 281 ? 6.59 -24.797 -4.219 1 98.75 281 ARG B C 1
ATOM 6548 O O . ARG B 1 281 ? 6.961 -23.953 -5.023 1 98.75 281 ARG B O 1
ATOM 6555 N N . ARG B 1 282 ? 5.441 -25.438 -4.371 1 98.5 282 ARG B N 1
ATOM 6556 C CA . ARG B 1 282 ? 4.637 -25.312 -5.582 1 98.5 282 ARG B CA 1
ATOM 6557 C C . ARG B 1 282 ? 4.105 -23.891 -5.73 1 98.5 282 ARG B C 1
ATOM 6559 O O . ARG B 1 282 ? 4.082 -23.344 -6.836 1 98.5 282 ARG B O 1
ATOM 6566 N N . GLN B 1 283 ? 3.689 -23.328 -4.637 1 98.62 283 GLN B N 1
ATOM 6567 C CA . GLN B 1 283 ? 3.131 -21.984 -4.688 1 98.62 283 GLN B CA 1
ATOM 6568 C C . GLN B 1 283 ? 4.191 -20.953 -5.074 1 98.62 283 GLN B C 1
ATOM 6570 O O . GLN B 1 283 ? 3.945 -20.094 -5.91 1 98.62 283 GLN B O 1
ATOM 6575 N N . ILE B 1 284 ? 5.367 -21.016 -4.465 1 98.88 284 ILE B N 1
ATOM 6576 C CA . ILE B 1 284 ? 6.441 -20.062 -4.727 1 98.88 284 ILE B CA 1
ATOM 6577 C C . ILE B 1 284 ? 6.906 -20.203 -6.172 1 98.88 284 ILE B C 1
ATOM 6579 O O . ILE B 1 284 ? 7.117 -19.188 -6.859 1 98.88 284 ILE B O 1
ATOM 6583 N N . VAL B 1 285 ? 6.996 -21.406 -6.645 1 98.81 285 VAL B N 1
ATOM 6584 C CA . VAL B 1 285 ? 7.445 -21.656 -8.016 1 98.81 285 VAL B CA 1
ATOM 6585 C C . VAL B 1 285 ? 6.453 -21.062 -9 1 98.81 285 VAL B C 1
ATOM 6587 O O . VAL B 1 285 ? 6.848 -20.359 -9.938 1 98.81 285 VAL B O 1
ATOM 6590 N N . LEU B 1 286 ? 5.141 -21.281 -8.781 1 98.81 286 LEU B N 1
ATOM 6591 C CA . LEU B 1 286 ? 4.117 -20.703 -9.648 1 98.81 286 LEU B CA 1
ATOM 6592 C C . LEU B 1 286 ? 4.137 -19.188 -9.578 1 98.81 286 LEU B C 1
ATOM 6594 O O . LEU B 1 286 ? 4.047 -18.516 -10.602 1 98.81 286 LEU B O 1
ATOM 6598 N N . GLY B 1 287 ? 4.262 -18.656 -8.359 1 98.75 287 GLY B N 1
ATOM 6599 C CA . GLY B 1 287 ? 4.312 -17.203 -8.18 1 98.75 287 GLY B CA 1
ATOM 6600 C C . GLY B 1 287 ? 5.449 -16.547 -8.938 1 98.75 287 GLY B C 1
ATOM 6601 O O . GLY B 1 287 ? 5.25 -15.539 -9.609 1 98.75 287 GLY B O 1
ATOM 6602 N N . LEU B 1 288 ? 6.633 -17.141 -8.867 1 98.81 288 LEU B N 1
ATOM 6603 C CA . LEU B 1 288 ? 7.793 -16.594 -9.562 1 98.81 288 LEU B CA 1
ATOM 6604 C C . LEU B 1 288 ? 7.605 -16.672 -11.07 1 98.81 288 LEU B C 1
ATOM 6606 O O . LEU B 1 288 ? 7.852 -15.695 -11.781 1 98.81 288 LEU B O 1
ATOM 6610 N N . ARG B 1 289 ? 7.188 -17.812 -11.57 1 98.62 289 ARG B N 1
ATOM 6611 C CA . ARG B 1 289 ? 7 -18 -13.008 1 98.62 289 ARG B CA 1
ATOM 6612 C C . ARG B 1 289 ? 6.066 -16.953 -13.578 1 98.62 289 ARG B C 1
ATOM 6614 O O . ARG B 1 289 ? 6.375 -16.328 -14.594 1 98.62 289 ARG B O 1
ATOM 6621 N N . ASP B 1 290 ? 4.957 -16.781 -12.945 1 98.5 290 ASP B N 1
ATOM 6622 C CA . ASP B 1 290 ? 3.949 -15.859 -13.477 1 98.5 290 ASP B CA 1
ATOM 6623 C C . ASP B 1 290 ? 4.395 -14.406 -13.328 1 98.5 290 ASP B C 1
ATOM 6625 O O . ASP B 1 290 ? 4.164 -13.594 -14.227 1 98.5 290 ASP B O 1
ATOM 6629 N N . TYR B 1 291 ? 5.004 -14.055 -12.195 1 98.5 291 TYR B N 1
ATOM 6630 C CA . TYR B 1 291 ? 5.5 -12.688 -12.023 1 98.5 291 TYR B CA 1
ATOM 6631 C C . TYR B 1 291 ? 6.523 -12.344 -13.102 1 98.5 291 TYR B C 1
ATOM 6633 O O . TYR B 1 291 ? 6.445 -11.289 -13.727 1 98.5 291 TYR B O 1
ATOM 6641 N N . ALA B 1 292 ? 7.516 -13.211 -13.281 1 98.38 292 ALA B N 1
ATOM 6642 C CA . ALA B 1 292 ? 8.555 -12.992 -14.281 1 98.38 292 ALA B CA 1
ATOM 6643 C C . ALA B 1 292 ? 7.949 -12.828 -15.672 1 98.38 292 ALA B C 1
ATOM 6645 O O . ALA B 1 292 ? 8.219 -11.836 -16.359 1 98.38 292 ALA B O 1
ATOM 6646 N N . ARG B 1 293 ? 7.07 -13.742 -16.047 1 97.06 293 ARG B N 1
ATOM 6647 C CA . ARG B 1 293 ? 6.457 -13.719 -17.375 1 97.06 293 ARG B CA 1
ATOM 6648 C C . ARG B 1 293 ? 5.656 -12.438 -17.594 1 97.06 293 ARG B C 1
ATOM 6650 O O . ARG B 1 293 ? 5.781 -11.781 -18.625 1 97.06 293 ARG B O 1
ATOM 6657 N N . ARG B 1 294 ? 4.875 -12.102 -16.625 1 96.69 294 ARG B N 1
ATOM 6658 C CA . ARG B 1 294 ? 3.969 -10.961 -16.766 1 96.69 294 ARG B CA 1
ATOM 6659 C C . ARG B 1 294 ? 4.738 -9.641 -16.734 1 96.69 294 ARG B C 1
ATOM 6661 O O . ARG B 1 294 ? 4.297 -8.656 -17.328 1 96.69 294 ARG B O 1
ATOM 6668 N N . CYS B 1 295 ? 5.898 -9.609 -16.109 1 96.56 295 CYS B N 1
ATOM 6669 C CA . CYS B 1 295 ? 6.73 -8.406 -16.078 1 96.56 295 CYS B CA 1
ATOM 6670 C C . CYS B 1 295 ? 7.734 -8.406 -17.219 1 96.56 295 CYS B C 1
ATOM 6672 O O . CYS B 1 295 ? 8.539 -7.484 -17.344 1 96.56 295 CYS B O 1
ATOM 6674 N N . GLY B 1 296 ? 7.766 -9.5 -18.016 1 95.94 296 GLY B N 1
ATOM 6675 C CA . GLY B 1 296 ? 8.578 -9.531 -19.219 1 95.94 296 GLY B CA 1
ATOM 6676 C C . GLY B 1 296 ? 9.969 -10.086 -18.984 1 95.94 296 GLY B C 1
ATOM 6677 O O . GLY B 1 296 ? 10.859 -9.922 -19.828 1 95.94 296 GLY B O 1
ATOM 6678 N N . PHE B 1 297 ? 10.195 -10.75 -17.891 1 97.69 297 PHE B N 1
ATOM 6679 C CA . PHE B 1 297 ? 11.484 -11.352 -17.594 1 97.69 297 PHE B CA 1
ATOM 6680 C C . PHE B 1 297 ? 11.508 -12.82 -18 1 97.69 297 PHE B C 1
ATOM 6682 O O . PHE B 1 297 ? 10.508 -13.523 -17.844 1 97.69 297 PHE B O 1
ATOM 6689 N N . THR B 1 298 ? 12.633 -13.258 -18.469 1 97.69 298 THR B N 1
ATOM 6690 C CA . THR B 1 298 ? 12.82 -14.664 -18.797 1 97.69 298 THR B CA 1
ATOM 6691 C C . THR B 1 298 ? 13.945 -15.266 -17.953 1 97.69 298 THR B C 1
ATOM 6693 O O . THR B 1 298 ? 14.078 -16.484 -17.875 1 97.69 298 THR B O 1
ATOM 6696 N N . ARG B 1 299 ? 14.758 -14.398 -17.375 1 98.5 299 ARG B N 1
ATOM 6697 C CA . ARG B 1 299 ? 15.906 -14.828 -16.594 1 98.5 299 ARG B CA 1
ATOM 6698 C C . ARG B 1 299 ? 15.953 -14.117 -15.25 1 98.5 299 ARG B C 1
ATOM 6700 O O . ARG B 1 299 ? 15.352 -13.055 -15.078 1 98.5 299 ARG B O 1
ATOM 6707 N N . ALA B 1 300 ? 16.672 -14.766 -14.297 1 98.81 300 ALA B N 1
ATOM 6708 C CA . ALA B 1 300 ? 16.797 -14.188 -12.961 1 98.81 300 ALA B CA 1
ATOM 6709 C C . ALA B 1 300 ? 18.25 -14.227 -12.477 1 98.81 300 ALA B C 1
ATOM 6711 O O . ALA B 1 300 ? 19.047 -15.039 -12.945 1 98.81 300 ALA B O 1
ATOM 6712 N N . VAL B 1 301 ? 18.594 -13.281 -11.625 1 98.94 301 VAL B N 1
ATOM 6713 C CA . VAL B 1 301 ? 19.906 -13.242 -10.969 1 98.94 301 VAL B CA 1
ATOM 6714 C C . VAL B 1 301 ? 19.719 -13.203 -9.453 1 98.94 301 VAL B C 1
ATOM 6716 O O . VAL B 1 301 ? 18.781 -12.578 -8.953 1 98.94 301 VAL B O 1
ATOM 6719 N N . VAL B 1 302 ? 20.547 -13.93 -8.711 1 98.75 302 VAL B N 1
ATOM 6720 C CA . VAL B 1 302 ? 20.5 -14.016 -7.254 1 98.75 302 VAL B CA 1
ATOM 6721 C C . VAL B 1 302 ? 21.922 -13.914 -6.695 1 98.75 302 VAL B C 1
ATOM 6723 O O . VAL B 1 302 ? 22.859 -14.5 -7.238 1 98.75 302 VAL B O 1
ATOM 6726 N N . GLY B 1 303 ? 22.094 -13.062 -5.699 1 98.38 303 GLY B N 1
ATOM 6727 C CA . GLY B 1 303 ? 23.344 -13.109 -4.953 1 98.38 303 GLY B CA 1
ATOM 6728 C C . GLY B 1 303 ? 23.5 -14.383 -4.145 1 98.38 303 GLY B C 1
ATOM 6729 O O . GLY B 1 303 ? 22.641 -14.727 -3.34 1 98.38 303 GLY B O 1
ATOM 6730 N N . SER B 1 304 ? 24.578 -15.078 -4.375 1 97.19 304 SER B N 1
ATOM 6731 C CA . SER B 1 304 ? 24.859 -16.312 -3.645 1 97.19 304 SER B CA 1
ATOM 6732 C C . SER B 1 304 ? 25.828 -16.062 -2.492 1 97.19 304 SER B C 1
ATOM 6734 O O . SER B 1 304 ? 27.031 -15.938 -2.705 1 97.19 304 SER B O 1
ATOM 6736 N N . SER B 1 305 ? 25.375 -16.094 -1.287 1 92.62 305 SER B N 1
ATOM 6737 C CA . SER B 1 305 ? 26.188 -15.797 -0.116 1 92.62 305 SER B CA 1
ATOM 6738 C C . SER B 1 305 ? 26.812 -17.062 0.466 1 92.62 305 SER B C 1
ATOM 6740 O O . SER B 1 305 ? 27.672 -17 1.342 1 92.62 305 SER B O 1
ATOM 6742 N N . GLY B 1 306 ? 26.344 -18.188 0.034 1 92 306 GLY B N 1
ATOM 6743 C CA . GLY B 1 306 ? 26.719 -19.438 0.669 1 92 306 GLY B CA 1
ATOM 6744 C C . GLY B 1 306 ? 25.844 -19.797 1.854 1 92 306 GLY B C 1
ATOM 6745 O O . GLY B 1 306 ? 26.047 -20.828 2.49 1 92 306 GLY B O 1
ATOM 6746 N N . GLY B 1 307 ? 24.875 -18.984 2.104 1 94.56 307 GLY B N 1
ATOM 6747 C CA . GLY B 1 307 ? 23.922 -19.25 3.174 1 94.56 307 GLY B CA 1
ATOM 6748 C C . GLY B 1 307 ? 22.656 -19.906 2.688 1 94.56 307 GLY B C 1
ATOM 6749 O O . GLY B 1 307 ? 22.438 -20.047 1.481 1 94.56 307 GLY B O 1
ATOM 6750 N N . ILE B 1 308 ? 21.828 -20.25 3.615 1 97.44 308 ILE B N 1
ATOM 6751 C CA . ILE B 1 308 ? 20.672 -21.094 3.342 1 97.44 308 ILE B CA 1
ATOM 6752 C C . ILE B 1 308 ? 19.625 -20.312 2.555 1 97.44 308 ILE B C 1
ATOM 6754 O O . ILE B 1 308 ? 18.953 -20.859 1.681 1 97.44 308 ILE B O 1
ATOM 6758 N N . ASP B 1 309 ? 19.469 -19 2.816 1 98.12 309 ASP B N 1
ATOM 6759 C CA . ASP B 1 309 ? 18.438 -18.219 2.164 1 98.12 309 ASP B CA 1
ATOM 6760 C C . ASP B 1 309 ? 18.703 -18.094 0.666 1 98.12 309 ASP B C 1
ATOM 6762 O O . ASP B 1 309 ? 17.812 -18.328 -0.153 1 98.12 309 ASP B O 1
ATOM 6766 N N . SER B 1 310 ? 19.938 -17.688 0.323 1 98.06 310 SER B N 1
ATOM 6767 C CA . SER B 1 310 ? 20.281 -17.562 -1.089 1 98.06 310 SER B CA 1
ATOM 6768 C C . SER B 1 310 ? 20.266 -18.922 -1.787 1 98.06 310 SER B C 1
ATOM 6770 O O . SER B 1 310 ? 19.875 -19.016 -2.951 1 98.06 310 SER B O 1
ATOM 6772 N N . ALA B 1 311 ? 20.656 -19.969 -1.049 1 98.56 311 ALA B N 1
ATOM 6773 C CA . ALA B 1 311 ? 20.656 -21.312 -1.621 1 98.56 311 ALA B CA 1
ATOM 6774 C C . ALA B 1 311 ? 19.25 -21.766 -1.986 1 98.56 311 ALA B C 1
ATOM 6776 O O . ALA B 1 311 ? 19.016 -22.25 -3.096 1 98.56 311 ALA B O 1
ATOM 6777 N N . LEU B 1 312 ? 18.344 -21.578 -1.07 1 98.81 312 LEU B N 1
ATOM 6778 C CA . LEU B 1 312 ? 16.969 -21.969 -1.33 1 98.81 312 LEU B CA 1
ATOM 6779 C C . LEU B 1 312 ? 16.359 -21.125 -2.451 1 98.81 312 LEU B C 1
ATOM 6781 O O . LEU B 1 312 ? 15.656 -21.656 -3.316 1 98.81 312 LEU B O 1
ATOM 6785 N N . THR B 1 313 ? 16.641 -19.828 -2.473 1 98.88 313 THR B N 1
ATOM 6786 C CA . THR B 1 313 ? 16.141 -18.953 -3.521 1 98.88 313 THR B CA 1
ATOM 6787 C C . THR B 1 313 ? 16.625 -19.422 -4.895 1 98.88 313 THR B C 1
ATOM 6789 O O . THR B 1 313 ? 15.836 -19.484 -5.84 1 98.88 313 THR B O 1
ATOM 6792 N N . LEU B 1 314 ? 17.875 -19.781 -4.984 1 98.88 314 LEU B N 1
ATOM 6793 C CA . LEU B 1 314 ? 18.438 -20.25 -6.242 1 98.88 314 LEU B CA 1
ATOM 6794 C C . LEU B 1 314 ? 17.781 -21.562 -6.676 1 98.88 314 LEU B C 1
ATOM 6796 O O . LEU B 1 314 ? 17.469 -21.75 -7.852 1 98.88 314 LEU B O 1
ATOM 6800 N N . ALA B 1 315 ? 17.594 -22.453 -5.742 1 98.88 315 ALA B N 1
ATOM 6801 C CA . ALA B 1 315 ? 17 -23.75 -6.059 1 98.88 315 ALA B CA 1
ATOM 6802 C C . ALA B 1 315 ? 15.578 -23.578 -6.59 1 98.88 315 ALA B C 1
ATOM 6804 O O . ALA B 1 315 ? 15.211 -24.172 -7.602 1 98.88 315 ALA B O 1
ATOM 6805 N N . LEU B 1 316 ? 14.805 -22.75 -5.965 1 98.88 316 LEU B N 1
ATOM 6806 C CA . LEU B 1 316 ? 13.422 -22.5 -6.375 1 98.88 316 LEU B CA 1
ATOM 6807 C C . LEU B 1 316 ? 13.375 -21.766 -7.711 1 98.88 316 LEU B C 1
ATOM 6809 O O . LEU B 1 316 ? 12.523 -22.062 -8.555 1 98.88 316 LEU B O 1
ATOM 6813 N N . ALA B 1 317 ? 14.297 -20.828 -7.883 1 98.88 317 ALA B N 1
ATOM 6814 C CA . ALA B 1 317 ? 14.359 -20.094 -9.148 1 98.88 317 ALA B CA 1
ATOM 6815 C C . ALA B 1 317 ? 14.695 -21.031 -10.305 1 98.88 317 ALA B C 1
ATOM 6817 O O . ALA B 1 317 ? 14.102 -20.938 -11.383 1 98.88 317 ALA B O 1
ATOM 6818 N N . ALA B 1 318 ? 15.656 -21.906 -10.062 1 98.81 318 ALA B N 1
ATOM 6819 C CA . ALA B 1 318 ? 16.031 -22.875 -11.094 1 98.81 318 ALA B CA 1
ATOM 6820 C C . ALA B 1 318 ? 14.867 -23.781 -11.453 1 98.81 318 ALA B C 1
ATOM 6822 O O . ALA B 1 318 ? 14.672 -24.125 -12.625 1 98.81 318 ALA B O 1
ATOM 6823 N N . GLU B 1 319 ? 14.188 -24.172 -10.469 1 98.5 319 GLU B N 1
ATOM 6824 C CA . GLU B 1 319 ? 13.016 -25 -10.727 1 98.5 319 GLU B CA 1
ATOM 6825 C C . GLU B 1 319 ? 11.961 -24.234 -11.516 1 98.5 319 GLU B C 1
ATOM 6827 O O . GLU B 1 319 ? 11.344 -24.797 -12.438 1 98.5 319 GLU B O 1
ATOM 6832 N N . ALA B 1 320 ? 11.727 -23.016 -11.227 1 98.62 320 ALA B N 1
ATOM 6833 C CA . ALA B 1 320 ? 10.656 -22.219 -11.805 1 98.62 320 ALA B CA 1
ATOM 6834 C C . ALA B 1 320 ? 10.984 -21.812 -13.242 1 98.62 320 ALA B C 1
ATOM 6836 O O . ALA B 1 320 ? 10.117 -21.844 -14.117 1 98.62 320 ALA B O 1
ATOM 6837 N N . LEU B 1 321 ? 12.25 -21.422 -13.477 1 98.69 321 LEU B N 1
ATOM 6838 C CA . LEU B 1 321 ? 12.586 -20.766 -14.742 1 98.69 321 LEU B CA 1
ATOM 6839 C C . LEU B 1 321 ? 13.477 -21.656 -15.594 1 98.69 321 LEU B C 1
ATOM 6841 O O . LEU B 1 321 ? 13.648 -21.406 -16.797 1 98.69 321 LEU B O 1
ATOM 6845 N N . GLY B 1 322 ? 13.992 -22.734 -15.055 1 98.56 322 GLY B N 1
ATOM 6846 C CA . GLY B 1 322 ? 15.023 -23.531 -15.711 1 98.56 322 GLY B CA 1
ATOM 6847 C C . GLY B 1 322 ? 16.422 -23.062 -15.375 1 98.56 322 GLY B C 1
ATOM 6848 O O . GLY B 1 322 ? 16.703 -21.859 -15.336 1 98.56 322 GLY B O 1
ATOM 6849 N N . ALA B 1 323 ? 17.328 -23.984 -15.125 1 98.5 323 ALA B N 1
ATOM 6850 C CA . ALA B 1 323 ? 18.688 -23.688 -14.68 1 98.5 323 ALA B CA 1
ATOM 6851 C C . ALA B 1 323 ? 19.391 -22.734 -15.633 1 98.5 323 ALA B C 1
ATOM 6853 O O . ALA B 1 323 ? 20.109 -21.828 -15.195 1 98.5 323 ALA B O 1
ATOM 6854 N N . ASP B 1 324 ? 19.156 -22.844 -16.953 1 98.44 324 ASP B N 1
ATOM 6855 C CA . ASP B 1 324 ? 19.828 -22.031 -17.969 1 98.44 324 ASP B CA 1
ATOM 6856 C C . ASP B 1 324 ? 19.406 -20.562 -17.844 1 98.44 324 ASP B C 1
ATOM 6858 O O . ASP B 1 324 ? 20.062 -19.688 -18.406 1 98.44 324 ASP B O 1
ATOM 6862 N N . ASN B 1 325 ? 18.328 -20.328 -17.141 1 98.75 325 ASN B N 1
ATOM 6863 C CA . ASN B 1 325 ? 17.766 -18.984 -17.062 1 98.75 325 ASN B CA 1
ATOM 6864 C C . ASN B 1 325 ? 18 -18.344 -15.703 1 98.75 325 ASN B C 1
ATOM 6866 O O . ASN B 1 325 ? 17.391 -17.328 -15.359 1 98.75 325 ASN B O 1
ATOM 6870 N N . VAL B 1 326 ? 18.875 -18.969 -14.914 1 98.81 326 VAL B N 1
ATOM 6871 C CA . VAL B 1 326 ? 19.203 -18.438 -13.594 1 98.81 326 VAL B CA 1
ATOM 6872 C C . VAL B 1 326 ? 20.703 -18.266 -13.453 1 98.81 326 VAL B C 1
ATOM 6874 O O . VAL B 1 326 ? 21.484 -19.141 -13.828 1 98.81 326 VAL B O 1
ATOM 6877 N N . VAL B 1 327 ? 21.094 -17.078 -12.938 1 98.69 327 VAL B N 1
ATOM 6878 C CA . VAL B 1 327 ? 22.5 -16.766 -12.719 1 98.69 327 VAL B CA 1
ATOM 6879 C C . VAL B 1 327 ? 22.734 -16.422 -11.242 1 98.69 327 VAL B C 1
ATOM 6881 O O . VAL B 1 327 ? 21.906 -15.766 -10.617 1 98.69 327 VAL B O 1
ATOM 6884 N N . ALA B 1 328 ? 23.812 -16.938 -10.711 1 98.69 328 ALA B N 1
ATOM 6885 C CA . ALA B 1 328 ? 24.234 -16.609 -9.352 1 98.69 328 ALA B CA 1
ATOM 6886 C C . ALA B 1 328 ? 25.5 -15.75 -9.367 1 98.69 328 ALA B C 1
ATOM 6888 O O . ALA B 1 328 ? 26.344 -15.898 -10.25 1 98.69 328 ALA B O 1
ATOM 6889 N N . VAL B 1 329 ? 25.625 -14.859 -8.43 1 98.62 329 VAL B N 1
ATOM 6890 C CA . VAL B 1 329 ? 26.844 -14.062 -8.25 1 98.62 329 VAL B CA 1
ATOM 6891 C C . VAL B 1 329 ? 27.312 -14.172 -6.801 1 98.62 329 VAL B C 1
ATOM 6893 O O . VAL B 1 329 ? 26.594 -13.812 -5.871 1 98.62 329 VAL B O 1
ATOM 6896 N N . THR B 1 330 ? 28.453 -14.766 -6.547 1 97.75 330 THR B N 1
ATOM 6897 C CA . THR B 1 330 ? 29.078 -14.734 -5.227 1 97.75 330 THR B CA 1
ATOM 6898 C C . THR B 1 330 ? 29.984 -13.523 -5.09 1 97.75 330 THR B C 1
ATOM 6900 O O . THR B 1 330 ? 30.719 -13.18 -6.023 1 97.75 330 THR B O 1
ATOM 6903 N N . MET B 1 331 ? 29.875 -12.805 -3.965 1 97.62 331 MET B N 1
ATOM 6904 C CA . MET B 1 331 ? 30.531 -11.516 -3.783 1 97.62 331 MET B CA 1
ATOM 6905 C C . MET B 1 331 ? 31.297 -11.484 -2.469 1 97.62 331 MET B C 1
ATOM 6907 O O . MET B 1 331 ? 30.953 -10.727 -1.558 1 97.62 331 MET B O 1
ATOM 6911 N N . PRO B 1 332 ? 32.406 -12.195 -2.406 1 94.88 332 PRO B N 1
ATOM 6912 C CA . PRO B 1 332 ? 33.125 -12.344 -1.152 1 94.88 332 PRO B CA 1
ATOM 6913 C C . PRO B 1 332 ? 33.812 -11.047 -0.722 1 94.88 332 PRO B C 1
ATOM 6915 O O . PRO B 1 332 ? 34.281 -10.273 -1.568 1 94.88 332 PRO B O 1
ATOM 6918 N N . SER B 1 333 ? 33.781 -10.805 0.548 1 91.88 333 SER B N 1
ATOM 6919 C CA . SER B 1 333 ? 34.562 -9.75 1.191 1 91.88 333 SER B CA 1
ATOM 6920 C C . SER B 1 333 ? 35.719 -10.328 1.985 1 91.88 333 SER B C 1
ATOM 6922 O O . SER B 1 333 ? 36.062 -11.508 1.836 1 91.88 333 SER B O 1
ATOM 6924 N N . ARG B 1 334 ? 36.375 -9.445 2.84 1 85 334 ARG B N 1
ATOM 6925 C CA . ARG B 1 334 ? 37.438 -9.898 3.727 1 85 334 ARG B CA 1
ATOM 6926 C C . ARG B 1 334 ? 36.906 -10.82 4.809 1 85 334 ARG B C 1
ATOM 6928 O O . ARG B 1 334 ? 37.656 -11.617 5.387 1 85 334 ARG B O 1
ATOM 6935 N N . PHE B 1 335 ? 35.656 -10.766 5.016 1 80.69 335 PHE B N 1
ATOM 6936 C CA . PHE B 1 335 ? 35.062 -11.508 6.121 1 80.69 335 PHE B CA 1
ATOM 6937 C C . PHE B 1 335 ? 34.375 -12.789 5.625 1 80.69 335 PHE B C 1
ATOM 6939 O O . PHE B 1 335 ? 33.906 -13.586 6.426 1 80.69 335 PHE B O 1
ATOM 6946 N N . SER B 1 336 ? 34.406 -12.93 4.301 1 81 336 SER B N 1
ATOM 6947 C CA . SER B 1 336 ? 33.812 -14.133 3.75 1 81 336 SER B CA 1
ATOM 6948 C C . SER B 1 336 ? 34.688 -15.352 3.971 1 81 336 SER B C 1
ATOM 6950 O O . SER B 1 336 ? 35.906 -15.297 3.738 1 81 336 SER B O 1
ATOM 6952 N N . SER B 1 337 ? 34.094 -16.406 4.391 1 76 337 SER B N 1
ATOM 6953 C CA . SER B 1 337 ? 34.875 -17.641 4.617 1 76 337 SER B CA 1
ATOM 6954 C C . SER B 1 337 ? 35.094 -18.391 3.311 1 76 337 SER B C 1
ATOM 6956 O O . SER B 1 337 ? 34.312 -18.281 2.373 1 76 337 SER B O 1
ATOM 6958 N N . SER B 1 338 ? 36.156 -19.078 3.248 1 79 338 SER B N 1
ATOM 6959 C CA . SER B 1 338 ? 36.406 -19.953 2.104 1 79 338 SER B CA 1
ATOM 6960 C C . SER B 1 338 ? 35.312 -20.984 1.94 1 79 338 SER B C 1
ATOM 6962 O O . SER B 1 338 ? 34.938 -21.328 0.817 1 79 338 SER B O 1
ATOM 6964 N N . GLY B 1 339 ? 34.781 -21.328 3.041 1 78.75 339 GLY B N 1
ATOM 6965 C CA . GLY B 1 339 ? 33.688 -22.281 3.041 1 78.75 339 GLY B CA 1
ATOM 6966 C C . GLY B 1 339 ? 32.438 -21.781 2.33 1 78.75 339 GLY B C 1
ATOM 6967 O O . GLY B 1 339 ? 31.797 -22.531 1.593 1 78.75 339 GLY B O 1
ATOM 6968 N N . SER B 1 340 ? 32.219 -20.547 2.496 1 84.62 340 SER B N 1
ATOM 6969 C CA . SER B 1 340 ? 31.016 -19.984 1.879 1 84.62 340 SER B CA 1
ATOM 6970 C C . SER B 1 340 ? 31.156 -19.906 0.362 1 84.62 340 SER B C 1
ATOM 6972 O O . SER B 1 340 ? 30.188 -20.156 -0.368 1 84.62 340 SER B O 1
ATOM 6974 N N . VAL B 1 341 ? 32.281 -19.578 -0.108 1 88.88 341 VAL B N 1
ATOM 6975 C CA . VAL B 1 341 ? 32.531 -19.516 -1.545 1 88.88 341 VAL B CA 1
ATOM 6976 C C . VAL B 1 341 ? 32.469 -20.922 -2.141 1 88.88 341 VAL B C 1
ATOM 6978 O O . VAL B 1 341 ? 31.812 -21.141 -3.166 1 88.88 341 VAL B O 1
ATOM 6981 N N . ASP B 1 342 ? 33.062 -21.844 -1.46 1 91.75 342 ASP B N 1
ATOM 6982 C CA . ASP B 1 342 ? 33.031 -23.234 -1.912 1 91.75 342 ASP B CA 1
ATOM 6983 C C . ASP B 1 342 ? 31.594 -23.766 -1.946 1 91.75 342 ASP B C 1
ATOM 6985 O O . ASP B 1 342 ? 31.219 -24.484 -2.871 1 91.75 342 ASP B O 1
ATOM 6989 N N . ASP B 1 343 ? 30.906 -23.438 -0.956 1 92.69 343 ASP B N 1
ATOM 6990 C CA . ASP B 1 343 ? 29.5 -23.859 -0.879 1 92.69 343 ASP B CA 1
ATOM 6991 C C . ASP B 1 343 ? 28.703 -23.344 -2.072 1 92.69 343 ASP B C 1
ATOM 6993 O O . ASP B 1 343 ? 27.875 -24.062 -2.627 1 92.69 343 ASP B O 1
ATOM 6997 N N . SER B 1 344 ? 28.984 -22.109 -2.432 1 94.69 344 SER B N 1
ATOM 6998 C CA . SER B 1 344 ? 28.297 -21.531 -3.578 1 94.69 344 SER B CA 1
ATOM 6999 C C . SER B 1 344 ? 28.656 -22.266 -4.867 1 94.69 344 SER B C 1
ATOM 7001 O O . SER B 1 344 ? 27.797 -22.469 -5.727 1 94.69 344 SER B O 1
ATOM 7003 N N . VAL B 1 345 ? 29.875 -22.641 -4.977 1 97 345 VAL B N 1
ATOM 7004 C CA . VAL B 1 345 ? 30.344 -23.344 -6.16 1 97 345 VAL B CA 1
ATOM 7005 C C . VAL B 1 345 ? 29.641 -24.703 -6.254 1 97 345 VAL B C 1
ATOM 7007 O O . VAL B 1 345 ? 29.094 -25.062 -7.305 1 97 345 VAL B O 1
ATOM 7010 N N . ILE B 1 346 ? 29.625 -25.453 -5.184 1 97.5 346 ILE B N 1
ATOM 7011 C CA . ILE B 1 346 ? 29 -26.781 -5.152 1 97.5 346 ILE B CA 1
ATOM 7012 C C . ILE B 1 346 ? 27.5 -26.656 -5.43 1 97.5 346 ILE B C 1
ATOM 7014 O O . ILE B 1 346 ? 26.938 -27.406 -6.223 1 97.5 346 ILE B O 1
ATOM 7018 N N . LEU B 1 347 ? 26.891 -25.688 -4.785 1 98 347 LEU B N 1
ATOM 7019 C CA . LEU B 1 347 ? 25.469 -25.453 -4.969 1 98 347 LEU B CA 1
ATOM 7020 C C . LEU B 1 347 ? 25.141 -25.203 -6.441 1 98 347 LEU B C 1
ATOM 7022 O O . LEU B 1 347 ? 24.234 -25.844 -6.996 1 98 347 LEU B O 1
ATOM 7026 N N . CYS B 1 348 ? 25.859 -24.297 -7.102 1 98.19 348 CYS B N 1
ATOM 7027 C CA . CYS B 1 348 ? 25.578 -23.922 -8.484 1 98.19 348 CYS B CA 1
ATOM 7028 C C . CYS B 1 348 ? 25.859 -25.078 -9.43 1 98.19 348 CYS B C 1
ATOM 7030 O O . CYS B 1 348 ? 25.156 -25.25 -10.422 1 98.19 348 CYS B O 1
ATOM 7032 N N . ARG B 1 349 ? 26.875 -25.812 -9.094 1 98 349 ARG B N 1
ATOM 7033 C CA . ARG B 1 349 ? 27.141 -27.031 -9.867 1 98 349 ARG B CA 1
ATOM 7034 C C . ARG B 1 349 ? 25.984 -28 -9.766 1 98 349 ARG B C 1
ATOM 7036 O O . ARG B 1 349 ? 25.516 -28.547 -10.781 1 98 349 ARG B O 1
ATOM 7043 N N . ASN B 1 350 ? 25.5 -28.25 -8.57 1 98.31 350 ASN B N 1
ATOM 7044 C CA . ASN B 1 350 ? 24.375 -29.156 -8.344 1 98.31 350 ASN B CA 1
ATOM 7045 C C . ASN B 1 350 ? 23.125 -28.703 -9.086 1 98.31 350 ASN B C 1
ATOM 7047 O O . ASN B 1 350 ? 22.359 -29.531 -9.578 1 98.31 350 ASN B O 1
ATOM 7051 N N . LEU B 1 351 ? 22.938 -27.406 -9.195 1 98.5 351 LEU B N 1
ATOM 7052 C CA . LEU B 1 351 ? 21.734 -26.844 -9.781 1 98.5 351 LEU B CA 1
ATOM 7053 C C . LEU B 1 351 ? 21.875 -26.672 -11.289 1 98.5 351 LEU B C 1
ATOM 7055 O O . LEU B 1 351 ? 20.891 -26.469 -12 1 98.5 351 LEU B O 1
ATOM 7059 N N . GLY B 1 352 ? 23.078 -26.719 -11.758 1 98.19 352 GLY B N 1
ATOM 7060 C CA . GLY B 1 352 ? 23.359 -26.5 -13.172 1 98.19 352 GLY B CA 1
ATOM 7061 C C . GLY B 1 352 ? 23.25 -25.031 -13.57 1 98.19 352 GLY B C 1
ATOM 7062 O O . GLY B 1 352 ? 22.797 -24.719 -14.68 1 98.19 352 GLY B O 1
ATOM 7063 N N . ILE B 1 353 ? 23.578 -24.156 -12.641 1 97.88 353 ILE B N 1
ATOM 7064 C CA . ILE B 1 353 ? 23.422 -22.734 -12.93 1 97.88 353 ILE B CA 1
ATOM 7065 C C . ILE B 1 353 ? 24.812 -22.094 -13.039 1 97.88 353 ILE B C 1
ATOM 7067 O O . ILE B 1 353 ? 25.781 -22.594 -12.484 1 97.88 353 ILE B O 1
ATOM 7071 N N . THR B 1 354 ? 24.844 -20.969 -13.805 1 98.06 354 THR B N 1
ATOM 7072 C CA . THR B 1 354 ? 26.078 -20.203 -13.953 1 98.06 354 THR B CA 1
ATOM 7073 C C . THR B 1 354 ? 26.391 -19.422 -12.68 1 98.06 354 THR B C 1
ATOM 7075 O O . THR B 1 354 ? 25.5 -18.797 -12.094 1 98.06 354 THR B O 1
ATOM 7078 N N . LEU B 1 355 ? 27.625 -19.516 -12.273 1 98.31 355 LEU B N 1
ATOM 7079 C CA . LEU B 1 355 ? 28.094 -18.766 -11.125 1 98.31 355 LEU B CA 1
ATOM 7080 C C . LEU B 1 355 ? 29.188 -17.781 -11.531 1 98.31 355 LEU B C 1
ATOM 7082 O O . LEU B 1 355 ? 30.188 -18.172 -12.148 1 98.31 355 LEU B O 1
ATOM 7086 N N . HIS B 1 356 ? 28.969 -16.484 -11.273 1 98.06 356 HIS B N 1
ATOM 7087 C CA . HIS B 1 356 ? 30 -15.469 -11.406 1 98.06 356 HIS B CA 1
ATOM 7088 C C . HIS B 1 356 ? 30.578 -15.094 -10.047 1 98.06 356 HIS B C 1
ATOM 7090 O O . HIS B 1 356 ? 29.891 -15.195 -9.023 1 98.06 356 HIS B O 1
ATOM 7096 N N . GLU B 1 357 ? 31.781 -14.742 -10.016 1 97 357 GLU B N 1
ATOM 7097 C CA . GLU B 1 357 ? 32.438 -14.227 -8.812 1 97 357 GLU B CA 1
ATOM 7098 C C . GLU B 1 357 ? 32.781 -12.742 -8.969 1 97 357 GLU B C 1
ATOM 7100 O O . GLU B 1 357 ? 33.344 -12.336 -9.969 1 97 357 GLU B O 1
ATOM 7105 N N . HIS B 1 358 ? 32.375 -12.008 -8.031 1 97.38 358 HIS B N 1
ATOM 7106 C CA . HIS B 1 358 ? 32.625 -10.57 -7.98 1 97.38 358 HIS B CA 1
ATOM 7107 C C . HIS B 1 358 ? 33.062 -10.141 -6.586 1 97.38 358 HIS B C 1
ATOM 7109 O O . HIS B 1 358 ? 32.25 -9.664 -5.793 1 97.38 358 HIS B O 1
ATOM 7115 N N . PRO B 1 359 ? 34.344 -10.172 -6.297 1 96 359 PRO B N 1
ATOM 7116 C CA . PRO B 1 359 ? 34.812 -9.766 -4.965 1 96 359 PRO B CA 1
ATOM 7117 C C . PRO B 1 359 ? 34.562 -8.289 -4.676 1 96 359 PRO B C 1
ATOM 7119 O O . PRO B 1 359 ? 34.688 -7.449 -5.57 1 96 359 PRO B O 1
ATOM 7122 N N . ILE B 1 360 ? 34.25 -7.996 -3.404 1 96.69 360 ILE B N 1
ATOM 7123 C CA . ILE B 1 360 ? 33.844 -6.629 -3.133 1 96.69 360 ILE B CA 1
ATOM 7124 C C . ILE B 1 360 ? 34.875 -5.934 -2.244 1 96.69 360 ILE B C 1
ATOM 7126 O O . ILE B 1 360 ? 34.688 -4.766 -1.89 1 96.69 360 ILE B O 1
ATOM 7130 N N . ARG B 1 361 ? 35.938 -6.59 -1.831 1 95.81 361 ARG B N 1
ATOM 7131 C CA . ARG B 1 361 ? 36.906 -6.074 -0.86 1 95.81 361 ARG B CA 1
ATOM 7132 C C . ARG B 1 361 ? 37.406 -4.707 -1.281 1 95.81 361 ARG B C 1
ATOM 7134 O O . ARG B 1 361 ? 37.469 -3.773 -0.475 1 95.81 361 ARG B O 1
ATOM 7141 N N . GLU B 1 362 ? 37.875 -4.566 -2.51 1 96.44 362 GLU B N 1
ATOM 7142 C CA . GLU B 1 362 ? 38.438 -3.322 -3.004 1 96.44 362 GLU B CA 1
ATOM 7143 C C . GLU B 1 362 ? 37.438 -2.18 -2.957 1 96.44 362 GLU B C 1
ATOM 7145 O O . GLU B 1 362 ? 37.781 -1.044 -2.639 1 96.44 362 GLU B O 1
ATOM 7150 N N . LEU B 1 363 ? 36.25 -2.461 -3.32 1 97.69 363 LEU B N 1
ATOM 7151 C CA . LEU B 1 363 ? 35.219 -1.45 -3.291 1 97.69 363 LEU B CA 1
ATOM 7152 C C . LEU B 1 363 ? 34.938 -0.993 -1.863 1 97.69 363 LEU B C 1
ATOM 7154 O O . LEU B 1 363 ? 34.75 0.2 -1.613 1 97.69 363 LEU B O 1
ATOM 7158 N N . VAL B 1 364 ? 34.906 -1.968 -0.91 1 97.5 364 VAL B N 1
ATOM 7159 C CA . VAL B 1 364 ? 34.656 -1.637 0.492 1 97.5 364 VAL B CA 1
ATOM 7160 C C . VAL B 1 364 ? 35.781 -0.706 0.99 1 97.5 364 VAL B C 1
ATOM 7162 O O . VAL B 1 364 ? 35.5 0.311 1.63 1 97.5 364 VAL B O 1
ATOM 7165 N N . ASP B 1 365 ? 37 -1.032 0.678 1 96.88 365 ASP B N 1
ATOM 7166 C CA . ASP B 1 365 ? 38.125 -0.215 1.083 1 96.88 365 ASP B CA 1
ATOM 7167 C C . ASP B 1 365 ? 38.031 1.184 0.478 1 96.88 365 ASP B C 1
ATOM 7169 O O . ASP B 1 365 ? 38.344 2.174 1.143 1 96.88 365 ASP B O 1
ATOM 7173 N N . GLY B 1 366 ? 37.656 1.233 -0.772 1 97.06 366 GLY B N 1
ATOM 7174 C CA . GLY B 1 366 ? 37.5 2.518 -1.438 1 97.06 366 GLY B CA 1
ATOM 7175 C C . GLY B 1 366 ? 36.469 3.408 -0.78 1 97.06 366 GLY B C 1
ATOM 7176 O O . GLY B 1 366 ? 36.75 4.582 -0.516 1 97.06 366 GLY B O 1
ATOM 7177 N N . TYR B 1 367 ? 35.312 2.879 -0.465 1 97.88 367 TYR B N 1
ATOM 7178 C CA . TYR B 1 367 ? 34.25 3.625 0.207 1 97.88 367 TYR B CA 1
ATOM 7179 C C . TYR B 1 367 ? 34.719 4.105 1.578 1 97.88 367 TYR B C 1
ATOM 7181 O O . TYR B 1 367 ? 34.469 5.254 1.958 1 97.88 367 TYR B O 1
ATOM 7189 N N . ALA B 1 368 ? 35.312 3.178 2.309 1 96.94 368 ALA B N 1
ATOM 7190 C CA . ALA B 1 368 ? 35.75 3.508 3.662 1 96.94 368 ALA B CA 1
ATOM 7191 C C . ALA B 1 368 ? 36.75 4.656 3.648 1 96.94 368 ALA B C 1
ATOM 7193 O O . ALA B 1 368 ? 36.656 5.59 4.449 1 96.94 368 ALA B O 1
ATOM 7194 N N . ARG B 1 369 ? 37.719 4.578 2.781 1 97.06 369 ARG B N 1
ATOM 7195 C CA . ARG B 1 369 ? 38.719 5.621 2.66 1 97.06 369 ARG B CA 1
ATOM 7196 C C . ARG B 1 369 ? 38.094 6.961 2.295 1 97.06 369 ARG B C 1
ATOM 7198 O O . ARG B 1 369 ? 38.406 7.984 2.904 1 97.06 369 ARG B O 1
ATOM 7205 N N . GLN B 1 370 ? 37.281 6.965 1.331 1 96.75 370 GLN B N 1
ATOM 7206 C CA . GLN B 1 370 ? 36.656 8.203 0.868 1 96.75 370 GLN B CA 1
ATOM 7207 C C . GLN B 1 370 ? 35.75 8.781 1.935 1 96.75 370 GLN B C 1
ATOM 7209 O O . GLN B 1 370 ? 35.656 10.008 2.082 1 96.75 370 GLN B O 1
ATOM 7214 N N . PHE B 1 371 ? 35 7.926 2.604 1 97.25 371 PHE B N 1
ATOM 7215 C CA . PHE B 1 371 ? 34.125 8.367 3.676 1 97.25 371 PHE B CA 1
ATOM 7216 C C . PHE B 1 371 ? 34.906 9.117 4.75 1 97.25 371 PHE B C 1
ATOM 7218 O O . PHE B 1 371 ? 34.5 10.195 5.18 1 97.25 371 PHE B O 1
ATOM 7225 N N . GLU B 1 372 ? 36 8.492 5.203 1 97.19 372 GLU B N 1
ATOM 7226 C CA . GLU B 1 372 ? 36.844 9.125 6.219 1 97.19 372 GLU B CA 1
ATOM 7227 C C . GLU B 1 372 ? 37.375 10.469 5.73 1 97.19 372 GLU B C 1
ATOM 7229 O O . GLU B 1 372 ? 37.375 11.445 6.48 1 97.19 372 GLU B O 1
ATOM 7234 N N . ALA B 1 373 ? 37.781 10.531 4.547 1 97.19 373 ALA B N 1
ATOM 7235 C CA . ALA B 1 373 ? 38.312 11.758 3.965 1 97.19 373 ALA B CA 1
ATOM 7236 C C . ALA B 1 373 ? 37.25 12.844 3.896 1 97.19 373 ALA B C 1
ATOM 7238 O O . ALA B 1 373 ? 37.562 14.023 4.133 1 97.19 373 ALA B O 1
ATOM 7239 N N . SER B 1 374 ? 36.031 12.5 3.58 1 97.12 374 SER B N 1
ATOM 7240 C CA . SER B 1 374 ? 34.969 13.461 3.312 1 97.12 374 SER B CA 1
ATOM 7241 C C . SER B 1 374 ? 34.281 13.898 4.602 1 97.12 374 SER B C 1
ATOM 7243 O O . SER B 1 374 ? 33.844 15.039 4.715 1 97.12 374 SER B O 1
ATOM 7245 N N . PHE B 1 375 ? 34.156 12.977 5.59 1 97.25 375 PHE B N 1
ATOM 7246 C CA . PHE B 1 375 ? 33.281 13.266 6.723 1 97.25 375 PHE B CA 1
ATOM 7247 C C . PHE B 1 375 ? 34.094 13.266 8.023 1 97.25 375 PHE B C 1
ATOM 7249 O O . PHE B 1 375 ? 33.531 13.531 9.094 1 97.25 375 PHE B O 1
ATOM 7256 N N . GLY B 1 376 ? 35.344 12.914 8.031 1 95.56 376 GLY B N 1
ATOM 7257 C CA . GLY B 1 376 ? 36.281 13.141 9.148 1 95.56 376 GLY B CA 1
ATOM 7258 C C . GLY B 1 376 ? 36.219 12.031 10.18 1 95.56 376 GLY B C 1
ATOM 7259 O O . GLY B 1 376 ? 36.844 12.148 11.234 1 95.56 376 GLY B O 1
ATOM 7260 N N . GLN B 1 377 ? 35.469 11 9.93 1 94.75 377 GLN B N 1
ATOM 7261 C CA . GLN B 1 377 ? 35.375 9.852 10.828 1 94.75 377 GLN B CA 1
ATOM 7262 C C . GLN B 1 377 ? 35.375 8.539 10.055 1 94.75 377 GLN B C 1
ATOM 7264 O O . GLN B 1 377 ? 34.844 8.461 8.953 1 94.75 377 GLN B O 1
ATOM 7269 N N . PRO B 1 378 ? 36.062 7.566 10.672 1 95 378 PRO B N 1
ATOM 7270 C CA . PRO B 1 378 ? 36.094 6.281 9.969 1 95 378 PRO B CA 1
ATOM 7271 C C . PRO B 1 378 ? 34.719 5.605 9.922 1 95 378 PRO B C 1
ATOM 7273 O O . PRO B 1 378 ? 33.938 5.758 10.852 1 95 378 PRO B O 1
ATOM 7276 N N . LEU B 1 379 ? 34.562 4.969 8.875 1 94.19 379 LEU B N 1
ATOM 7277 C CA . LEU B 1 379 ? 33.375 4.125 8.773 1 94.19 379 LEU B CA 1
ATOM 7278 C C . LEU B 1 379 ? 33.531 2.84 9.57 1 94.19 379 LEU B C 1
ATOM 7280 O O . LEU B 1 379 ? 34.469 2.064 9.312 1 94.19 379 LEU B O 1
ATOM 7284 N N . GLN B 1 380 ? 32.781 2.572 10.578 1 93.62 380 GLN B N 1
ATOM 7285 C CA . GLN B 1 380 ? 32.938 1.41 11.453 1 93.62 380 GLN B CA 1
ATOM 7286 C C . GLN B 1 380 ? 31.578 0.944 11.984 1 93.62 380 GLN B C 1
ATOM 7288 O O . GLN B 1 380 ? 30.562 1.613 11.789 1 93.62 380 GLN B O 1
ATOM 7293 N N . GLY B 1 381 ? 31.609 -0.28 12.477 1 93 381 GLY B N 1
ATOM 7294 C CA . GLY B 1 381 ? 30.391 -0.801 13.07 1 93 381 GLY B CA 1
ATOM 7295 C C . GLY B 1 381 ? 29.297 -1.076 12.055 1 93 381 GLY B C 1
ATOM 7296 O O . GLY B 1 381 ? 29.578 -1.604 10.977 1 93 381 GLY B O 1
ATOM 7297 N N . LEU B 1 382 ? 28.094 -0.76 12.422 1 93.31 382 LEU B N 1
ATOM 7298 C CA . LEU B 1 382 ? 26.922 -1.077 11.625 1 93.31 382 LEU B CA 1
ATOM 7299 C C . LEU B 1 382 ? 26.984 -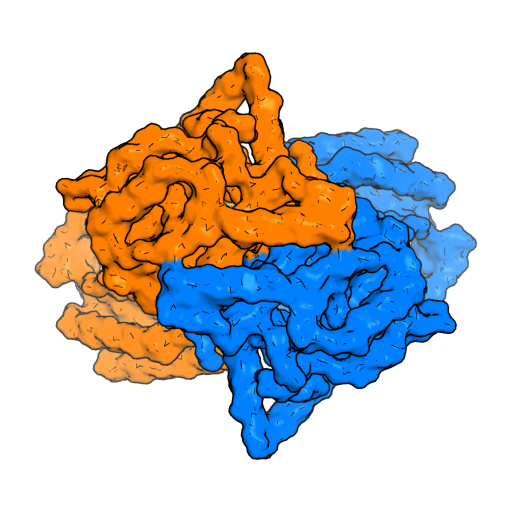0.395 10.266 1 93.31 382 LEU B C 1
ATOM 7301 O O . LEU B 1 382 ? 26.656 -1.009 9.242 1 93.31 382 LEU B O 1
ATOM 7305 N N . PRO B 1 383 ? 27.469 0.848 10.195 1 95.94 383 PRO B N 1
ATOM 7306 C CA . PRO B 1 383 ? 27.562 1.482 8.883 1 95.94 383 PRO B CA 1
ATOM 7307 C C . PRO B 1 383 ? 28.484 0.72 7.93 1 95.94 383 PRO B C 1
ATOM 7309 O O . PRO B 1 383 ? 28.188 0.608 6.734 1 95.94 383 PRO B O 1
ATOM 7312 N N . LEU B 1 384 ? 29.562 0.207 8.453 1 96.25 384 LEU B N 1
ATOM 7313 C CA . LEU B 1 384 ? 30.484 -0.56 7.621 1 96.25 384 LEU B CA 1
ATOM 7314 C C . LEU B 1 384 ? 29.859 -1.88 7.188 1 96.25 384 LEU B C 1
ATOM 7316 O O . LEU B 1 384 ? 30.047 -2.318 6.051 1 96.25 384 LEU B O 1
ATOM 7320 N N . GLU B 1 385 ? 29.188 -2.545 8.109 1 95.31 385 GLU B N 1
ATOM 7321 C CA . GLU B 1 385 ? 28.469 -3.764 7.766 1 95.31 385 GLU B CA 1
ATOM 7322 C C . GLU B 1 385 ? 27.438 -3.502 6.664 1 95.31 385 GLU B C 1
ATOM 7324 O O . GLU B 1 385 ? 27.391 -4.234 5.672 1 95.31 385 GLU B O 1
ATOM 7329 N N . ASN B 1 386 ? 26.672 -2.455 6.816 1 97.12 386 ASN B N 1
ATOM 7330 C CA . ASN B 1 386 ? 25.625 -2.098 5.852 1 97.12 386 ASN B CA 1
ATOM 7331 C C . ASN B 1 386 ? 26.234 -1.736 4.496 1 97.12 386 ASN B C 1
ATOM 7333 O O . ASN B 1 386 ? 25.625 -2.004 3.455 1 97.12 386 ASN B O 1
ATOM 7337 N N . LEU B 1 387 ? 27.391 -1.114 4.555 1 97.88 387 LEU B N 1
ATOM 7338 C CA . LEU B 1 387 ? 28.062 -0.759 3.309 1 97.88 387 LEU B CA 1
ATOM 7339 C C . LEU B 1 387 ? 28.328 -1.998 2.459 1 97.88 387 LEU B C 1
ATOM 7341 O O . LEU B 1 387 ? 28.109 -1.98 1.245 1 97.88 387 LEU B O 1
ATOM 7345 N N . GLN B 1 388 ? 28.812 -3.047 3.074 1 97.5 388 GLN B N 1
ATOM 7346 C CA . GLN B 1 388 ? 29.109 -4.277 2.346 1 97.5 388 GLN B CA 1
ATOM 7347 C C . GLN B 1 388 ? 27.859 -4.816 1.659 1 97.5 388 GLN B C 1
ATOM 7349 O O . GLN B 1 388 ? 27.906 -5.219 0.495 1 97.5 388 GLN B O 1
ATOM 7354 N N . ALA B 1 389 ? 26.75 -4.809 2.363 1 97.62 389 ALA B N 1
ATOM 7355 C CA . ALA B 1 389 ? 25.484 -5.246 1.795 1 97.62 389 ALA B CA 1
ATOM 7356 C C . ALA B 1 389 ? 25.062 -4.352 0.63 1 97.62 389 ALA B C 1
ATOM 7358 O O . ALA B 1 389 ? 24.578 -4.836 -0.393 1 97.62 389 ALA B O 1
ATOM 7359 N N . ARG B 1 390 ? 25.234 -3.059 0.752 1 98.5 390 ARG B N 1
ATOM 7360 C CA . ARG B 1 390 ? 24.797 -2.129 -0.285 1 98.5 390 ARG B CA 1
ATOM 7361 C C . ARG B 1 390 ? 25.688 -2.23 -1.52 1 98.5 390 ARG B C 1
ATOM 7363 O O . ARG B 1 390 ? 25.219 -2.074 -2.646 1 98.5 390 ARG B O 1
ATOM 7370 N N . ILE B 1 391 ? 27 -2.498 -1.309 1 98.38 391 ILE B N 1
ATOM 7371 C CA . ILE B 1 391 ? 27.891 -2.734 -2.439 1 98.38 391 ILE B CA 1
ATOM 7372 C C . ILE B 1 391 ? 27.422 -3.963 -3.217 1 98.38 391 ILE B C 1
ATOM 7374 O O . ILE B 1 391 ? 27.359 -3.938 -4.449 1 98.38 391 ILE B O 1
ATOM 7378 N N . ARG B 1 392 ? 27.109 -5.02 -2.508 1 98.25 392 ARG B N 1
ATOM 7379 C CA . ARG B 1 392 ? 26.594 -6.23 -3.148 1 98.25 392 ARG B CA 1
ATOM 7380 C C . ARG B 1 392 ? 25.297 -5.949 -3.898 1 98.25 392 ARG B C 1
ATOM 7382 O O . ARG B 1 392 ? 25.125 -6.398 -5.035 1 98.25 392 ARG B O 1
ATOM 7389 N N . GLY B 1 393 ? 24.359 -5.191 -3.201 1 98.19 393 GLY B N 1
ATOM 7390 C CA . GLY B 1 393 ? 23.109 -4.812 -3.855 1 98.19 393 GLY B CA 1
ATOM 7391 C C . GLY B 1 393 ? 23.328 -4.031 -5.137 1 98.19 393 GLY B C 1
ATOM 7392 O O . GLY B 1 393 ? 22.656 -4.277 -6.141 1 98.19 393 GLY B O 1
ATOM 7393 N N . THR B 1 394 ? 24.234 -3.09 -5.102 1 98.38 394 THR B N 1
ATOM 7394 C CA . THR B 1 394 ? 24.547 -2.273 -6.266 1 98.38 394 THR B CA 1
ATOM 7395 C C . THR B 1 394 ? 25.094 -3.137 -7.402 1 98.38 394 THR B C 1
ATOM 7397 O O . THR B 1 394 ? 24.688 -2.986 -8.555 1 98.38 394 THR B O 1
ATOM 7400 N N . THR B 1 395 ? 25.984 -4.039 -7.039 1 98.12 395 THR B N 1
ATOM 7401 C CA . THR B 1 395 ? 26.578 -4.938 -8.031 1 98.12 395 THR B CA 1
ATOM 7402 C C . THR B 1 395 ? 25.5 -5.777 -8.711 1 98.12 395 THR B C 1
ATOM 7404 O O . THR B 1 395 ? 25.484 -5.898 -9.938 1 98.12 395 THR B O 1
ATOM 7407 N N . LEU B 1 396 ? 24.625 -6.324 -7.977 1 98.56 396 LEU B N 1
ATOM 7408 C CA . LEU B 1 396 ? 23.547 -7.164 -8.508 1 98.56 396 LEU B CA 1
ATOM 7409 C C . LEU B 1 396 ? 22.609 -6.348 -9.391 1 98.56 396 LEU B C 1
ATOM 7411 O O . LEU B 1 396 ? 22.156 -6.828 -10.43 1 98.56 396 LEU B O 1
ATOM 7415 N N . MET B 1 397 ? 22.328 -5.137 -8.977 1 98.12 397 MET B N 1
ATOM 7416 C CA . MET B 1 397 ? 21.453 -4.277 -9.773 1 98.12 397 MET B CA 1
ATOM 7417 C C . MET B 1 397 ? 22.125 -3.902 -11.094 1 98.12 397 MET B C 1
ATOM 7419 O O . MET B 1 397 ? 21.453 -3.773 -12.117 1 98.12 397 MET B O 1
ATOM 7423 N N . GLU B 1 398 ? 23.453 -3.65 -11.062 1 97.69 398 GLU B N 1
ATOM 7424 C CA . GLU B 1 398 ? 24.172 -3.381 -12.305 1 97.69 398 GLU B CA 1
ATOM 7425 C C . GLU B 1 398 ? 24.078 -4.562 -13.266 1 97.69 398 GLU B C 1
ATOM 7427 O O . GLU B 1 398 ? 23.891 -4.371 -14.469 1 97.69 398 GLU B O 1
ATOM 7432 N N . TYR B 1 399 ? 24.219 -5.734 -12.695 1 98.12 399 TYR B N 1
ATOM 7433 C CA . TYR B 1 399 ? 24.062 -6.926 -13.523 1 98.12 399 TYR B CA 1
ATOM 7434 C C . TYR B 1 399 ? 22.656 -6.984 -14.133 1 98.12 399 TYR B C 1
ATOM 7436 O O . TYR B 1 399 ? 22.516 -7.203 -15.336 1 98.12 399 TYR B O 1
ATOM 7444 N N . SER B 1 400 ? 21.672 -6.801 -13.297 1 98.06 400 SER B N 1
ATOM 7445 C CA . SER B 1 400 ? 20.281 -6.82 -13.75 1 98.06 400 SER B CA 1
ATOM 7446 C C . SER B 1 400 ? 20.047 -5.809 -14.867 1 98.06 400 SER B C 1
ATOM 7448 O O . SER B 1 400 ? 19.422 -6.129 -15.883 1 98.06 400 SER B O 1
ATOM 7450 N N . ASN B 1 401 ? 20.578 -4.613 -14.664 1 96.5 401 ASN B N 1
ATOM 7451 C CA . ASN B 1 401 ? 20.406 -3.555 -15.656 1 96.5 401 ASN B CA 1
ATOM 7452 C C . ASN B 1 401 ? 21.094 -3.898 -16.969 1 96.5 401 ASN B C 1
ATOM 7454 O O . ASN B 1 401 ? 20.578 -3.621 -18.047 1 96.5 401 ASN B O 1
ATOM 7458 N N . ALA B 1 402 ? 22.25 -4.461 -16.859 1 97.62 402 ALA B N 1
ATOM 7459 C CA . ALA B 1 402 ? 23.078 -4.707 -18.047 1 97.62 402 ALA B CA 1
ATOM 7460 C C . ALA B 1 402 ? 22.547 -5.895 -18.844 1 97.62 402 ALA B C 1
ATOM 7462 O O . ALA B 1 402 ? 22.625 -5.898 -20.078 1 97.62 402 ALA B O 1
ATOM 7463 N N . PHE B 1 403 ? 22 -6.914 -18.141 1 97.62 403 PHE B N 1
ATOM 7464 C CA . PHE B 1 403 ? 21.719 -8.164 -18.828 1 97.62 403 PHE B CA 1
ATOM 7465 C C . PHE B 1 403 ? 20.219 -8.438 -18.844 1 97.62 403 PHE B C 1
ATOM 7467 O O . PHE B 1 403 ? 19.766 -9.406 -19.453 1 97.62 403 PHE B O 1
ATOM 7474 N N . GLY B 1 404 ? 19.406 -7.633 -18.141 1 97.06 404 GLY B N 1
ATOM 7475 C CA . GLY B 1 404 ? 17.953 -7.715 -18.219 1 97.06 404 GLY B CA 1
ATOM 7476 C C . GLY B 1 404 ? 17.375 -8.828 -17.359 1 97.06 404 GLY B C 1
ATOM 7477 O O . GLY B 1 404 ? 16.312 -9.367 -17.672 1 97.06 404 GLY B O 1
ATOM 7478 N N . HIS B 1 405 ? 18.125 -9.289 -16.312 1 98.44 405 HIS B N 1
ATOM 7479 C CA . HIS B 1 405 ? 17.672 -10.359 -15.445 1 98.44 405 HIS B CA 1
ATOM 7480 C C . HIS B 1 405 ? 16.859 -9.812 -14.281 1 98.44 405 HIS B C 1
ATOM 7482 O O . HIS B 1 405 ? 17.172 -8.75 -13.734 1 98.44 405 HIS B O 1
ATOM 7488 N N . LEU B 1 406 ? 15.773 -10.523 -13.875 1 98.69 406 LEU B N 1
ATOM 7489 C CA . LEU B 1 406 ? 15.031 -10.195 -12.656 1 98.69 406 LEU B CA 1
ATOM 7490 C C . LEU B 1 406 ? 15.875 -10.461 -11.422 1 98.69 406 LEU B C 1
ATOM 7492 O O . LEU B 1 406 ? 16.312 -11.594 -11.195 1 98.69 406 LEU B O 1
ATOM 7496 N N . LEU B 1 407 ? 16.141 -9.461 -10.656 1 98.81 407 LEU B N 1
ATOM 7497 C CA . LEU B 1 407 ? 16.859 -9.656 -9.398 1 98.81 407 LEU B CA 1
ATOM 7498 C C . LEU B 1 407 ? 15.914 -10.141 -8.305 1 98.81 407 LEU B C 1
ATOM 7500 O O . LEU B 1 407 ? 14.906 -9.484 -8.016 1 98.81 407 LEU B O 1
ATOM 7504 N N . LEU B 1 408 ? 16.203 -11.281 -7.699 1 98.81 408 LEU B N 1
ATOM 7505 C CA . LEU B 1 408 ? 15.406 -11.836 -6.609 1 98.81 408 LEU B CA 1
ATOM 7506 C C . LEU B 1 408 ? 16.047 -11.547 -5.262 1 98.81 408 LEU B C 1
ATOM 7508 O O . LEU B 1 408 ? 17.266 -11.711 -5.094 1 98.81 408 LEU B O 1
ATOM 7512 N N . THR B 1 409 ? 15.25 -11.078 -4.336 1 98.06 409 THR B N 1
ATOM 7513 C CA . THR B 1 409 ? 15.758 -10.898 -2.979 1 98.06 409 THR B CA 1
ATOM 7514 C C . THR B 1 409 ? 15.727 -12.219 -2.213 1 98.06 409 THR B C 1
ATOM 7516 O O . THR B 1 409 ? 15.016 -13.148 -2.594 1 98.06 409 THR B O 1
ATOM 7519 N N . THR B 1 410 ? 16.469 -12.273 -1.13 1 97.88 410 THR B N 1
ATOM 7520 C CA . THR B 1 410 ? 16.641 -13.562 -0.476 1 97.88 410 THR B CA 1
ATOM 7521 C C . THR B 1 410 ? 16.188 -13.5 0.981 1 97.88 410 THR B C 1
ATOM 7523 O O . THR B 1 410 ? 16.281 -14.484 1.715 1 97.88 410 THR B O 1
ATOM 7526 N N . GLY B 1 411 ? 15.672 -12.352 1.419 1 97.44 411 GLY B N 1
ATOM 7527 C CA . GLY B 1 411 ? 15.273 -12.195 2.811 1 97.44 411 GLY B CA 1
ATOM 7528 C C . GLY B 1 411 ? 14.086 -13.062 3.189 1 97.44 411 GLY B C 1
ATOM 7529 O O . GLY B 1 411 ? 13.156 -13.234 2.396 1 97.44 411 GLY B O 1
ATOM 7530 N N . ASN B 1 412 ? 14.117 -13.641 4.434 1 98.19 412 ASN B N 1
ATOM 7531 C CA . ASN B 1 412 ? 13 -14.406 4.977 1 98.19 412 ASN B CA 1
ATOM 7532 C C . ASN B 1 412 ? 12.156 -13.57 5.934 1 98.19 412 ASN B C 1
ATOM 7534 O O . ASN B 1 412 ? 12.516 -12.438 6.254 1 98.19 412 ASN B O 1
ATOM 7538 N N . LYS B 1 413 ? 11.078 -14.094 6.379 1 98.12 413 LYS B N 1
ATOM 7539 C CA . LYS B 1 413 ? 10.102 -13.336 7.156 1 98.12 413 LYS B CA 1
ATOM 7540 C C . LYS B 1 413 ? 10.672 -12.961 8.523 1 98.12 413 LYS B C 1
ATOM 7542 O O . LYS B 1 413 ? 10.398 -11.867 9.039 1 98.12 413 LYS B O 1
ATOM 7547 N N . SER B 1 414 ? 11.438 -13.867 9.133 1 98.44 414 SER B N 1
ATOM 7548 C CA . SER B 1 414 ? 12.008 -13.602 10.445 1 98.44 414 SER B CA 1
ATOM 7549 C C . SER B 1 414 ? 12.891 -12.352 10.422 1 98.44 414 SER B C 1
ATOM 7551 O O . SER B 1 414 ? 12.711 -11.445 11.234 1 98.44 414 SER B O 1
ATOM 7553 N N . GLU B 1 415 ? 13.781 -12.352 9.422 1 97.81 415 GLU B N 1
ATOM 7554 C CA . GLU B 1 415 ? 14.734 -11.25 9.297 1 97.81 415 GLU B CA 1
ATOM 7555 C C . GLU B 1 415 ? 14.039 -9.953 8.906 1 97.81 415 GLU B C 1
ATOM 7557 O O . GLU B 1 415 ? 14.305 -8.898 9.484 1 97.81 415 GLU B O 1
ATOM 7562 N N . ILE B 1 416 ? 13.133 -10.023 7.988 1 97.38 416 ILE B N 1
ATOM 7563 C CA . ILE B 1 416 ? 12.398 -8.867 7.5 1 97.38 416 ILE B CA 1
ATOM 7564 C C . ILE B 1 416 ? 11.547 -8.281 8.625 1 97.38 416 ILE B C 1
ATOM 7566 O O . ILE B 1 416 ? 11.391 -7.062 8.727 1 97.38 416 ILE B O 1
ATOM 7570 N N . SER B 1 417 ? 11.031 -9.148 9.477 1 97.94 417 SER B N 1
ATOM 7571 C CA . SER B 1 417 ? 10.172 -8.719 10.57 1 97.94 417 SER B CA 1
ATOM 7572 C C . SER B 1 417 ? 10.922 -7.816 11.539 1 97.94 417 SER B C 1
ATOM 7574 O O . SER B 1 417 ? 10.422 -6.754 11.922 1 97.94 417 SER B O 1
ATOM 7576 N N . VAL B 1 418 ? 12.117 -8.219 11.844 1 97.62 418 VAL B N 1
ATOM 7577 C CA . VAL B 1 418 ? 12.82 -7.516 12.914 1 97.62 418 VAL B CA 1
ATOM 7578 C C . VAL B 1 418 ? 13.867 -6.574 12.32 1 97.62 418 VAL B C 1
ATOM 7580 O O . VAL B 1 418 ? 14.688 -6.016 13.047 1 97.62 418 VAL B O 1
ATOM 7583 N N . GLY B 1 419 ? 13.906 -6.453 11.055 1 96.56 419 GLY B N 1
ATOM 7584 C CA . GLY B 1 419 ? 14.758 -5.484 10.383 1 96.56 419 GLY B CA 1
ATOM 7585 C C . GLY B 1 419 ? 16.203 -5.945 10.258 1 96.56 419 GLY B C 1
ATOM 7586 O O . GLY B 1 419 ? 17.109 -5.129 10.086 1 96.56 419 GLY B O 1
ATOM 7587 N N . TYR B 1 420 ? 16.406 -7.27 10.453 1 96.38 420 TYR B N 1
ATOM 7588 C CA . TYR B 1 420 ? 17.75 -7.824 10.266 1 96.38 420 TYR B CA 1
ATOM 7589 C C . TYR B 1 420 ? 18.078 -7.957 8.789 1 96.38 420 TYR B C 1
ATOM 7591 O O . TYR B 1 420 ? 18.297 -9.062 8.289 1 96.38 420 TYR B O 1
ATOM 7599 N N . CYS B 1 421 ? 18.094 -6.891 8.078 1 96.5 421 CYS B N 1
ATOM 7600 C CA . CYS B 1 421 ? 18.391 -6.688 6.668 1 96.5 421 CYS B CA 1
ATOM 7601 C C . CYS B 1 421 ? 18.875 -5.266 6.41 1 96.5 421 CYS B C 1
ATOM 7603 O O . CYS B 1 421 ? 18.688 -4.383 7.254 1 96.5 421 CYS B O 1
ATOM 7605 N N . THR B 1 422 ? 19.531 -5.055 5.367 1 97.38 422 THR B N 1
ATOM 7606 C CA . THR B 1 422 ? 20.062 -3.742 5.016 1 97.38 422 THR B CA 1
ATOM 7607 C C . THR B 1 422 ? 19.234 -3.105 3.902 1 97.38 422 THR B C 1
ATOM 7609 O O . THR B 1 422 ? 19.188 -3.615 2.779 1 97.38 422 THR B O 1
ATOM 7612 N N . LEU B 1 423 ? 18.562 -2.006 4.234 1 97.25 423 LEU B N 1
ATOM 7613 C CA . LEU B 1 423 ? 17.812 -1.241 3.246 1 97.25 423 LEU B CA 1
ATOM 7614 C C . LEU B 1 423 ? 18.719 -0.812 2.094 1 97.25 423 LEU B C 1
ATOM 7616 O O . LEU B 1 423 ? 19.812 -0.296 2.314 1 97.25 423 LEU B O 1
ATOM 7620 N N . TYR B 1 424 ? 18.328 -1.04 0.836 1 97.69 424 TYR B N 1
ATOM 7621 C CA . TYR B 1 424 ? 19.031 -0.753 -0.412 1 97.69 424 TYR B CA 1
ATOM 7622 C C . TYR B 1 424 ? 20.25 -1.645 -0.569 1 97.69 424 TYR B C 1
ATOM 7624 O O . TYR B 1 424 ? 21.188 -1.293 -1.28 1 97.69 424 TYR B O 1
ATOM 7632 N N . GLY B 1 425 ? 20.391 -2.701 0.223 1 97.5 425 GLY B N 1
ATOM 7633 C CA . GLY B 1 425 ? 21.391 -3.756 0.103 1 97.5 425 GLY B CA 1
ATOM 7634 C C . GLY B 1 425 ? 20.781 -5.102 -0.265 1 97.5 425 GLY B C 1
ATOM 7635 O O . GLY B 1 425 ? 20.453 -5.34 -1.428 1 97.5 425 GLY B O 1
ATOM 7636 N N . ASP B 1 426 ? 20.531 -5.898 0.838 1 96.44 426 ASP B N 1
ATOM 7637 C CA . ASP B 1 426 ? 19.984 -7.223 0.578 1 96.44 426 ASP B CA 1
ATOM 7638 C C . ASP B 1 426 ? 18.484 -7.141 0.311 1 96.44 426 ASP B C 1
ATOM 7640 O O . ASP B 1 426 ? 17.859 -8.125 -0.088 1 96.44 426 ASP B O 1
ATOM 7644 N N . THR B 1 427 ? 17.891 -5.949 0.441 1 96.94 427 THR B N 1
ATOM 7645 C CA . THR B 1 427 ? 16.484 -5.773 0.116 1 96.94 427 THR B CA 1
ATOM 7646 C C . THR B 1 427 ? 16.297 -5.438 -1.362 1 96.94 427 THR B C 1
ATOM 7648 O O . THR B 1 427 ? 15.172 -5.367 -1.859 1 96.94 427 THR B O 1
ATOM 7651 N N . ASN B 1 428 ? 17.375 -5.23 -2.09 1 97.81 428 ASN B N 1
ATOM 7652 C CA . ASN B 1 428 ? 17.266 -4.91 -3.51 1 97.81 428 ASN B CA 1
ATOM 7653 C C . ASN B 1 428 ? 16.672 -6.07 -4.305 1 97.81 428 ASN B C 1
ATOM 7655 O O . ASN B 1 428 ? 17.047 -7.227 -4.094 1 97.81 428 ASN B O 1
ATOM 7659 N N . GLY B 1 429 ? 15.742 -5.762 -5.148 1 97.69 429 GLY B N 1
ATOM 7660 C CA . GLY B 1 429 ? 15.219 -6.777 -6.043 1 97.69 429 GLY B CA 1
ATOM 7661 C C . GLY B 1 429 ? 13.82 -6.461 -6.543 1 97.69 429 GLY B C 1
ATOM 7662 O O . GLY B 1 429 ? 13.234 -5.445 -6.164 1 97.69 429 GLY B O 1
ATOM 7663 N N . GLY B 1 430 ? 13.398 -7.301 -7.438 1 97.88 430 GLY B N 1
ATOM 7664 C CA . GLY B 1 430 ? 12.078 -7.121 -8 1 97.88 430 GLY B CA 1
ATOM 7665 C C . GLY B 1 430 ? 11.031 -8.039 -7.391 1 97.88 430 GLY B C 1
ATOM 7666 O O . GLY B 1 430 ? 9.836 -7.793 -7.512 1 97.88 430 GLY B O 1
ATOM 7667 N N . LEU B 1 431 ? 11.484 -9.055 -6.695 1 98.56 431 LEU B N 1
ATOM 7668 C CA . LEU B 1 431 ? 10.57 -10.023 -6.094 1 98.56 431 LEU B CA 1
ATOM 7669 C C . LEU B 1 431 ? 11.258 -10.797 -4.977 1 98.56 431 LEU B C 1
ATOM 7671 O O . LEU B 1 431 ? 12.43 -11.172 -5.098 1 98.56 431 LEU B O 1
ATOM 7675 N N . GLY B 1 432 ? 10.586 -10.977 -3.908 1 98.44 432 GLY B N 1
ATOM 7676 C CA . GLY B 1 432 ? 11.055 -11.836 -2.828 1 98.44 432 GLY B CA 1
ATOM 7677 C C . GLY B 1 432 ? 10.289 -13.141 -2.721 1 98.44 432 GLY B C 1
ATOM 7678 O O . GLY B 1 432 ? 9.055 -13.133 -2.645 1 98.44 432 GLY B O 1
ATOM 7679 N N . LEU B 1 433 ? 11 -14.25 -2.656 1 98.69 433 LEU B N 1
ATOM 7680 C CA . LEU B 1 433 ? 10.367 -15.562 -2.652 1 98.69 433 LEU B CA 1
ATOM 7681 C C . LEU B 1 433 ? 10.141 -16.047 -1.226 1 98.69 433 LEU B C 1
ATOM 7683 O O . LEU B 1 433 ? 9.195 -16.797 -0.961 1 98.69 433 LEU B O 1
ATOM 7687 N N . LEU B 1 434 ? 11.047 -15.594 -0.319 1 98.62 434 LEU B N 1
ATOM 7688 C CA . LEU B 1 434 ? 11.102 -16.234 0.992 1 98.62 434 LEU B CA 1
ATOM 7689 C C . LEU B 1 434 ? 10.539 -15.312 2.068 1 98.62 434 LEU B C 1
ATOM 7691 O O . LEU B 1 434 ? 10.469 -15.688 3.24 1 98.62 434 LEU B O 1
ATOM 7695 N N . GLY B 1 435 ? 10.156 -14.164 1.677 1 98.19 435 GLY B N 1
ATOM 7696 C CA . GLY B 1 435 ? 9.859 -13.117 2.639 1 98.19 435 GLY B CA 1
ATOM 7697 C C . GLY B 1 435 ? 8.648 -13.43 3.506 1 98.19 435 GLY B C 1
ATOM 7698 O O . GLY B 1 435 ? 8.383 -12.727 4.48 1 98.19 435 GLY B O 1
ATOM 7699 N N . ASP B 1 436 ? 7.906 -14.469 3.248 1 98.25 436 ASP B N 1
ATOM 7700 C CA . ASP B 1 436 ? 6.762 -14.859 4.062 1 98.25 436 ASP B CA 1
ATOM 7701 C C . ASP B 1 436 ? 6.973 -16.25 4.672 1 98.25 436 ASP B C 1
ATOM 7703 O O . ASP B 1 436 ? 6.02 -16.891 5.113 1 98.25 436 ASP B O 1
ATOM 7707 N N . LEU B 1 437 ? 8.227 -16.734 4.621 1 98.62 437 LEU B N 1
ATOM 7708 C CA . LEU B 1 437 ? 8.656 -17.938 5.316 1 98.62 437 LEU B CA 1
ATOM 7709 C C . LEU B 1 437 ? 9.492 -17.594 6.543 1 98.62 437 LEU B C 1
ATOM 7711 O O . LEU B 1 437 ? 10.438 -16.812 6.453 1 98.62 437 LEU B O 1
ATOM 7715 N N . TYR B 1 438 ? 9.133 -18.203 7.672 1 98.44 438 TYR B N 1
ATOM 7716 C CA . TYR B 1 438 ? 10.008 -18.062 8.828 1 98.44 438 TYR B CA 1
ATOM 7717 C C . TYR B 1 438 ? 11.312 -18.828 8.625 1 98.44 438 TYR B C 1
ATOM 7719 O O . TYR B 1 438 ? 11.359 -19.797 7.859 1 98.44 438 TYR B O 1
ATOM 7727 N N . LYS B 1 439 ? 12.375 -18.422 9.305 1 98.38 439 LYS B N 1
ATOM 7728 C CA . LYS B 1 439 ? 13.695 -19 9.109 1 98.38 439 LYS B CA 1
ATOM 7729 C C . LYS B 1 439 ? 13.664 -20.516 9.328 1 98.38 439 LYS B C 1
ATOM 7731 O O . LYS B 1 439 ? 14.305 -21.266 8.586 1 98.38 439 LYS B O 1
ATOM 7736 N N . THR B 1 440 ? 12.945 -21 10.344 1 98.12 440 THR B N 1
ATOM 7737 C CA . THR B 1 440 ? 12.82 -22.422 10.602 1 98.12 440 THR B CA 1
ATOM 7738 C C . THR B 1 440 ? 12.18 -23.141 9.406 1 98.12 440 THR B C 1
ATOM 7740 O O . THR B 1 440 ? 12.555 -24.266 9.078 1 98.12 440 THR B O 1
ATOM 7743 N N . GLU B 1 441 ? 11.289 -22.469 8.766 1 98.44 441 GLU B N 1
ATOM 7744 C CA . GLU B 1 441 ? 10.633 -23.047 7.598 1 98.44 441 GLU B CA 1
ATOM 7745 C C . GLU B 1 441 ? 11.562 -23.047 6.383 1 98.44 441 GLU B C 1
ATOM 7747 O O . GLU B 1 441 ? 11.461 -23.922 5.52 1 98.44 441 GLU B O 1
ATOM 7752 N N . VAL B 1 442 ? 12.422 -22.031 6.316 1 98.75 442 VAL B N 1
ATOM 7753 C CA . VAL B 1 442 ? 13.414 -21.984 5.246 1 98.75 442 VAL B CA 1
ATOM 7754 C C . VAL B 1 442 ? 14.289 -23.234 5.301 1 98.75 442 VAL B C 1
ATOM 7756 O O . VAL B 1 442 ? 14.523 -23.875 4.273 1 98.75 442 VAL B O 1
ATOM 7759 N N . PHE B 1 443 ? 14.711 -23.625 6.492 1 98.56 443 PHE B N 1
ATOM 7760 C CA . PHE B 1 443 ? 15.516 -24.828 6.668 1 98.56 443 PHE B CA 1
ATOM 7761 C C . PHE B 1 443 ? 14.727 -26.078 6.258 1 98.56 443 PHE B C 1
ATOM 7763 O O . PHE B 1 443 ? 15.234 -26.922 5.523 1 98.56 443 PHE B O 1
ATOM 7770 N N . GLU B 1 444 ? 13.508 -26.125 6.699 1 98.62 444 GLU B N 1
ATOM 7771 C CA . GLU B 1 444 ? 12.688 -27.297 6.414 1 98.62 444 GLU B CA 1
ATOM 7772 C C . GLU B 1 444 ? 12.391 -27.406 4.918 1 98.62 444 GLU B C 1
ATOM 7774 O O . GLU B 1 444 ? 12.391 -28.516 4.363 1 98.62 444 GLU B O 1
ATOM 7779 N N . LEU B 1 445 ? 12.102 -26.281 4.289 1 98.81 445 LEU B N 1
ATOM 7780 C CA . LEU B 1 445 ? 11.82 -26.297 2.859 1 98.81 445 LEU B CA 1
ATOM 7781 C C . LEU B 1 445 ? 13.062 -26.688 2.066 1 98.81 445 LEU B C 1
ATOM 7783 O O . LEU B 1 445 ? 12.961 -27.359 1.042 1 98.81 445 LEU B O 1
ATOM 7787 N N . SER B 1 446 ? 14.219 -26.266 2.529 1 98.81 446 SER B N 1
ATOM 7788 C CA . SER B 1 446 ? 15.469 -26.656 1.876 1 98.81 446 SER B CA 1
ATOM 7789 C C . SER B 1 446 ? 15.664 -28.156 1.913 1 98.81 446 SER B C 1
ATOM 7791 O O . SER B 1 446 ? 16.031 -28.766 0.906 1 98.81 446 SER B O 1
ATOM 7793 N N . ARG B 1 447 ? 15.406 -28.75 3.074 1 98.62 447 ARG B N 1
ATOM 7794 C CA . ARG B 1 447 ? 15.492 -30.203 3.193 1 98.62 447 ARG B CA 1
ATOM 7795 C C . ARG B 1 447 ? 14.477 -30.891 2.285 1 98.62 447 ARG B C 1
ATOM 7797 O O . ARG B 1 447 ? 14.781 -31.922 1.668 1 98.62 447 ARG B O 1
ATOM 7804 N N . HIS B 1 448 ? 13.312 -30.344 2.238 1 98.69 448 HIS B N 1
ATOM 7805 C CA . HIS B 1 448 ? 12.258 -30.875 1.387 1 98.69 448 HIS B CA 1
ATOM 7806 C C . HIS B 1 448 ? 12.664 -30.844 -0.083 1 98.69 448 HIS B C 1
ATOM 7808 O O . HIS B 1 448 ? 12.406 -31.797 -0.824 1 98.69 448 HIS B O 1
ATOM 7814 N N . VAL B 1 449 ? 13.242 -29.766 -0.528 1 98.62 449 VAL B N 1
ATOM 7815 C CA . VAL B 1 449 ? 13.703 -29.625 -1.907 1 98.62 449 VAL B CA 1
ATOM 7816 C C . VAL B 1 449 ? 14.695 -30.734 -2.242 1 98.62 449 VAL B C 1
ATOM 7818 O O . VAL B 1 449 ? 14.586 -31.375 -3.293 1 98.62 449 VAL B O 1
ATOM 7821 N N . ASN B 1 450 ? 15.594 -31.016 -1.334 1 98.56 450 ASN B N 1
ATOM 7822 C CA . ASN B 1 450 ? 16.562 -32.094 -1.526 1 98.56 450 ASN B CA 1
ATOM 7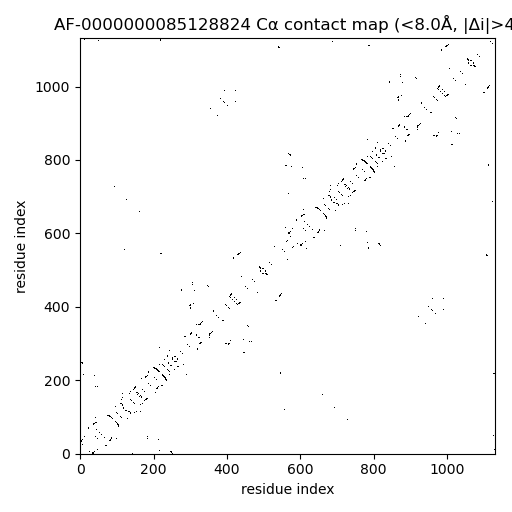823 C C . ASN B 1 450 ? 15.867 -33.469 -1.593 1 98.56 450 ASN B C 1
ATOM 7825 O O . ASN B 1 450 ? 16.156 -34.25 -2.48 1 98.56 450 ASN B O 1
ATOM 7829 N N . ARG B 1 451 ? 14.953 -33.688 -0.693 1 98.06 451 ARG B N 1
ATOM 7830 C CA . ARG B 1 451 ? 14.234 -34.938 -0.661 1 98.06 451 ARG B CA 1
ATOM 7831 C C . ARG B 1 451 ? 13.422 -35.156 -1.937 1 98.06 451 ARG B C 1
ATOM 7833 O O . ARG B 1 451 ? 13.414 -36.25 -2.504 1 98.06 451 ARG B O 1
ATOM 7840 N N . SER B 1 452 ? 12.75 -34.156 -2.361 1 97.12 452 SER B N 1
ATOM 7841 C CA . SER B 1 452 ? 11.914 -34.219 -3.551 1 97.12 452 SER B CA 1
ATOM 7842 C C . SER B 1 452 ? 12.742 -34.469 -4.805 1 97.12 452 SER B C 1
ATOM 7844 O O . SER B 1 452 ? 12.273 -35.125 -5.738 1 97.12 452 SER B O 1
ATOM 7846 N N . ALA B 1 453 ? 13.922 -33.938 -4.82 1 96.81 453 ALA B N 1
ATOM 7847 C CA . ALA B 1 453 ? 14.805 -34.125 -5.969 1 96.81 453 ALA B CA 1
ATOM 7848 C C . ALA B 1 453 ? 15.516 -35.469 -5.902 1 96.81 453 ALA B C 1
ATOM 7850 O O . ALA B 1 453 ? 16.062 -35.938 -6.902 1 96.81 453 ALA B O 1
ATOM 7851 N N . GLY B 1 454 ? 15.57 -36.094 -4.758 1 96.75 454 GLY B N 1
ATOM 7852 C CA . GLY B 1 454 ? 16.266 -37.375 -4.555 1 96.75 454 GLY B CA 1
ATOM 7853 C C . GLY B 1 454 ? 17.766 -37.219 -4.535 1 96.75 454 GLY B C 1
ATOM 7854 O O . GLY B 1 454 ? 18.5 -38.188 -4.734 1 96.75 454 GLY B O 1
ATOM 7855 N N . ARG B 1 455 ? 18.234 -36 -4.465 1 95.88 455 ARG B N 1
ATOM 7856 C CA . ARG B 1 455 ? 19.672 -35.688 -4.387 1 95.88 455 ARG B CA 1
ATOM 7857 C C . ARG B 1 455 ? 19.906 -34.375 -3.668 1 95.88 455 ARG B C 1
ATOM 7859 O O . ARG B 1 455 ? 18.969 -33.625 -3.422 1 95.88 455 ARG B O 1
ATOM 7866 N N . GLU B 1 456 ? 21.109 -34.125 -3.346 1 95.94 456 GLU B N 1
ATOM 7867 C CA . GLU B 1 456 ? 21.516 -32.906 -2.652 1 95.94 456 GLU B CA 1
ATOM 7868 C C . GLU B 1 456 ? 21.656 -31.75 -3.627 1 95.94 456 GLU B C 1
ATOM 7870 O O . GLU B 1 456 ? 22.781 -31.344 -3.967 1 95.94 456 GLU B O 1
ATOM 7875 N N . LEU B 1 457 ? 20.594 -31.203 -3.977 1 97.81 457 LEU B N 1
ATOM 7876 C CA . LEU B 1 457 ? 20.672 -29.969 -4.746 1 97.81 457 LEU B CA 1
ATOM 7877 C C . LEU B 1 457 ? 21.328 -28.859 -3.922 1 97.81 457 LEU B C 1
ATOM 7879 O O . LEU B 1 457 ? 22.234 -28.188 -4.398 1 97.81 457 LEU B O 1
ATOM 7883 N N . ILE B 1 458 ? 20.781 -28.703 -2.705 1 98.56 458 ILE B N 1
ATOM 7884 C CA . ILE B 1 458 ? 21.391 -27.797 -1.732 1 98.56 458 ILE B CA 1
ATOM 7885 C C . ILE B 1 458 ? 22.359 -28.578 -0.84 1 98.56 458 ILE B C 1
ATOM 7887 O O . ILE B 1 458 ? 21.953 -29.484 -0.109 1 98.56 458 ILE B O 1
ATOM 7891 N N . PRO B 1 459 ? 23.562 -28.234 -0.876 1 97.69 459 PRO B N 1
ATOM 7892 C CA . PRO B 1 459 ? 24.531 -28.969 -0.076 1 97.69 459 PRO B CA 1
ATOM 7893 C C . PRO B 1 459 ? 24.172 -29.016 1.407 1 97.69 459 PRO B C 1
ATOM 7895 O O . PRO B 1 459 ? 23.766 -28 1.978 1 97.69 459 PRO B O 1
ATOM 7898 N N . GLN B 1 460 ? 24.344 -30.188 2.012 1 96.75 460 GLN B N 1
ATOM 7899 C CA . GLN B 1 460 ? 24.047 -30.359 3.428 1 96.75 460 GLN B CA 1
ATOM 7900 C C . GLN B 1 460 ? 24.875 -29.406 4.289 1 96.75 460 GLN B C 1
ATOM 7902 O O . GLN B 1 460 ? 24.406 -28.938 5.328 1 96.75 460 GLN B O 1
ATOM 7907 N N . ALA B 1 461 ? 26.062 -29.109 3.846 1 95.5 461 ALA B N 1
ATOM 7908 C CA . ALA B 1 461 ? 26.953 -28.188 4.566 1 95.5 461 ALA B CA 1
ATOM 7909 C C . ALA B 1 461 ? 26.281 -26.812 4.738 1 95.5 461 ALA B C 1
ATOM 7911 O O . ALA B 1 461 ? 26.469 -26.156 5.762 1 95.5 461 ALA B O 1
ATOM 7912 N N . ILE B 1 462 ? 25.531 -26.359 3.727 1 96.5 462 ILE B N 1
ATOM 7913 C CA . ILE B 1 462 ? 24.812 -25.094 3.791 1 96.5 462 ILE B CA 1
ATOM 7914 C C . ILE B 1 462 ? 23.688 -25.188 4.812 1 96.5 462 ILE B C 1
ATOM 7916 O O . ILE B 1 462 ? 23.438 -24.234 5.566 1 96.5 462 ILE B O 1
ATOM 7920 N N . ILE B 1 463 ? 23 -26.281 4.832 1 97.06 463 ILE B N 1
ATOM 7921 C CA . ILE B 1 463 ? 21.859 -26.484 5.719 1 97.06 463 ILE B CA 1
ATOM 7922 C C . ILE B 1 463 ? 22.328 -26.578 7.164 1 97.06 463 ILE B C 1
ATOM 7924 O O . ILE B 1 463 ? 21.672 -26.062 8.07 1 97.06 463 ILE B O 1
ATOM 7928 N N . ASP B 1 464 ? 23.5 -27.156 7.375 1 94.94 464 ASP B N 1
ATOM 7929 C CA . ASP B 1 464 ? 24 -27.391 8.727 1 94.94 464 ASP B CA 1
ATOM 7930 C C . ASP B 1 464 ? 24.703 -26.156 9.281 1 94.94 464 ASP B C 1
ATOM 7932 O O . ASP B 1 464 ? 24.875 -26.016 10.492 1 94.94 464 ASP B O 1
ATOM 7936 N N . LYS B 1 465 ? 25.078 -25.312 8.398 1 90.12 465 LYS B N 1
ATOM 7937 C CA . LYS B 1 465 ? 25.844 -24.125 8.773 1 90.12 465 LYS B CA 1
ATOM 7938 C C . LYS B 1 465 ? 24.984 -23.141 9.555 1 90.12 465 LYS B C 1
ATOM 7940 O O . LYS B 1 465 ? 23.859 -22.828 9.133 1 90.12 465 LYS B O 1
ATOM 7945 N N . PRO B 1 466 ? 25.531 -22.656 10.734 1 89.12 466 PRO B N 1
ATOM 7946 C CA . PRO B 1 466 ? 24.766 -21.609 11.422 1 89.12 466 PRO B CA 1
ATOM 7947 C C . PRO B 1 466 ? 24.562 -20.359 10.562 1 89.12 466 PRO B C 1
ATOM 7949 O O . PRO B 1 466 ? 25.484 -19.938 9.859 1 89.12 466 PRO B O 1
ATOM 7952 N N . PRO B 1 467 ? 23.422 -19.75 10.648 1 89.62 467 PRO B N 1
ATOM 7953 C CA . PRO B 1 467 ? 23.156 -18.562 9.836 1 89.62 467 PRO B CA 1
ATOM 7954 C C . PRO B 1 467 ? 24.047 -17.375 10.211 1 89.62 467 PRO B C 1
ATOM 7956 O O . PRO B 1 467 ? 24.328 -17.172 11.391 1 89.62 467 PRO B O 1
ATOM 7959 N N . SER B 1 468 ? 24.453 -16.688 9.203 1 87.69 468 SER B N 1
ATOM 7960 C CA . SER B 1 468 ? 25.328 -15.531 9.367 1 87.69 468 SER B CA 1
ATOM 7961 C C . SER B 1 468 ? 25.172 -14.555 8.203 1 87.69 468 SER B C 1
ATOM 7963 O O . SER B 1 468 ? 25.031 -14.969 7.051 1 87.69 468 SER B O 1
ATOM 7965 N N . ALA B 1 469 ? 25.281 -13.258 8.5 1 81.12 469 ALA B N 1
ATOM 7966 C CA . ALA B 1 469 ? 25.281 -12.25 7.445 1 81.12 469 ALA B CA 1
ATOM 7967 C C . ALA B 1 469 ? 26.688 -12.055 6.871 1 81.12 469 ALA B C 1
ATOM 7969 O O . ALA B 1 469 ? 26.844 -11.484 5.793 1 81.12 469 ALA B O 1
ATOM 7970 N N . GLU B 1 470 ? 27.656 -12.461 7.57 1 82.12 470 GLU B N 1
ATOM 7971 C CA . GLU B 1 470 ? 29.078 -12.414 7.191 1 82.12 470 GLU B CA 1
ATOM 7972 C C . GLU B 1 470 ? 29.484 -11 6.812 1 82.12 470 GLU B C 1
ATOM 7974 O O . GLU B 1 470 ? 30.156 -10.789 5.793 1 82.12 470 GLU B O 1
ATOM 7979 N N . LEU B 1 471 ? 29.031 -10.031 7.57 1 83.56 471 LEU B N 1
ATOM 7980 C CA . LEU B 1 471 ? 29.375 -8.633 7.344 1 83.56 471 LEU B CA 1
ATOM 7981 C C . LEU B 1 471 ? 30.391 -8.148 8.367 1 83.56 471 LEU B C 1
ATOM 7983 O O . LEU B 1 471 ? 30.938 -7.055 8.242 1 83.56 471 LEU B O 1
ATOM 7987 N N . ALA B 1 472 ? 30.703 -9.016 9.375 1 83.88 472 ALA B N 1
ATOM 7988 C CA . ALA B 1 472 ? 31.688 -8.766 10.422 1 83.88 472 ALA B CA 1
ATOM 7989 C C . ALA B 1 472 ? 32.406 -10.047 10.805 1 83.88 472 ALA B C 1
ATOM 7991 O O . ALA B 1 472 ? 31.953 -11.148 10.484 1 83.88 472 ALA B O 1
ATOM 7992 N N . PRO B 1 473 ? 33.562 -9.898 11.453 1 84.62 473 PRO B N 1
ATOM 7993 C CA . PRO B 1 473 ? 34.312 -11.102 11.805 1 84.62 473 PRO B CA 1
ATOM 7994 C C . PRO B 1 473 ? 33.531 -12.031 12.742 1 84.62 473 PRO B C 1
ATOM 7996 O O . PRO B 1 473 ? 33.062 -11.594 13.781 1 84.62 473 PRO B O 1
ATOM 7999 N N . ASP B 1 474 ? 33.406 -13.25 12.367 1 82 474 ASP B N 1
ATOM 8000 C CA . ASP B 1 474 ? 32.812 -14.305 13.188 1 82 474 ASP B CA 1
ATOM 8001 C C . ASP B 1 474 ? 31.375 -13.977 13.57 1 82 474 ASP B C 1
ATOM 8003 O O . ASP B 1 474 ? 30.938 -14.305 14.664 1 82 474 ASP B O 1
ATOM 8007 N N . GLN B 1 475 ? 30.844 -13.367 12.711 1 85.19 475 GLN B N 1
ATOM 8008 C CA . GLN B 1 475 ? 29.484 -12.906 12.977 1 85.19 475 GLN B CA 1
ATOM 8009 C C . GLN B 1 475 ? 28.484 -14.055 12.867 1 85.19 475 GLN B C 1
ATOM 8011 O O . GLN B 1 475 ? 28.531 -14.844 11.914 1 85.19 475 GLN B O 1
ATOM 8016 N N . LYS B 1 476 ? 27.562 -14.219 13.922 1 85.44 476 LYS B N 1
ATOM 8017 C CA . LYS B 1 476 ? 26.391 -15.094 13.883 1 85.44 476 LYS B CA 1
ATOM 8018 C C . LYS B 1 476 ? 25.109 -14.312 14.125 1 85.44 476 LYS B C 1
ATOM 8020 O O . LYS B 1 476 ? 25.094 -13.328 14.867 1 85.44 476 LYS B O 1
ATOM 8025 N N . ASP B 1 477 ? 24.062 -14.75 13.461 1 86.38 477 ASP B N 1
ATOM 8026 C CA . ASP B 1 477 ? 22.781 -14.055 13.672 1 86.38 477 ASP B CA 1
ATOM 8027 C C . ASP B 1 477 ? 22.453 -13.977 15.156 1 86.38 477 ASP B C 1
ATOM 8029 O O . ASP B 1 477 ? 21.906 -12.969 15.617 1 86.38 477 ASP B O 1
ATOM 8033 N N . GLU B 1 478 ? 22.781 -14.945 15.867 1 85.38 478 GLU B N 1
ATOM 8034 C CA . GLU B 1 478 ? 22.391 -15.078 17.266 1 85.38 478 GLU B CA 1
ATOM 8035 C C . GLU B 1 478 ? 23.172 -14.094 18.156 1 85.38 478 GLU B C 1
ATOM 8037 O O . GLU B 1 478 ? 22.828 -13.898 19.312 1 85.38 478 GLU B O 1
ATOM 8042 N N . ASP B 1 479 ? 24.156 -13.445 17.578 1 84.31 479 ASP B N 1
ATOM 8043 C CA . ASP B 1 479 ? 24.828 -12.359 18.281 1 84.31 479 ASP B CA 1
ATOM 8044 C C . ASP B 1 479 ? 23.891 -11.172 18.5 1 84.31 479 ASP B C 1
ATOM 8046 O O . ASP B 1 479 ? 24.078 -10.383 19.422 1 84.31 479 ASP B O 1
ATOM 8050 N N . SER B 1 480 ? 22.859 -11.062 17.641 1 88 480 SER B N 1
ATOM 8051 C CA . SER B 1 480 ? 21.984 -9.898 17.656 1 88 480 SER B CA 1
ATOM 8052 C C . SER B 1 480 ? 20.516 -10.305 17.844 1 88 480 SER B C 1
ATOM 8054 O O . SER B 1 480 ? 19.688 -9.484 18.234 1 88 480 SER B O 1
ATOM 8056 N N . LEU B 1 481 ? 20.188 -11.539 17.562 1 93.19 481 LEU B N 1
ATOM 8057 C CA . LEU B 1 481 ? 18.828 -12.039 17.609 1 93.19 481 LEU B CA 1
ATOM 8058 C C . LEU B 1 481 ? 18.719 -13.25 18.531 1 93.19 481 LEU B C 1
ATOM 8060 O O . LEU B 1 481 ? 19.703 -13.953 18.75 1 93.19 481 LEU B O 1
ATOM 8064 N N . PRO B 1 482 ? 17.578 -13.438 19.078 1 94.75 482 PRO B N 1
ATOM 8065 C CA . PRO B 1 482 ? 17.375 -14.75 19.688 1 94.75 482 PRO B CA 1
ATOM 8066 C C . PRO B 1 482 ? 17.453 -15.891 18.672 1 94.75 482 PRO B C 1
ATOM 8068 O O . PRO B 1 482 ? 17.344 -15.664 17.469 1 94.75 482 PRO B O 1
ATOM 8071 N N . PRO B 1 483 ? 17.75 -17.125 19.25 1 96.19 483 PRO B N 1
ATOM 8072 C CA . PRO B 1 483 ? 17.672 -18.25 18.312 1 96.19 483 PRO B CA 1
ATOM 8073 C C . PRO B 1 483 ? 16.375 -18.266 17.516 1 96.19 483 PRO B C 1
ATOM 8075 O O . PRO B 1 483 ? 15.305 -17.953 18.047 1 96.19 483 PRO B O 1
ATOM 8078 N N . TYR B 1 484 ? 16.469 -18.641 16.281 1 97.25 484 TYR B N 1
ATOM 8079 C CA . TYR B 1 484 ? 15.336 -18.562 15.367 1 97.25 484 TYR B CA 1
ATOM 8080 C C . TYR B 1 484 ? 14.18 -19.422 15.852 1 97.25 484 TYR B C 1
ATOM 8082 O O . TYR B 1 484 ? 13.008 -19.078 15.648 1 97.25 484 TYR B O 1
ATOM 8090 N N . ALA B 1 485 ? 14.469 -20.547 16.484 1 96.94 485 ALA B N 1
ATOM 8091 C CA . ALA B 1 485 ? 13.414 -21.391 17.047 1 96.94 485 ALA B CA 1
ATOM 8092 C C . ALA B 1 485 ? 12.57 -20.625 18.062 1 96.94 485 ALA B C 1
ATOM 8094 O O . ALA B 1 485 ? 11.367 -20.859 18.172 1 96.94 485 ALA B O 1
ATOM 8095 N N . VAL B 1 486 ? 13.195 -19.703 18.766 1 97.88 486 VAL B N 1
ATOM 8096 C CA . VAL B 1 486 ? 12.516 -18.875 19.75 1 97.88 486 VAL B CA 1
ATOM 8097 C C . VAL B 1 486 ? 11.898 -17.656 19.047 1 97.88 486 VAL B C 1
ATOM 8099 O O . VAL B 1 486 ? 10.711 -17.375 19.234 1 97.88 486 VAL B O 1
ATOM 8102 N N . LEU B 1 487 ? 12.672 -17.016 18.219 1 98.38 487 LEU B N 1
ATOM 8103 C CA . LEU B 1 487 ? 12.227 -15.805 17.516 1 98.38 487 LEU B CA 1
ATOM 8104 C C . LEU B 1 487 ? 10.961 -16.078 16.703 1 98.38 487 LEU B C 1
ATOM 8106 O O . LEU B 1 487 ? 10.008 -15.312 16.766 1 98.38 487 LEU B O 1
ATOM 8110 N N . ASP B 1 488 ? 10.953 -17.203 16 1 98.44 488 ASP B N 1
ATOM 8111 C CA . ASP B 1 488 ? 9.852 -17.5 15.086 1 98.44 488 ASP B CA 1
ATOM 8112 C C . ASP B 1 488 ? 8.547 -17.703 15.852 1 98.44 488 ASP B C 1
ATOM 8114 O O . ASP B 1 488 ? 7.477 -17.281 15.383 1 98.44 488 ASP B O 1
ATOM 8118 N N . GLU B 1 489 ? 8.617 -18.266 17 1 98.31 489 GLU B N 1
ATOM 8119 C CA . GLU B 1 489 ? 7.402 -18.453 17.797 1 98.31 489 GLU B CA 1
ATOM 8120 C C . GLU B 1 489 ? 6.875 -17.109 18.312 1 98.31 489 GLU B C 1
ATOM 8122 O O . GLU B 1 489 ? 5.664 -16.891 18.344 1 98.31 489 GLU B O 1
ATOM 8127 N N . ILE B 1 490 ? 7.816 -16.266 18.719 1 98.31 490 ILE B N 1
ATOM 8128 C CA . ILE B 1 490 ? 7.41 -14.938 19.156 1 98.31 490 ILE B CA 1
ATOM 8129 C C . ILE B 1 490 ? 6.773 -14.188 18 1 98.31 490 ILE B C 1
ATOM 8131 O O . ILE B 1 490 ? 5.738 -13.539 18.156 1 98.31 490 ILE B O 1
ATOM 8135 N N . LEU B 1 491 ? 7.387 -14.266 16.812 1 98.38 491 LEU B N 1
ATOM 8136 C CA . LEU B 1 491 ? 6.898 -13.562 15.625 1 98.38 491 LEU B CA 1
ATOM 8137 C C . LEU B 1 491 ? 5.527 -14.086 15.211 1 98.38 491 LEU B C 1
ATOM 8139 O O . LEU B 1 491 ? 4.645 -13.312 14.844 1 98.38 491 LEU B O 1
ATOM 8143 N N . LYS B 1 492 ? 5.363 -15.445 15.188 1 98 492 LYS B N 1
ATOM 8144 C CA . LYS B 1 492 ? 4.07 -16.031 14.867 1 98 492 LYS B CA 1
ATOM 8145 C C . LYS B 1 492 ? 2.975 -15.492 15.781 1 98 492 LYS B C 1
ATOM 8147 O O . LYS B 1 492 ? 1.893 -15.133 15.32 1 98 492 LYS B O 1
ATOM 8152 N N . TYR B 1 493 ? 3.305 -15.391 17 1 96.75 493 TYR B N 1
ATOM 8153 C CA . TYR B 1 493 ? 2.354 -14.891 17.984 1 96.75 493 TYR B CA 1
ATOM 8154 C C . TYR B 1 493 ? 2.084 -13.398 17.781 1 96.75 493 TYR B C 1
ATOM 8156 O O . TYR B 1 493 ? 0.928 -12.969 17.75 1 96.75 493 TYR B O 1
ATOM 8164 N N . ALA B 1 494 ? 3.109 -12.641 17.578 1 95.5 494 ALA B N 1
ATOM 8165 C CA . ALA B 1 494 ? 3.025 -11.18 17.578 1 95.5 494 ALA B CA 1
ATOM 8166 C C . ALA B 1 494 ? 2.475 -10.656 16.25 1 95.5 494 ALA B C 1
ATOM 8168 O O . ALA B 1 494 ? 1.756 -9.656 16.219 1 95.5 494 ALA B O 1
ATOM 8169 N N . ILE B 1 495 ? 2.779 -11.273 15.148 1 95.44 495 ILE B N 1
ATOM 8170 C CA . ILE B 1 495 ? 2.436 -10.758 13.828 1 95.44 495 ILE B CA 1
ATOM 8171 C C . ILE B 1 495 ? 1.15 -11.422 13.336 1 95.44 495 ILE B C 1
ATOM 8173 O O . ILE B 1 495 ? 0.213 -10.734 12.914 1 95.44 495 ILE B O 1
ATOM 8177 N N . GLU B 1 496 ? 1.055 -12.727 13.406 1 94.88 496 GLU B N 1
ATOM 8178 C CA . GLU B 1 496 ? -0.059 -13.453 12.812 1 94.88 496 GLU B CA 1
ATOM 8179 C C . GLU B 1 496 ? -1.188 -13.656 13.82 1 94.88 496 GLU B C 1
ATOM 8181 O O . GLU B 1 496 ? -2.361 -13.484 13.484 1 94.88 496 GLU B O 1
ATOM 8186 N N . GLY B 1 497 ? -0.811 -14.016 15.055 1 92.56 497 GLY B N 1
ATOM 8187 C CA . GLY B 1 497 ? -1.816 -14.227 16.078 1 92.56 497 GLY B CA 1
ATOM 8188 C C . GLY B 1 497 ? -2.893 -15.211 15.672 1 92.56 497 GLY B C 1
ATOM 8189 O O . GLY B 1 497 ? -2.586 -16.312 15.219 1 92.56 497 GLY B O 1
ATOM 8190 N N . ARG B 1 498 ? -4.141 -14.766 15.648 1 88.25 498 ARG B N 1
ATOM 8191 C CA . ARG B 1 498 ? -5.297 -15.633 15.453 1 88.25 498 ARG B CA 1
ATOM 8192 C C . ARG B 1 498 ? -5.508 -15.938 13.969 1 88.25 498 ARG B C 1
ATOM 8194 O O . ARG B 1 498 ? -6.398 -16.703 13.609 1 88.25 498 ARG B O 1
ATOM 8201 N N . HIS B 1 499 ? -4.691 -15.328 13.102 1 89.75 499 HIS B N 1
ATOM 8202 C CA . HIS B 1 499 ? -4.723 -15.695 11.688 1 89.75 499 HIS B CA 1
ATOM 8203 C C . HIS B 1 499 ? -4.098 -17.078 11.469 1 89.75 499 HIS B C 1
ATOM 8205 O O . HIS B 1 499 ? -4.312 -17.703 10.43 1 89.75 499 HIS B O 1
ATOM 8211 N N . LEU B 1 500 ? -3.258 -17.531 12.43 1 93.19 500 LEU B N 1
ATOM 8212 C CA . LEU B 1 500 ? -2.688 -18.859 12.359 1 93.19 500 LEU B CA 1
ATOM 8213 C C . LEU B 1 500 ? -3.77 -19.922 12.523 1 93.19 500 LEU B C 1
ATOM 8215 O O . LEU B 1 500 ? -4.852 -19.641 13.039 1 93.19 500 LEU B O 1
ATOM 8219 N N . SER B 1 501 ? -3.43 -21.125 12.047 1 92.06 501 SER B N 1
ATOM 8220 C CA . SER B 1 501 ? -4.309 -22.234 12.398 1 92.06 501 SER B CA 1
ATOM 8221 C C . SER B 1 501 ? -4.434 -22.375 13.914 1 92.06 501 SER B C 1
ATOM 8223 O O . SER B 1 501 ? -3.539 -21.969 14.656 1 92.06 501 SER B O 1
ATOM 8225 N N . THR B 1 502 ? -5.492 -22.984 14.352 1 92.31 502 THR B N 1
ATOM 8226 C CA . THR B 1 502 ? -5.73 -23.156 15.781 1 92.31 502 THR B CA 1
ATOM 8227 C C . THR B 1 502 ? -4.562 -23.875 16.438 1 92.31 502 THR B C 1
ATOM 8229 O O . THR B 1 502 ? -4.094 -23.469 17.5 1 92.31 502 THR B O 1
ATOM 8232 N N . ALA B 1 503 ? -4.152 -24.844 15.742 1 93.31 503 ALA B N 1
ATOM 8233 C CA . ALA B 1 503 ? -3.064 -25.641 16.297 1 93.31 503 ALA B CA 1
ATOM 8234 C C . ALA B 1 503 ? -1.775 -24.828 16.375 1 93.31 503 ALA B C 1
ATOM 8236 O O . ALA B 1 503 ? -1.088 -24.859 17.406 1 93.31 503 ALA B O 1
ATOM 8237 N N . GLU B 1 504 ? -1.444 -24.156 15.32 1 94.81 504 GLU B N 1
ATOM 8238 C CA . GLU B 1 504 ? -0.222 -23.359 15.289 1 94.81 504 GLU B CA 1
ATOM 8239 C C . GLU B 1 504 ? -0.289 -22.203 16.281 1 94.81 504 GLU B C 1
ATOM 8241 O O . GLU B 1 504 ? 0.702 -21.891 16.938 1 94.81 504 GLU B O 1
ATOM 8246 N N . TYR B 1 505 ? -1.422 -21.562 16.375 1 95.81 505 TYR B N 1
ATOM 8247 C CA . TYR B 1 505 ? -1.6 -20.469 17.344 1 95.81 505 TYR B CA 1
ATOM 8248 C C . TYR B 1 505 ? -1.425 -20.984 18.766 1 95.81 505 TYR B C 1
ATOM 8250 O O . TYR B 1 505 ? -0.771 -20.328 19.594 1 95.81 505 TYR B O 1
ATOM 8258 N N . GLY B 1 506 ? -2.096 -22.156 19 1 96.81 506 GLY B N 1
ATOM 8259 C CA . GLY B 1 506 ? -1.964 -22.75 20.328 1 96.81 506 GLY B CA 1
ATOM 8260 C C . GLY B 1 506 ? -0.522 -22.984 20.734 1 96.81 506 GLY B C 1
ATOM 8261 O O . GLY B 1 506 ? -0.132 -22.688 21.859 1 96.81 506 GLY B O 1
ATOM 8262 N N . THR B 1 507 ? 0.214 -23.438 19.812 1 97.31 507 THR B N 1
ATOM 8263 C CA . THR B 1 507 ? 1.625 -23.703 20.062 1 97.31 507 THR B CA 1
ATOM 8264 C C . THR B 1 507 ? 2.379 -22.406 20.344 1 97.31 507 THR B C 1
ATOM 8266 O O . THR B 1 507 ? 3.115 -22.312 21.328 1 97.31 507 THR B O 1
ATOM 8269 N N . ALA B 1 508 ? 2.223 -21.406 19.469 1 97.56 508 ALA B N 1
ATOM 8270 C CA . ALA B 1 508 ? 2.908 -20.125 19.625 1 97.56 508 ALA B CA 1
ATOM 8271 C C . ALA B 1 508 ? 2.498 -19.438 20.922 1 97.56 508 ALA B C 1
ATOM 8273 O O . ALA B 1 508 ? 3.342 -18.891 21.625 1 97.56 508 ALA B O 1
ATOM 8274 N N . GLU B 1 509 ? 1.227 -19.484 21.219 1 97.31 509 GLU B N 1
ATOM 8275 C CA . GLU B 1 509 ? 0.71 -18.844 22.422 1 97.31 509 GLU B CA 1
ATOM 8276 C C . GLU B 1 509 ? 1.287 -19.5 23.688 1 97.31 509 GLU B C 1
ATOM 8278 O O . GLU B 1 509 ? 1.708 -18.797 24.609 1 97.31 509 GLU B O 1
ATOM 8283 N N . ARG B 1 510 ? 1.237 -20.812 23.719 1 97.75 510 ARG B N 1
ATOM 8284 C CA . ARG B 1 510 ? 1.799 -21.547 24.859 1 97.75 510 ARG B CA 1
ATOM 8285 C C . ARG B 1 510 ? 3.281 -21.234 25.031 1 97.75 510 ARG B C 1
ATOM 8287 O O . ARG B 1 510 ? 3.752 -21.016 26.141 1 97.75 510 ARG B O 1
ATOM 8294 N N . PHE B 1 511 ? 3.922 -21.234 23.922 1 97.94 511 PHE B N 1
ATOM 8295 C CA . PHE B 1 511 ? 5.352 -20.938 23.953 1 97.94 511 PHE B CA 1
ATOM 8296 C C . PHE B 1 511 ? 5.609 -19.547 24.531 1 97.94 511 PHE B C 1
ATOM 8298 O O . PHE B 1 511 ? 6.43 -19.391 25.438 1 97.94 511 PHE B O 1
ATOM 8305 N N . VAL B 1 512 ? 4.957 -18.516 24.062 1 97.75 512 VAL B N 1
ATOM 8306 C CA . VAL B 1 512 ? 5.16 -17.125 24.484 1 97.75 512 VAL B CA 1
ATOM 8307 C C . VAL B 1 512 ? 4.734 -16.969 25.953 1 97.75 512 VAL B C 1
ATOM 8309 O O . VAL B 1 512 ? 5.41 -16.281 26.734 1 97.75 512 VAL B O 1
ATOM 8312 N N . THR B 1 513 ? 3.646 -17.625 26.328 1 97.5 513 THR B N 1
ATOM 8313 C CA . THR B 1 513 ? 3.188 -17.562 27.719 1 97.5 513 THR B CA 1
ATOM 8314 C C . THR B 1 513 ? 4.246 -18.125 28.672 1 97.5 513 THR B C 1
ATOM 8316 O O . THR B 1 513 ? 4.523 -17.531 29.719 1 97.5 513 THR B O 1
ATOM 8319 N N . GLN B 1 514 ? 4.738 -19.203 28.25 1 97.75 514 GLN B N 1
ATOM 8320 C CA . GLN B 1 514 ? 5.805 -19.812 29.047 1 97.75 514 GLN B CA 1
ATOM 8321 C C . GLN B 1 514 ? 7.023 -18.891 29.125 1 97.75 514 GLN B C 1
ATOM 8323 O O . GLN B 1 514 ? 7.629 -18.734 30.172 1 97.75 514 GLN B O 1
ATOM 8328 N N . LEU B 1 515 ? 7.336 -18.359 28 1 97.31 515 LEU B N 1
ATOM 8329 C CA . LEU B 1 515 ? 8.477 -17.453 27.922 1 97.31 515 LEU B CA 1
ATOM 8330 C C . LEU B 1 515 ? 8.273 -16.25 28.844 1 97.31 515 LEU B C 1
ATOM 8332 O O . LEU B 1 515 ? 9.219 -15.805 29.5 1 97.31 515 LEU B O 1
ATOM 8336 N N . LEU B 1 516 ? 7.148 -15.656 28.922 1 96.81 516 LEU B N 1
ATOM 8337 C CA . LEU B 1 516 ? 6.828 -14.492 29.75 1 96.81 516 LEU B CA 1
ATOM 8338 C C . LEU B 1 516 ? 7.027 -14.797 31.219 1 96.81 516 LEU B C 1
ATOM 8340 O O . LEU B 1 516 ? 7.301 -13.898 32.031 1 96.81 516 LEU B O 1
ATOM 8344 N N . GLY B 1 517 ? 6.895 -16.062 31.609 1 95.94 517 GLY B N 1
ATOM 8345 C CA . GLY B 1 517 ? 7.059 -16.484 33 1 95.94 517 GLY B CA 1
ATOM 8346 C C . GLY B 1 517 ? 8.508 -16.734 33.375 1 95.94 517 GLY B C 1
ATOM 8347 O O . GLY B 1 517 ? 8.828 -16.891 34.562 1 95.94 517 GLY B O 1
ATOM 8348 N N . GLN B 1 518 ? 9.344 -16.766 32.438 1 96.69 518 GLN B N 1
ATOM 8349 C CA . GLN B 1 518 ? 10.758 -17.016 32.656 1 96.69 518 GLN B CA 1
ATOM 8350 C C . GLN B 1 518 ? 11.531 -15.719 32.875 1 96.69 518 GLN B C 1
ATOM 8352 O O . GLN B 1 518 ? 11.109 -14.664 32.375 1 96.69 518 GLN B O 1
ATOM 8357 N N . PRO B 1 519 ? 12.609 -15.844 33.688 1 96.38 519 PRO B N 1
ATOM 8358 C CA . PRO B 1 519 ? 13.438 -14.648 33.812 1 96.38 519 PRO B CA 1
ATOM 8359 C C . PRO B 1 519 ? 13.922 -14.094 32.5 1 96.38 519 PRO B C 1
ATOM 8361 O O . PRO B 1 519 ? 14.5 -14.836 31.688 1 96.38 519 PRO B O 1
ATOM 8364 N N . GLY B 1 520 ? 13.641 -12.875 32.219 1 96.25 520 GLY B N 1
ATOM 8365 C CA . GLY B 1 520 ? 14.086 -12.219 31 1 96.25 520 GLY B CA 1
ATOM 8366 C C . GLY B 1 520 ? 13.141 -12.406 29.828 1 96.25 520 GLY B C 1
ATOM 8367 O O . GLY B 1 520 ? 13.328 -11.812 28.766 1 96.25 520 GLY B O 1
ATOM 8368 N N . GLY B 1 521 ? 12.203 -13.281 30.016 1 97.06 521 GLY B N 1
ATOM 8369 C CA . GLY B 1 521 ? 11.281 -13.602 28.953 1 97.06 521 GLY B CA 1
ATOM 8370 C C . GLY B 1 521 ? 10.445 -12.422 28.5 1 97.06 521 GLY B C 1
ATOM 8371 O O . GLY B 1 521 ? 10.297 -12.172 27.297 1 97.06 521 GLY B O 1
ATOM 8372 N N . ALA B 1 522 ? 9.875 -11.711 29.453 1 96.62 522 ALA B N 1
ATOM 8373 C CA . ALA B 1 522 ? 9.055 -10.547 29.141 1 96.62 522 ALA B CA 1
ATOM 8374 C C . ALA B 1 522 ? 9.859 -9.484 28.406 1 96.62 522 ALA B C 1
ATOM 8376 O O . ALA B 1 522 ? 9.367 -8.883 27.438 1 96.62 522 ALA B O 1
ATOM 8377 N N . GLU B 1 523 ? 11 -9.258 28.797 1 96.88 523 GLU B N 1
ATOM 8378 C CA . GLU B 1 523 ? 11.891 -8.289 28.156 1 96.88 523 GLU B CA 1
ATOM 8379 C C . GLU B 1 523 ? 12.219 -8.695 26.719 1 96.88 523 GLU B C 1
ATOM 8381 O O . GLU B 1 523 ? 12.289 -7.844 25.828 1 96.88 523 GLU B O 1
ATOM 8386 N N . LEU B 1 524 ? 12.414 -9.984 26.547 1 97.31 524 LEU B N 1
ATOM 8387 C CA . LEU B 1 524 ? 12.719 -10.492 25.203 1 97.31 524 LEU B CA 1
ATOM 8388 C C . LEU B 1 524 ? 11.539 -10.266 24.266 1 97.31 524 LEU B C 1
ATOM 8390 O O . LEU B 1 524 ? 11.727 -9.781 23.141 1 97.31 524 LEU B O 1
ATOM 8394 N N . VAL B 1 525 ? 10.391 -10.609 24.719 1 97.25 525 VAL B N 1
ATOM 8395 C CA . VAL B 1 525 ? 9.188 -10.453 23.906 1 97.25 525 VAL B CA 1
ATOM 8396 C C . VAL B 1 525 ? 8.984 -8.977 23.562 1 97.25 525 VAL B C 1
ATOM 8398 O O . VAL B 1 525 ? 8.703 -8.633 22.406 1 97.25 525 VAL B O 1
ATOM 8401 N N . ASP B 1 526 ? 9.195 -8.141 24.516 1 96 526 ASP B N 1
ATOM 8402 C CA . ASP B 1 526 ? 9.055 -6.707 24.297 1 96 526 ASP B CA 1
ATOM 8403 C C . ASP B 1 526 ? 10.086 -6.188 23.297 1 96 526 ASP B C 1
ATOM 8405 O O . ASP B 1 526 ? 9.773 -5.363 22.453 1 96 526 ASP B O 1
ATOM 8409 N N . ARG B 1 527 ? 11.242 -6.645 23.469 1 96.69 527 ARG B N 1
ATOM 8410 C CA . ARG B 1 527 ? 12.312 -6.246 22.562 1 96.69 527 ARG B CA 1
ATOM 8411 C C . ARG B 1 527 ? 11.977 -6.637 21.125 1 96.69 527 ARG B C 1
ATOM 8413 O O . ARG B 1 527 ? 12.164 -5.84 20.203 1 96.69 527 ARG B O 1
ATOM 8420 N N . VAL B 1 528 ? 11.516 -7.863 20.938 1 97.69 528 VAL B N 1
ATOM 8421 C CA . VAL B 1 528 ? 11.172 -8.352 19.609 1 97.69 528 VAL B CA 1
ATOM 8422 C C . VAL B 1 528 ? 10.031 -7.504 19.031 1 97.69 528 VAL B C 1
ATOM 8424 O O . VAL B 1 528 ? 10.086 -7.098 17.859 1 97.69 528 VAL B O 1
ATOM 8427 N N . LYS B 1 529 ? 9.078 -7.211 19.812 1 96.12 529 LYS B N 1
ATOM 8428 C CA . LYS B 1 529 ? 7.969 -6.379 19.359 1 96.12 529 LYS B CA 1
ATOM 8429 C C . LYS B 1 529 ? 8.453 -4.996 18.938 1 96.12 529 LYS B C 1
ATOM 8431 O O . LYS B 1 529 ? 8.008 -4.465 17.922 1 96.12 529 LYS B O 1
ATOM 8436 N N . ARG B 1 530 ? 9.344 -4.43 19.688 1 95.25 530 ARG B N 1
ATOM 8437 C CA . ARG B 1 530 ? 9.906 -3.121 19.344 1 95.25 530 ARG B CA 1
ATOM 8438 C C . ARG B 1 530 ? 10.695 -3.184 18.047 1 95.25 530 ARG B C 1
ATOM 8440 O O . ARG B 1 530 ? 10.641 -2.252 17.234 1 95.25 530 ARG B O 1
ATOM 8447 N N . MET B 1 531 ? 11.406 -4.281 17.859 1 97 531 MET B N 1
ATOM 8448 C CA . MET B 1 531 ? 12.156 -4.465 16.609 1 97 531 MET B CA 1
ATOM 8449 C C . MET B 1 531 ? 11.219 -4.531 15.414 1 97 531 MET B C 1
ATOM 8451 O O . MET B 1 531 ? 11.516 -3.977 14.359 1 97 531 MET B O 1
ATOM 8455 N N . ILE B 1 532 ? 10.062 -5.195 15.602 1 96.69 532 ILE B N 1
ATOM 8456 C CA . ILE B 1 532 ? 9.078 -5.289 14.531 1 96.69 532 ILE B CA 1
ATOM 8457 C C . ILE B 1 532 ? 8.609 -3.889 14.141 1 96.69 532 ILE B C 1
ATOM 8459 O O . ILE B 1 532 ? 8.617 -3.531 12.961 1 96.69 532 ILE B O 1
ATOM 8463 N N . PHE B 1 533 ? 8.328 -3.041 15.086 1 93.75 533 PHE B N 1
ATOM 8464 C CA . PHE B 1 533 ? 7.73 -1.732 14.836 1 93.75 533 PHE B CA 1
ATOM 8465 C C . PHE B 1 533 ? 8.75 -0.78 14.227 1 93.75 533 PHE B C 1
ATOM 8467 O O . PHE B 1 533 ? 8.422 0.01 13.344 1 93.75 533 PHE B O 1
ATOM 8474 N N . ARG B 1 534 ? 9.969 -0.906 14.633 1 93.5 534 ARG B N 1
ATOM 8475 C CA . ARG B 1 534 ? 11.016 0.007 14.188 1 93.5 534 ARG B CA 1
ATOM 8476 C C . ARG B 1 534 ? 11.438 -0.304 12.758 1 93.5 534 ARG B C 1
ATOM 8478 O O . ARG B 1 534 ? 12.156 0.48 12.133 1 93.5 534 ARG B O 1
ATOM 8485 N N . SER B 1 535 ? 10.938 -1.427 12.25 1 95.75 535 SER B N 1
ATOM 8486 C CA . SER B 1 535 ? 11.43 -1.859 10.945 1 95.75 535 SER B CA 1
ATOM 8487 C C . SER B 1 535 ? 10.367 -1.66 9.867 1 95.75 535 SER B C 1
ATOM 8489 O O . SER B 1 535 ? 10.523 -2.133 8.734 1 95.75 535 SER B O 1
ATOM 8491 N N . GLU B 1 536 ? 9.266 -0.916 10.211 1 95.62 536 GLU B N 1
ATOM 8492 C CA . GLU B 1 536 ? 8.172 -0.71 9.266 1 95.62 536 GLU B CA 1
ATOM 8493 C C . GLU B 1 536 ? 8.641 0.048 8.031 1 95.62 536 GLU B C 1
ATOM 8495 O O . GLU B 1 536 ? 8.211 -0.249 6.91 1 95.62 536 GLU B O 1
ATOM 8500 N N . TYR B 1 537 ? 9.547 1.02 8.211 1 95.56 537 TYR B N 1
ATOM 8501 C CA . TYR B 1 537 ? 10.008 1.846 7.105 1 95.56 537 TYR B CA 1
ATOM 8502 C C . TYR B 1 537 ? 10.773 1.011 6.086 1 95.56 537 TYR B C 1
ATOM 8504 O O . TYR B 1 537 ? 10.711 1.276 4.883 1 95.56 537 TYR B O 1
ATOM 8512 N N . LYS B 1 538 ? 11.523 -0.051 6.551 1 96.75 538 LYS B N 1
ATOM 8513 C CA . LYS B 1 538 ? 12.227 -0.941 5.633 1 96.75 538 LYS B CA 1
ATOM 8514 C C . LYS B 1 538 ? 11.242 -1.784 4.824 1 96.75 538 LYS B C 1
ATOM 8516 O O . LYS B 1 538 ? 11.383 -1.908 3.605 1 96.75 538 LYS B O 1
ATOM 8521 N N . ARG B 1 539 ? 10.258 -2.311 5.527 1 96.38 539 ARG B N 1
ATOM 8522 C CA . ARG B 1 539 ? 9.305 -3.203 4.875 1 96.38 539 ARG B CA 1
ATOM 8523 C C . ARG B 1 539 ? 8.461 -2.447 3.854 1 96.38 539 ARG B C 1
ATOM 8525 O O . ARG B 1 539 ? 8.07 -3.008 2.828 1 96.38 539 ARG B O 1
ATOM 8532 N N . ARG B 1 540 ? 8.25 -1.149 4.086 1 95.19 540 ARG B N 1
ATOM 8533 C CA . ARG B 1 540 ? 7.48 -0.313 3.17 1 95.19 540 ARG B CA 1
ATOM 8534 C C . ARG B 1 540 ? 8.203 -0.154 1.837 1 95.19 540 ARG B C 1
ATOM 8536 O O . ARG B 1 540 ? 7.566 0.027 0.797 1 95.19 540 ARG B O 1
ATOM 8543 N N . GLN B 1 541 ? 9.477 -0.255 1.868 1 96.62 541 GLN B N 1
ATOM 8544 C CA . GLN B 1 541 ? 10.258 -0.027 0.658 1 96.62 541 GLN B CA 1
ATOM 8545 C C . GLN B 1 541 ? 10.727 -1.346 0.05 1 96.62 541 GLN B C 1
ATOM 8547 O O . GLN B 1 541 ? 11.656 -1.366 -0.761 1 96.62 541 GLN B O 1
ATOM 8552 N N . ALA B 1 542 ? 10.141 -2.471 0.46 1 96.12 542 ALA B N 1
ATOM 8553 C CA . ALA B 1 542 ? 10.492 -3.783 -0.072 1 96.12 542 ALA B CA 1
ATOM 8554 C C . ALA B 1 542 ? 9.797 -4.039 -1.406 1 96.12 542 ALA B C 1
ATOM 8556 O O . ALA B 1 542 ? 8.711 -3.52 -1.658 1 96.12 542 ALA B O 1
ATOM 8557 N N . PRO B 1 543 ? 10.414 -4.809 -2.322 1 96.75 543 PRO B N 1
ATOM 8558 C CA . PRO B 1 543 ? 9.656 -5.305 -3.475 1 96.75 543 PRO B CA 1
ATOM 8559 C C . PRO B 1 543 ? 8.531 -6.254 -3.074 1 96.75 543 PRO B C 1
ATOM 8561 O O . PRO B 1 543 ? 8.422 -6.629 -1.904 1 96.75 543 PRO B O 1
ATOM 8564 N N . PRO B 1 544 ? 7.656 -6.617 -4.039 1 97 544 PRO B N 1
ATOM 8565 C CA . PRO B 1 544 ? 6.633 -7.617 -3.719 1 97 544 PRO B CA 1
ATOM 8566 C C . PRO B 1 544 ? 7.223 -8.906 -3.15 1 97 544 PRO B C 1
ATOM 8568 O O . PRO B 1 544 ? 8.281 -9.359 -3.604 1 97 544 PRO B O 1
ATOM 8571 N N . ILE B 1 545 ? 6.594 -9.43 -2.135 1 98.06 545 ILE B N 1
ATOM 8572 C CA . ILE B 1 545 ? 6.961 -10.688 -1.5 1 98.06 545 ILE B CA 1
ATOM 8573 C C . ILE B 1 545 ? 5.84 -11.711 -1.692 1 98.06 545 ILE B C 1
ATOM 8575 O O . ILE B 1 545 ? 4.676 -11.43 -1.384 1 98.06 545 ILE B O 1
ATOM 8579 N N . LEU B 1 546 ? 6.141 -12.836 -2.223 1 98.31 546 LEU B N 1
ATOM 8580 C CA . LEU B 1 546 ? 5.109 -13.844 -2.438 1 98.31 546 LEU B CA 1
ATOM 8581 C C . LEU B 1 546 ? 4.469 -14.258 -1.116 1 98.31 546 LEU B C 1
ATOM 8583 O O . LEU B 1 546 ? 5.168 -14.641 -0.175 1 98.31 546 LEU B O 1
ATOM 8587 N N . ARG B 1 547 ? 3.23 -14.156 -1.05 1 97.94 547 ARG B N 1
ATOM 8588 C CA . ARG B 1 547 ? 2.453 -14.492 0.14 1 97.94 547 ARG B CA 1
ATOM 8589 C C . ARG B 1 547 ? 2.201 -15.992 0.228 1 97.94 547 ARG B C 1
ATOM 8591 O O . ARG B 1 547 ? 1.639 -16.594 -0.693 1 97.94 547 ARG B O 1
ATOM 8598 N N . VAL B 1 548 ? 2.568 -16.625 1.333 1 97.88 548 VAL B N 1
ATOM 8599 C CA . VAL B 1 548 ? 2.309 -18.062 1.491 1 97.88 548 VAL B CA 1
ATOM 8600 C C . VAL B 1 548 ? 1.574 -18.312 2.807 1 97.88 548 VAL B C 1
ATOM 8602 O O . VAL B 1 548 ? 1.062 -19.406 3.041 1 97.88 548 VAL B O 1
ATOM 8605 N N . ARG B 1 549 ? 1.463 -17.328 3.646 1 96.5 549 ARG B N 1
ATOM 8606 C CA . ARG B 1 549 ? 0.79 -17.422 4.938 1 96.5 549 ARG B CA 1
ATOM 8607 C C . ARG B 1 549 ? -0.38 -16.438 5.016 1 96.5 549 ARG B C 1
ATOM 8609 O O . ARG B 1 549 ? -0.515 -15.555 4.172 1 96.5 549 ARG B O 1
ATOM 8616 N N . PRO B 1 550 ? -1.187 -16.578 6.055 1 94.44 550 PRO B N 1
ATOM 8617 C CA . PRO B 1 550 ? -2.426 -15.797 6.121 1 94.44 550 PRO B CA 1
ATOM 8618 C C . PRO B 1 550 ? -2.176 -14.305 6.336 1 94.44 550 PRO B C 1
ATOM 8620 O O . PRO B 1 550 ? -3.008 -13.477 5.961 1 94.44 550 PRO B O 1
ATOM 8623 N N . ARG B 1 551 ? -1.074 -13.984 6.961 1 93.62 551 ARG B N 1
ATOM 8624 C CA . ARG B 1 551 ? -0.742 -12.578 7.176 1 93.62 551 ARG B CA 1
ATOM 8625 C C . ARG B 1 551 ? 0.642 -12.258 6.621 1 93.62 551 ARG B C 1
ATOM 8627 O O . ARG B 1 551 ? 1.656 -12.578 7.246 1 93.62 551 ARG B O 1
ATOM 8634 N N . ALA B 1 552 ? 0.658 -11.672 5.527 1 91.06 552 ALA B N 1
ATOM 8635 C CA . ALA B 1 552 ? 1.907 -11.297 4.871 1 91.06 552 ALA B CA 1
ATOM 8636 C C . ALA B 1 552 ? 2.154 -9.797 4.977 1 91.06 552 ALA B C 1
ATOM 8638 O O . ALA B 1 552 ? 1.215 -9.016 5.152 1 91.06 552 ALA B O 1
ATOM 8639 N N . PHE B 1 553 ? 3.373 -9.359 4.926 1 93.31 553 PHE B N 1
ATOM 8640 C CA . PHE B 1 553 ? 3.703 -7.941 4.832 1 93.31 553 PHE B CA 1
ATOM 8641 C C . PHE B 1 553 ? 3.205 -7.355 3.518 1 93.31 553 PHE B C 1
ATOM 8643 O O . PHE B 1 553 ? 2.758 -8.086 2.635 1 93.31 553 PHE B O 1
ATOM 8650 N N . GLY B 1 554 ? 3.225 -6.074 3.365 1 89.69 554 GLY B N 1
ATOM 8651 C CA . GLY B 1 554 ? 2.639 -5.398 2.219 1 89.69 554 GLY B CA 1
ATOM 8652 C C . GLY B 1 554 ? 1.204 -4.965 2.453 1 89.69 554 GLY B C 1
ATOM 8653 O O . GLY B 1 554 ? 0.896 -4.344 3.471 1 89.69 554 GLY B O 1
ATOM 8654 N N . THR B 1 555 ? 0.366 -5.367 1.571 1 88.44 555 THR B N 1
ATOM 8655 C CA . THR B 1 555 ? -1.021 -4.922 1.66 1 88.44 555 THR B CA 1
ATOM 8656 C C . THR B 1 555 ? -1.754 -5.656 2.779 1 88.44 555 THR B C 1
ATOM 8658 O O . THR B 1 555 ? -2.771 -5.176 3.281 1 88.44 555 THR B O 1
ATOM 8661 N N . GLY B 1 556 ? -1.201 -6.801 3.197 1 92.12 556 GLY B N 1
ATOM 8662 C CA . GLY B 1 556 ? -1.869 -7.609 4.203 1 92.12 556 GLY B CA 1
ATOM 8663 C C . GLY B 1 556 ? -1.652 -7.105 5.617 1 92.12 556 GLY B C 1
ATOM 8664 O O . GLY B 1 556 ? -2.309 -7.566 6.555 1 92.12 556 GLY B O 1
ATOM 8665 N N . ARG B 1 557 ? -0.723 -6.211 5.754 1 93.44 557 ARG B N 1
ATOM 8666 C CA . ARG B 1 557 ? -0.402 -5.59 7.035 1 93.44 557 ARG B CA 1
ATOM 8667 C C . ARG B 1 557 ? -0.11 -4.102 6.863 1 93.44 557 ARG B C 1
ATOM 8669 O O . ARG B 1 557 ? 0.991 -3.725 6.457 1 93.44 557 ARG B O 1
ATOM 8676 N N . GLN B 1 558 ? -1.038 -3.291 7.25 1 94.06 558 GLN B N 1
ATOM 8677 C CA . GLN B 1 558 ? -0.923 -1.851 7.059 1 94.06 558 GLN B CA 1
ATOM 8678 C C . GLN B 1 558 ? -0.667 -1.138 8.383 1 94.06 558 GLN B C 1
ATOM 8680 O O . GLN B 1 558 ? -1.606 -0.827 9.117 1 94.06 558 GLN B O 1
ATOM 8685 N N . MET B 1 559 ? 0.613 -0.867 8.68 1 95.88 559 MET B N 1
ATOM 8686 C CA . MET B 1 559 ? 1.045 -0.198 9.906 1 95.88 559 MET B CA 1
ATOM 8687 C C . MET B 1 559 ? 1.627 1.177 9.594 1 95.88 559 MET B C 1
ATOM 8689 O O . MET B 1 559 ? 2.314 1.354 8.586 1 95.88 559 MET B O 1
ATOM 8693 N N . PRO B 1 560 ? 1.345 2.154 10.391 1 96.19 560 PRO B N 1
ATOM 8694 C CA . PRO B 1 560 ? 1.991 3.451 10.18 1 96.19 560 PRO B CA 1
ATOM 8695 C C . PRO B 1 560 ? 3.486 3.422 10.492 1 96.19 560 PRO B C 1
ATOM 8697 O O . PRO B 1 560 ? 3.936 2.619 11.312 1 96.19 560 PRO B O 1
ATOM 8700 N N . ILE B 1 561 ? 4.234 4.238 9.812 1 96.69 561 ILE B N 1
ATOM 8701 C CA . ILE B 1 561 ? 5.66 4.387 10.086 1 96.69 561 ILE B CA 1
ATOM 8702 C C . ILE B 1 561 ? 5.867 5.391 11.219 1 96.69 561 ILE B C 1
ATOM 8704 O O . ILE B 1 561 ? 6.512 5.082 12.219 1 96.69 561 ILE B O 1
ATOM 8708 N N . ALA B 1 562 ? 5.273 6.613 11.039 1 95.44 562 ALA B N 1
ATOM 8709 C CA . ALA B 1 562 ? 5.391 7.691 12.023 1 95.44 562 ALA B CA 1
ATOM 8710 C C . ALA B 1 562 ? 4.355 7.539 13.133 1 95.44 562 ALA B C 1
ATOM 8712 O O . ALA B 1 562 ? 3.348 8.25 13.148 1 95.44 562 ALA B O 1
ATOM 8713 N N . ALA B 1 563 ? 4.555 6.664 14.062 1 94.75 563 ALA B N 1
ATOM 8714 C CA . ALA B 1 563 ? 3.623 6.375 15.148 1 94.75 563 ALA B CA 1
ATOM 8715 C C . ALA B 1 563 ? 4.375 6.055 16.438 1 94.75 563 ALA B C 1
ATOM 8717 O O . ALA B 1 563 ? 5.582 5.812 16.422 1 94.75 563 ALA B O 1
ATOM 8718 N N . HIS B 1 564 ? 3.678 6.211 17.5 1 93.31 564 HIS B N 1
ATOM 8719 C CA . HIS B 1 564 ? 4.188 5.785 18.797 1 93.31 564 HIS B CA 1
ATOM 8720 C C . HIS B 1 564 ? 3.791 4.34 19.094 1 93.31 564 HIS B C 1
ATOM 8722 O O . HIS B 1 564 ? 2.604 4.012 19.125 1 93.31 564 HIS B O 1
ATOM 8728 N N . TYR B 1 565 ? 4.812 3.52 19.25 1 85.38 565 TYR B N 1
ATOM 8729 C CA . TYR B 1 565 ? 4.574 2.113 19.562 1 85.38 565 TYR B CA 1
ATOM 8730 C C . TYR B 1 565 ? 4.918 1.807 21.016 1 85.38 565 TYR B C 1
ATOM 8732 O O . TYR B 1 565 ? 5.906 2.314 21.547 1 85.38 565 TYR B O 1
ATOM 8740 N N . GLU B 1 566 ? 3.973 1.305 21.703 1 81.81 566 GLU B N 1
ATOM 8741 C CA . GLU B 1 566 ? 4.176 0.872 23.078 1 81.81 566 GLU B CA 1
ATOM 8742 C C . GLU B 1 566 ? 3.846 -0.608 23.25 1 81.81 566 GLU B C 1
ATOM 8744 O O . GLU B 1 566 ? 2.902 -1.112 22.641 1 81.81 566 GLU B O 1
#

Sequence (1132 aa):
MLRITIAQLNPTVGDIAGNVARMAEAAARAARAQADLLVFPELSLCGYYPGDLLDEPAFRERLEQGLQQLLQATRQWPQLHWVIGAPTRASGPGKPLHNSLLVLKDGAVRLRYDKQLLPTYNIFDERRHFEPGPDAAKVLRIGQAQVGFLVCEDGWNDAGADYATNPFARMADAAPDLVVSINASPSHLGKREQRHEIFGQAATRHGLPILYVNQIGGQDQIVFDGASFAVEPGRGVVFEAERFVEDLRTLQFDDGRFLDAAGQPCMSVPAEGLPTMEFYRRQIVLGLRDYARRCGFTRAVVGSSGGIDSALTLALAAEALGADNVVAVTMPSRFSSSGSVDDSVILCRNLGITLHEHPIRELVDGYARQFEASFGQPLQGLPLENLQARIRGTTLMEYSNAFGHLLLTTGNKSEISVGYCTLYGDTNGGLGLLGDLYKTEVFELSRHVNRSAGRELIPQAIIDKPPSAELAPDQKDEDSLPPYAVLDEILKYAIEGRHLSTAEYGTAERFVTQLLGQPGGAELVDRVKRMIFRSEYKRRQAPPILRVRPRAFGTGRQMPIAAHYEMLRITIAQLNPTVGDIAGNVARMAEAAARAARAQADLLVFPELSLCGYYPGDLLDEPAFRERLEQGLQQLLQATRQWPQLHWVIGAPTRASGPGKPLHNSLLVLKDGAVRLRYDKQLLPTYNIFDERRHFEPGPDAAKVLRIGQAQVGFLVCEDGWNDAGADYATNPFARMADAAPDLVVSINASPSHLGKREQRHEIFGQAATRHGLPILYVNQIGGQDQIVFDGASFAVEPGRGVVFEAERFVEDLRTLQFDDGRFLDAAGQPCMSVPAEGLPTMEFYRRQIVLGLRDYARRCGFTRAVVGSSGGIDSALTLALAAEALGADNVVAVTMPSRFSSSGSVDDSVILCRNLGITLHEHPIRELVDGYARQFEASFGQPLQGLPLENLQARIRGTTLMEYSNAFGHLLLTTGNKSEISVGYCTLYGDTNGGLGLLGDLYKTEVFELSRHVNRSAGRELIPQAIIDKPPSAELAPDQKDEDSLPPYAVLDEILKYAIEGRHLSTAEYGTAERFVTQLLGQPGGAELVDRVKRMIFRSEYKRRQAPPILRVRPRAFGTGRQMPIAAHYE

Nearest PDB structures (foldseek):
  4f4h-assembly1_A  TM=8.183E-01  e=8.727E-52  Burkholderia thailandensis E264
  4f4h-assembly1_B  TM=8.227E-01  e=5.727E-51  Burkholderia thailandensis E264
  5kha-assembly1_A  TM=8.327E-01  e=2.948E-51  Acinetobacter baumannii
  3n05-assembly1_B  TM=8.551E-01  e=4.146E-48  Streptomyces avermitilis
  1fyd-assembly1_B  TM=8.564E-01  e=4.612E-12  Bacillus subtilis

Foldseek 3Di:
DAKEKFWQEAADALPQVVLLVVVLVLVVVCVVLVGQEYEAAFQSNGDPDNPCCLVDPVSVVSQVVSVQSNLVSQLVPQRHWYWYWHWDADDDDAAGTFTWIFIHGNSDTPDIDGAADQDPAFLGNRSVHHDGDDLAWDWDDGPNWIETEHEAVLQQCLVVPPHVGHNLVRVLVVPTLAYEYHYADWAFPCVLLVVQVSNQVSCQVSVHKYWYFYYAFADQQTGTFTQTFIQAHPQTTQDTAHTRDTGIAMWDDDPRAIHGSVRHGGHDDDSDDDDQLVLLLSRLLRNVLRVCVSVVHLAAEEEQQLALLSLLVQLSRCVNRNQARYEYEYEDEPLRDPNSVVLSVLLNVLSVHHYHYHYCHVVLVVCQVVCCVPPVDGQDDPRSLLVSQLSQLVVRVVVCVVPVHFYEARDACLCLQLVVDHFNGSLDTQEYSHNQPQPVSSLVSQVVSCVVVVHCSRDVCNSPDADAPSSDHPGGPCVPAPDSVLSVLLCCCQQCNPQDDPVSNVVSVVSLVVQCPDVCSVVNSVSSNVSSLQSLVRLAPGHRYHHHGSAGGDSSDDDDNPDDDD/DAKEKFWQEAADALPQVVLLVVVLVLVVVCVVLVGQEYEAAFQSNGDPDNPCCLVDPVSVVSQVVSVQSNLVSQLVPQRHWYWYWHWDADDDDAAGTFTWIFIHGNSDTPDIDGAADQDPAFLGNRSVHHDGDDLAWDWDDGPNWIETEHEAVLLQCLVVPPHVGHNLVRVLVVPTLAYEYHYADWAFPCVLLVVQVSNQVSCQVSVHKYWYFYYAFADQQTGTFTQTFIQAHPQTTQDTAHTRDTGIAMWDDDPRAIHGSVRHGGHDDDSDDDDQLVLLLSRLLRNVLRVCVSVVHLAAEEEQQLALLSLLVLQSRCVNRNQARYEYEYEDEPLRDPNSVVLSVLLNVLSVHHYHYHYCHVVLVVCQVVCCVPPVDGQDDPRSLLVSQLSQLVVRVVVCVVPVHFYEARDACLCLQLVVDHFNGSLDTQEYSHNQPQPVSSLVSQVVSCVVVVHCSRDVCNSPDADAPSSDHPGGPCVPAPDSVLSVLLCCCQQCNPQDDPVSNVVSVVSLVVQCPDVCSVVNSVSSNVSSLQSLVRLAPGHRYHHHGSAGGDSSDDDDNPDDDD